Protein 4RVU (pdb70)

Foldseek 3Di:
DWWFFKAQDAAALVSRATDDDPQDAEAAQKFKFQFFWAFDDLVQNCPRNCVPPDDPIFGTAQKGWGFGCGFHDDCNVVPAPHDGGFTKIARGWGNRLIRMTMGRRLRMGGDDPVADRLLRSQDQPLLLVLLCVCPPQPPDAAPFEEEEEQCFAANNLNNLLLCVLRNYAYEYEADDPVSVVSSVVSPHPYYDYFDPDLQVLLVVLCVVVVNQFGLEYEAAQADRHVSNRLLRHGAQHEYEHAHHLPHHHPDDDVVSCVVSHVYHYDHDDSCVQSVGSVSSVVSVVVSVVCCVVPSDPQDAFEEEASSVSSVVSVCVSVSNTGHIHIHGD/DWWFFKQADAAALVSTDIDDDDQDDAAPQKFKFQFFWFFDDVVLRCPRRCVPPDDPIFGTGQKGWGFGCDFHPDCNCVVAPHDGGFIKIARGWGRRLIRMTMGRRLRMGGDDPVADRLLRSLDQPLLLVLLCVCPPQPVDAAPFEEEEEQCFAANNLNNQLLCVLRNYAYEYEADDPVSQVSSVVSHHPYYDHQDPDLQVLLVVQCVCVVFFGLEYEAAQADRHVSNRLLRHGAQHEYEHAHHLPHHHPDDDCVSCVVSHVYHYDHDDSCVQSVGSVSSVVSVVVSVVCCVVPSDPADAFEEEESVVSSVVSVCSSVSNTGHIYIYGD/DWFFKAQDADALVSTDIDDDDQDDEAAQKFKFQFFWAFDDLVQNCPRNCVPPDDPMFQTAAKGWGFGQGDHPPDDVVVHPHDGGFIKIARGWGNRLGRITMDRPLRIGGDDPPADRLLRSLDQPLLLVLLCVCPPQDPDAAPFEEEEEQCQAANNLNNQLLCVLRNYAYEYEADDPVSQVSSVVSPHPHYDHADPDLQVLLVVLCVVVVNFFGLEYEAAQADRRVSNRLLRHGAQHEYAHAHHLPHHHPDDDVVSCVVSHVYHYDHDDSCVQSVGSVSSCVSSVVSVVCCVVPSDPADAQEEAASNVSSVVSVCSSVSNTGHIHIYGD/DWWFWKAQDAAALVRTDIDDDPQDDEAAQKFKFQFFWFFDDLVLNCPRNCVPPDDDIATTAQWGWGAGCDHHPHVHDGGFIKIARGWGRRLMRITMDRPLRIGGDPPPQDRLLRSLDQPLLLVLLCVCPPQDPDAAVFEEEEEQCQAANNLNNQLLCVLRNYAYEYEADDPVSVVSSVVSPHPYYDHADPDLQVLLVVLCVVVVNFFGLEYEAAQAQRRVSNRLLRHGAQHEYEHAHHLVHHHPDDDVVSCVVSHVYHYDHDDSCVQSVGSVSSVVSNVVSVVCCVVPSDPADAFEEAASVVSSVVSVCSSVSNTGHIHIYGD

Organism: Mycobacterium tuberculosis (strain ATCC 25618 / H37Rv) (NCBI:txid83332)

Secondary structure (DSSP, 8-state):
-EEEEEESS-SSGGG-EEEEEPPP---TTEEEEEEEEEE--HHHHHHHHTSS--PSSEE----EEEEEEEE-TGGGGGG-S--TT-EEEESS-BS-SBSEEEEEGGGEEEPPTTS-HHHHHHHHHHHHHHHHIIIIIS---TT-EEEESSTTBHHHHHHHHHHHHTT-EEEEE-SSHHHHHHHHHTT-SEEEPPPSSHHHHHHHHHHHHTTS-EEEEEE-S-TTTHHHHHHTEEEEEEEEE---TT-PPP-B-THHHHHTTS-EEE---GGGG--SHHHHHHHHHHHHHHHHTTSS---EEEEEEGGGHHHHHHHHHTT---BEEEEE-/-EEEEEESS--SGGGEEEEEEPPP---TTEEEEEEEEEEE-HHHHHHHHTSS--PSSEE---EEEEEEEEE-SSGGGGG-S--TT-EEEESS-BS-SBSEEEEEGGGEEEPPTTS-HHHHHHHHHHHHHHHHIIIIIS---TT-EEEESSTTBHHHHHHHHHHHHTT-EEEEE-SSHHHHHHHHHHT-SEEEPPPSSHHHHHHHHHH---S-EEEEEESS-TTTHHHHHHHEEEEEEEEE---TT-PPPPBPTHHHHHTTS-EEE---GGGG--SHHHHHHHHHHHHHHHHTTS----EEEEEEGGGHHHHHHHHHTT---BEEEEE-/-EEEEESS--SGGGEEEEE-PPP---TTEEEEEEEEEE--HHHHHHHHTSS--PSSEE----EEEEEEEE-TT-STTT-S--TT-EEEESS-BS-SBSEEEEEGGGEEEPPTTS-HHHHHHHHHHHHHHHHIIIIIS---TT-EEEESSTTBHHHHHHHHHHHHTT-EEEEE-SSHHHHHHHHHTT-SEEEPPPSSHHHHHHHHHHHTTTS-EEEEEESS-TTTHHHHHHHEEEEEEEEE---TT-PPPPB-THHHHHTTS-EEE---GGGG-SSHHHHHHHHHHHHHHHHTTSS---EEEEEEGGGHHHHHHHHHTT---BEEEEE-/-EEEEEESS-SSGGG-EEEEEPPP---TTEEEEEEEEEE--HHHHHHHHTSS--PSSEE----EEEEEEEE------TT-EEEESS-BS-SBSEEEEEGGGEEEPPTTS-HHHHHHHHHHHHHHHHIIIIIS---TT-EEEESSTTBHHHHHHHHHHHHTT-EEEEE-SSHHHHHHHHHTT-SEEEPPPSSHHHHHHHHHHHTTTS-EEEEEE-S-TTTHHHHHHTEEEEEEEEE---TT-PPPPB-THHHHHTTS-EEE---GGGG--SHHHHHHHHHHHHHHHHTTSS---EEEEEEGGGHHHHHHHHHTT---BEEEEE-

Nearest PDB structures (foldseek):
  4rvu-assembly1_D  TM=1.003E+00  e=1.376E-72  Mycobacterium tuberculosis H37Rv
  4rvu-assembly2_C  TM=1.002E+00  e=3.936E-68  Mycobacterium tuberculosis H37Rv
  4rvu-assembly2_B  TM=9.968E-01  e=3.065E-67  Mycobacterium tuberculosis H37Rv
  4rvs-assembly1_B  TM=8.955E-01  e=5.796E-64  Mycobacterium tuberculosis H37Rv
  2j8z-assembly1_A-2  TM=9.072E-01  e=7.182E-27  Homo sapiens

Radius of gyration: 36.82 Å; Cα contacts (8 Å, |Δi|>4): 3326; chains: 4; bounding box: 111×62×84 Å

Solvent-accessible surface area: 49985 Å² total; per-residue (Å²): 123,10,83,0,0,32,0,91,115,51,26,38,25,40,23,7,148,80,45,96,43,112,83,40,163,17,31,152,34,49,0,6,0,95,9,74,0,0,0,3,6,57,64,4,4,18,57,5,46,28,102,52,116,95,150,80,85,12,21,1,10,29,0,0,0,0,36,3,81,31,34,4,81,67,107,6,64,91,112,30,82,19,60,94,51,39,65,0,0,0,7,37,9,84,6,0,0,0,49,23,2,10,1,42,11,66,33,8,13,99,10,43,146,95,10,82,14,44,34,0,0,0,0,0,24,12,0,1,11,0,0,4,0,2,69,16,6,31,84,21,120,183,66,5,14,0,0,1,4,37,0,1,25,13,29,5,28,3,0,0,29,8,0,54,100,48,20,6,75,1,0,0,0,9,53,63,89,118,25,25,125,56,0,60,86,13,27,2,69,37,37,17,117,51,18,174,67,21,180,129,9,4,6,116,0,18,73,47,22,34,4,61,1,0,47,0,0,0,0,15,9,0,42,86,0,3,78,2,0,10,11,0,2,7,54,82,5,8,0,0,5,32,11,14,46,50,16,95,12,89,76,1,58,2,56,81,0,23,92,24,3,1,0,33,1,1,14,1,28,31,148,21,1,14,130,69,19,139,32,2,64,111,1,3,52,54,0,19,97,8,23,102,81,142,16,1,82,10,69,27,30,18,122,19,68,7,47,48,0,62,102,0,0,90,33,28,75,54,135,150,19,31,10,4,6,0,0,59,68,126,6,107,1,5,23,0,44,120,64,24,40,30,66,41,20,124,123,20,96,44,114,79,38,164,18,30,152,35,48,0,6,0,103,7,70,0,0,0,6,6,55,60,3,8,23,62,2,50,29,102,42,119,101,150,63,84,13,24,2,14,28,0,0,0,0,34,2,80,31,31,3,91,64,114,4,58,94,114,30,81,12,61,94,52,40,61,0,0,0,8,43,9,85,8,0,0,0,50,27,1,10,1,42,10,66,36,9,14,100,11,49,142,129,10,84,13,42,32,0,0,0,0,0,23,13,0,1,11,0,0,4,0,3,82,15,6,33,84,18,125,180,64,4,23,0,0,1,4,35,0,2,25,12,29,5,29,2,0,0,32,8,0,28,96,44,22,4,65,0,0,0,0,9,48,45,62,110,23,28,68,57,0,30,48,14,3,0,41,36,34,28,111,44,24,187,37,18,84,52,2,0,4,102,3,62,105,70,82,49,83,9,2,46,0,0,0,0,14,10,0,44,90,1,4,81,3,0,10,13,0,1,6,45,82,5,10,0,0,5,31,10,16,43,50,18,80,12,89,76,2,54,2,55,81,0,24,90,22,3,1,0,32,2,1,12,0,26,34,156,23,2,18,144,70,23,136,32,4,64,113,1,4,61,64,0,20,90,9,24,110,76,143,18,2,88,9,69,45,34,16,142,20,87,10,65,51,1,70,142,0,0,89,21,25,76,57,140,146,20,28,8,4,5,0,0,30,77,47,112,0,4,30,0,55,84,60,26,38,24,56,22,7,107,119,42,108,46,121,87,39,162,27,32,150,25,48,0,8,0,100,11,73,0,0,0,3,8,56,61,2,3,22,43,3,50,30,92,43,122,82,102,73,83,17,23,0,3,30,0,0,0,0,34,2,78,32,58,4,89,46,10,80,97,102,98,28,71,10,62,88,50,33,57,0,0,0,6,40,8,100,8,0,0,0,48,24,2,12,0,40,15,66,33,8,15,92,10,44,144,124,10,79,15,38,28,0,0,0,0,0,24,12,0,1,10,0,0,4,0,3,77,13,6,32,83,20,120,184,67,6,13,0,0,1,4,34,0,1,25,13,30,4,26,2,0,0,30,9,0,54,100,46,22,6,78,1,0,0,0,7,53,63,88,120,25,20,131,65,0,121,104,12,29,8,90,28,30,25,117,44,22,169,57,19,200,130,14,6,38,101,0,71,126,33,20,76,54,71,1,0,45,0,0,0,0,16,11,0,43,92,1,3,80,3,0,10,34,0,0,8,44,82,5,10,0,0,5,32,11,12,45,50,18,71,14,88,71,3,56,2,57,82,0,22,88,22,3,1,0,32,1,1,14,1,28,34,156,23,2,15,145,68,20,136,32,2,62,112,1,2,51,50,0,19,86,7,24,112,83,141,20,2,87,12,72,30,35,17,128,13,70,10,48,46,0,60,109,0,0,83,32,24,72,51,136,148,19,28,10,4,5,0,0,60,63,109,8,108,2,4,28,0,67,95,57,25,38,30,50,14,16,99,126,35,96,49,112,84,42,117,15,1,23,23,27,5,10,0,100,6,72,0,0,0,4,6,53,62,4,4,26,56,5,51,28,105,40,119,99,96,71,84,13,17,0,13,29,0,0,0,0,37,3,81,30,72,8,86,97,129,40,64,87,56,42,59,0,0,0,6,38,8,80,9,0,0,0,46,17,2,9,1,42,37,66,32,9,13,101,13,40,137,109,11,82,15,32,28,0,0,0,0,0,22,13,0,1,10,0,0,4,0,3,72,17,6,31,79,20,120,185,67,5,14,0,0,1,4,35,0,1,26,13,32,4,28,2,0,0,29,7,0,57,101,52,18,6,74,1,0,0,0,9,52,64,89,113,25,19,127,66,0,105,94,13,27,8,89,30,30,21,114,44,22,174,57,22,196,139,15,4,32,106,0,74,130,34,20,76,50,72,1,0,46,0,0,0,0,15,11,0,42,91,1,3,80,2,0,9,13,0,1,8,51,80,6,8,0,0,5,32,8,16,42,48,20,75,13,85,76,1,56,2,60,82,0,24,91,22,3,2,0,31,2,1,12,1,28,31,143,21,2,14,96,68,20,136,30,3,62,114,1,4,52,52,0,20,94,9,24,111,76,139,20,1,85,11,68,37,37,21,143,17,65,10,57,45,0,73,105,0,0,86,30,22,78,53,136,145,18,26,9,4,5,0,0,61,81

CATH classification: 3.90.180.10 (+1 more: 3.40.50.720)

GO terms:
  GO:0005576 extracellular region (C, HDA)
  GO:0005886 plasma membrane (C, HDA)

Structure (mmCIF, N/CA/C/O backbone):
data_4RVU
#
_entry.id   4RVU
#
_cell.length_a   98.195
_cell.length_b   43.464
_cell.length_c   160.620
_cell.angle_alpha   90.00
_cell.angle_beta   106.16
_cell.angle_gamma   90.00
#
_symmetry.space_group_name_H-M   'P 1 21 1'
#
loop_
_entity.id
_entity.type
_entity.pdbx_description
1 polymer 'Probable quinone reductase Qor (NADPH:quinone reductase) (Zeta-crystallin homolog protein)'
2 non-polymer 'NADPH DIHYDRO-NICOTINAMIDE-ADENINE-DINUCLEOTIDE PHOSPHATE'
3 water water
#
loop_
_atom_site.group_PDB
_atom_site.id
_atom_site.type_symbol
_atom_site.label_atom_id
_atom_site.label_alt_id
_atom_site.label_comp_id
_atom_site.label_asym_id
_atom_site.label_entity_id
_atom_site.label_seq_id
_atom_site.pdbx_PDB_ins_code
_atom_site.Cartn_x
_atom_site.Cartn_y
_atom_site.Cartn_z
_atom_site.occupancy
_atom_site.B_iso_or_equiv
_atom_site.auth_seq_id
_atom_site.auth_comp_id
_atom_site.auth_asym_id
_atom_site.auth_atom_id
_atom_site.pdbx_PDB_model_num
ATOM 1 N N . SER A 1 4 ? 7.064 10.645 75.950 1.00 34.97 0 SER A N 1
ATOM 2 C CA . SER A 1 4 ? 7.806 10.285 77.151 1.00 34.76 0 SER A CA 1
ATOM 3 C C . SER A 1 4 ? 9.174 10.966 77.142 1.00 34.51 0 SER A C 1
ATOM 4 O O . SER A 1 4 ? 9.607 11.482 76.112 1.00 33.51 0 SER A O 1
ATOM 7 N N . MET A 1 5 ? 9.849 10.968 78.289 1.00 23.82 1 MET A N 1
ATOM 8 C CA . MET A 1 5 ? 11.186 11.549 78.386 1.00 23.38 1 MET A CA 1
ATOM 9 C C . MET A 1 5 ? 12.147 10.539 78.990 1.00 23.21 1 MET A C 1
ATOM 10 O O . MET A 1 5 ? 11.728 9.570 79.628 1.00 22.80 1 MET A O 1
ATOM 15 N N . HIS A 1 6 ? 13.439 10.772 78.800 1.00 23.70 2 HIS A N 1
ATOM 16 C CA . HIS A 1 6 ? 14.449 9.973 79.481 1.00 23.67 2 HIS A CA 1
ATOM 17 C C . HIS A 1 6 ? 14.719 10.515 80.889 1.00 23.73 2 HIS A C 1
ATOM 18 O O . HIS A 1 6 ? 14.684 11.727 81.116 1.00 22.94 2 HIS A O 1
ATOM 25 N N . ALA A 1 7 ? 14.968 9.605 81.827 1.00 20.72 3 ALA A N 1
ATOM 26 C CA . ALA A 1 7 ? 15.259 9.962 83.214 1.00 21.39 3 ALA A CA 1
ATOM 27 C C . ALA A 1 7 ? 16.099 8.873 83.858 1.00 22.48 3 ALA A C 1
ATOM 28 O O . ALA A 1 7 ? 16.160 7.747 83.357 1.00 21.65 3 ALA A O 1
ATOM 30 N N . ILE A 1 8 ? 16.734 9.216 84.974 1.00 19.09 4 ILE A N 1
ATOM 31 C CA . ILE A 1 8 ? 17.512 8.261 85.742 1.00 19.54 4 ILE A CA 1
ATOM 32 C C . ILE A 1 8 ? 16.750 7.980 87.030 1.00 20.74 4 ILE A C 1
ATOM 33 O O . ILE A 1 8 ? 16.638 8.839 87.917 1.00 19.90 4 ILE A O 1
ATOM 38 N N . GLU A 1 9 ? 16.196 6.780 87.126 1.00 30.95 5 GLU A N 1
ATOM 39 C CA . GLU A 1 9 ? 15.330 6.456 88.253 1.00 30.70 5 GLU A CA 1
ATOM 40 C C . GLU A 1 9 ? 15.999 5.447 89.168 1.00 32.04 5 GLU A C 1
ATOM 41 O O . GLU A 1 9 ? 16.710 4.549 88.708 1.00 31.93 5 GLU A O 1
ATOM 47 N N . VAL A 1 10 ? 15.773 5.609 90.467 1.00 28.96 6 VAL A N 1
ATOM 48 C CA . VAL A 1 10 ? 16.239 4.660 91.467 1.00 29.92 6 VAL A CA 1
ATOM 49 C C . VAL A 1 10 ? 15.022 3.915 92.015 1.00 31.11 6 VAL A C 1
ATOM 50 O O . VAL A 1 10 ? 14.114 4.528 92.576 1.00 29.63 6 VAL A O 1
ATOM 54 N N . THR A 1 11 ? 14.997 2.601 91.803 1.00 37.33 7 THR A N 1
ATOM 55 C CA . THR A 1 11 ? 13.901 1.739 92.238 1.00 38.22 7 THR A CA 1
ATOM 56 C C . THR A 1 11 ? 14.290 1.067 93.549 1.00 38.24 7 THR A C 1
ATOM 57 O O . THR A 1 11 ? 13.450 0.798 94.415 1.00 37.96 7 THR A O 1
ATOM 61 N N . GLU A 1 12 ? 15.583 0.816 93.699 1.00 44.01 8 GLU A N 1
ATOM 62 C CA . GLU A 1 12 ? 16.122 0.318 94.952 1.00 44.90 8 GLU A CA 1
ATOM 63 C C . GLU A 1 12 ? 17.431 1.052 95.199 1.00 45.03 8 GLU A C 1
ATOM 64 O O . GLU A 1 12 ? 18.149 1.377 94.253 1.00 45.19 8 GLU A O 1
ATOM 70 N N . THR A 1 13 ? 17.739 1.329 96.463 1.00 36.17 9 THR A N 1
ATOM 71 C CA . THR A 1 13 ? 18.981 2.019 96.796 1.00 36.30 9 THR A CA 1
ATOM 72 C C . THR A 1 13 ? 20.179 1.071 96.697 1.00 36.17 9 THR A C 1
ATOM 73 O O . THR A 1 13 ? 20.013 -0.146 96.705 1.00 36.28 9 THR A O 1
ATOM 77 N N . GLY A 1 14 ? 21.380 1.631 96.579 1.00 37.07 10 GLY A N 1
ATOM 78 C CA . GLY A 1 14 ? 22.590 0.829 96.458 1.00 36.62 10 GLY A CA 1
ATOM 79 C C . GLY A 1 14 ? 23.706 1.571 95.741 1.00 38.30 10 GLY A C 1
ATOM 80 O O . GLY A 1 14 ? 23.800 2.800 95.824 1.00 37.82 10 GLY A O 1
ATOM 81 N N . GLY A 1 15 ? 24.556 0.831 95.035 1.00 30.77 11 GLY A N 1
ATOM 82 C CA . GLY A 1 15 ? 25.691 1.431 94.357 1.00 31.05 11 GLY A CA 1
ATOM 83 C C . GLY A 1 15 ? 25.288 2.146 93.087 1.00 30.82 11 GLY A C 1
ATOM 84 O O . GLY A 1 15 ? 24.100 2.188 92.747 1.00 30.87 11 GLY A O 1
ATOM 85 N N . PRO A 1 16 ? 26.274 2.702 92.366 1.00 28.21 12 PRO A N 1
ATOM 86 C CA . PRO A 1 16 ? 26.027 3.432 91.115 1.00 29.04 12 PRO A CA 1
ATOM 87 C C . PRO A 1 16 ? 25.207 2.607 90.124 1.00 28.71 12 PRO A C 1
ATOM 88 O O . PRO A 1 16 ? 24.528 3.172 89.266 1.00 28.31 12 PRO A O 1
ATOM 92 N N . GLY A 1 17 ? 25.271 1.283 90.260 1.00 31.23 13 GLY A N 1
ATOM 93 C CA . GLY A 1 17 ? 24.561 0.371 89.384 1.00 30.54 13 GLY A CA 1
ATOM 94 C C . GLY A 1 17 ? 23.052 0.528 89.372 1.00 31.04 13 GLY A C 1
ATOM 95 O O . GLY A 1 17 ? 22.412 0.227 88.368 1.00 31.19 13 GLY A O 1
ATOM 96 N N . VAL A 1 18 ? 22.477 1.009 90.475 1.00 28.78 14 VAL A N 1
ATOM 97 C CA . VAL A 1 18 ? 21.022 1.173 90.559 1.00 29.10 14 VAL A CA 1
ATOM 98 C C . VAL A 1 18 ? 20.499 2.374 89.759 1.00 29.24 14 VAL A C 1
ATOM 99 O O . VAL A 1 18 ? 19.286 2.547 89.598 1.00 29.78 14 VAL A O 1
ATOM 103 N N . LEU A 1 19 ? 21.406 3.211 89.266 1.00 28.72 15 LEU A N 1
ATOM 104 C CA . LEU A 1 19 ? 20.996 4.351 88.449 1.00 28.69 15 LEU A CA 1
ATOM 105 C C . LEU A 1 19 ? 20.532 3.901 87.053 1.00 30.17 15 LEU A C 1
ATOM 106 O O . LEU A 1 19 ? 21.337 3.795 86.121 1.00 30.16 15 LEU A O 1
ATOM 111 N N . ARG A 1 20 ? 19.232 3.644 86.910 1.00 31.99 16 ARG A N 1
ATOM 112 C CA . ARG A 1 20 ? 18.690 3.133 85.651 1.00 32.57 16 ARG A CA 1
ATOM 113 C C . ARG A 1 20 ? 18.161 4.239 84.751 1.00 32.98 16 ARG A C 1
ATOM 114 O O . ARG A 1 20 ? 17.385 5.091 85.189 1.00 31.46 16 ARG A O 1
ATOM 122 N N . HIS A 1 21 ? 18.591 4.209 83.491 1.00 27.21 17 HIS A N 1
ATOM 123 C CA . HIS A 1 21 ? 18.134 5.135 82.455 1.00 28.54 17 HIS A CA 1
ATOM 124 C C . HIS A 1 21 ? 16.832 4.597 81.877 1.00 29.71 17 HIS A C 1
ATOM 125 O O . HIS A 1 21 ? 16.841 3.563 81.200 1.00 28.89 17 HIS A O 1
ATOM 132 N N . VAL A 1 22 ? 15.721 5.289 82.140 1.00 32.17 18 VAL A N 1
ATOM 133 C CA . VAL A 1 22 ? 14.392 4.802 81.757 1.00 33.24 18 VAL A CA 1
ATOM 134 C C . VAL A 1 22 ? 13.487 5.859 81.139 1.00 34.29 18 VAL A C 1
ATOM 135 O O . VAL A 1 22 ? 13.777 7.054 81.205 1.00 33.42 18 VAL A O 1
ATOM 139 N N . ASP A 1 23 ? 12.376 5.405 80.558 1.00 44.92 19 ASP A N 1
ATOM 140 C CA . ASP A 1 23 ? 11.335 6.306 80.061 1.00 44.49 19 ASP A CA 1
ATOM 141 C C . ASP A 1 23 ? 10.352 6.658 81.178 1.00 45.19 19 ASP A C 1
ATOM 142 O O . ASP A 1 23 ? 9.912 5.786 81.931 1.00 45.29 19 ASP A O 1
ATOM 147 N N . GLN A 1 24 ? 10.014 7.940 81.281 1.00 39.60 20 GLN A N 1
ATOM 148 C CA . GLN A 1 24 ? 9.056 8.423 82.271 1.00 39.95 20 GLN A CA 1
ATOM 149 C C . GLN A 1 24 ? 8.116 9.377 81.556 1.00 37.88 20 GLN A C 1
ATOM 150 O O . GLN A 1 24 ? 8.475 9.937 80.520 1.00 37.78 20 GLN A O 1
ATOM 156 N N . PRO A 1 25 ? 6.904 9.567 82.092 1.00 32.13 21 PRO A N 1
ATOM 157 C CA . PRO A 1 25 ? 6.089 10.653 81.543 1.00 32.08 21 PRO A CA 1
ATOM 158 C C . PRO A 1 25 ? 6.718 11.991 81.917 1.00 30.85 21 PRO A C 1
ATOM 159 O O . PRO A 1 25 ? 7.336 12.102 82.978 1.00 30.97 21 PRO A O 1
ATOM 163 N N . GLN A 1 26 ? 6.581 12.980 81.045 1.00 29.40 22 GLN A N 1
ATOM 164 C CA . GLN A 1 26 ? 7.031 14.337 81.335 1.00 30.03 22 GLN A CA 1
ATOM 165 C C . GLN A 1 26 ? 6.253 14.871 82.537 1.00 29.74 22 GLN A C 1
ATOM 166 O O . GLN A 1 26 ? 5.025 14.774 82.576 1.00 29.15 22 GLN A O 1
ATOM 172 N N . PRO A 1 27 ? 6.958 15.425 83.537 1.00 27.01 23 PRO A N 1
ATOM 173 C CA . PRO A 1 27 ? 6.257 15.876 84.744 1.00 26.77 23 PRO A CA 1
ATOM 174 C C . PRO A 1 27 ? 5.465 17.151 84.496 1.00 26.39 23 PRO A C 1
ATOM 175 O O . PRO A 1 27 ? 5.717 17.864 83.521 1.00 26.85 23 PRO A O 1
ATOM 179 N N . GLN A 1 28 ? 4.508 17.417 85.379 1.00 31.62 24 GLN A N 1
ATOM 180 C CA . GLN A 1 28 ? 3.725 18.641 85.332 1.00 31.13 24 GLN A CA 1
ATOM 181 C C . GLN A 1 28 ? 4.046 19.467 86.568 1.00 29.46 24 GLN A C 1
ATOM 182 O O . GLN A 1 28 ? 4.014 18.951 87.685 1.00 29.93 24 GLN A O 1
ATOM 188 N N . PRO A 1 29 ? 4.346 20.759 86.375 1.00 23.42 25 PRO A N 1
ATOM 189 C CA . PRO A 1 29 ? 4.648 21.642 87.511 1.00 24.66 25 PRO A CA 1
ATOM 190 C C . PRO A 1 29 ? 3.436 21.866 88.425 1.00 24.18 25 PRO A C 1
ATOM 191 O O . PRO A 1 29 ? 2.321 22.081 87.930 1.00 24.27 25 PRO A O 1
ATOM 195 N N . GLY A 1 30 ? 3.653 21.803 89.738 1.00 23.36 26 GLY A N 1
ATOM 196 C CA . GLY A 1 30 ? 2.597 22.040 90.703 1.00 23.36 26 GLY A CA 1
ATOM 197 C C . GLY A 1 30 ? 2.587 23.493 91.117 1.00 23.49 26 GLY A C 1
ATOM 198 O O . GLY A 1 30 ? 3.253 24.323 90.492 1.00 23.19 26 GLY A O 1
ATOM 199 N N . HIS A 1 31 ? 1.835 23.813 92.168 1.00 24.55 27 HIS A N 1
ATOM 200 C CA . HIS A 1 31 ? 1.799 25.179 92.670 1.00 24.43 27 HIS A CA 1
ATOM 201 C C . HIS A 1 31 ? 3.193 25.657 93.091 1.00 24.08 27 HIS A C 1
ATOM 202 O O . HIS A 1 31 ? 3.921 24.941 93.784 1.00 23.62 27 HIS A O 1
ATOM 209 N N . GLY A 1 32 ? 3.562 26.860 92.651 1.00 23.07 28 GLY A N 1
ATOM 210 C CA . GLY A 1 32 ? 4.863 27.431 92.974 1.00 23.11 28 GLY A CA 1
ATOM 211 C C . GLY A 1 32 ? 6.021 26.897 92.135 1.00 22.73 28 GLY A C 1
ATOM 212 O O . GLY A 1 32 ? 7.173 27.319 92.317 1.00 22.54 28 GLY A O 1
ATOM 213 N N . GLU A 1 33 ? 5.725 25.979 91.216 1.00 21.02 29 GLU A N 1
ATOM 214 C CA . GLU A 1 33 ? 6.774 25.306 90.439 1.00 21.19 29 GLU A CA 1
ATOM 215 C C . GLU A 1 33 ? 6.904 25.746 88.989 1.00 20.68 29 GLU A C 1
ATOM 216 O O . GLU A 1 33 ? 5.944 26.195 88.360 1.00 20.99 29 GLU A O 1
ATOM 222 N N . LEU A 1 34 ? 8.121 25.606 88.472 1.00 17.89 30 LEU A N 1
ATOM 223 C CA . LEU A 1 34 ? 8.404 25.792 87.057 1.00 17.40 30 LEU A CA 1
ATOM 224 C C . LEU A 1 34 ? 8.682 24.420 86.483 1.00 18.75 30 LEU A C 1
ATOM 225 O O . LEU A 1 34 ? 9.148 23.535 87.203 1.00 18.53 30 LEU A O 1
ATOM 230 N N . LEU A 1 35 ? 8.397 24.232 85.195 1.00 18.11 31 LEU A N 1
ATOM 231 C CA . LEU A 1 35 ? 8.813 23.027 84.496 1.00 18.19 31 LEU A CA 1
ATOM 232 C C . LEU A 1 35 ? 10.012 23.422 83.642 1.00 18.15 31 LEU A C 1
ATOM 233 O O . LEU A 1 35 ? 9.919 24.343 82.834 1.00 18.44 31 LEU A O 1
ATOM 238 N N . ILE A 1 36 ? 11.147 22.767 83.861 1.00 17.61 32 ILE A N 1
ATOM 239 C CA . ILE A 1 36 ? 12.383 23.143 83.195 1.00 17.18 32 ILE A CA 1
ATOM 240 C C . ILE A 1 36 ? 12.757 22.076 82.175 1.00 17.39 32 ILE A C 1
ATOM 241 O O . ILE A 1 36 ? 12.781 20.890 82.498 1.00 17.61 32 ILE A O 1
ATOM 246 N N . LYS A 1 37 ? 13.025 22.487 80.940 1.00 18.86 33 LYS A N 1
ATOM 247 C CA . LYS A 1 37 ? 13.614 21.562 79.981 1.00 17.94 33 LYS A CA 1
ATOM 248 C C . LYS A 1 37 ? 15.134 21.634 80.125 1.00 18.87 33 LYS A C 1
ATOM 249 O O . LYS A 1 37 ? 15.749 22.662 79.826 1.00 18.38 33 LYS A O 1
ATOM 255 N N . ALA A 1 38 ? 15.732 20.542 80.592 1.00 17.15 34 ALA A N 1
ATOM 256 C CA . ALA A 1 38 ? 17.164 20.514 80.918 1.00 17.10 34 ALA A CA 1
ATOM 257 C C . ALA A 1 38 ? 18.102 20.762 79.735 1.00 17.15 34 ALA A C 1
ATOM 258 O O . ALA A 1 38 ? 17.912 20.211 78.638 1.00 17.22 34 ALA A O 1
ATOM 260 N N . GLU A 1 39 ? 19.111 21.599 79.969 1.00 17.37 35 GLU A N 1
ATOM 261 C CA . GLU A 1 39 ? 20.223 21.759 79.031 1.00 17.51 35 GLU A CA 1
ATOM 262 C C . GLU A 1 39 ? 21.514 21.201 79.615 1.00 18.26 35 GLU A C 1
ATOM 263 O O . GLU A 1 39 ? 22.370 20.685 78.891 1.00 17.64 35 GLU A O 1
ATOM 269 N N . ALA A 1 40 ? 21.659 21.315 80.931 1.00 16.99 36 ALA A N 1
ATOM 270 C CA . ALA A 1 40 ? 22.800 20.737 81.635 1.00 16.92 36 ALA A CA 1
ATOM 271 C C . ALA A 1 40 ? 22.365 20.400 83.058 1.00 16.85 36 ALA A C 1
ATOM 272 O O . ALA A 1 40 ? 21.618 21.150 83.684 1.00 16.83 36 ALA A O 1
ATOM 274 N N . ILE A 1 41 ? 22.839 19.273 83.568 1.00 16.80 37 ILE A N 1
ATOM 275 C CA . ILE A 1 41 ? 22.375 18.770 84.860 1.00 16.73 37 ILE A CA 1
ATOM 276 C C . ILE A 1 41 ? 23.564 18.635 85.791 1.00 16.65 37 ILE A C 1
ATOM 277 O O . ILE A 1 41 ? 24.556 18.005 85.444 1.00 16.65 37 ILE A O 1
ATOM 282 N N . GLY A 1 42 ? 23.469 19.211 86.987 1.00 18.74 38 GLY A N 1
ATOM 283 C CA . GLY A 1 42 ? 24.589 19.175 87.909 1.00 18.10 38 GLY A CA 1
ATOM 284 C C . GLY A 1 42 ? 24.707 17.834 88.612 1.00 18.44 38 GLY A C 1
ATOM 285 O O . GLY A 1 42 ? 23.708 17.208 88.957 1.00 20.48 38 GLY A O 1
ATOM 286 N N . VAL A 1 43 ? 25.938 17.385 88.808 1.00 16.43 39 VAL A N 1
ATOM 287 C CA . VAL A 1 43 ? 26.203 16.215 89.640 1.00 16.38 39 VAL A CA 1
ATOM 288 C C . VAL A 1 43 ? 26.737 16.688 90.992 1.00 16.29 39 VAL A C 1
ATOM 289 O O . VAL A 1 43 ? 27.623 17.544 91.055 1.00 16.28 39 VAL A O 1
ATOM 293 N N . ASN A 1 44 ? 26.179 16.153 92.073 1.00 17.21 40 ASN A N 1
ATOM 294 C CA . ASN A 1 44 ? 26.605 16.567 93.410 1.00 17.31 40 ASN A CA 1
ATOM 295 C C . ASN A 1 44 ? 26.835 15.376 94.306 1.00 18.32 40 ASN A C 1
ATOM 296 O O . ASN A 1 44 ? 26.153 14.368 94.168 1.00 17.73 40 ASN A O 1
ATOM 301 N N . PHE A 1 45 ? 27.798 15.480 95.222 1.00 22.76 41 PHE A N 1
ATOM 302 C CA . PHE A 1 45 ? 28.130 14.324 96.049 1.00 24.92 41 PHE A CA 1
ATOM 303 C C . PHE A 1 45 ? 26.923 13.836 96.844 1.00 23.67 41 PHE A C 1
ATOM 304 O O . PHE A 1 45 ? 26.784 12.638 97.097 1.00 24.16 41 PHE A O 1
ATOM 312 N N . ILE A 1 46 ? 26.031 14.752 97.200 1.00 24.01 42 ILE A N 1
ATOM 313 C CA . ILE A 1 46 ? 24.824 14.370 97.923 1.00 24.11 42 ILE A CA 1
ATOM 314 C C . ILE A 1 46 ? 23.941 13.432 97.119 1.00 25.00 42 ILE A C 1
ATOM 315 O O . ILE A 1 46 ? 23.191 12.646 97.704 1.00 23.98 42 ILE A O 1
ATOM 320 N N . ASP A 1 47 ? 24.023 13.509 95.784 1.00 23.52 43 ASP A N 1
ATOM 321 C CA . ASP A 1 47 ? 23.261 12.598 94.932 1.00 23.07 43 ASP A CA 1
ATOM 322 C C . ASP A 1 47 ? 23.614 11.149 95.282 1.00 22.26 43 ASP A C 1
ATOM 323 O O . ASP A 1 47 ? 22.755 10.260 95.226 1.00 22.89 43 ASP A O 1
ATOM 328 N N . THR A 1 48 ? 24.877 10.912 95.627 1.00 24.37 44 THR A N 1
ATOM 329 C CA . THR A 1 48 ? 25.336 9.559 95.931 1.00 25.80 44 THR A CA 1
ATOM 330 C C . THR A 1 48 ? 24.759 9.052 97.255 1.00 27.14 44 THR A C 1
ATOM 331 O O . THR A 1 48 ? 24.586 7.841 97.428 1.00 26.53 44 THR A O 1
ATOM 335 N N . TYR A 1 49 ? 24.476 9.971 98.181 1.00 31.28 45 TYR A N 1
ATOM 336 C CA . TYR A 1 49 ? 23.941 9.593 99.496 1.00 31.94 45 TYR A CA 1
ATOM 337 C C . TYR A 1 49 ? 22.476 9.186 99.341 1.00 31.67 45 TYR A C 1
ATOM 338 O O . TYR A 1 49 ? 22.006 8.258 100.002 1.00 33.07 45 TYR A O 1
ATOM 347 N N . PHE A 1 50 ? 21.752 9.882 98.466 1.00 31.72 46 PHE A N 1
ATOM 348 C CA . PHE A 1 50 ? 20.375 9.516 98.146 1.00 31.52 46 PHE A CA 1
ATOM 349 C C . PHE A 1 50 ? 20.293 8.227 97.347 1.00 32.69 46 PHE A C 1
ATOM 350 O O . PHE A 1 50 ? 19.386 7.413 97.547 1.00 31.86 46 PHE A O 1
ATOM 358 N N . ARG A 1 51 ? 21.229 8.056 96.421 1.00 31.64 47 ARG A N 1
ATOM 359 C CA . ARG A 1 51 ? 21.284 6.841 95.626 1.00 30.87 47 ARG A CA 1
ATOM 360 C C . ARG A 1 51 ? 21.564 5.639 96.532 1.00 32.82 47 ARG A C 1
ATOM 361 O O . ARG A 1 51 ? 20.945 4.581 96.385 1.00 31.30 47 ARG A O 1
ATOM 369 N N . SER A 1 52 ? 22.483 5.813 97.481 1.00 31.86 48 SER A N 1
ATOM 370 C CA . SER A 1 52 ? 22.896 4.710 98.346 1.00 32.93 48 SER A CA 1
ATOM 371 C C . SER A 1 52 ? 21.875 4.413 99.444 1.00 33.47 48 SER A C 1
ATOM 372 O O . SER A 1 52 ? 21.898 3.336 100.040 1.00 32.06 48 SER A O 1
ATOM 375 N N . GLY A 1 53 ? 20.975 5.359 99.701 1.00 39.97 49 GLY A N 1
ATOM 376 C CA . GLY A 1 53 ? 19.985 5.197 100.753 1.00 40.75 49 GLY A CA 1
ATOM 377 C C . GLY A 1 53 ? 20.496 5.682 102.097 1.00 41.72 49 GLY A C 1
ATOM 378 O O . GLY A 1 53 ? 19.842 5.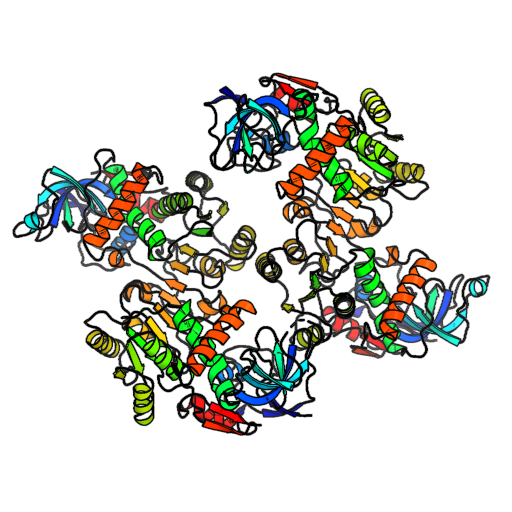494 103.125 1.00 42.32 49 GLY A O 1
ATOM 379 N N . GLN A 1 54 ? 21.684 6.286 102.085 1.00 54.01 50 GLN A N 1
ATOM 380 C CA . GLN A 1 54 ? 22.249 6.934 103.263 1.00 53.19 50 GLN A CA 1
ATOM 381 C C . GLN A 1 54 ? 21.267 7.982 103.745 1.00 54.12 50 GLN A C 1
ATOM 382 O O . GLN A 1 54 ? 20.708 7.881 104.835 1.00 55.48 50 GLN A O 1
ATOM 388 N N . TYR A 1 55 ? 21.079 9.004 102.921 1.00 39.92 51 TYR A N 1
ATOM 389 C CA . TYR A 1 55 ? 20.007 9.957 103.132 1.00 41.38 51 TYR A CA 1
ATOM 390 C C . TYR A 1 55 ? 18.749 9.278 102.603 1.00 41.38 51 TYR A C 1
ATOM 391 O O . TYR A 1 55 ? 18.590 9.107 101.389 1.00 40.11 51 TYR A O 1
ATOM 400 N N . PRO A 1 56 ? 17.850 8.864 103.510 1.00 44.27 52 PRO A N 1
ATOM 401 C CA . PRO A 1 56 ? 16.659 8.121 103.081 1.00 44.23 52 PRO A CA 1
ATOM 402 C C . PRO A 1 56 ? 15.683 8.980 102.288 1.00 43.83 52 PRO A C 1
ATOM 403 O O . PRO A 1 56 ? 15.580 10.188 102.511 1.00 44.90 52 PRO A O 1
ATOM 407 N N . ARG A 1 57 ? 14.980 8.340 101.362 1.00 41.70 53 ARG A N 1
ATOM 408 C CA . ARG A 1 57 ? 13.970 8.991 100.543 1.00 43.33 53 ARG A CA 1
ATOM 409 C C . ARG A 1 57 ? 12.983 7.918 100.092 1.00 42.99 53 ARG A C 1
ATOM 410 O O . ARG A 1 57 ? 13.333 6.742 100.019 1.00 43.74 53 ARG A O 1
ATOM 418 N N . GLU A 1 58 ? 11.749 8.315 99.804 1.00 57.43 54 GLU A N 1
ATOM 419 C CA . GLU A 1 58 ? 10.744 7.382 99.304 1.00 58.38 54 GLU A CA 1
ATOM 420 C C . GLU A 1 58 ? 11.063 6.848 97.900 1.00 59.53 54 GLU A C 1
ATOM 421 O O . GLU A 1 58 ? 11.417 7.612 96.995 1.00 57.90 54 GLU A O 1
ATOM 427 N N . LEU A 1 59 ? 10.910 5.534 97.733 1.00 43.70 55 LEU A N 1
ATOM 428 C CA . LEU A 1 59 ? 11.181 4.842 96.473 1.00 42.38 55 LEU A CA 1
ATOM 429 C C . LEU A 1 59 ? 9.895 4.607 95.681 1.00 42.67 55 LEU A C 1
ATOM 430 O O . LEU A 1 59 ? 8.821 4.443 96.266 1.00 43.63 55 LEU A O 1
ATOM 435 N N . PRO A 1 60 ? 9.990 4.609 94.341 1.00 40.74 56 PRO A N 1
ATOM 436 C CA . PRO A 1 60 ? 11.179 4.999 93.575 1.00 40.04 56 PRO A CA 1
ATOM 437 C C . PRO A 1 60 ? 11.248 6.516 93.420 1.00 40.80 56 PRO A C 1
ATOM 438 O O . PRO A 1 60 ? 10.280 7.215 93.735 1.00 40.15 56 PRO A O 1
ATOM 442 N N . PHE A 1 61 ? 12.381 7.025 92.952 1.00 31.07 57 PHE A N 1
ATOM 443 C CA . PHE A 1 61 ? 12.493 8.451 92.678 1.00 30.49 57 PHE A CA 1
ATOM 444 C C . PHE A 1 61 ? 13.458 8.707 91.527 1.00 29.69 57 PHE A C 1
ATOM 445 O O . PHE A 1 61 ? 14.356 7.903 91.276 1.00 29.38 57 PHE A O 1
ATOM 453 N N . VAL A 1 62 ? 13.231 9.802 90.808 1.00 26.60 58 VAL A N 1
ATOM 454 C CA . VAL A 1 62 ? 14.196 10.298 89.830 1.00 25.58 58 VAL A CA 1
ATOM 455 C C . VAL A 1 62 ? 15.151 11.180 90.619 1.00 25.53 58 VAL A C 1
ATOM 456 O O . VAL A 1 62 ? 14.714 12.064 91.357 1.00 26.17 58 VAL A O 1
ATOM 460 N N . ILE A 1 63 ? 16.451 10.931 90.481 1.00 26.60 59 ILE A N 1
ATOM 461 C CA . ILE A 1 63 ? 17.465 11.514 91.361 1.00 26.73 59 ILE A CA 1
ATOM 462 C C . ILE A 1 63 ? 17.977 12.890 90.901 1.00 26.55 59 ILE A C 1
ATOM 463 O O . ILE A 1 63 ? 17.855 13.234 89.719 1.00 26.97 59 ILE A O 1
ATOM 468 N N . GLY A 1 64 ? 18.525 13.671 91.841 1.00 21.03 60 GLY A N 1
ATOM 469 C CA . GLY A 1 64 ? 19.242 14.906 91.529 1.00 20.73 60 GLY A CA 1
ATOM 470 C C . GLY A 1 64 ? 18.463 16.183 91.788 1.00 20.15 60 GLY A C 1
ATOM 471 O O . GLY A 1 64 ? 17.236 16.197 91.689 1.00 19.82 60 GLY A O 1
ATOM 472 N N . SER A 1 65 ? 19.164 17.270 92.108 1.00 16.36 61 SER A N 1
ATOM 473 C CA . SER A 1 65 ? 18.470 18.522 92.406 1.00 16.37 61 SER A CA 1
ATOM 474 C C . SER A 1 65 ? 18.995 19.747 91.664 1.00 16.40 61 SER A C 1
ATOM 475 O O . SER A 1 65 ? 18.430 20.831 91.794 1.00 16.41 61 SER A O 1
ATOM 478 N N . GLU A 1 66 ? 20.057 19.591 90.882 1.00 16.42 62 GLU A N 1
ATOM 479 C CA . GLU A 1 66 ? 20.645 20.748 90.201 1.00 16.46 62 GLU A CA 1
ATOM 480 C C . GLU A 1 66 ? 20.433 20.661 88.691 1.00 16.55 62 GLU A C 1
ATOM 481 O O . GLU A 1 66 ? 20.789 19.666 88.064 1.00 16.58 62 GLU A O 1
ATOM 487 N N . VAL A 1 67 ? 19.827 21.697 88.113 1.00 16.60 63 VAL A N 1
ATOM 488 C CA . VAL A 1 67 ? 19.552 21.713 86.669 1.00 16.69 63 VAL A CA 1
ATOM 489 C C . VAL A 1 67 ? 19.615 23.129 86.134 1.00 16.73 63 VAL A C 1
ATOM 490 O O . VAL A 1 67 ? 19.234 24.070 86.814 1.00 16.71 63 VAL A O 1
ATOM 494 N N . CYS A 1 68 ? 20.126 23.275 84.917 1.00 16.80 64 CYS A N 1
ATOM 495 C CA . CYS A 1 68 ? 19.966 24.517 84.176 1.00 16.85 64 CYS A CA 1
ATOM 496 C C . CYS A 1 68 ? 19.249 24.180 82.878 1.00 16.95 64 CYS A C 1
ATOM 497 O O . CYS A 1 68 ? 19.586 23.195 82.215 1.00 16.97 64 CYS A O 1
ATOM 500 N N . GLY A 1 69 ? 18.239 24.970 82.525 1.00 18.32 65 GLY A N 1
ATOM 501 C CA . GLY A 1 69 ? 17.566 24.784 81.248 1.00 18.38 65 GLY A CA 1
ATOM 502 C C . GLY A 1 69 ? 16.535 25.863 81.009 1.00 19.42 65 GLY A C 1
ATOM 503 O O . GLY A 1 69 ? 16.566 26.902 81.662 1.00 19.44 65 GLY A O 1
ATOM 504 N N . THR A 1 70 ? 15.612 25.625 80.078 1.00 18.44 66 THR A N 1
ATOM 505 C CA . THR A 1 70 ? 14.637 26.651 79.738 1.00 18.25 66 THR A CA 1
ATOM 506 C C . THR A 1 70 ? 13.291 26.364 80.380 1.00 18.89 66 THR A C 1
ATOM 507 O O . THR A 1 70 ? 12.899 25.205 80.531 1.00 18.63 66 THR A O 1
ATOM 511 N N . VAL A 1 71 ? 12.595 27.426 80.773 1.00 20.75 67 VAL A N 1
ATOM 512 C CA . VAL A 1 71 ? 11.273 27.270 81.368 1.00 19.87 67 VAL A CA 1
ATOM 513 C C . VAL A 1 71 ? 10.284 26.863 80.282 1.00 21.47 67 VAL A C 1
ATOM 514 O O . VAL A 1 71 ? 9.984 27.649 79.374 1.00 21.35 67 VAL A O 1
ATOM 518 N N . GLU A 1 72 ? 9.808 25.624 80.370 1.00 26.08 68 GLU A N 1
ATOM 519 C CA . GLU A 1 72 ? 8.875 25.063 79.396 1.00 26.60 68 GLU A CA 1
ATOM 520 C C . GLU A 1 72 ? 7.439 25.429 79.780 1.00 27.14 68 GLU A C 1
ATOM 521 O O . GLU A 1 72 ? 6.571 25.606 78.918 1.00 27.12 68 GLU A O 1
ATOM 527 N N . ALA A 1 73 ? 7.197 25.537 81.084 1.00 23.37 69 ALA A N 1
ATOM 528 C CA . ALA A 1 73 ? 5.876 25.876 81.605 1.00 22.88 69 ALA A CA 1
ATOM 529 C C . ALA A 1 73 ? 5.981 26.381 83.038 1.00 24.56 69 ALA A C 1
ATOM 530 O O . ALA A 1 73 ? 6.918 26.041 83.763 1.00 22.39 69 ALA A O 1
ATOM 532 N N . VAL A 1 74 ? 5.002 27.185 83.439 1.00 28.29 70 VAL A N 1
ATOM 533 C CA . VAL A 1 74 ? 4.898 27.676 84.803 1.00 28.51 70 VAL A CA 1
ATOM 534 C C . VAL A 1 74 ? 3.703 26.980 85.440 1.00 29.68 70 VAL A C 1
ATOM 535 O O . VAL A 1 74 ? 2.685 26.770 84.771 1.00 29.35 70 VAL A O 1
ATOM 539 N N . GLY A 1 75 ? 3.820 26.591 86.706 1.00 26.27 71 GLY A N 1
ATOM 540 C CA . GLY A 1 75 ? 2.727 25.923 87.398 1.00 27.14 71 GLY A CA 1
ATOM 541 C C . GLY A 1 75 ? 1.424 26.710 87.337 1.00 27.43 71 GLY A C 1
ATOM 542 O O . GLY A 1 75 ? 1.438 27.934 87.187 1.00 27.66 71 GLY A O 1
ATOM 543 N N . PRO A 1 76 ? 0.290 26.009 87.439 1.00 25.23 72 PRO A N 1
ATOM 544 C CA . PRO A 1 76 ? -1.030 26.646 87.347 1.00 25.23 72 PRO A CA 1
ATOM 545 C C . PRO A 1 76 ? -1.377 27.386 88.633 1.00 25.12 72 PRO A C 1
ATOM 546 O O . PRO A 1 76 ? -0.626 27.332 89.594 1.00 24.40 72 PRO A O 1
ATOM 550 N N . GLY A 1 77 ? -2.503 28.080 88.637 1.00 2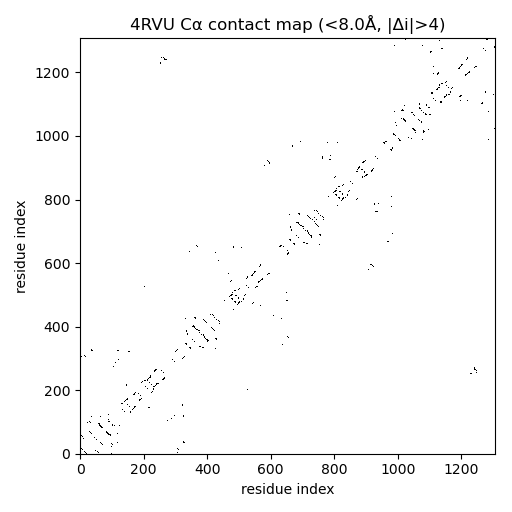3.77 73 GLY A N 1
ATOM 551 C CA . GLY A 1 77 ? -2.910 28.833 89.801 1.00 23.70 73 GLY A CA 1
ATOM 552 C C . GLY A 1 77 ? -2.128 30.120 89.966 1.00 23.64 73 GLY A C 1
ATOM 553 O O . GLY A 1 77 ? -1.788 30.796 88.998 1.00 23.58 73 GLY A O 1
ATOM 554 N N . VAL A 1 78 ? -1.821 30.436 91.215 1.00 22.16 74 VAL A N 1
ATOM 555 C CA . VAL A 1 78 ? -1.219 31.703 91.593 1.00 22.20 74 VAL A CA 1
ATOM 556 C C . VAL A 1 78 ? 0.254 31.852 91.159 1.00 23.33 74 VAL A C 1
ATOM 557 O O . VAL A 1 78 ? 0.753 32.969 91.021 1.00 23.04 74 VAL A O 1
ATOM 561 N N . THR A 1 79 ? 0.909 30.725 90.886 1.00 24.71 75 THR A N 1
ATOM 562 C CA . THR A 1 79 ? 2.358 30.671 90.592 1.00 25.31 75 THR A CA 1
ATOM 563 C C . THR A 1 79 ? 2.941 31.829 89.775 1.00 24.45 75 THR A C 1
ATOM 564 O O . THR A 1 79 ? 3.867 32.505 90.222 1.00 24.87 75 THR A O 1
ATOM 568 N N . ALA A 1 80 ? 2.398 32.064 88.587 1.00 25.65 76 ALA A N 1
ATOM 569 C CA . ALA A 1 80 ? 2.963 33.066 87.686 1.00 25.11 76 ALA A CA 1
ATOM 570 C C . ALA A 1 80 ? 2.876 34.490 88.242 1.00 25.64 76 ALA A C 1
ATOM 571 O O . ALA A 1 80 ? 3.599 35.382 87.798 1.00 26.13 76 ALA A O 1
ATOM 573 N N . ALA A 1 81 ? 1.985 34.708 89.207 1.00 20.31 77 ALA A N 1
ATOM 574 C CA . ALA A 1 81 ? 1.843 36.031 89.797 1.00 20.81 77 ALA A CA 1
ATOM 575 C C . ALA A 1 81 ? 2.935 36.274 90.837 1.00 21.23 77 ALA A C 1
ATOM 576 O O . ALA A 1 81 ? 3.173 37.411 91.237 1.00 22.30 77 ALA A O 1
ATOM 578 N N . ASP A 1 82 ? 3.593 35.201 91.273 1.00 25.12 78 ASP A N 1
ATOM 579 C CA . ASP A 1 82 ? 4.555 35.291 92.370 1.00 25.65 78 ASP A CA 1
ATOM 580 C C . ASP A 1 82 ? 6.010 35.239 91.918 1.00 26.10 78 ASP A C 1
ATOM 581 O O . ASP A 1 82 ? 6.918 35.203 92.750 1.00 26.13 78 ASP A O 1
ATOM 586 N N . THR A 1 83 ? 6.237 35.214 90.611 1.00 24.97 79 THR A N 1
ATOM 587 C CA . THR A 1 83 ? 7.606 35.174 90.104 1.00 25.34 79 THR A CA 1
ATOM 588 C C . THR A 1 83 ? 7.756 35.989 88.830 1.00 26.01 79 THR A C 1
ATOM 589 O O . THR A 1 83 ? 6.818 36.103 88.040 1.00 26.10 79 THR A O 1
ATOM 593 N N . ALA A 1 84 ? 8.944 36.554 88.640 1.00 25.38 80 ALA A N 1
ATOM 594 C CA . ALA A 1 84 ? 9.259 37.286 87.419 1.00 26.58 80 ALA A CA 1
ATOM 595 C C . ALA A 1 84 ? 9.790 36.358 86.332 1.00 26.14 80 ALA A C 1
ATOM 596 O O . ALA A 1 84 ? 9.996 36.787 85.198 1.00 27.25 80 ALA A O 1
ATOM 598 N N . ILE A 1 85 ? 10.016 35.092 86.679 1.00 23.87 81 ILE A N 1
ATOM 599 C CA . ILE A 1 85 ? 10.432 34.082 85.703 1.00 24.41 81 ILE A CA 1
ATOM 600 C C . ILE A 1 85 ? 9.297 33.779 84.727 1.00 25.02 81 ILE A C 1
ATOM 601 O O . ILE A 1 85 ? 8.158 33.592 85.149 1.00 24.78 81 ILE A O 1
ATOM 606 N N . SER A 1 86 ? 9.614 33.685 83.436 1.00 24.73 82 SER A N 1
ATOM 607 C CA . SER A 1 86 ? 8.603 33.442 82.406 1.00 25.39 82 SER A CA 1
ATOM 608 C C . SER A 1 86 ? 8.991 32.275 81.508 1.00 26.21 82 SER A C 1
ATOM 609 O O . SER A 1 86 ? 10.173 31.931 81.413 1.00 25.43 82 SER A O 1
ATOM 612 N N . VAL A 1 87 ? 7.998 31.661 80.859 1.00 22.55 83 VAL A N 1
ATOM 613 C CA . VAL A 1 87 ? 8.271 30.618 79.870 1.00 22.80 83 VAL A CA 1
ATOM 614 C C . VAL A 1 87 ? 9.304 31.121 78.868 1.00 22.53 83 VAL A C 1
ATOM 615 O O . VAL A 1 87 ? 9.228 32.265 78.411 1.00 22.89 83 VAL A O 1
ATOM 619 N N . GLY A 1 88 ? 10.286 30.281 78.552 1.00 20.85 84 GLY A N 1
ATOM 620 C CA . GLY A 1 88 ? 11.347 30.662 77.636 1.00 21.24 84 GLY A CA 1
ATOM 621 C C . GLY A 1 88 ? 12.636 31.099 78.317 1.00 21.32 84 GLY A C 1
ATOM 622 O O . GLY A 1 88 ? 13.710 31.062 77.695 1.00 20.67 84 GLY A O 1
ATOM 623 N N . ASP A 1 89 ? 12.542 31.532 79.575 1.00 21.73 85 ASP A N 1
ATOM 624 C CA . ASP A 1 89 ? 13.731 31.983 80.304 1.00 21.42 85 ASP A CA 1
ATOM 625 C C . ASP A 1 89 ? 14.705 30.833 80.559 1.00 20.46 85 ASP A C 1
ATOM 626 O O . ASP A 1 89 ? 14.277 29.704 80.837 1.00 21.64 85 ASP A O 1
ATOM 631 N N . ARG A 1 90 ? 16.005 31.130 80.468 1.00 18.81 86 ARG A N 1
ATOM 632 C CA . ARG A 1 90 ? 17.057 30.197 80.868 1.00 19.04 86 ARG A CA 1
ATOM 633 C C . ARG A 1 90 ? 17.227 30.351 82.370 1.00 17.80 86 ARG A C 1
ATOM 634 O O . ARG A 1 90 ? 17.438 31.467 82.862 1.00 18.11 86 ARG A O 1
ATOM 642 N N . VAL A 1 91 ? 17.125 29.246 83.097 1.00 17.03 87 VAL A N 1
ATOM 643 C CA . VAL A 1 91 ? 17.115 29.321 84.557 1.00 16.94 87 VAL A CA 1
ATOM 644 C C . VAL A 1 91 ? 17.948 28.207 85.161 1.00 16.87 87 VAL A C 1
ATOM 645 O O . VAL A 1 91 ? 18.289 27.240 84.482 1.00 16.90 87 VAL A O 1
ATOM 649 N N . VAL A 1 92 ? 18.280 28.338 86.437 1.00 16.79 88 VAL A N 1
ATOM 650 C CA . VAL A 1 92 ? 19.053 27.309 87.103 1.00 16.72 88 VAL A CA 1
ATOM 651 C C . VAL A 1 92 ? 18.569 27.188 88.545 1.00 16.64 88 VAL A C 1
ATOM 652 O O . VAL A 1 92 ? 18.218 28.183 89.176 1.00 16.62 88 VAL A O 1
ATOM 656 N N . SER A 1 93 ? 18.508 25.957 89.040 1.00 16.60 89 SER A N 1
ATOM 657 C CA . SER A 1 93 ? 18.071 25.708 90.413 1.00 16.53 89 SER A CA 1
ATOM 658 C C . SER A 1 93 ? 18.913 24.608 91.004 1.00 16.47 89 SER A C 1
ATOM 659 O O . SER A 1 93 ? 19.419 23.739 90.284 1.00 16.49 89 SER A O 1
ATOM 662 N N . ALA A 1 94 ? 19.072 24.658 92.323 1.00 16.39 90 ALA A N 1
ATOM 663 C CA . ALA A 1 94 ? 19.771 23.627 93.075 1.00 16.32 90 ALA A CA 1
ATOM 664 C C . ALA A 1 94 ? 18.759 22.887 93.946 1.00 16.29 90 ALA A C 1
ATOM 665 O O . ALA A 1 94 ? 19.140 22.088 94.800 1.00 16.23 90 ALA A O 1
ATOM 667 N N . SER A 1 95 ? 17.476 23.156 93.714 1.00 16.68 91 SER A N 1
ATOM 668 C CA . SER A 1 95 ? 16.407 22.641 94.563 1.00 17.81 91 SER A CA 1
ATOM 669 C C . SER A 1 95 ? 15.328 21.931 93.761 1.00 17.87 91 SER A C 1
ATOM 670 O O . SER A 1 95 ? 14.180 21.873 94.181 1.00 18.20 91 SER A O 1
ATOM 673 N N . ALA A 1 96 ? 15.702 21.393 92.602 1.00 17.38 92 ALA A N 1
ATOM 674 C CA . ALA A 1 96 ? 14.752 20.761 91.705 1.00 17.22 92 ALA A CA 1
ATOM 675 C C . ALA A 1 96 ? 14.373 19.374 92.203 1.00 18.49 92 ALA A C 1
ATOM 676 O O . ALA A 1 96 ? 15.071 18.785 93.032 1.00 18.46 92 ALA A O 1
ATOM 678 N N . ASN A 1 97 ? 13.252 18.865 91.700 1.00 22.50 93 ASN A N 1
ATOM 679 C CA . ASN A 1 97 ? 12.850 17.485 91.950 1.00 22.05 93 ASN A CA 1
ATOM 680 C C . ASN A 1 97 ? 13.091 16.678 90.685 1.00 22.20 93 ASN A C 1
ATOM 681 O O . ASN A 1 97 ? 12.558 17.022 89.629 1.00 22.33 93 ASN A O 1
ATOM 686 N N . GLY A 1 98 ? 13.880 15.611 90.785 1.00 17.32 94 GLY A N 1
ATOM 687 C CA . GLY A 1 98 ? 14.120 14.737 89.644 1.00 17.83 94 GLY A CA 1
ATOM 688 C C . GLY A 1 98 ? 14.969 15.355 88.536 1.00 17.08 94 GLY A C 1
ATOM 689 O O . GLY A 1 98 ? 14.643 15.245 87.354 1.00 18.17 94 GLY A O 1
ATOM 690 N N . ALA A 1 99 ? 16.080 15.981 88.912 1.00 17.20 95 ALA A N 1
ATOM 691 C CA . ALA A 1 99 ? 16.897 16.724 87.946 1.00 17.58 95 ALA A CA 1
ATOM 692 C C . ALA A 1 99 ? 17.563 15.869 86.861 1.00 17.02 95 ALA A C 1
ATOM 693 O O . ALA A 1 99 ? 17.859 16.377 85.770 1.00 17.46 95 ALA A O 1
ATOM 695 N N . TYR A 1 100 ? 17.841 14.596 87.147 1.00 17.81 96 TYR A N 1
ATOM 696 C CA . TYR A 1 100 ? 18.475 13.743 86.127 1.00 17.91 96 TYR A CA 1
ATOM 697 C C . TYR A 1 100 ? 17.412 13.270 85.137 1.00 18.44 96 TYR A C 1
ATOM 698 O O . TYR A 1 100 ? 17.010 12.100 85.162 1.00 18.40 96 TYR A O 1
ATOM 707 N N . ALA A 1 101 ? 16.956 14.174 84.275 1.00 19.16 97 ALA A N 1
ATOM 708 C CA . ALA A 1 101 ? 15.887 13.885 83.318 1.00 19.77 97 ALA A CA 1
ATOM 709 C C . ALA A 1 101 ? 15.889 14.961 82.259 1.00 19.81 97 ALA A C 1
ATOM 710 O O . ALA A 1 101 ? 16.548 15.982 82.425 1.00 19.11 97 ALA A O 1
ATOM 712 N N . GLU A 1 102 ? 15.128 14.756 81.184 1.00 18.78 98 GLU A N 1
ATOM 713 C CA . GLU A 1 102 ? 15.022 15.779 80.153 1.00 19.00 98 GLU A CA 1
ATOM 714 C C . GLU A 1 102 ? 14.201 16.962 80.639 1.00 19.15 98 GLU A C 1
ATOM 715 O O . GLU A 1 102 ? 14.402 18.096 80.186 1.00 18.90 98 GLU A O 1
ATOM 721 N N . PHE A 1 103 ? 13.281 16.685 81.565 1.00 19.40 99 PHE A N 1
ATOM 722 C CA . PHE A 1 103 ? 12.402 17.694 82.145 1.00 18.34 99 PHE A CA 1
ATOM 723 C C . PHE A 1 103 ? 12.262 17.439 83.634 1.00 18.40 99 PHE A C 1
ATOM 724 O O . PHE A 1 103 ? 12.174 16.281 84.067 1.00 18.18 99 PHE A O 1
ATOM 732 N N . CYS A 1 104 ? 12.249 18.511 84.422 1.00 19.01 100 CYS A N 1
ATOM 733 C CA . CYS A 1 104 ? 12.014 18.388 85.858 1.00 18.79 100 CYS A CA 1
ATOM 734 C C . CYS A 1 104 ? 11.292 19.625 86.365 1.00 18.98 100 CYS A C 1
ATOM 735 O O . CYS A 1 104 ? 11.075 20.581 85.614 1.00 20.26 100 CYS A O 1
ATOM 738 N N . THR A 1 105 ? 10.921 19.604 87.641 1.00 20.16 101 THR A N 1
ATOM 739 C CA . THR A 1 105 ? 10.257 20.748 88.254 1.00 20.49 101 THR A CA 1
ATOM 740 C C . THR A 1 105 ? 11.164 21.365 89.299 1.00 19.99 101 THR A C 1
ATOM 741 O O . THR A 1 105 ? 12.005 20.676 89.877 1.00 20.53 101 THR A O 1
ATOM 745 N N . ALA A 1 106 ? 10.979 22.660 89.562 1.00 17.97 102 ALA A N 1
ATOM 746 C CA . ALA A 1 106 ? 11.693 23.323 90.648 1.00 17.84 102 ALA A CA 1
ATOM 747 C C . ALA A 1 106 ? 10.855 24.473 91.191 1.00 18.09 102 ALA A C 1
ATOM 748 O O . ALA A 1 106 ? 10.110 25.102 90.438 1.00 18.20 102 ALA A O 1
ATOM 750 N N . PRO A 1 107 ? 10.976 24.759 92.496 1.00 18.54 103 PRO A N 1
ATOM 751 C CA . PRO A 1 107 ? 10.229 25.905 93.032 1.00 18.75 103 PRO A CA 1
ATOM 752 C C . PRO A 1 107 ? 10.756 27.185 92.405 1.00 18.85 103 PRO A C 1
ATOM 753 O O . PRO A 1 107 ? 11.973 27.379 92.396 1.00 18.49 103 PRO A O 1
ATOM 757 N N . ALA A 1 108 ? 9.869 28.037 91.901 1.00 18.17 104 ALA A N 1
ATOM 758 C CA . ALA A 1 108 ? 10.275 29.316 91.327 1.00 18.88 104 ALA A CA 1
ATOM 759 C C . ALA A 1 108 ? 11.105 30.174 92.294 1.00 17.92 104 ALA A C 1
ATOM 760 O O . ALA A 1 108 ? 12.023 30.869 91.871 1.00 17.76 104 ALA A O 1
ATOM 762 N N . SER A 1 109 ? 10.779 30.124 93.581 1.00 18.57 105 SER A N 1
ATOM 763 C CA . SER A 1 109 ? 11.472 30.945 94.574 1.00 18.76 105 SER A CA 1
ATOM 764 C C . SER A 1 109 ? 12.930 30.510 94.802 1.00 18.59 105 SER A C 1
ATOM 765 O O . SER A 1 109 ? 13.738 31.274 95.343 1.00 18.59 105 SER A O 1
ATOM 768 N N . LEU A 1 110 ? 13.256 29.282 94.403 1.00 16.45 106 LEU A N 1
ATOM 769 C CA . LEU A 1 110 ? 14.617 28.760 94.523 1.00 16.40 106 LEU A CA 1
ATOM 770 C C . LEU A 1 110 ? 15.211 28.473 93.145 1.00 16.46 106 LEU A C 1
ATOM 771 O O . LEU A 1 110 ? 15.979 27.522 92.968 1.00 16.45 106 LEU A O 1
ATOM 776 N N . THR A 1 111 ? 14.829 29.300 92.175 1.00 16.54 107 THR A N 1
ATOM 777 C CA . THR A 1 111 ? 15.345 29.215 90.813 1.00 16.61 107 THR A CA 1
ATOM 778 C C . THR A 1 111 ? 15.836 30.600 90.411 1.00 16.63 107 THR A C 1
ATOM 779 O O . THR A 1 111 ? 15.154 31.599 90.654 1.00 16.65 107 THR A O 1
ATOM 783 N N . ALA A 1 112 ? 17.005 30.665 89.781 1.00 16.64 108 ALA A N 1
ATOM 784 C CA . ALA A 1 112 ? 17.555 31.944 89.333 1.00 16.67 108 ALA A CA 1
ATOM 785 C C . ALA A 1 112 ? 17.622 32.001 87.819 1.00 16.76 108 ALA A C 1
ATOM 786 O O . ALA A 1 112 ? 17.894 30.987 87.163 1.00 16.78 108 ALA A O 1
ATOM 788 N N . LYS A 1 113 ? 17.391 33.189 87.264 1.00 19.21 109 LYS A N 1
ATOM 789 C CA . LYS A 1 113 ? 17.645 33.415 85.843 1.00 19.40 109 LYS A CA 1
ATOM 790 C C . LYS A 1 113 ? 19.135 33.384 85.594 1.00 19.46 109 LYS A C 1
ATOM 791 O O . LYS A 1 113 ? 19.904 33.947 86.368 1.00 20.41 109 LYS A O 1
ATOM 797 N N . VAL A 1 114 ? 19.547 32.731 84.510 1.00 16.92 110 VAL A N 1
ATOM 798 C CA . VAL A 1 114 ? 20.950 32.674 84.137 1.00 17.22 110 VAL A CA 1
ATOM 799 C C . VAL A 1 114 ? 21.274 33.911 83.298 1.00 17.97 110 VAL A C 1
ATOM 800 O O . VAL A 1 114 ? 20.507 34.268 82.408 1.00 17.17 110 VAL A O 1
ATOM 804 N N . PRO A 1 115 ? 22.384 34.596 83.613 1.00 16.92 111 PRO A N 1
ATOM 805 C CA . PRO A 1 115 ? 22.811 35.774 82.849 1.00 16.97 111 PRO A CA 1
ATOM 806 C C . PRO A 1 115 ? 23.087 35.380 81.396 1.00 17.05 111 PRO A C 1
ATOM 807 O O . PRO A 1 115 ? 23.457 34.230 81.130 1.00 17.04 111 PRO A O 1
ATOM 811 N N . ASP A 1 116 ? 22.904 36.307 80.465 1.00 21.71 112 ASP A N 1
ATOM 812 C CA . ASP A 1 116 ? 23.030 35.959 79.055 1.00 20.91 112 ASP A CA 1
ATOM 813 C C . ASP A 1 116 ? 24.448 35.560 78.635 1.00 21.59 112 ASP A C 1
ATOM 814 O O . ASP A 1 116 ? 24.627 34.910 77.604 1.00 22.24 112 ASP A O 1
ATOM 819 N N . ASP A 1 117 ? 25.450 35.930 79.429 1.00 19.42 113 ASP A N 1
ATOM 820 C CA . ASP A 1 117 ? 26.841 35.610 79.089 1.00 19.47 113 ASP A CA 1
ATOM 821 C C . ASP A 1 117 ? 27.360 34.339 79.775 1.00 19.68 113 ASP A C 1
ATOM 822 O O . ASP A 1 117 ? 28.556 34.021 79.698 1.00 19.81 113 ASP A O 1
ATOM 827 N N . VAL A 1 118 ? 26.466 33.614 80.445 1.00 17.01 114 VAL A N 1
ATOM 828 C CA . VAL A 1 118 ? 26.830 32.380 81.149 1.00 16.95 114 VAL A CA 1
ATOM 829 C C . VAL A 1 118 ? 26.180 31.187 80.449 1.00 16.99 114 VAL A C 1
ATOM 830 O O . VAL A 1 118 ? 24.960 31.184 80.214 1.00 17.04 114 VAL A O 1
ATOM 834 N N . THR A 1 119 ? 26.983 30.189 80.076 1.00 16.99 115 THR A N 1
ATOM 835 C CA . THR A 1 119 ? 26.431 29.013 79.412 1.00 17.04 115 THR A CA 1
ATOM 836 C C . THR A 1 119 ? 25.669 28.149 80.397 1.00 16.98 115 THR A C 1
ATOM 837 O O . THR A 1 119 ? 25.857 28.234 81.622 1.00 16.91 115 THR A O 1
ATOM 841 N N . SER A 1 120 ? 24.805 27.302 79.857 1.00 17.03 116 SER A N 1
ATOM 842 C CA . SER A 1 120 ? 23.997 26.430 80.700 1.00 16.99 116 SER A CA 1
ATOM 843 C C . SER A 1 120 ? 24.875 25.414 81.433 1.00 16.92 116 SER A C 1
ATOM 844 O O . SER A 1 120 ? 24.603 25.087 82.588 1.00 16.85 116 SER A O 1
ATOM 847 N N . GLU A 1 121 ? 25.930 24.930 80.773 1.00 20.12 117 GLU A N 1
ATOM 848 C CA . GLU A 1 121 ? 26.878 24.014 81.411 1.00 20.03 117 GLU A CA 1
ATOM 849 C C . GLU A 1 121 ? 27.576 24.651 82.604 1.00 20.19 117 GLU A C 1
ATOM 850 O O . GLU A 1 121 ? 27.722 24.027 83.661 1.00 20.21 117 GLU A O 1
ATOM 856 N N . VAL A 1 122 ? 28.028 25.892 82.435 1.00 16.80 118 VAL A N 1
ATOM 857 C CA . VAL A 1 122 ? 28.662 26.604 83.547 1.00 16.72 118 VAL A CA 1
ATOM 858 C C . VAL A 1 122 ? 27.666 26.852 84.680 1.00 16.68 118 VAL A C 1
ATOM 859 O O . VAL A 1 122 ? 27.989 26.651 85.845 1.00 16.60 118 VAL A O 1
ATOM 863 N N . ALA A 1 123 ? 26.445 27.259 84.347 1.00 16.72 119 ALA A N 1
ATOM 864 C CA . ALA A 1 123 ? 25.414 27.465 85.369 1.00 16.68 119 ALA A CA 1
ATOM 865 C C . ALA A 1 123 ? 25.152 26.199 86.196 1.00 16.63 119 ALA A C 1
ATOM 866 O O . ALA A 1 123 ? 25.010 26.260 87.423 1.00 16.56 119 ALA A O 1
ATOM 868 N N . ALA A 1 124 ? 25.094 25.047 85.537 1.00 16.66 120 ALA A N 1
ATOM 869 C CA . ALA A 1 124 ? 24.826 23.782 86.239 1.00 16.62 120 ALA A CA 1
ATOM 870 C C . ALA A 1 124 ? 26.073 23.254 86.916 1.00 16.56 120 ALA A C 1
ATOM 871 O O . ALA A 1 124 ? 26.015 22.289 87.691 1.00 16.51 120 ALA A O 1
ATOM 873 N N . SER A 1 125 ? 27.206 23.879 86.618 1.00 16.56 121 SER A N 1
ATOM 874 C CA . SER A 1 125 ? 28.445 23.596 87.326 1.00 16.49 121 SER A CA 1
ATOM 875 C C . SER A 1 125 ? 28.544 24.460 88.575 1.00 16.42 121 SER A C 1
ATOM 876 O O . SER A 1 125 ? 29.215 24.096 89.539 1.00 16.35 121 SER A O 1
ATOM 879 N N . ALA A 1 126 ? 27.872 25.606 88.549 1.00 16.44 122 ALA A N 1
ATOM 880 C CA . ALA A 1 126 ? 28.162 26.684 89.496 1.00 16.38 122 ALA A CA 1
ATOM 881 C C . ALA A 1 126 ? 27.159 26.851 90.627 1.00 16.34 122 ALA A C 1
ATOM 882 O O . ALA A 1 126 ? 27.549 27.203 91.740 1.00 16.27 122 ALA A O 1
ATOM 884 N N . LEU A 1 127 ? 25.871 26.643 90.363 1.00 16.37 123 LEU A N 1
ATOM 885 C CA . LEU A 1 127 ? 24.848 27.082 91.327 1.00 16.34 123 LEU A CA 1
ATOM 886 C C . LEU A 1 127 ? 24.839 26.395 92.693 1.00 16.26 123 LEU A C 1
ATOM 887 O O . LEU A 1 127 ? 25.022 27.061 93.708 1.00 16.20 123 LEU A O 1
ATOM 892 N N . LEU A 1 128 ? 24.597 25.088 92.748 1.00 16.25 124 LEU A N 1
ATOM 893 C CA . LEU A 1 128 ? 24.505 24.428 94.060 1.00 16.18 124 LEU A CA 1
ATOM 894 C C . LEU A 1 128 ? 25.805 24.593 94.830 1.00 16.11 124 LEU A C 1
ATOM 895 O O . LEU A 1 128 ? 25.805 24.966 96.009 1.00 16.04 124 LEU A O 1
ATOM 900 N N . LYS A 1 129 ? 26.918 24.326 94.161 1.00 16.13 125 LYS A N 1
ATOM 901 C CA . LYS A 1 129 ? 28.207 24.397 94.827 1.00 16.07 125 LYS A CA 1
ATOM 902 C C . LYS A 1 129 ? 28.624 25.843 95.133 1.00 16.14 125 LYS A C 1
ATOM 903 O O . LYS A 1 129 ? 29.259 26.116 96.167 1.00 16.27 125 LYS A O 1
ATOM 909 N N . GLY A 1 130 ? 28.261 26.768 94.248 1.00 16.11 126 GLY A N 1
ATOM 910 C CA . GLY A 1 130 ? 28.550 28.178 94.454 1.00 16.10 126 GLY A CA 1
ATOM 911 C C . GLY A 1 130 ? 27.745 28.821 95.571 1.00 16.05 126 GLY A C 1
ATOM 912 O O . GLY A 1 130 ? 28.278 29.655 96.324 1.00 16.01 126 GLY A O 1
ATOM 913 N N . LEU A 1 131 ? 26.470 28.447 95.683 1.00 16.07 127 LEU A N 1
ATOM 914 C CA . LEU A 1 131 ? 25.632 28.899 96.804 1.00 16.02 127 LEU A CA 1
ATOM 915 C C . LEU A 1 131 ? 26.219 28.363 98.096 1.00 15.94 127 LEU A C 1
ATOM 916 O O . LEU A 1 131 ? 26.196 29.027 99.141 1.00 15.88 127 LEU A O 1
ATOM 921 N N . THR A 1 132 ? 26.759 27.152 98.033 1.00 15.92 128 THR A N 1
ATOM 922 C CA . THR A 1 132 ? 27.380 26.548 99.210 1.00 15.85 128 THR A CA 1
ATOM 923 C C . THR A 1 132 ? 28.655 27.293 99.598 1.00 15.81 128 THR A C 1
ATOM 924 O O . THR A 1 132 ? 28.838 27.631 100.761 1.00 15.74 128 THR A O 1
ATOM 928 N N . ALA A 1 133 ? 29.530 27.561 98.633 1.00 15.85 129 ALA A N 1
ATOM 929 C CA . ALA A 1 133 ? 30.721 28.358 98.924 1.00 16.09 129 ALA A CA 1
ATOM 930 C C . ALA A 1 133 ? 30.329 29.724 99.488 1.00 15.80 129 ALA A C 1
ATOM 931 O O . ALA A 1 133 ? 30.948 30.209 100.437 1.00 15.87 129 ALA A O 1
ATOM 933 N N . HIS A 1 134 ? 29.283 30.333 98.933 1.00 15.85 130 HIS A N 1
ATOM 934 C CA . HIS A 1 134 ? 28.841 31.636 99.424 1.00 15.84 130 HIS A CA 1
ATOM 935 C C . HIS A 1 134 ? 28.469 31.573 100.901 1.00 15.76 130 HIS A C 1
ATOM 936 O O . HIS A 1 134 ? 28.967 32.367 101.703 1.00 15.71 130 HIS A O 1
ATOM 943 N N . TYR A 1 135 ? 27.586 30.647 101.270 1.00 15.87 131 TYR A N 1
ATOM 944 C CA . TYR A 1 135 ? 27.133 30.627 102.661 1.00 15.68 131 TYR A CA 1
ATOM 945 C C . TYR A 1 135 ? 28.278 30.240 103.601 1.00 16.39 131 TYR A C 1
ATOM 946 O O . TYR A 1 135 ? 28.359 30.722 104.738 1.00 15.55 131 TYR A O 1
ATOM 955 N N . LEU A 1 136 ? 29.178 29.393 103.114 1.00 15.62 132 LEU A N 1
ATOM 956 C CA . LEU A 1 136 ? 30.328 28.984 103.925 1.00 15.56 132 LEU A CA 1
ATOM 957 C C . LEU A 1 136 ? 31.245 30.172 104.226 1.00 15.72 132 LEU A C 1
ATOM 958 O O . LEU A 1 136 ? 31.714 30.317 105.360 1.00 15.47 132 LEU A O 1
ATOM 963 N N . LEU A 1 137 ? 31.481 31.017 103.222 1.00 15.59 133 LEU A N 1
ATOM 964 C CA . LEU A 1 137 ? 32.420 32.143 103.327 1.00 15.57 133 LEU A CA 1
ATOM 965 C C . LEU A 1 137 ? 31.800 33.427 103.852 1.00 15.56 133 LEU A C 1
ATOM 966 O O . LEU A 1 137 ? 32.511 34.309 104.322 1.00 15.53 133 LEU A O 1
ATOM 971 N N . LYS A 1 138 ? 30.482 33.553 103.744 1.00 20.51 134 LYS A N 1
ATOM 972 C CA . LYS A 1 138 ? 29.825 34.806 104.110 1.00 20.75 134 LYS A CA 1
ATOM 973 C C . LYS A 1 138 ? 28.967 34.702 105.367 1.00 20.38 134 LYS A C 1
ATOM 974 O O . LYS A 1 138 ? 28.693 35.714 106.011 1.00 20.76 134 LYS A O 1
ATOM 980 N N . SER A 1 139 ? 28.551 33.484 105.715 1.00 15.51 135 SER A N 1
ATOM 981 C CA . SER A 1 139 ? 27.568 33.276 106.785 1.00 15.75 135 SER A CA 1
ATOM 982 C C . SER A 1 139 ? 28.035 32.336 107.890 1.00 16.67 135 SER A C 1
ATOM 983 O O . SER A 1 139 ? 27.930 32.662 109.079 1.00 16.81 135 SER A O 1
ATOM 986 N N . VAL A 1 140 ? 28.518 31.157 107.513 1.00 15.87 136 VAL A N 1
ATOM 987 C CA . VAL A 1 140 ? 28.989 30.193 108.518 1.00 15.34 136 VAL A CA 1
ATOM 988 C C . VAL A 1 140 ? 30.230 30.708 109.256 1.00 15.49 136 VAL A C 1
ATOM 989 O O . VAL A 1 140 ? 30.260 30.764 110.495 1.00 16.14 136 VAL A O 1
ATOM 993 N N . TYR A 1 141 ? 31.251 31.079 108.502 1.00 17.63 137 TYR A N 1
ATOM 994 C CA . TYR A 1 141 ? 32.361 31.835 109.050 1.00 18.23 137 TYR A CA 1
ATOM 995 C C . TYR A 1 141 ? 32.646 32.961 108.075 1.00 18.03 137 TYR A C 1
ATOM 996 O O . TYR A 1 141 ? 33.116 32.715 106.971 1.00 17.75 137 TYR A O 1
ATOM 1005 N N . PRO A 1 142 ? 32.362 34.207 108.477 1.00 18.28 138 PRO A N 1
ATOM 1006 C CA . PRO A 1 142 ? 32.549 35.326 107.551 1.00 19.12 138 PRO A CA 1
ATOM 1007 C C . PRO A 1 142 ? 34.026 35.680 107.422 1.00 19.64 138 PRO A C 1
ATOM 1008 O O . PRO A 1 142 ? 34.557 36.408 108.269 1.00 19.27 138 PRO A O 1
ATOM 1012 N N . VAL A 1 143 ? 34.672 35.185 106.367 1.00 19.86 139 VAL A N 1
ATOM 1013 C CA . VAL A 1 143 ? 36.103 35.405 106.197 1.00 18.76 139 VAL A CA 1
ATOM 1014 C C . VAL A 1 143 ? 36.400 36.891 106.059 1.00 19.66 139 VAL A C 1
ATOM 1015 O O . VAL A 1 143 ? 35.578 37.656 105.545 1.00 19.91 139 VAL A O 1
ATOM 1019 N N . LYS A 1 144 ? 37.569 37.301 106.541 1.00 23.09 140 LYS A N 1
ATOM 1020 C CA . LYS A 1 144 ? 38.002 38.682 106.397 1.00 22.97 140 LYS A CA 1
ATOM 1021 C C . LYS A 1 144 ? 39.409 38.686 105.819 1.00 22.63 140 LYS A C 1
ATOM 1022 O O . LYS A 1 144 ? 40.133 37.686 105.910 1.00 21.94 140 LYS A O 1
ATOM 1028 N N . ARG A 1 145 ? 39.786 39.797 105.200 1.00 26.69 141 ARG A N 1
ATOM 1029 C CA . ARG A 1 145 ? 41.102 39.909 104.595 1.00 26.86 141 ARG A CA 1
ATOM 1030 C C . ARG A 1 145 ? 42.136 39.673 105.689 1.00 26.78 141 ARG A C 1
ATOM 1031 O O . ARG A 1 145 ? 42.001 40.209 106.792 1.00 26.51 141 ARG A O 1
ATOM 1039 N N . GLY A 1 146 ? 43.122 38.822 105.415 1.00 23.83 142 GLY A N 1
ATOM 1040 C CA . GLY A 1 146 ? 44.156 38.512 106.389 1.00 24.45 142 GLY A CA 1
ATOM 1041 C C . GLY A 1 146 ? 43.999 37.160 107.055 1.00 24.59 142 GLY A C 1
ATOM 1042 O O . GLY A 1 146 ? 44.946 36.646 107.673 1.00 23.94 142 GLY A O 1
ATOM 1043 N N . ASP A 1 147 ? 42.805 36.578 106.951 1.00 19.62 143 ASP A N 1
ATOM 1044 C CA . ASP A 1 147 ? 42.579 35.249 107.507 1.00 19.70 143 ASP A CA 1
ATOM 1045 C C . ASP A 1 147 ? 43.351 34.201 106.713 1.00 19.89 143 ASP A C 1
ATOM 1046 O O . ASP A 1 147 ? 43.774 34.444 105.577 1.00 20.69 143 ASP A O 1
ATOM 1051 N N . THR A 1 148 ? 43.515 33.028 107.317 1.00 20.37 144 THR A N 1
ATOM 1052 C CA . THR A 1 148 ? 43.992 31.852 106.601 1.00 19.73 144 THR A CA 1
ATOM 1053 C C . THR A 1 148 ? 42.987 30.748 106.872 1.00 19.60 144 THR A C 1
ATOM 1054 O O . THR A 1 148 ? 42.563 30.570 108.011 1.00 20.36 144 THR A O 1
ATOM 1058 N N . VAL A 1 149 ? 42.557 30.042 105.833 1.00 17.12 145 VAL A N 1
ATOM 1059 C CA . VAL A 1 149 ? 41.609 28.949 106.019 1.00 16.42 145 VAL A CA 1
ATOM 1060 C C . VAL A 1 149 ? 42.141 27.673 105.391 1.00 16.48 145 VAL A C 1
ATOM 1061 O O . VAL A 1 149 ? 42.961 27.720 104.477 1.00 17.48 145 VAL A O 1
ATOM 1065 N N . LEU A 1 150 ? 41.673 26.537 105.893 1.00 17.19 146 LEU A N 1
ATOM 1066 C CA . LEU A 1 150 ? 41.982 25.237 105.295 1.00 17.44 146 LEU A CA 1
ATOM 1067 C C . LEU A 1 150 ? 40.754 24.718 104.550 1.00 17.73 146 LEU A C 1
ATOM 1068 O O . LEU A 1 150 ? 39.639 24.702 105.096 1.00 18.32 146 LEU A O 1
ATOM 1073 N N . VAL A 1 151 ? 40.956 24.313 103.299 1.00 16.21 147 VAL A N 1
ATOM 1074 C CA . VAL A 1 151 ? 39.882 23.762 102.475 1.00 16.55 147 VAL A CA 1
ATOM 1075 C C . VAL A 1 151 ? 40.299 22.389 101.969 1.00 16.43 147 VAL A C 1
ATOM 1076 O O . VAL A 1 151 ? 41.191 22.281 101.121 1.00 16.78 147 VAL A O 1
ATOM 1080 N N . HIS A 1 152 ? 39.665 21.343 102.484 1.00 15.94 148 HIS A N 1
ATOM 1081 C CA . HIS A 1 152 ? 39.955 19.990 102.015 1.00 16.05 148 HIS A CA 1
ATOM 1082 C C . HIS A 1 152 ? 39.383 19.768 100.614 1.00 17.14 148 HIS A C 1
ATOM 1083 O O . HIS A 1 152 ? 38.454 20.473 100.203 1.00 16.44 148 HIS A O 1
ATOM 1090 N N . ALA A 1 153 ? 39.938 18.794 99.887 1.00 18.13 149 ALA A N 1
ATOM 1091 C CA . ALA A 1 153 ? 39.528 18.503 98.508 1.00 18.08 149 ALA A CA 1
ATOM 1092 C C . ALA A 1 153 ? 39.510 19.763 97.648 1.00 17.40 149 ALA A C 1
ATOM 1093 O O . ALA A 1 153 ? 38.487 20.104 97.028 1.00 17.84 149 ALA A O 1
ATOM 1095 N N . GLY A 1 154 ? 40.659 20.437 97.604 1.00 15.79 150 GLY A N 1
ATOM 1096 C CA . GLY A 1 154 ? 40.789 21.723 96.941 1.00 15.82 150 GLY A CA 1
ATOM 1097 C C . GLY A 1 154 ? 40.466 21.724 95.454 1.00 15.90 150 GLY A C 1
ATOM 1098 O O . GLY A 1 154 ? 40.175 22.781 94.897 1.00 15.93 150 GLY A O 1
ATOM 1099 N N . ALA A 1 155 ? 40.503 20.560 94.805 1.00 16.65 151 ALA A N 1
ATOM 1100 C CA . ALA A 1 155 ? 40.244 20.500 93.360 1.00 17.07 151 ALA A CA 1
ATOM 1101 C C . ALA A 1 155 ? 38.886 19.884 93.043 1.00 17.10 151 ALA A C 1
ATOM 1102 O O . ALA A 1 155 ? 38.625 19.524 91.902 1.00 18.15 151 ALA A O 1
ATOM 1104 N N . GLY A 1 156 ? 38.027 19.771 94.055 1.00 16.00 152 GLY A N 1
ATOM 1105 C CA . GLY A 1 156 ? 36.654 19.327 93.866 1.00 16.02 152 GLY A CA 1
ATOM 1106 C C . GLY A 1 156 ? 35.768 20.487 93.451 1.00 16.05 152 GLY A C 1
ATOM 1107 O O . GLY A 1 156 ? 36.246 21.618 93.335 1.00 16.05 152 GLY A O 1
ATOM 1108 N N . GLY A 1 157 ? 34.483 20.213 93.233 1.00 16.07 153 GLY A N 1
ATOM 1109 C CA . GLY A 1 157 ? 33.546 21.241 92.804 1.00 16.10 153 GLY A CA 1
ATOM 1110 C C . GLY A 1 157 ? 33.448 22.407 93.767 1.00 16.05 153 GLY A C 1
ATOM 1111 O O . GLY A 1 157 ? 33.678 23.556 93.385 1.00 16.07 153 GLY A O 1
ATOM 1112 N N . VAL A 1 158 ? 33.106 22.115 95.020 1.00 16.02 154 VAL A N 1
ATOM 1113 C CA . VAL A 1 158 ? 33.028 23.155 96.035 1.00 16.02 154 VAL A CA 1
ATOM 1114 C C . VAL A 1 158 ? 34.411 23.722 96.340 1.00 16.02 154 VAL A C 1
ATOM 1115 O O . VAL A 1 158 ? 34.583 24.943 96.486 1.00 15.93 154 VAL A O 1
ATOM 1119 N N . GLY A 1 159 ? 35.397 22.835 96.435 1.00 15.89 155 GLY A N 1
ATOM 1120 C CA . GLY A 1 159 ? 36.754 23.234 96.775 1.00 15.86 155 GLY A CA 1
ATOM 1121 C C . GLY A 1 159 ? 37.339 24.344 95.917 1.00 15.90 155 GLY A C 1
ATOM 1122 O O . GLY A 1 159 ? 37.913 25.307 96.444 1.00 15.87 155 GLY A O 1
ATOM 1123 N N . LEU A 1 160 ? 37.212 24.211 94.596 1.00 15.97 156 LEU A N 1
ATOM 1124 C CA . LEU A 1 160 ? 37.777 25.201 93.690 1.00 16.02 156 LEU A CA 1
ATOM 1125 C C . LEU A 1 160 ? 37.048 26.538 93.827 1.00 16.02 156 LEU A C 1
ATOM 1126 O O . LEU A 1 160 ? 37.660 27.594 93.710 1.00 16.02 156 LEU A O 1
ATOM 1131 N N . ILE A 1 161 ? 35.741 26.500 94.076 1.00 16.02 157 ILE A N 1
ATOM 1132 C CA . ILE A 1 161 ? 34.988 27.742 94.230 1.00 16.02 157 ILE A CA 1
ATOM 1133 C C . ILE A 1 161 ? 35.361 28.437 95.543 1.00 15.94 157 ILE A C 1
ATOM 1134 O O . ILE A 1 161 ? 35.574 29.656 95.568 1.00 15.94 157 ILE A O 1
ATOM 1139 N N . LEU A 1 162 ? 35.453 27.660 96.622 1.00 15.88 158 LEU A N 1
ATOM 1140 C CA . LEU A 1 162 ? 35.890 28.202 97.914 1.00 16.27 158 LEU A CA 1
ATOM 1141 C C . LEU A 1 162 ? 37.252 28.874 97.787 1.00 16.45 158 LEU A C 1
ATOM 1142 O O . LEU A 1 162 ? 37.467 29.980 98.298 1.00 16.28 158 LEU A O 1
ATOM 1147 N N . THR A 1 163 ? 38.164 28.207 97.089 1.00 15.84 159 THR A N 1
ATOM 1148 C CA . THR A 1 163 ? 39.548 28.666 97.001 1.00 15.82 159 THR A CA 1
ATOM 1149 C C . THR A 1 163 ? 39.627 29.983 96.242 1.00 16.40 159 THR A C 1
ATOM 1150 O O . THR A 1 163 ? 40.202 30.958 96.739 1.00 15.93 159 THR A O 1
ATOM 1154 N N . GLN A 1 164 ? 38.989 30.032 95.073 1.00 15.94 160 GLN A N 1
ATOM 1155 C CA . GLN A 1 164 ? 38.985 31.252 94.282 1.00 16.02 160 GLN A CA 1
ATOM 1156 C C . GLN A 1 164 ? 38.336 32.405 95.012 1.00 16.61 160 GLN A C 1
ATOM 1157 O O . GLN A 1 164 ? 38.873 33.518 95.031 1.00 16.41 160 GLN A O 1
ATOM 1163 N N . TRP A 1 165 ? 37.174 32.138 95.604 1.00 16.01 161 TRP A N 1
ATOM 1164 C CA . TRP A 1 165 ? 36.372 33.197 96.200 1.00 16.36 161 TRP A CA 1
ATOM 1165 C C . TRP A 1 165 ? 37.064 33.752 97.441 1.00 16.31 161 TRP A C 1
ATOM 1166 O O . TRP A 1 165 ? 37.168 34.968 97.605 1.00 16.26 161 TRP A O 1
ATOM 1177 N N . ALA A 1 166 ? 37.547 32.859 98.302 1.00 16.37 162 ALA A N 1
ATOM 1178 C CA . ALA A 1 166 ? 38.310 33.275 99.480 1.00 16.67 162 ALA A CA 1
ATOM 1179 C C . ALA A 1 166 ? 39.555 34.075 99.081 1.00 16.97 162 ALA A C 1
ATOM 1180 O O . ALA A 1 166 ? 39.839 35.124 99.660 1.00 16.51 162 ALA A O 1
ATOM 1182 N N . THR A 1 167 ? 40.288 33.593 98.083 1.00 20.60 163 THR A N 1
ATOM 1183 C CA . THR A 1 167 ? 41.478 34.303 97.598 1.00 20.33 163 THR A CA 1
ATOM 1184 C C . THR A 1 167 ? 41.124 35.714 97.135 1.00 21.32 163 THR A C 1
ATOM 1185 O O . THR A 1 167 ? 41.816 36.677 97.464 1.00 20.92 163 THR A O 1
ATOM 1189 N N . HIS A 1 168 ? 40.032 35.833 96.386 1.00 22.36 164 HIS A N 1
ATOM 1190 C CA . HIS A 1 168 ? 39.535 37.138 95.959 1.00 22.38 164 HIS A CA 1
ATOM 1191 C C . HIS A 1 168 ? 39.228 38.046 97.143 1.00 22.54 164 HIS A C 1
ATOM 1192 O O . HIS A 1 168 ? 39.420 39.262 97.064 1.00 23.23 164 HIS A O 1
ATOM 1199 N N . LEU A 1 169 ? 38.741 37.459 98.235 1.00 20.53 165 LEU A N 1
ATOM 1200 C CA . LEU A 1 169 ? 38.417 38.230 99.439 1.00 20.98 165 LEU A CA 1
ATOM 1201 C C . LEU A 1 169 ? 39.639 38.544 100.326 1.00 21.59 165 LEU A C 1
ATOM 1202 O O . LEU A 1 169 ? 39.489 39.084 101.427 1.00 22.04 165 LEU A O 1
ATOM 1207 N N . GLY A 1 170 ? 40.838 38.216 99.852 1.00 22.57 166 GLY A N 1
ATOM 1208 C CA . GLY A 1 170 ? 42.058 38.498 100.603 1.00 22.64 166 GLY A CA 1
ATOM 1209 C C . GLY A 1 170 ? 42.420 37.466 101.659 1.00 22.27 166 GLY A C 1
ATOM 1210 O O . GLY A 1 170 ? 43.160 37.760 102.602 1.00 23.05 166 GLY A O 1
ATOM 1211 N N . VAL A 1 171 ? 41.905 36.251 101.495 1.00 18.93 167 VAL A N 1
ATOM 1212 C CA . VAL A 1 171 ? 42.142 35.150 102.422 1.00 18.99 167 VAL A CA 1
ATOM 1213 C C . VAL A 1 171 ? 43.204 34.203 101.875 1.00 19.33 167 VAL A C 1
ATOM 1214 O O . VAL A 1 171 ? 43.185 33.845 100.695 1.00 19.16 167 VAL A O 1
ATOM 1218 N N . ARG A 1 172 ? 44.149 33.816 102.726 1.00 22.71 168 ARG A N 1
ATOM 1219 C CA . ARG A 1 172 ? 45.143 32.814 102.358 1.00 22.93 168 ARG A CA 1
ATOM 1220 C C . ARG A 1 172 ? 44.535 31.421 102.479 1.00 22.94 168 ARG A C 1
ATOM 1221 O O . ARG A 1 172 ? 43.936 31.093 103.501 1.00 23.56 168 ARG A O 1
ATOM 1229 N N . VAL A 1 173 ? 44.662 30.606 101.439 1.00 19.38 169 VAL A N 1
ATOM 1230 C CA . VAL A 1 173 ? 44.006 29.303 101.450 1.00 19.72 169 VAL A CA 1
ATOM 1231 C C . VAL A 1 173 ? 45.012 28.169 101.387 1.00 19.80 169 VAL A C 1
ATOM 1232 O O . VAL A 1 173 ? 45.891 28.152 100.523 1.00 20.25 169 VAL A O 1
ATOM 1236 N N . ILE A 1 174 ? 44.886 27.229 102.312 1.00 18.36 170 ILE A N 1
ATOM 1237 C CA . ILE A 1 174 ? 45.665 25.998 102.274 1.00 18.89 170 ILE A CA 1
ATOM 1238 C C . ILE A 1 174 ? 44.698 24.876 101.921 1.00 19.02 170 ILE A C 1
ATOM 1239 O O . ILE A 1 174 ? 43.610 24.798 102.495 1.00 18.70 170 ILE A O 1
ATOM 1244 N N . THR A 1 175 ? 45.075 24.021 100.971 1.00 18.14 171 THR A N 1
ATOM 1245 C CA . THR A 1 175 ? 44.201 22.934 100.541 1.00 18.02 171 THR A CA 1
ATOM 1246 C C . THR A 1 175 ? 44.835 21.562 100.699 1.00 17.05 171 THR A C 1
ATOM 1247 O O . THR A 1 175 ? 46.040 21.450 100.921 1.00 18.27 171 THR A O 1
ATOM 1251 N N . THR A 1 176 ? 44.004 20.530 100.606 1.00 17.12 172 THR A N 1
ATOM 1252 C CA . THR A 1 176 ? 44.476 19.155 100.441 1.00 18.49 172 THR A CA 1
ATOM 1253 C C . THR A 1 176 ? 43.926 18.566 99.141 1.00 18.78 172 THR A C 1
ATOM 1254 O O . THR A 1 176 ? 42.768 18.808 98.774 1.00 18.23 172 THR A O 1
ATOM 1258 N N . VAL A 1 177 ? 44.750 17.791 98.439 1.00 18.78 173 VAL A N 1
ATOM 1259 C CA . VAL A 1 177 ? 44.305 17.089 97.230 1.00 20.67 173 VAL A CA 1
ATOM 1260 C C . VAL A 1 177 ? 44.998 15.737 97.154 1.00 20.19 173 VAL A C 1
ATOM 1261 O O . VAL A 1 177 ? 45.951 15.495 97.889 1.00 19.09 173 VAL A O 1
ATOM 1265 N N . SER A 1 178 ? 44.533 14.866 96.263 1.00 21.45 174 SER A N 1
ATOM 1266 C CA . SER A 1 178 ? 45.064 13.507 96.189 1.00 21.76 174 SER A CA 1
ATOM 1267 C C . SER A 1 178 ? 46.116 13.267 95.101 1.00 22.73 174 SER A C 1
ATOM 1268 O O . SER A 1 178 ? 46.789 12.240 95.123 1.00 22.55 174 SER A O 1
ATOM 1271 N N . THR A 1 179 ? 46.252 14.191 94.152 1.00 20.88 175 THR A N 1
ATOM 1272 C CA . THR A 1 179 ? 47.169 14.002 93.013 1.00 22.59 175 THR A CA 1
ATOM 1273 C C . THR A 1 179 ? 47.893 15.293 92.652 1.00 22.97 175 THR A C 1
ATOM 1274 O O . THR A 1 179 ? 47.438 16.393 92.983 1.00 21.94 175 THR A O 1
ATOM 1278 N N . ALA A 1 180 ? 49.017 15.155 91.960 1.00 22.86 176 ALA A N 1
ATOM 1279 C CA . ALA A 1 180 ? 49.767 16.312 91.494 1.00 23.81 176 ALA A CA 1
ATOM 1280 C C . ALA A 1 180 ? 48.991 17.116 90.451 1.00 22.58 176 ALA A C 1
ATOM 1281 O O . ALA A 1 180 ? 49.164 18.336 90.368 1.00 23.87 176 ALA A O 1
ATOM 1283 N N . GLU A 1 181 ? 48.151 16.442 89.660 1.00 28.60 177 GLU A N 1
ATOM 1284 C CA . GLU A 1 181 ? 47.288 17.135 88.686 1.00 29.76 177 GLU A CA 1
ATOM 1285 C C . GLU A 1 181 ? 46.336 18.070 89.424 1.00 29.05 177 GLU A C 1
ATOM 1286 O O . GLU A 1 181 ? 46.151 19.230 89.037 1.00 28.49 177 GLU A O 1
ATOM 1292 N N . LYS A 1 182 ? 45.733 17.553 90.490 1.00 22.91 178 LYS A N 1
ATOM 1293 C CA . LYS A 1 182 ? 44.809 18.339 91.306 1.00 22.83 178 LYS A CA 1
ATOM 1294 C C . LYS A 1 182 ? 45.532 19.459 92.045 1.00 22.32 178 LYS A C 1
ATOM 1295 O O . LYS A 1 182 ? 45.002 20.560 92.214 1.00 21.96 178 LYS A O 1
ATOM 1301 N N . ALA A 1 183 ? 46.760 19.188 92.466 1.00 20.59 179 ALA A N 1
ATOM 1302 C CA . ALA A 1 183 ? 47.553 20.213 93.129 1.00 21.46 179 ALA A CA 1
ATOM 1303 C C . ALA A 1 183 ? 47.750 21.443 92.246 1.00 21.17 179 ALA A C 1
ATOM 1304 O O . ALA A 1 183 ? 47.694 22.574 92.726 1.00 21.17 179 ALA A O 1
ATOM 1306 N N . LYS A 1 184 ? 47.985 21.240 90.953 1.00 23.86 180 LYS A N 1
ATOM 1307 C CA . LYS A 1 184 ? 48.181 22.391 90.075 1.00 24.38 180 LYS A CA 1
ATOM 1308 C C . LYS A 1 184 ? 46.887 23.191 89.901 1.00 23.75 180 LYS A C 1
ATOM 1309 O O . LYS A 1 184 ? 46.906 24.419 89.930 1.00 24.71 180 LYS A O 1
ATOM 1315 N N . LEU A 1 185 ? 45.775 22.489 89.711 1.00 20.90 181 LEU A N 1
ATOM 1316 C CA . LEU A 1 185 ? 44.466 23.133 89.582 1.00 21.11 181 LEU A CA 1
ATOM 1317 C C . LEU A 1 185 ? 44.154 23.961 90.816 1.00 20.76 181 LEU A C 1
ATOM 1318 O O . LEU A 1 185 ? 43.596 25.064 90.720 1.00 20.42 181 LEU A O 1
ATOM 1323 N N . SER A 1 186 ? 44.527 23.421 91.972 1.00 18.87 182 SER A N 1
ATOM 1324 C CA . SER A 1 186 ? 44.287 24.095 93.253 1.00 17.81 182 SER A CA 1
ATOM 1325 C C . SER A 1 186 ? 45.142 25.353 93.349 1.00 18.21 182 SER A C 1
ATOM 1326 O O . SER A 1 186 ? 44.646 26.405 93.744 1.00 17.43 182 SER A O 1
ATOM 1329 N N . LYS A 1 187 ? 46.418 25.253 92.961 1.00 23.69 183 LYS A N 1
ATOM 1330 C CA . LYS A 1 187 ? 47.296 26.422 92.914 1.00 23.34 183 LYS A CA 1
ATOM 1331 C C . LYS A 1 187 ? 46.758 27.473 91.942 1.00 23.10 183 LYS A C 1
ATOM 1332 O O . LYS A 1 187 ? 46.708 28.668 92.265 1.00 23.22 183 LYS A O 1
ATOM 1338 N N . ASP A 1 188 ? 46.363 27.028 90.751 1.00 24.04 184 ASP A N 1
ATOM 1339 C CA . ASP 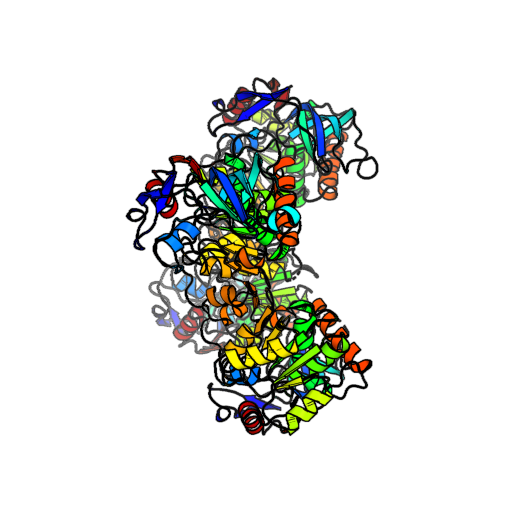A 1 188 ? 45.778 27.927 89.754 1.00 24.43 184 ASP A CA 1
ATOM 1340 C C . ASP A 1 188 ? 44.537 28.636 90.289 1.00 24.12 184 ASP A C 1
ATOM 1341 O O . ASP A 1 188 ? 44.246 29.778 89.910 1.00 23.62 184 ASP A O 1
ATOM 1346 N N . ALA A 1 189 ? 43.810 27.952 91.167 1.00 18.02 185 ALA A N 1
ATOM 1347 C CA . ALA A 1 189 ? 42.611 28.515 91.797 1.00 18.35 185 ALA A CA 1
ATOM 1348 C C . ALA A 1 189 ? 42.961 29.533 92.879 1.00 19.59 185 ALA A C 1
ATOM 1349 O O . ALA A 1 189 ? 42.099 30.273 93.355 1.00 18.76 185 ALA A O 1
ATOM 1351 N N . GLY A 1 190 ? 44.224 29.554 93.288 1.00 20.15 186 GLY A N 1
ATOM 1352 C CA . GLY A 1 190 ? 44.681 30.556 94.234 1.00 20.71 186 GLY A CA 1
ATOM 1353 C C . GLY A 1 190 ? 45.202 30.023 95.552 1.00 19.96 186 GLY A C 1
ATOM 1354 O O . GLY A 1 190 ? 45.607 30.810 96.423 1.00 19.55 186 GLY A O 1
ATOM 1355 N N . ALA A 1 191 ? 45.200 28.700 95.710 1.00 19.86 187 ALA A N 1
ATOM 1356 C CA . ALA A 1 191 ? 45.682 28.098 96.955 1.00 19.42 187 ALA A CA 1
ATOM 1357 C C . ALA A 1 191 ? 47.127 28.505 97.163 1.00 21.45 187 ALA A C 1
ATOM 1358 O O . ALA A 1 191 ? 47.927 28.445 96.228 1.00 20.63 187 ALA A O 1
ATOM 1360 N N . ASP A 1 192 ? 47.455 28.949 98.375 1.00 27.42 188 ASP A N 1
ATOM 1361 C CA . ASP A 1 192 ? 48.803 29.425 98.641 1.00 27.29 188 ASP A CA 1
ATOM 1362 C C . ASP A 1 192 ? 49.735 28.241 98.876 1.00 27.86 188 ASP A C 1
ATOM 1363 O O . ASP A 1 192 ? 50.900 28.261 98.475 1.00 27.80 188 ASP A O 1
ATOM 1368 N N . VAL A 1 193 ? 49.211 27.203 99.518 1.00 21.36 189 VAL A N 1
ATOM 1369 C CA . VAL A 1 193 ? 49.956 25.974 99.746 1.00 22.17 189 VAL A CA 1
ATOM 1370 C C . VAL A 1 193 ? 49.030 24.774 99.614 1.00 22.53 189 VAL A C 1
ATOM 1371 O O . VAL A 1 193 ? 47.898 24.798 100.114 1.00 22.19 189 VAL A O 1
ATOM 1375 N N . VAL A 1 194 ? 49.512 23.723 98.951 1.00 22.68 190 VAL A N 1
ATOM 1376 C CA . VAL A 1 194 ? 48.744 22.493 98.793 1.00 23.23 190 VAL A CA 1
ATOM 1377 C C . VAL A 1 194 ? 49.409 21.345 99.544 1.00 24.73 190 VAL A C 1
ATOM 1378 O O . VAL A 1 194 ? 50.594 21.066 99.338 1.00 24.73 190 VAL A O 1
ATOM 1382 N N . LEU A 1 195 ? 48.650 20.687 100.417 1.00 20.82 191 LEU A N 1
ATOM 1383 C CA . LEU A 1 195 ? 49.174 19.587 101.230 1.00 21.27 191 LEU A CA 1
ATOM 1384 C C . LEU A 1 195 ? 48.597 18.247 100.811 1.00 21.24 191 LEU A C 1
ATOM 1385 O O . LEU A 1 195 ? 47.553 18.184 100.156 1.00 20.57 191 LEU A O 1
ATOM 1390 N N . ASP A 1 196 ? 49.266 17.167 101.201 1.00 27.35 192 ASP A N 1
ATOM 1391 C CA . ASP A 1 196 ? 48.682 15.846 101.039 1.00 27.23 192 ASP A CA 1
ATOM 1392 C C . ASP A 1 196 ? 47.656 15.615 102.144 1.00 26.86 192 ASP A C 1
ATOM 1393 O O . ASP A 1 196 ? 47.637 16.332 103.146 1.00 27.54 192 ASP A O 1
ATOM 1398 N N . TYR A 1 197 ? 46.817 14.602 101.968 1.00 22.33 193 TYR A N 1
ATOM 1399 C CA . TYR A 1 197 ? 45.853 14.244 103.001 1.00 22.53 193 TYR A CA 1
ATOM 1400 C C . TYR A 1 197 ? 46.562 13.802 104.267 1.00 22.93 193 TYR A C 1
ATOM 1401 O O . TYR A 1 197 ? 47.638 13.192 104.198 1.00 22.79 193 TYR A O 1
ATOM 1410 N N . PRO A 1 198 ? 45.977 14.141 105.430 1.00 25.13 194 PRO A N 1
ATOM 1411 C CA . PRO A 1 198 ? 46.567 13.781 106.722 1.00 25.07 194 PRO A CA 1
ATOM 1412 C C . PRO A 1 198 ? 46.784 12.276 106.841 1.00 27.06 194 PRO A C 1
ATOM 1413 O O . PRO A 1 198 ? 45.942 11.494 106.392 1.00 26.46 194 PRO A O 1
ATOM 1417 N N . GLU A 1 199 ? 47.910 11.877 107.426 1.00 52.55 195 GLU A N 1
ATOM 1418 C CA . GLU A 1 199 ? 48.100 10.486 107.821 1.00 54.32 195 GLU A CA 1
ATOM 1419 C C . GLU A 1 199 ? 47.863 10.400 109.312 1.00 53.30 195 GLU A C 1
ATOM 1420 O O . GLU A 1 199 ? 47.252 9.451 109.812 1.00 54.59 195 GLU A O 1
ATOM 1426 N N . ASP A 1 200 ? 48.355 11.420 110.008 1.00 42.04 196 ASP A N 1
ATOM 1427 C CA . ASP A 1 200 ? 48.195 11.548 111.443 1.00 43.31 196 ASP A CA 1
ATOM 1428 C C . ASP A 1 200 ? 47.792 12.989 111.748 1.00 41.67 196 ASP A C 1
ATOM 1429 O O . ASP A 1 200 ? 48.391 13.933 111.222 1.00 41.35 196 ASP A O 1
ATOM 1434 N N . ALA A 1 201 ? 46.776 13.146 112.595 1.00 28.93 197 ALA A N 1
ATOM 1435 C CA . ALA A 1 201 ? 46.197 14.452 112.893 1.00 27.75 197 ALA A CA 1
ATOM 1436 C C . ALA A 1 201 ? 47.220 15.467 113.394 1.00 28.78 197 ALA A C 1
ATOM 1437 O O . ALA A 1 201 ? 47.251 16.609 112.937 1.00 27.50 197 ALA A O 1
ATOM 1439 N N . TRP A 1 202 ? 48.061 15.047 114.333 1.00 33.49 198 TRP A N 1
ATOM 1440 C CA . TRP A 1 202 ? 49.058 15.941 114.906 1.00 34.37 198 TRP A CA 1
ATOM 1441 C C . TRP A 1 202 ? 50.157 16.294 113.916 1.00 31.93 198 TRP A C 1
ATOM 1442 O O . TRP A 1 202 ? 50.602 17.439 113.862 1.00 32.57 198 TRP A O 1
ATOM 1453 N N . GLN A 1 203 ? 50.583 15.304 113.139 1.00 42.12 199 GLN A N 1
ATOM 1454 C CA . GLN A 1 203 ? 51.550 15.511 112.063 1.00 43.07 199 GLN A CA 1
ATOM 1455 C C . GLN A 1 203 ? 51.062 16.583 111.090 1.00 42.01 199 GLN A C 1
ATOM 1456 O O . GLN A 1 203 ? 51.754 17.571 110.819 1.00 42.28 199 GLN A O 1
ATOM 1462 N N . PHE A 1 204 ? 49.857 16.374 110.576 1.00 26.70 200 PHE A N 1
ATOM 1463 C CA . PHE A 1 204 ? 49.237 17.310 109.644 1.00 24.61 200 PHE A CA 1
ATOM 1464 C C . PHE A 1 204 ? 49.030 18.680 110.285 1.00 24.16 200 PHE A C 1
ATOM 1465 O O . PHE A 1 204 ? 49.342 19.699 109.686 1.00 23.52 200 PHE A O 1
ATOM 1473 N N . ALA A 1 205 ? 48.508 18.706 111.511 1.00 22.94 201 ALA A N 1
ATOM 1474 C CA . ALA A 1 205 ? 48.316 19.975 112.207 1.00 21.35 201 ALA A CA 1
ATOM 1475 C C . ALA A 1 205 ? 49.629 20.748 112.351 1.00 21.61 201 ALA A C 1
ATOM 1476 O O . ALA A 1 205 ? 49.653 21.971 112.234 1.00 21.75 201 ALA A O 1
ATOM 1478 N N . GLY A 1 206 ? 50.719 20.036 112.606 1.00 27.23 202 GLY A N 1
ATOM 1479 C CA . GLY A 1 206 ? 52.030 20.664 112.626 1.00 27.82 202 GLY A CA 1
ATOM 1480 C C . GLY A 1 206 ? 52.380 21.369 111.315 1.00 27.85 202 GLY A C 1
ATOM 1481 O O . GLY A 1 206 ? 52.912 22.482 111.334 1.00 28.59 202 GLY A O 1
ATOM 1482 N N . ARG A 1 207 ? 52.075 20.736 110.184 1.00 34.99 203 ARG A N 1
ATOM 1483 C CA . ARG A 1 207 ? 52.317 21.357 108.873 1.00 34.28 203 ARG A CA 1
ATOM 1484 C C . ARG A 1 207 ? 51.564 22.684 108.791 1.00 33.93 203 ARG A C 1
ATOM 1485 O O . ARG A 1 207 ? 52.136 23.731 108.473 1.00 33.47 203 ARG A O 1
ATOM 1493 N N . VAL A 1 208 ? 50.271 22.625 109.097 1.00 25.20 204 VAL A N 1
ATOM 1494 C CA . VAL A 1 208 ? 49.420 23.813 109.117 1.00 24.54 204 VAL A CA 1
ATOM 1495 C C . VAL A 1 208 ? 49.938 24.879 110.084 1.00 24.53 204 VAL A C 1
ATOM 1496 O O . VAL A 1 208 ? 49.965 26.064 109.741 1.00 23.90 204 VAL A O 1
ATOM 1500 N N . ARG A 1 209 ? 50.352 24.463 111.287 1.00 27.52 205 ARG A N 1
ATOM 1501 C CA . ARG A 1 209 ? 50.927 25.399 112.250 1.00 27.80 205 ARG A CA 1
ATOM 1502 C C . ARG A 1 209 ? 52.202 26.037 111.691 1.00 26.46 205 ARG A C 1
ATOM 1503 O O . ARG A 1 209 ? 52.394 27.248 111.809 1.00 26.78 205 ARG A O 1
ATOM 1511 N N . GLU A 1 210 ? 53.052 25.217 111.080 1.00 30.34 206 GLU A N 1
ATOM 1512 C CA . GLU A 1 210 ? 54.273 25.709 110.437 1.00 31.45 206 GLU A CA 1
ATOM 1513 C C . GLU A 1 210 ? 53.961 26.859 109.489 1.00 31.14 206 GLU A C 1
ATOM 1514 O O . GLU A 1 210 ? 54.639 27.891 109.497 1.00 30.66 206 GLU A O 1
ATOM 1520 N N . LEU A 1 211 ? 52.904 26.687 108.695 1.00 28.61 207 LEU A N 1
ATOM 1521 C CA . LEU A 1 211 ? 52.552 27.653 107.660 1.00 27.92 207 LEU A CA 1
ATOM 1522 C C . LEU A 1 211 ? 51.904 28.906 108.219 1.00 29.75 207 LEU A C 1
ATOM 1523 O O . LEU A 1 211 ? 51.900 29.951 107.566 1.00 30.05 207 LEU A O 1
ATOM 1528 N N . THR A 1 212 ? 51.342 28.794 109.419 1.00 25.66 208 THR A N 1
ATOM 1529 C CA . THR A 1 212 ? 50.582 29.880 110.011 1.00 26.69 208 THR A CA 1
ATOM 1530 C C . THR A 1 212 ? 51.296 30.441 111.236 1.00 28.72 208 THR A C 1
ATOM 1531 O O . THR A 1 212 ? 50.728 31.251 111.982 1.00 27.68 208 THR A O 1
ATOM 1535 N N . GLY A 1 213 ? 52.535 29.995 111.445 1.00 37.38 209 GLY A N 1
ATOM 1536 C CA . GLY A 1 213 ? 53.338 30.473 112.561 1.00 37.30 209 GLY A CA 1
ATOM 1537 C C . GLY A 1 213 ? 52.879 29.952 113.909 1.00 36.75 209 GLY A C 1
ATOM 1538 O O . GLY A 1 213 ? 52.994 30.637 114.923 1.00 38.31 209 GLY A O 1
ATOM 1539 N N . GLY A 1 214 ? 52.370 28.726 113.925 1.00 29.54 210 GLY A N 1
ATOM 1540 C CA . GLY A 1 214 ? 51.867 28.133 115.150 1.00 30.82 210 GLY A CA 1
ATOM 1541 C C . GLY A 1 214 ? 50.420 28.497 115.445 1.00 30.75 210 GLY A C 1
ATOM 1542 O O . GLY A 1 214 ? 49.766 27.817 116.239 1.00 31.78 210 GLY A O 1
ATOM 1543 N N . THR A 1 215 ? 49.918 29.553 114.800 1.00 28.62 211 THR A N 1
ATOM 1544 C CA . THR A 1 215 ? 48.575 30.073 115.092 1.00 28.67 211 THR A CA 1
ATOM 1545 C C . THR A 1 215 ? 47.463 29.090 114.749 1.00 28.23 211 THR A C 1
ATOM 1546 O O . THR A 1 215 ? 46.510 28.916 115.516 1.00 27.07 211 THR A O 1
ATOM 1550 N N . GLY A 1 216 ? 47.591 28.431 113.604 1.00 21.60 212 GLY A N 1
ATOM 1551 C CA . GLY A 1 216 ? 46.499 27.632 113.086 1.00 21.48 212 GLY A CA 1
ATOM 1552 C C . GLY A 1 216 ? 45.630 28.505 112.199 1.00 21.04 212 GLY A C 1
ATOM 1553 O O . GLY A 1 216 ? 45.850 29.720 112.106 1.00 20.52 212 GLY A O 1
ATOM 1554 N N . VAL A 1 217 ? 44.638 27.893 111.557 1.00 19.13 213 VAL A N 1
ATOM 1555 C CA . VAL A 1 217 ? 43.751 28.611 110.640 1.00 19.65 213 VAL A CA 1
ATOM 1556 C C . VAL A 1 217 ? 42.494 29.178 111.331 1.00 19.62 213 VAL A C 1
ATOM 1557 O O . VAL A 1 217 ? 42.013 28.617 112.312 1.00 19.67 213 VAL A O 1
ATOM 1561 N N . GLN A 1 218 ? 41.970 30.291 110.822 1.00 19.74 214 GLN A N 1
ATOM 1562 C CA . GLN A 1 218 ? 40.771 30.896 111.410 1.00 19.51 214 GLN A CA 1
ATOM 1563 C C . GLN A 1 218 ? 39.525 30.034 111.198 1.00 18.87 214 GLN A C 1
ATOM 1564 O O . GLN A 1 218 ? 38.554 30.116 111.969 1.00 19.46 214 GLN A O 1
ATOM 1570 N N . ALA A 1 219 ? 39.544 29.219 110.147 1.00 15.82 215 ALA A N 1
ATOM 1571 C CA . ALA A 1 219 ? 38.434 28.313 109.855 1.00 15.40 215 ALA A CA 1
ATOM 1572 C C . ALA A 1 219 ? 38.910 27.132 109.019 1.00 15.21 215 ALA A C 1
ATOM 1573 O O . ALA A 1 219 ? 39.832 27.264 108.215 1.00 15.24 215 ALA A O 1
ATOM 1575 N N . VAL A 1 220 ? 38.277 25.982 109.207 1.00 15.28 216 VAL A N 1
ATOM 1576 C CA . VAL A 1 220 ? 38.488 24.854 108.305 1.00 15.25 216 VAL A CA 1
ATOM 1577 C C . VAL A 1 220 ? 37.181 24.570 107.592 1.00 16.00 216 VAL A C 1
ATOM 1578 O O . VAL A 1 220 ? 36.136 24.461 108.231 1.00 15.46 216 VAL A O 1
ATOM 1582 N N . TYR A 1 221 ? 37.231 24.461 106.271 1.00 15.36 217 TYR A N 1
ATOM 1583 C CA . TYR A 1 221 ? 36.078 24.003 105.519 1.00 15.40 217 TYR A CA 1
ATOM 1584 C C . TYR A 1 221 ? 36.322 22.558 105.124 1.00 15.44 217 TYR A C 1
ATOM 1585 O O . TYR A 1 221 ? 37.114 22.279 104.222 1.00 15.93 217 TYR A O 1
ATOM 1594 N N . ASP A 1 222 ? 35.657 21.643 105.826 1.00 17.36 218 ASP A N 1
ATOM 1595 C CA . ASP A 1 222 ? 35.896 20.206 105.674 1.00 16.93 218 ASP A CA 1
ATOM 1596 C C . ASP A 1 222 ? 34.695 19.522 105.034 1.00 17.40 218 ASP A C 1
ATOM 1597 O O . ASP A 1 222 ? 33.636 19.360 105.662 1.00 16.92 218 ASP A O 1
ATOM 1602 N N . GLY A 1 223 ? 34.852 19.131 103.771 1.00 16.19 219 GLY A N 1
ATOM 1603 C CA . GLY A 1 223 ? 33.793 18.431 103.056 1.00 16.60 219 GLY A CA 1
ATOM 1604 C C . GLY A 1 223 ? 34.110 16.957 102.870 1.00 17.11 219 GLY A C 1
ATOM 1605 O O . GLY A 1 223 ? 33.433 16.248 102.121 1.00 17.38 219 GLY A O 1
ATOM 1606 N N . VAL A 1 224 ? 35.144 16.497 103.568 1.00 19.13 220 VAL A N 1
ATOM 1607 C CA . VAL A 1 224 ? 35.659 15.141 103.400 1.00 18.28 220 VAL A CA 1
ATOM 1608 C C . VAL A 1 224 ? 35.226 14.229 104.553 1.00 18.88 220 VAL A C 1
ATOM 1609 O O . VAL A 1 224 ? 34.926 13.048 104.352 1.00 19.23 220 VAL A O 1
ATOM 1613 N N . GLY A 1 225 ? 35.178 14.776 105.764 1.00 20.01 221 GLY A N 1
ATOM 1614 C CA . GLY A 1 225 ? 34.603 14.032 106.871 1.00 20.13 221 GLY A CA 1
ATOM 1615 C C . GLY A 1 225 ? 35.543 13.059 107.557 1.00 20.07 221 GLY A C 1
ATOM 1616 O O . GLY A 1 225 ? 36.530 13.469 108.162 1.00 20.27 221 GLY A O 1
ATOM 1617 N N . ALA A 1 226 ? 35.230 11.769 107.474 1.00 22.32 222 ALA A N 1
ATOM 1618 C CA . ALA A 1 226 ? 35.893 10.757 108.312 1.00 22.93 222 ALA A CA 1
ATOM 1619 C C . ALA A 1 226 ? 37.422 10.804 108.332 1.00 23.07 222 ALA A C 1
ATOM 1620 O O . ALA A 1 226 ? 38.030 10.745 109.399 1.00 22.70 222 ALA A O 1
ATOM 1622 N N . THR A 1 227 ? 38.050 10.922 107.166 1.00 20.43 223 THR A N 1
ATOM 1623 C CA . THR A 1 227 ? 39.516 10.838 107.077 1.00 19.78 223 THR A CA 1
ATOM 1624 C C . THR A 1 227 ? 40.275 12.134 107.386 1.00 19.54 223 THR A C 1
ATOM 1625 O O . THR A 1 227 ? 41.505 12.136 107.494 1.00 20.28 223 THR A O 1
ATOM 1629 N N . THR A 1 228 ? 39.545 13.230 107.554 1.00 17.82 224 THR A N 1
ATOM 1630 C CA . THR A 1 228 ? 40.192 14.516 107.740 1.00 16.97 224 THR A CA 1
ATOM 1631 C C . THR A 1 228 ? 39.763 15.237 109.018 1.00 17.00 224 THR A C 1
ATOM 1632 O O . THR A 1 228 ? 40.424 16.188 109.421 1.00 18.01 224 THR A O 1
ATOM 1636 N N . PHE A 1 229 ? 38.657 14.812 109.627 1.00 19.15 225 PHE A N 1
ATOM 1637 C CA . PHE A 1 229 ? 38.082 15.556 110.755 1.00 19.66 225 PHE A CA 1
ATOM 1638 C C . PHE A 1 229 ? 39.071 15.800 111.902 1.00 19.93 225 PHE A C 1
ATOM 1639 O O . PHE A 1 229 ? 39.225 16.940 112.365 1.00 19.71 225 PHE A O 1
ATOM 1647 N N . ASP A 1 230 ? 39.724 14.740 112.381 1.00 24.03 226 ASP A N 1
ATOM 1648 C CA . ASP A 1 230 ? 40.653 14.895 113.496 1.00 24.11 226 ASP A CA 1
ATOM 1649 C C . ASP A 1 230 ? 41.746 15.911 113.179 1.00 23.54 226 ASP A C 1
ATOM 1650 O O . ASP A 1 230 ? 42.105 16.733 114.023 1.00 22.72 226 ASP A O 1
ATOM 1655 N N . ALA A 1 231 ? 42.262 15.857 111.951 1.00 17.40 227 ALA A N 1
ATOM 1656 C CA . ALA A 1 231 ? 43.271 16.801 111.501 1.00 17.51 227 ALA A CA 1
ATOM 1657 C C . ALA A 1 231 ? 42.726 18.226 111.395 1.00 17.47 227 ALA A C 1
ATOM 1658 O O . ALA A 1 231 ? 43.406 19.184 111.769 1.00 17.37 227 ALA A O 1
ATOM 1660 N N . SER A 1 232 ? 41.510 18.366 110.867 1.00 18.11 228 SER A N 1
ATOM 1661 C CA . SER A 1 232 ? 40.862 19.674 110.789 1.00 18.24 228 SER A CA 1
ATOM 1662 C C . SER A 1 232 ? 40.741 20.291 112.175 1.00 17.54 228 SER A C 1
ATOM 1663 O O . SER A 1 232 ? 41.101 21.454 112.389 1.00 17.73 228 SER A O 1
ATOM 1666 N N . LEU A 1 233 ? 40.221 19.509 113.107 1.00 18.06 229 LEU A N 1
ATOM 1667 C CA . LEU A 1 233 ? 40.027 19.995 114.475 1.00 17.05 229 LEU A CA 1
ATOM 1668 C C . LEU A 1 233 ? 41.360 20.428 115.105 1.00 17.64 229 LEU A C 1
ATOM 1669 O O . LEU A 1 233 ? 41.442 21.464 115.773 1.00 17.37 229 LEU A O 1
ATOM 1674 N N . ALA A 1 234 ? 42.412 19.648 114.862 1.00 20.28 230 ALA A N 1
ATOM 1675 C CA . ALA A 1 234 ? 43.741 19.938 115.417 1.00 20.37 230 ALA A CA 1
ATOM 1676 C C . ALA A 1 234 ? 44.457 21.127 114.768 1.00 21.19 230 ALA A C 1
ATOM 1677 O O . ALA A 1 234 ? 45.480 21.591 115.284 1.00 20.73 230 ALA A O 1
ATOM 1679 N N . SER A 1 235 ? 43.951 21.598 113.625 1.00 19.22 231 SER A N 1
ATOM 1680 C CA . SER A 1 235 ? 44.609 22.673 112.890 1.00 18.92 231 SER A CA 1
ATOM 1681 C C . SER A 1 235 ? 44.098 24.082 113.179 1.00 19.50 231 SER A C 1
ATOM 1682 O O . SER A 1 235 ? 44.610 25.050 112.620 1.00 19.59 231 SER A O 1
ATOM 1685 N N . LEU A 1 236 ? 43.103 24.204 114.057 1.00 19.89 232 LEU A N 1
ATOM 1686 C CA . LEU A 1 236 ? 42.413 25.483 114.257 1.00 19.68 232 LEU A CA 1
ATOM 1687 C C . LEU A 1 236 ? 43.093 26.497 115.174 1.00 20.55 232 LEU A C 1
ATOM 1688 O O . LEU A 1 236 ? 43.718 26.144 116.176 1.00 20.48 232 LEU A O 1
ATOM 1693 N N . ALA A 1 237 ? 42.932 27.769 114.835 1.00 18.01 233 ALA A N 1
ATOM 1694 C CA . ALA A 1 237 ? 43.350 28.845 115.718 1.00 17.96 233 ALA A CA 1
ATOM 1695 C C . ALA A 1 237 ? 42.391 28.871 116.897 1.00 17.94 233 ALA A C 1
ATOM 1696 O O . ALA A 1 237 ? 41.296 28.299 116.825 1.00 17.56 233 ALA A O 1
ATOM 1698 N N . VAL A 1 238 ? 42.798 29.526 117.980 1.00 18.02 234 VAL A N 1
ATOM 1699 C CA . VAL A 1 238 ? 41.934 29.656 119.158 1.00 18.10 234 VAL A CA 1
ATOM 1700 C C . VAL A 1 238 ? 40.607 30.301 118.760 1.00 17.72 234 VAL A C 1
ATOM 1701 O O . VAL A 1 238 ? 40.592 31.330 118.070 1.00 18.54 234 VAL A O 1
ATOM 1705 N N . ARG A 1 239 ? 39.506 29.672 119.177 1.00 15.92 235 ARG A N 1
ATOM 1706 C CA . ARG A 1 239 ? 38.153 30.148 118.906 1.00 15.30 235 ARG A CA 1
ATOM 1707 C C . ARG A 1 239 ? 37.798 30.108 117.418 1.00 16.45 235 ARG A C 1
ATOM 1708 O O . ARG A 1 239 ? 36.878 30.799 116.968 1.00 16.35 235 ARG A O 1
ATOM 1716 N N . GLY A 1 240 ? 38.516 29.271 116.674 1.00 16.91 236 GLY A N 1
ATOM 1717 C CA . GLY A 1 240 ? 38.298 29.138 115.242 1.00 16.63 236 GLY A CA 1
ATOM 1718 C C . GLY A 1 240 ? 37.051 28.325 114.948 1.00 17.33 236 GLY A C 1
ATOM 1719 O O . GLY A 1 240 ? 36.447 27.755 115.849 1.00 17.84 236 GLY A O 1
ATOM 1720 N N . THR A 1 241 ? 36.657 28.262 113.679 1.00 14.99 237 THR A N 1
ATOM 1721 C CA . THR A 1 241 ? 35.414 27.573 113.316 1.00 15.80 237 THR A CA 1
ATOM 1722 C C . THR A 1 241 ? 35.692 26.379 112.419 1.00 15.90 237 THR A C 1
ATOM 1723 O O . THR A 1 241 ? 36.302 26.527 111.362 1.00 15.90 237 THR A O 1
ATOM 1727 N N . LEU A 1 242 ? 35.254 25.201 112.847 1.00 16.18 238 LEU A N 1
ATOM 1728 C CA . LEU A 1 242 ? 35.298 24.020 111.997 1.00 15.94 238 LEU A CA 1
ATOM 1729 C C . LEU A 1 242 ? 33.941 23.893 111.316 1.00 16.19 238 LEU A C 1
ATOM 1730 O O . LEU A 1 242 ? 32.942 23.555 111.953 1.00 16.41 238 LEU A O 1
ATOM 1735 N N . ALA A 1 243 ? 33.897 24.183 110.020 1.00 15.27 239 ALA A N 1
ATOM 1736 C CA . ALA A 1 243 ? 32.674 23.976 109.259 1.00 15.24 239 ALA A CA 1
ATOM 1737 C C . ALA A 1 243 ? 32.779 22.629 108.568 1.00 15.32 239 ALA A C 1
ATOM 1738 O O . ALA A 1 243 ? 33.428 22.498 107.518 1.00 15.32 239 ALA A O 1
ATOM 1740 N N . LEU A 1 244 ? 32.162 21.623 109.179 1.00 15.98 240 LEU A N 1
ATOM 1741 C CA . LEU A 1 244 ? 32.082 20.286 108.586 1.00 16.20 240 LEU A CA 1
ATOM 1742 C C . LEU A 1 244 ? 30.848 20.249 107.696 1.00 17.51 240 LEU A C 1
ATOM 1743 O O . LEU A 1 244 ? 29.728 20.094 108.190 1.00 17.30 240 LEU A O 1
ATOM 1748 N N . PHE A 1 245 ? 31.037 20.409 106.387 1.00 15.41 241 PHE A N 1
ATOM 1749 C CA . PHE A 1 245 ? 29.895 20.538 105.483 1.00 15.47 241 PHE A CA 1
ATOM 1750 C C . PHE A 1 245 ? 29.700 19.330 104.558 1.00 15.52 241 PHE A C 1
ATOM 1751 O O . PHE A 1 245 ? 28.785 19.312 103.738 1.00 16.04 241 PHE A O 1
ATOM 1759 N N . GLY A 1 246 ? 30.544 18.313 104.694 1.00 20.95 242 GLY A N 1
ATOM 1760 C CA . GLY A 1 246 ? 30.438 17.155 103.821 1.00 20.07 242 GLY A CA 1
ATOM 1761 C C . GLY A 1 246 ? 31.041 15.924 104.462 1.00 21.53 242 GLY A C 1
ATOM 1762 O O . GLY A 1 246 ? 31.659 16.009 105.526 1.00 20.47 242 GLY A O 1
ATOM 1763 N N . ALA A 1 247 ? 30.868 14.780 103.806 1.00 23.27 243 ALA A N 1
ATOM 1764 C CA . ALA A 1 247 ? 31.366 13.512 104.324 1.00 22.51 243 ALA A CA 1
ATOM 1765 C C . ALA A 1 247 ? 31.771 12.574 103.191 1.00 22.59 243 ALA A C 1
ATOM 1766 O O . ALA A 1 247 ? 31.414 11.399 103.202 1.00 23.24 243 ALA A O 1
ATOM 1768 N N . ALA A 1 248 ? 32.503 13.095 102.213 1.00 20.72 244 ALA A N 1
ATOM 1769 C CA . ALA A 1 248 ? 32.878 12.316 101.031 1.00 21.59 244 ALA A CA 1
ATOM 1770 C C . ALA A 1 248 ? 33.622 11.013 101.356 1.00 22.51 244 ALA A C 1
ATOM 1771 O O . ALA A 1 248 ? 33.413 9.989 100.701 1.00 23.10 244 ALA A O 1
ATOM 1773 N N . SER A 1 249 ? 34.498 11.059 102.353 1.00 21.29 245 SER A N 1
ATOM 1774 C CA . SER A 1 249 ? 35.261 9.874 102.753 1.00 22.29 245 SER A CA 1
ATOM 1775 C C . SER A 1 249 ? 34.484 8.979 103.712 1.00 23.28 245 SER A C 1
ATOM 1776 O O . SER A 1 249 ? 34.959 7.903 104.089 1.00 22.81 245 SER A O 1
ATOM 1779 N N . GLY A 1 250 ? 33.290 9.417 104.109 1.00 23.12 246 GLY A N 1
ATOM 1780 C CA . GLY A 1 250 ? 32.518 8.685 105.100 1.00 23.48 246 GLY A CA 1
ATOM 1781 C C . GLY A 1 250 ? 32.145 9.575 106.268 1.00 23.46 246 GLY A C 1
ATOM 1782 O O . GLY A 1 250 ? 32.733 10.640 106.454 1.00 22.86 246 GLY A O 1
ATOM 1783 N N . PRO A 1 251 ? 31.169 9.138 107.071 1.00 26.56 247 PRO A N 1
ATOM 1784 C CA . PRO A 1 251 ? 30.647 9.960 108.170 1.00 26.04 247 PRO A CA 1
ATOM 1785 C C . PRO A 1 251 ? 31.656 10.160 109.302 1.00 25.83 247 PRO A C 1
ATOM 1786 O O . PRO A 1 251 ? 32.461 9.268 109.582 1.00 25.69 247 PRO A O 1
ATOM 1790 N N . VAL A 1 252 ? 31.612 11.334 109.932 1.00 23.40 248 VAL A N 1
ATOM 1791 C CA . VAL A 1 252 ? 32.436 11.637 111.098 1.00 24.31 248 VAL A CA 1
ATOM 1792 C C . VAL A 1 252 ? 31.829 11.002 112.353 1.00 23.48 248 VAL A C 1
ATOM 1793 O O . VAL A 1 252 ? 30.654 11.230 112.660 1.00 23.62 248 VAL A O 1
ATOM 1797 N N . PRO A 1 253 ? 32.624 10.192 113.075 1.00 21.78 249 PRO A N 1
ATOM 1798 C CA . PRO A 1 253 ? 32.143 9.542 114.303 1.00 21.46 249 PRO A CA 1
ATOM 1799 C C . PRO A 1 253 ? 31.791 10.587 115.366 1.00 21.99 249 PRO A C 1
ATOM 1800 O O . PRO A 1 253 ? 32.337 11.692 115.319 1.00 22.29 249 PRO A O 1
ATOM 1804 N N . PRO A 1 254 ? 30.879 10.249 116.292 1.00 22.24 250 PRO A N 1
ATOM 1805 C CA . PRO A 1 254 ? 30.465 11.148 117.379 1.00 21.90 250 PRO A CA 1
ATOM 1806 C C . PRO A 1 254 ? 31.652 11.849 118.050 1.00 21.76 250 PRO A C 1
ATOM 1807 O O . PRO A 1 254 ? 32.662 11.210 118.359 1.00 22.14 250 PRO A O 1
ATOM 1811 N N . VAL A 1 255 ? 31.524 13.162 118.250 1.00 20.05 251 VAL A N 1
ATOM 1812 C CA . VAL A 1 255 ? 32.612 13.999 118.754 1.00 19.17 251 VAL A CA 1
ATOM 1813 C C . VAL A 1 255 ? 32.396 14.380 120.215 1.00 19.13 251 VAL A C 1
ATOM 1814 O O . VAL A 1 255 ? 31.424 15.064 120.539 1.00 19.35 251 VAL A O 1
ATOM 1818 N N . ASP A 1 256 ? 33.291 13.939 121.099 1.00 22.28 252 ASP A N 1
ATOM 1819 C CA . ASP A 1 256 ? 33.281 14.406 122.490 1.00 22.97 252 ASP A CA 1
ATOM 1820 C C . ASP A 1 256 ? 33.404 15.927 122.483 1.00 21.88 252 ASP A C 1
ATOM 1821 O O . ASP A 1 256 ? 34.408 16.451 122.007 1.00 22.57 252 ASP A O 1
ATOM 1826 N N . PRO A 1 257 ? 32.385 16.644 123.005 1.00 19.72 253 PRO A N 1
ATOM 1827 C CA . PRO A 1 257 ? 32.443 18.110 122.982 1.00 19.33 253 PRO A CA 1
ATOM 1828 C C . PRO A 1 257 ? 33.678 18.669 123.669 1.00 18.71 253 PRO A C 1
ATOM 1829 O O . PRO A 1 257 ? 34.132 19.751 123.298 1.00 18.57 253 PRO A O 1
ATOM 1833 N N . GLN A 1 258 ? 34.230 17.949 124.643 1.00 21.00 254 GLN A N 1
ATOM 1834 C CA . GLN A 1 258 ? 35.454 18.419 125.298 1.00 20.41 254 GLN A CA 1
ATOM 1835 C C . GLN A 1 258 ? 36.652 18.483 124.352 1.00 20.05 254 GLN A C 1
ATOM 1836 O O . GLN A 1 258 ? 37.638 19.170 124.640 1.00 20.68 254 GLN A O 1
ATOM 1842 N N . ARG A 1 259 ? 36.576 17.776 123.227 1.00 21.18 255 ARG A N 1
ATOM 1843 C CA . ARG A 1 259 ? 37.602 17.934 122.204 1.00 20.00 255 ARG A CA 1
ATOM 1844 C C . ARG A 1 259 ? 37.618 19.361 121.678 1.00 19.76 255 ARG A C 1
ATOM 1845 O O . ARG A 1 259 ? 38.671 19.870 121.299 1.00 21.00 255 ARG A O 1
ATOM 1853 N N . LEU A 1 260 ? 36.457 20.012 121.655 1.00 17.96 256 LEU A N 1
ATOM 1854 C CA . LEU A 1 260 ? 36.368 21.378 121.131 1.00 17.79 256 LEU A CA 1
ATOM 1855 C C . LEU A 1 260 ? 37.022 22.364 122.094 1.00 18.63 256 LEU A C 1
ATOM 1856 O O . LEU A 1 260 ? 37.541 23.405 121.691 1.00 18.80 256 LEU A O 1
ATOM 1861 N N . ASN A 1 261 ? 36.991 22.016 123.379 1.00 18.68 257 ASN A N 1
ATOM 1862 C CA . ASN A 1 261 ? 37.643 22.787 124.416 1.00 18.93 257 ASN A CA 1
ATOM 1863 C C . ASN A 1 261 ? 39.158 22.668 124.240 1.00 18.74 257 ASN A C 1
ATOM 1864 O O . ASN A 1 261 ? 39.845 23.657 124.054 1.00 18.48 257 ASN A O 1
ATOM 1869 N N . ALA A 1 262 ? 39.662 21.440 124.271 1.00 21.30 258 ALA A N 1
ATOM 1870 C CA . ALA A 1 262 ? 41.088 21.183 124.130 1.00 20.95 258 ALA A CA 1
ATOM 1871 C C . ALA A 1 262 ? 41.672 21.794 122.852 1.00 20.49 258 ALA A C 1
ATOM 1872 O O . ALA A 1 262 ? 42.812 22.264 122.840 1.00 20.45 258 ALA A O 1
ATOM 1874 N N . ALA A 1 263 ? 40.879 21.815 121.784 1.00 18.02 259 ALA A N 1
ATOM 1875 C CA . ALA A 1 263 ? 41.351 22.308 120.494 1.00 18.23 259 ALA A CA 1
ATOM 1876 C C . ALA A 1 263 ? 41.483 23.826 120.463 1.00 17.39 259 ALA A C 1
ATOM 1877 O O . ALA A 1 263 ? 42.050 24.376 119.524 1.00 18.02 259 ALA A O 1
ATOM 1879 N N . GLY A 1 264 ? 40.959 24.502 121.486 1.00 15.32 260 GLY A N 1
ATOM 1880 C CA . GLY A 1 264 ? 41.031 25.957 121.548 1.00 15.82 260 GLY A CA 1
ATOM 1881 C C . GLY A 1 264 ? 39.706 26.697 121.726 1.00 15.65 260 GLY A C 1
ATOM 1882 O O . GLY A 1 264 ? 39.565 27.831 121.243 1.00 15.53 260 GLY A O 1
ATOM 1883 N N . SER A 1 265 ? 38.763 26.098 122.456 1.00 15.54 261 SER A N 1
ATOM 1884 C CA . SER A 1 265 ? 37.407 26.663 122.597 1.00 15.06 261 SER A CA 1
ATOM 1885 C C . SER A 1 265 ? 36.854 27.017 121.223 1.00 15.39 261 SER A C 1
ATOM 1886 O O . SER A 1 265 ? 36.427 28.152 120.965 1.00 14.97 261 SER A O 1
ATOM 1889 N N . VAL A 1 266 ? 36.870 26.032 120.338 1.00 15.34 262 VAL A N 1
ATOM 1890 C CA . VAL A 1 266 ? 36.508 26.275 118.953 1.00 15.21 262 VAL A CA 1
ATOM 1891 C C . VAL A 1 266 ? 35.024 26.035 118.754 1.00 15.53 262 VAL A C 1
ATOM 1892 O O . VAL A 1 266 ? 34.337 25.542 119.652 1.00 15.83 262 VAL A O 1
ATOM 1896 N N . TYR A 1 267 ? 34.536 26.398 117.573 1.00 16.04 263 TYR A N 1
ATOM 1897 C CA . TYR A 1 267 ? 33.154 26.137 117.204 1.00 16.38 263 TYR A CA 1
ATOM 1898 C C . TYR A 1 267 ? 33.139 24.997 116.219 1.00 16.20 263 TYR A C 1
ATOM 1899 O O . TYR A 1 267 ? 33.995 24.941 115.319 1.00 16.16 263 TYR A O 1
ATOM 1908 N N . LEU A 1 268 ? 32.157 24.111 116.368 1.00 15.73 264 LEU A N 1
ATOM 1909 C CA . LEU A 1 268 ? 31.883 23.084 115.364 1.00 15.99 264 LEU A CA 1
ATOM 1910 C C . LEU A 1 268 ? 30.495 23.333 114.785 1.00 16.05 264 LEU A C 1
ATOM 1911 O O . LEU A 1 268 ? 29.523 23.534 115.517 1.00 15.70 264 LEU A O 1
ATOM 1916 N N . THR A 1 269 ? 30.382 23.339 113.461 1.00 15.06 265 THR A N 1
ATOM 1917 C CA . THR A 1 269 ? 29.057 23.460 112.880 1.00 15.10 265 THR A CA 1
ATOM 1918 C C . THR A 1 269 ? 28.947 22.513 111.701 1.00 15.26 265 THR A C 1
ATOM 1919 O O . THR A 1 269 ? 29.931 22.281 111.003 1.00 15.24 265 THR A O 1
ATOM 1923 N N . ARG A 1 270 ? 27.758 21.955 111.489 1.00 17.92 266 ARG A N 1
ATOM 1924 C CA . ARG A 1 270 ? 27.533 21.054 110.353 1.00 17.58 266 ARG A CA 1
ATOM 1925 C C . ARG A 1 270 ? 26.363 21.600 109.547 1.00 18.38 266 ARG A C 1
ATOM 1926 O O . ARG A 1 270 ? 25.216 21.199 109.761 1.00 18.24 266 ARG A O 1
ATOM 1934 N N . PRO A 1 271 ? 26.650 22.510 108.600 1.00 15.39 267 PRO A N 1
ATOM 1935 C CA . PRO A 1 271 ? 25.554 23.178 107.900 1.00 15.40 267 PRO A CA 1
ATOM 1936 C C . PRO A 1 271 ? 25.013 22.384 106.712 1.00 15.98 267 PRO A C 1
ATOM 1937 O O . PRO A 1 271 ? 25.681 21.488 106.167 1.00 16.24 267 PRO A O 1
ATOM 1941 N N . SER A 1 272 ? 23.784 22.728 106.339 1.00 18.40 268 SER A N 1
ATOM 1942 C CA . SER A 1 272 ? 23.137 22.231 105.132 1.00 18.71 268 SER A CA 1
ATOM 1943 C C . SER A 1 272 ? 22.600 23.430 104.355 1.00 17.97 268 SER A C 1
ATOM 1944 O O . SER A 1 272 ? 22.091 24.380 104.954 1.00 17.51 268 SER A O 1
ATOM 1947 N N . LEU A 1 273 ? 22.738 23.382 103.028 1.00 15.82 269 LEU A N 1
ATOM 1948 C CA . LEU A 1 273 ? 22.266 24.430 102.118 1.00 16.67 269 LEU A CA 1
ATOM 1949 C C . LEU A 1 273 ? 20.807 24.825 102.389 1.00 15.94 269 LEU A C 1
ATOM 1950 O O . LEU A 1 273 ? 20.419 25.994 102.240 1.00 15.96 269 LEU A O 1
ATOM 1955 N N . PHE A 1 274 ? 20.003 23.845 102.779 1.00 19.43 270 PHE A N 1
ATOM 1956 C CA . PHE A 1 274 ? 18.603 24.087 103.120 1.00 20.25 270 PHE A CA 1
ATOM 1957 C C . PHE A 1 274 ? 18.417 25.272 104.083 1.00 19.68 270 PHE A C 1
ATOM 1958 O O . PHE A 1 274 ? 17.504 26.088 103.907 1.00 19.61 270 PHE A O 1
ATOM 1966 N N . HIS A 1 275 ? 19.296 25.395 105.075 1.00 17.43 271 HIS A N 1
ATOM 1967 C CA . HIS A 1 275 ? 19.140 26.440 106.089 1.00 17.76 271 HIS A CA 1
ATOM 1968 C C . HIS A 1 275 ? 19.742 27.776 105.665 1.00 17.90 271 HIS A C 1
ATOM 1969 O O . HIS A 1 275 ? 19.733 28.731 106.435 1.00 17.08 271 HIS A O 1
ATOM 1976 N N . PHE A 1 276 ? 20.260 27.851 104.439 1.00 15.70 272 PHE A N 1
ATOM 1977 C CA . PHE A 1 276 ? 20.790 29.110 103.929 1.00 15.72 272 PHE A CA 1
ATOM 1978 C C . PHE A 1 276 ? 20.084 29.542 102.644 1.00 15.81 272 PHE A C 1
ATOM 1979 O O . PHE A 1 276 ? 20.503 30.487 101.988 1.00 15.84 272 PHE A O 1
ATOM 1987 N N . THR A 1 277 ? 18.993 28.855 102.324 1.00 15.85 273 THR A N 1
ATOM 1988 C CA . THR A 1 277 ? 18.092 29.239 101.230 1.00 15.93 273 THR A CA 1
ATOM 1989 C C . THR A 1 277 ? 16.655 29.181 101.737 1.00 15.95 273 THR A C 1
ATOM 1990 O O . THR A 1 277 ? 15.771 28.559 101.117 1.00 16.26 273 THR A O 1
ATOM 1994 N N . ARG A 1 278 ? 16.416 29.843 102.870 1.00 21.82 274 ARG A N 1
ATOM 1995 C CA . ARG A 1 278 ? 15.151 29.711 103.590 1.00 22.48 274 ARG A CA 1
ATOM 1996 C C . ARG A 1 278 ? 14.008 30.526 103.000 1.00 22.95 274 ARG A C 1
ATOM 1997 O O . ARG A 1 278 ? 12.847 30.270 103.303 1.00 22.89 274 ARG A O 1
ATOM 2005 N N . THR A 1 279 ? 14.336 31.522 102.184 1.00 19.35 275 THR A N 1
ATOM 2006 C CA . THR A 1 279 ? 13.328 32.336 101.517 1.00 19.12 275 THR A CA 1
ATOM 2007 C C . THR A 1 279 ? 13.806 32.608 100.100 1.00 18.84 275 THR A C 1
ATOM 2008 O O . THR A 1 279 ? 14.993 32.439 99.800 1.00 18.42 275 THR A O 1
ATOM 2012 N N . GLY A 1 280 ? 12.894 33.036 99.233 1.00 20.45 276 GLY A N 1
ATOM 2013 C CA . GLY A 1 280 ? 13.286 33.435 97.890 1.00 20.50 276 GLY A CA 1
ATOM 2014 C C . GLY A 1 280 ? 14.250 34.605 97.971 1.00 21.63 276 GLY A C 1
ATOM 2015 O O . GLY A 1 280 ? 15.177 34.736 97.165 1.00 21.00 276 GLY A O 1
ATOM 2016 N N . GLU A 1 281 ? 14.034 35.453 98.969 1.00 24.28 277 GLU A N 1
ATOM 2017 C CA . GLU A 1 281 ? 14.853 36.641 99.153 1.00 24.57 277 GLU A CA 1
ATOM 2018 C C . GLU A 1 281 ? 16.295 36.266 99.487 1.00 24.58 277 GLU A C 1
ATOM 2019 O O . GLU A 1 281 ? 17.248 36.879 98.984 1.00 24.13 277 GLU A O 1
ATOM 2025 N N . GLU A 1 282 ? 16.457 35.252 100.331 1.00 17.17 278 GLU A N 1
ATOM 2026 C CA . GLU A 1 282 ? 17.796 34.831 100.744 1.00 17.52 278 GLU A CA 1
ATOM 2027 C C . GLU A 1 282 ? 18.486 34.126 99.596 1.00 18.04 278 GLU A C 1
ATOM 2028 O O . GLU A 1 282 ? 19.663 34.357 99.331 1.00 18.02 278 GLU A O 1
ATOM 2034 N N . PHE A 1 283 ? 17.740 33.260 98.918 1.00 16.16 279 PHE A N 1
ATOM 2035 C CA . PHE A 1 283 ? 18.264 32.549 97.763 1.00 16.34 279 PHE A CA 1
ATOM 2036 C C . PHE A 1 283 ? 18.720 33.535 96.681 1.00 16.50 279 PHE A C 1
ATOM 2037 O O . PHE A 1 283 ? 19.802 33.389 96.099 1.00 16.94 279 PHE A O 1
ATOM 2045 N N . SER A 1 284 ? 17.894 34.541 96.415 1.00 19.32 280 SER A N 1
ATOM 2046 C CA . SER A 1 284 ? 18.197 35.492 95.349 1.00 19.78 280 SER A CA 1
ATOM 2047 C C . SER A 1 284 ? 19.432 36.314 95.662 1.00 19.37 280 SER A C 1
ATOM 2048 O O . SER A 1 284 ? 20.188 36.667 94.764 1.00 19.54 280 SER A O 1
ATOM 2051 N N . TRP A 1 285 ? 19.622 36.626 96.938 1.00 20.89 281 TRP A N 1
ATOM 2052 C CA . TRP A 1 285 ? 20.785 37.378 97.381 1.00 20.48 281 TRP A CA 1
ATOM 2053 C C . TRP A 1 285 ? 22.069 36.603 97.129 1.00 20.76 281 TRP A C 1
ATOM 2054 O O . TRP A 1 285 ? 23.012 37.132 96.533 1.00 20.39 281 TRP A O 1
ATOM 2065 N N . ARG A 1 286 ? 22.106 35.346 97.572 1.00 16.28 282 ARG A N 1
ATOM 2066 C CA . ARG A 1 286 ? 23.278 34.502 97.352 1.00 16.08 282 ARG A CA 1
ATOM 2067 C C . ARG A 1 286 ? 23.545 34.231 95.868 1.00 16.41 282 ARG A C 1
ATOM 2068 O O . ARG A 1 286 ? 24.695 34.252 95.417 1.00 16.33 282 ARG A O 1
ATOM 2076 N N . ALA A 1 287 ? 22.487 33.960 95.112 1.00 16.90 283 ALA A N 1
ATOM 2077 C CA . ALA A 1 287 ? 22.635 33.683 93.682 1.00 16.51 283 ALA A CA 1
ATOM 2078 C C . ALA A 1 287 ? 23.200 34.906 92.958 1.00 17.36 283 ALA A C 1
ATOM 2079 O O . ALA A 1 287 ? 24.082 34.787 92.106 1.00 17.56 283 ALA A O 1
ATOM 2081 N N . ALA A 1 288 ? 22.698 36.082 93.307 1.00 19.40 284 ALA A N 1
ATOM 2082 C CA . ALA A 1 288 ? 23.201 37.328 92.721 1.00 19.26 284 ALA A CA 1
ATOM 2083 C C . ALA A 1 288 ? 24.671 37.592 93.058 1.00 19.47 284 ALA A C 1
ATOM 2084 O O . ALA A 1 288 ? 25.448 37.976 92.176 1.00 19.39 284 ALA A O 1
ATOM 2086 N N . GLU A 1 289 ? 25.065 37.399 94.319 1.00 21.85 285 GLU A N 1
ATOM 2087 C CA . GLU A 1 289 ? 26.474 37.563 94.682 1.00 21.80 285 GLU A CA 1
ATOM 2088 C C . GLU A 1 289 ? 27.347 36.537 93.953 1.00 22.22 285 GLU A C 1
ATOM 2089 O O . GLU A 1 289 ? 28.470 36.846 93.551 1.00 21.53 285 GLU A O 1
ATOM 2095 N N . LEU A 1 290 ? 26.835 35.320 93.769 1.00 16.23 286 LEU A N 1
ATOM 2096 C CA . LEU A 1 290 ? 27.563 34.317 92.975 1.00 16.24 286 LEU A CA 1
ATOM 2097 C C . LEU A 1 290 ? 27.767 34.750 91.521 1.00 16.90 286 LEU A C 1
ATOM 2098 O O . LEU A 1 290 ? 28.881 34.666 90.987 1.00 16.85 286 LEU A O 1
ATOM 2103 N N . PHE A 1 291 ? 26.703 35.208 90.867 1.00 18.35 287 PHE A N 1
ATOM 2104 C CA . PHE A 1 291 ? 26.840 35.615 89.468 1.00 18.02 287 PHE A CA 1
ATOM 2105 C C . PHE A 1 291 ? 27.637 36.905 89.322 1.00 18.85 287 PHE A C 1
ATOM 2106 O O . PHE A 1 291 ? 28.319 37.102 88.313 1.00 18.35 287 PHE A O 1
ATOM 2114 N N . ASP A 1 292 ? 27.587 37.765 90.337 1.00 23.22 288 ASP A N 1
ATOM 2115 C CA . ASP A 1 292 ? 28.469 38.937 90.364 1.00 24.30 288 ASP A CA 1
ATOM 2116 C C . ASP A 1 292 ? 29.945 38.528 90.368 1.00 23.26 288 ASP A C 1
ATOM 2117 O O . ASP A 1 292 ? 30.760 39.078 89.619 1.00 23.77 288 ASP A O 1
ATOM 2122 N N . ALA A 1 293 ? 30.279 37.551 91.206 1.00 20.68 289 ALA A N 1
ATOM 2123 C CA . ALA A 1 293 ? 31.652 37.052 91.320 1.00 21.18 289 ALA A CA 1
ATOM 2124 C C . ALA A 1 293 ? 32.111 36.375 90.027 1.00 21.01 289 ALA A C 1
ATOM 2125 O O . ALA A 1 293 ? 33.249 36.562 89.589 1.00 21.69 289 ALA A O 1
ATOM 2127 N N . ILE A 1 294 ? 31.268 35.592 89.418 1.00 18.67 290 ILE A N 1
ATOM 2128 C CA . ILE A 1 294 ? 31.603 34.994 88.149 1.00 18.36 290 ILE A CA 1
ATOM 2129 C C . ILE A 1 294 ? 31.835 36.070 87.077 1.00 19.39 290 ILE A C 1
ATOM 2130 O O . ILE A 1 294 ? 32.750 36.010 86.302 1.00 19.84 290 ILE A O 1
ATOM 2135 N N . ASN A 1 295 ? 30.935 37.040 86.990 1.00 29.63 291 ASN A N 1
ATOM 2136 C CA . ASN A 1 295 ? 31.085 38.034 85.919 1.00 30.19 291 ASN A CA 1
ATOM 2137 C C . ASN A 1 295 ? 32.198 39.033 86.124 1.00 30.80 291 ASN A C 1
ATOM 2138 O O . ASN A 1 295 ? 32.616 39.608 85.169 1.00 30.59 291 ASN A O 1
ATOM 2143 N N . SER A 1 296 ? 32.676 39.201 87.353 1.00 23.20 292 SER A N 1
ATOM 2144 C CA . SER A 1 296 ? 33.864 40.036 87.529 1.00 23.83 292 SER A CA 1
ATOM 2145 C C . SER A 1 296 ? 35.145 39.215 87.427 1.00 23.88 292 SER A C 1
ATOM 2146 O O . SER A 1 296 ? 36.256 39.757 87.512 1.00 25.27 292 SER A O 1
ATOM 2149 N N . GLU A 1 297 ? 34.981 37.909 87.234 1.00 23.65 293 GLU A N 1
ATOM 2150 C CA . GLU A 1 297 ? 36.090 36.953 87.227 1.00 24.14 293 GLU A CA 1
ATOM 2151 C C . GLU A 1 297 ? 36.796 36.894 88.578 1.00 24.46 293 GLU A C 1
ATOM 2152 O O . GLU A 1 297 ? 37.963 36.504 88.665 1.00 24.65 293 GLU A O 1
ATOM 2158 N N . ALA A 1 298 ? 36.078 37.284 89.628 1.00 22.92 294 ALA A N 1
ATOM 2159 C CA . ALA A 1 298 ? 36.512 37.011 91.000 1.00 22.95 294 ALA A CA 1
ATOM 2160 C C . ALA A 1 298 ? 36.635 35.504 91.161 1.00 22.46 294 ALA A C 1
ATOM 2161 O O . ALA A 1 298 ? 37.523 35.003 91.853 1.00 22.67 294 ALA A O 1
ATOM 2163 N N . ILE A 1 299 ? 35.717 34.783 90.523 1.00 19.21 295 ILE A N 1
ATOM 2164 C CA . ILE A 1 299 ? 35.836 33.339 90.381 1.00 19.02 295 ILE A CA 1
ATOM 2165 C C . ILE A 1 299 ? 35.547 32.963 88.937 1.00 19.21 295 ILE A C 1
ATOM 2166 O O . ILE A 1 299 ? 34.886 33.715 88.208 1.00 19.25 295 ILE A O 1
ATOM 2171 N N . THR A 1 300 ? 36.057 31.807 88.525 1.00 18.50 296 THR A N 1
ATOM 2172 C CA . THR A 1 300 ? 35.731 31.229 87.226 1.00 18.73 296 THR A CA 1
ATOM 2173 C C . THR A 1 300 ? 35.380 29.764 87.446 1.00 18.32 296 THR A C 1
ATOM 2174 O O . THR A 1 300 ? 36.213 28.984 87.901 1.00 18.61 296 THR A O 1
ATOM 2178 N N . VAL A 1 301 ? 34.139 29.389 87.135 1.00 17.70 297 VAL A N 1
ATOM 2179 C CA . VAL A 1 301 ? 33.697 28.016 87.347 1.00 17.73 297 VAL A CA 1
ATOM 2180 C C . VAL A 1 301 ? 33.873 27.232 86.067 1.00 18.18 297 VAL A C 1
ATOM 2181 O O . VAL A 1 301 ? 33.138 27.442 85.102 1.00 17.87 297 VAL A O 1
ATOM 2185 N N . ALA A 1 302 ? 34.853 26.336 86.048 1.00 18.21 298 ALA A N 1
ATOM 2186 C CA . ALA A 1 302 ? 35.131 25.551 84.846 1.00 19.76 298 ALA A CA 1
ATOM 2187 C C . ALA A 1 302 ? 34.215 24.338 84.828 1.00 19.07 298 ALA A C 1
ATOM 2188 O O . ALA A 1 302 ? 33.764 23.879 85.878 1.00 19.28 298 ALA A O 1
ATOM 2190 N N . VAL A 1 303 ? 33.922 23.823 83.641 1.00 19.31 299 VAL A N 1
ATOM 2191 C CA . VAL A 1 303 ? 33.197 22.558 83.557 1.00 19.24 299 VAL A CA 1
ATOM 2192 C C . VAL A 1 303 ? 34.233 21.442 83.615 1.00 20.40 299 VAL A C 1
ATOM 2193 O O . VAL A 1 303 ? 34.948 21.209 82.637 1.00 19.73 299 VAL A O 1
ATOM 2197 N N . GLY A 1 304 ? 34.323 20.758 84.754 1.00 19.86 300 GLY A N 1
ATOM 2198 C CA . GLY A 1 304 ? 35.403 19.801 84.987 1.00 20.61 300 GLY A CA 1
ATOM 2199 C C . GLY A 1 304 ? 35.228 18.440 84.332 1.00 21.05 300 GLY A C 1
ATOM 2200 O O . GLY A 1 304 ? 36.193 17.700 84.137 1.00 20.59 300 GLY A O 1
ATOM 2201 N N . GLY A 1 305 ? 33.997 18.097 83.985 1.00 17.91 301 GLY A N 1
ATOM 2202 C CA . GLY A 1 305 ? 33.758 16.836 83.308 1.00 18.80 301 GLY A CA 1
ATOM 2203 C C . GLY A 1 305 ? 32.347 16.796 82.784 1.00 18.59 301 GLY A C 1
ATOM 2204 O O . GLY A 1 305 ? 31.460 17.425 83.358 1.00 17.25 301 GLY A O 1
ATOM 2205 N N . ARG A 1 306 ? 32.143 16.049 81.704 1.00 20.37 302 ARG A N 1
ATOM 2206 C CA . ARG A 1 306 ? 30.840 15.951 81.054 1.00 20.43 302 ARG A CA 1
ATOM 2207 C C . ARG A 1 306 ? 30.514 14.494 80.764 1.00 20.03 302 ARG A C 1
ATOM 2208 O O . ARG A 1 306 ? 31.385 13.732 80.340 1.00 20.62 302 ARG A O 1
ATOM 2216 N N . TYR A 1 307 ? 29.260 14.123 80.982 1.00 16.84 303 TYR A N 1
ATOM 2217 C CA . TYR A 1 307 ? 28.780 12.774 80.731 1.00 16.86 303 TYR A CA 1
ATOM 2218 C C . TYR A 1 307 ? 27.404 12.843 80.091 1.00 17.00 303 TYR A C 1
ATOM 2219 O O . TYR A 1 307 ? 26.607 13.741 80.398 1.00 16.91 303 TYR A O 1
ATOM 2228 N N . PRO A 1 308 ? 27.099 11.879 79.210 1.00 16.97 304 PRO A N 1
ATOM 2229 C CA . PRO A 1 308 ? 25.712 11.761 78.754 1.00 17.02 304 PRO A CA 1
ATOM 2230 C C . PRO A 1 308 ? 24.813 11.460 79.957 1.00 16.97 304 PRO A C 1
ATOM 2231 O O . PRO A 1 308 ? 25.272 10.807 80.914 1.00 16.90 304 PRO A O 1
ATOM 2235 N N . LEU A 1 309 ? 23.572 11.940 79.919 1.00 17.30 305 LEU A N 1
ATOM 2236 C CA . LEU A 1 309 ? 22.615 11.693 80.992 1.00 17.69 305 LEU A CA 1
ATOM 2237 C C . LEU A 1 309 ? 22.501 10.207 81.269 1.00 17.82 305 LEU A C 1
ATOM 2238 O O . LEU A 1 309 ? 22.435 9.789 82.423 1.00 17.06 305 LEU A O 1
ATOM 2243 N N . ALA A 1 310 ? 22.511 9.399 80.213 1.00 19.28 306 ALA A N 1
ATOM 2244 C CA . ALA A 1 310 ? 22.370 7.952 80.382 1.00 19.44 306 ALA A CA 1
ATOM 2245 C C . ALA A 1 310 ? 23.538 7.331 81.134 1.00 18.81 306 ALA A C 1
ATOM 2246 O O . ALA A 1 310 ? 23.431 6.209 81.645 1.00 19.64 306 ALA A O 1
ATOM 2248 N N . ASP A 1 311 ? 24.657 8.053 81.188 1.00 16.90 307 ASP A N 1
ATOM 2249 C CA . ASP A 1 311 ? 25.844 7.581 81.890 1.00 16.84 307 ASP A CA 1
ATOM 2250 C C . ASP A 1 311 ? 26.001 8.190 83.278 1.00 16.75 307 ASP A C 1
ATOM 2251 O O . ASP A 1 311 ? 27.121 8.376 83.751 1.00 16.71 307 ASP A O 1
ATOM 2256 N N . ALA A 1 312 ? 24.882 8.493 83.930 1.00 17.24 308 ALA A N 1
ATOM 2257 C CA . ALA A 1 312 ? 24.911 8.936 85.324 1.00 17.16 308 ALA A CA 1
ATOM 2258 C C . ALA A 1 312 ? 25.691 7.939 86.180 1.00 17.20 308 ALA A C 1
ATOM 2259 O O . ALA A 1 312 ? 26.428 8.325 87.090 1.00 17.39 308 ALA A O 1
ATOM 2261 N N . LEU A 1 313 ? 25.526 6.653 85.885 1.00 21.53 309 LEU A N 1
ATOM 2262 C CA . LEU A 1 313 ? 26.245 5.590 86.593 1.00 22.09 309 LEU A CA 1
ATOM 2263 C C . LEU A 1 313 ? 27.749 5.845 86.588 1.00 22.25 309 LEU A C 1
ATOM 2264 O O . LEU A 1 313 ? 28.419 5.756 87.621 1.00 22.14 309 LEU A O 1
ATOM 2269 N N . ARG A 1 314 ? 28.267 6.168 85.408 1.00 24.59 310 ARG A N 1
ATOM 2270 C CA . ARG A 1 314 ? 29.693 6.361 85.193 1.00 24.14 310 ARG A CA 1
ATOM 2271 C C . ARG A 1 314 ? 30.183 7.572 85.988 1.00 25.16 310 ARG A C 1
ATOM 2272 O O . ARG A 1 314 ? 31.257 7.546 86.591 1.00 25.12 310 ARG A O 1
ATOM 2280 N N . ALA A 1 315 ? 29.377 8.629 86.007 1.00 17.44 311 ALA A N 1
ATOM 2281 C CA . ALA A 1 315 ? 29.714 9.822 86.773 1.00 17.90 311 ALA A CA 1
ATOM 2282 C C . ALA A 1 315 ? 29.781 9.511 88.260 1.00 17.40 311 ALA A C 1
ATOM 2283 O O . ALA A 1 315 ? 30.692 9.964 88.953 1.00 17.42 311 ALA A O 1
ATOM 2285 N N . HIS A 1 316 ? 28.811 8.761 88.763 1.00 20.00 312 HIS A N 1
ATOM 2286 C CA . HIS A 1 316 ? 28.824 8.422 90.187 1.00 19.83 312 HIS A CA 1
ATOM 2287 C C . HIS A 1 316 ? 30.037 7.563 90.543 1.00 19.99 312 HIS A C 1
ATOM 2288 O O . HIS A 1 316 ? 30.647 7.751 91.596 1.00 20.03 312 HIS A O 1
ATOM 2295 N N . GLN A 1 317 ? 30.399 6.630 89.666 1.00 23.20 313 GLN A N 1
ATOM 2296 C CA . GLN A 1 317 ? 31.630 5.862 89.849 1.00 23.57 313 GLN A CA 1
ATOM 2297 C C . GLN A 1 317 ? 32.868 6.746 89.944 1.00 23.26 313 GLN A C 1
ATOM 2298 O O . GLN A 1 317 ? 33.657 6.612 90.881 1.00 23.38 313 GLN A O 1
ATOM 2304 N N . ASP A 1 318 ? 33.055 7.623 88.957 1.00 20.52 314 ASP A N 1
ATOM 2305 C CA . ASP A 1 318 ? 34.226 8.498 88.922 1.00 20.05 314 ASP A CA 1
ATOM 2306 C C . ASP A 1 318 ? 34.269 9.437 90.131 1.00 20.71 314 ASP A C 1
ATOM 2307 O O . ASP A 1 318 ? 35.336 9.705 90.684 1.00 20.11 314 ASP A O 1
ATOM 2312 N N . LEU A 1 319 ? 33.101 9.932 90.538 1.00 20.01 315 LEU A N 1
ATOM 2313 C CA . LEU A 1 319 ? 33.015 10.870 91.648 1.00 20.48 315 LEU A CA 1
ATOM 2314 C C . LEU A 1 319 ? 33.438 10.181 92.942 1.00 20.22 315 LEU A C 1
ATOM 2315 O O . LEU A 1 319 ? 34.288 10.691 93.683 1.00 21.54 315 LEU A O 1
ATOM 2320 N N . GLU A 1 320 ? 32.874 9.001 93.185 1.00 26.66 316 GLU A N 1
ATOM 2321 C CA . GLU A 1 320 ? 33.185 8.238 94.399 1.00 27.92 316 GLU A CA 1
ATOM 2322 C C . GLU A 1 320 ? 34.617 7.715 94.419 1.00 27.05 316 GLU A C 1
ATOM 2323 O O . GLU A 1 320 ? 35.178 7.457 95.489 1.00 27.16 316 GLU A O 1
ATOM 2329 N N . ALA A 1 321 ? 35.211 7.568 93.239 1.00 20.09 317 ALA A N 1
ATOM 2330 C CA . ALA A 1 321 ? 36.567 7.040 93.122 1.00 20.45 317 ALA A CA 1
ATOM 2331 C C . ALA A 1 321 ? 37.625 8.136 93.175 1.00 19.76 317 ALA A C 1
ATOM 2332 O O . ALA A 1 321 ? 38.810 7.856 92.993 1.00 20.53 317 ALA A O 1
ATOM 2334 N N . ARG A 1 322 ? 37.197 9.377 93.425 1.00 19.30 318 ARG A N 1
ATOM 2335 C CA . ARG A 1 322 ? 38.106 10.527 93.535 1.00 19.54 318 ARG A CA 1
ATOM 2336 C C . ARG A 1 322 ? 38.751 10.884 92.190 1.00 19.61 318 ARG A C 1
ATOM 2337 O O . ARG A 1 322 ? 39.818 11.494 92.136 1.00 19.37 318 ARG A O 1
ATOM 2345 N N . LYS A 1 323 ? 38.086 10.525 91.100 1.00 23.63 319 LYS A N 1
ATOM 2346 C CA . LYS A 1 323 ? 38.684 10.700 89.779 1.00 23.72 319 LYS A CA 1
ATOM 2347 C C . LYS A 1 323 ? 38.251 11.983 89.071 1.00 25.97 319 LYS A C 1
ATOM 2348 O O . LYS A 1 323 ? 38.803 12.342 88.022 1.00 25.80 319 LYS A O 1
ATOM 2354 N N . THR A 1 324 ? 37.248 12.665 89.612 1.00 20.12 320 THR A N 1
ATOM 2355 C CA . THR A 1 324 ? 36.757 13.881 88.956 1.00 20.05 320 THR A CA 1
ATOM 2356 C C . THR A 1 324 ? 37.561 15.084 89.423 1.00 21.08 320 THR A C 1
ATOM 2357 O O . THR A 1 324 ? 38.187 15.050 90.483 1.00 21.25 320 THR A O 1
ATOM 2361 N N . VAL A 1 325 ? 37.564 16.137 88.611 1.00 21.05 321 VAL A N 1
ATOM 2362 C CA . VAL A 1 325 ? 38.113 17.420 89.017 1.00 21.06 321 VAL A CA 1
ATOM 2363 C C . VAL A 1 325 ? 37.045 18.467 88.759 1.00 22.28 321 VAL A C 1
ATOM 2364 O O . VAL A 1 325 ? 36.357 18.428 87.734 1.00 22.30 321 VAL A O 1
ATOM 2368 N N . GLY A 1 326 ? 36.890 19.392 89.698 1.00 18.90 322 GLY A N 1
ATOM 2369 C CA . GLY A 1 326 ? 35.882 20.433 89.581 1.00 18.52 322 GLY A CA 1
ATOM 2370 C C . GLY A 1 326 ? 34.460 19.915 89.477 1.00 19.20 322 GLY A C 1
ATOM 2371 O O . GLY A 1 326 ? 34.150 18.782 89.888 1.00 19.19 322 GLY A O 1
ATOM 2372 N N . SER A 1 327 ? 33.586 20.754 88.930 1.00 16.55 323 SER A N 1
ATOM 2373 C CA . SER A 1 327 ? 32.179 20.407 88.776 1.00 16.94 323 SER A CA 1
ATOM 2374 C C . SER A 1 327 ? 32.012 19.516 87.564 1.00 17.29 323 SER A C 1
ATOM 2375 O O . SER A 1 327 ? 32.658 19.732 86.534 1.00 17.79 323 SER A O 1
ATOM 2378 N N . VAL A 1 328 ? 31.155 18.507 87.680 1.00 17.90 324 VAL A N 1
ATOM 2379 C CA . VAL A 1 328 ? 30.814 17.725 86.496 1.00 18.90 324 VAL A CA 1
ATOM 2380 C C . VAL A 1 328 ? 29.318 17.829 86.217 1.00 17.71 324 VAL A C 1
ATOM 2381 O O . VAL A 1 328 ? 28.512 18.081 87.135 1.00 17.74 324 VAL A O 1
ATOM 2385 N N . VAL A 1 329 ? 28.961 17.682 84.944 1.00 16.61 325 VAL A N 1
ATOM 2386 C CA . VAL A 1 329 ? 27.576 17.822 84.509 1.00 16.66 325 VAL A CA 1
ATOM 2387 C C . VAL A 1 329 ? 27.147 16.624 83.683 1.00 16.71 325 VAL A C 1
ATOM 2388 O O . VAL A 1 329 ? 27.979 15.975 83.040 1.00 16.73 325 VAL A O 1
ATOM 2392 N N . LEU A 1 330 ? 25.843 16.345 83.705 1.00 16.73 326 LEU A N 1
ATOM 2393 C CA . LEU A 1 330 ? 25.234 15.362 82.817 1.00 16.79 326 LEU A CA 1
ATOM 2394 C C . LEU A 1 330 ? 24.572 16.126 81.674 1.00 16.87 326 LEU A C 1
ATOM 2395 O O . LEU A 1 330 ? 24.002 17.197 81.884 1.00 16.87 326 LEU A O 1
ATOM 2400 N N . LEU A 1 331 ? 24.673 15.594 80.459 1.00 16.94 327 LEU A N 1
ATOM 2401 C CA . LEU A 1 331 ? 24.129 16.262 79.287 1.00 17.02 327 LEU A CA 1
ATOM 2402 C C . LEU A 1 331 ? 22.987 15.448 78.670 1.00 17.08 327 LEU A C 1
ATOM 2403 O O . LEU A 1 331 ? 23.207 14.325 78.217 1.00 17.10 327 LEU A O 1
ATOM 2408 N N . PRO A 1 332 ? 21.762 16.010 78.646 1.00 20.66 328 PRO A N 1
ATOM 2409 C CA . PRO A 1 332 ? 20.588 15.270 78.155 1.00 19.13 328 PRO A CA 1
ATOM 2410 C C . PRO A 1 332 ? 20.468 15.308 76.633 1.00 21.11 328 PRO A C 1
ATOM 2411 O O . PRO A 1 332 ? 21.132 16.182 76.073 1.00 21.51 328 PRO A O 1
ATOM 2415 N N . SER B 1 4 ? 94.468 3.561 151.179 1.00 30.09 0 SER B N 1
ATOM 2416 C CA . SER B 1 4 ? 93.758 3.672 149.904 1.00 29.03 0 SER B CA 1
ATOM 2417 C C . SER B 1 4 ? 92.561 4.609 150.062 1.00 28.04 0 SER B C 1
ATOM 2418 O O . SER B 1 4 ? 92.237 5.039 151.176 1.00 28.95 0 SER B O 1
ATOM 2421 N N . MET B 1 5 ? 91.914 4.927 148.948 1.00 19.30 1 MET B N 1
ATOM 2422 C CA . MET B 1 5 ? 90.715 5.749 148.974 1.00 19.44 1 MET B CA 1
ATOM 2423 C C . MET B 1 5 ? 89.620 5.086 148.150 1.00 19.14 1 MET B C 1
ATOM 2424 O O . MET B 1 5 ? 89.898 4.241 147.301 1.00 19.10 1 MET B O 1
ATOM 2429 N N . HIS B 1 6 ? 88.375 5.478 148.416 1.00 18.96 2 HIS B N 1
ATOM 2430 C CA . HIS B 1 6 ? 87.214 5.060 147.629 1.00 18.79 2 HIS B CA 1
ATOM 2431 C C . HIS B 1 6 ? 87.092 5.922 146.380 1.00 19.04 2 HIS B C 1
ATOM 2432 O O . HIS B 1 6 ? 87.266 7.139 146.449 1.00 18.99 2 HIS B O 1
ATOM 2439 N N . ALA B 1 7 ? 86.799 5.298 145.242 1.00 17.32 3 ALA B N 1
ATOM 2440 C CA . ALA B 1 7 ? 86.608 6.026 143.993 1.00 16.80 3 ALA B CA 1
ATOM 2441 C C . ALA B 1 7 ? 85.546 5.323 143.165 1.00 17.29 3 ALA B C 1
ATOM 2442 O O . ALA B 1 7 ? 85.234 4.154 143.417 1.00 18.04 3 ALA B O 1
ATOM 2444 N N . ILE B 1 8 ? 84.983 6.026 142.184 1.00 17.79 4 ILE B N 1
ATOM 2445 C CA . ILE B 1 8 ? 84.048 5.412 141.249 1.00 17.04 4 ILE B CA 1
ATOM 2446 C C . ILE B 1 8 ? 84.736 5.347 139.887 1.00 18.81 4 ILE B C 1
ATOM 2447 O O . ILE B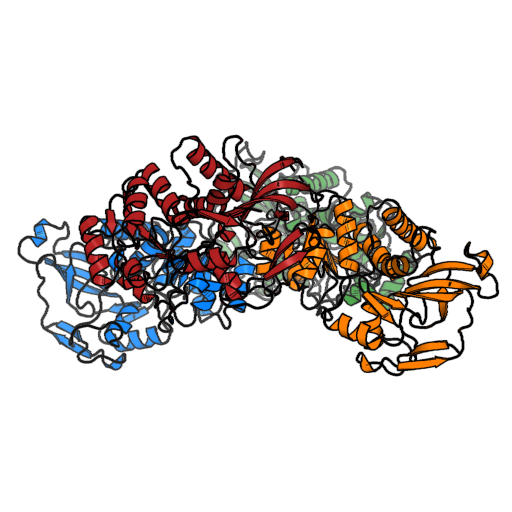 1 8 ? 85.008 6.388 139.283 1.00 18.32 4 ILE B O 1
ATOM 2452 N N . GLU B 1 9 ? 85.015 4.129 139.411 1.00 24.28 5 GLU B N 1
ATOM 2453 C CA . GLU B 1 9 ? 85.758 3.913 138.160 1.00 23.84 5 GLU B CA 1
ATOM 2454 C C . GLU B 1 9 ? 84.837 3.463 137.024 1.00 25.32 5 GLU B C 1
ATOM 2455 O O . GLU B 1 9 ? 83.826 2.788 137.254 1.00 24.38 5 GLU B O 1
ATOM 2461 N N . VAL B 1 10 ? 85.165 3.868 135.800 1.00 24.59 6 VAL B N 1
ATOM 2462 C CA . VAL B 1 10 ? 84.568 3.278 134.611 1.00 24.47 6 VAL B CA 1
ATOM 2463 C C . VAL B 1 10 ? 85.660 2.451 133.934 1.00 25.12 6 VAL B C 1
ATOM 2464 O O . VAL B 1 10 ? 86.648 3.003 133.455 1.00 24.88 6 VAL B O 1
ATOM 2468 N N . THR B 1 11 ? 85.511 1.130 133.924 1.00 29.98 7 THR B N 1
ATOM 2469 C CA . THR B 1 11 ? 86.574 0.263 133.402 1.00 30.67 7 THR B CA 1
ATOM 2470 C C . THR B 1 11 ? 86.401 0.050 131.905 1.00 31.27 7 THR B C 1
ATOM 2471 O O . THR B 1 11 ? 87.373 0.048 131.138 1.00 31.99 7 THR B O 1
ATOM 2475 N N . GLU B 1 12 ? 85.154 -0.156 131.507 1.00 29.15 8 GLU B N 1
ATOM 2476 C CA . GLU B 1 12 ? 84.767 -0.167 130.112 1.00 30.93 8 GLU B CA 1
ATOM 2477 C C . GLU B 1 12 ? 83.458 0.596 130.065 1.00 29.44 8 GLU B C 1
ATOM 2478 O O . GLU B 1 12 ? 82.657 0.521 130.994 1.00 29.05 8 GLU B O 1
ATOM 2484 N N . THR B 1 13 ? 83.247 1.333 128.983 1.00 30.38 9 THR B N 1
ATOM 2485 C CA . THR B 1 13 ? 82.165 2.309 128.909 1.00 30.06 9 THR B CA 1
ATOM 2486 C C . THR B 1 13 ? 80.791 1.672 128.674 1.00 30.17 9 THR B C 1
ATOM 2487 O O . THR B 1 13 ? 80.700 0.529 128.225 1.00 31.72 9 THR B O 1
ATOM 2491 N N . GLY B 1 14 ? 79.724 2.407 128.978 1.00 24.60 10 GLY B N 1
ATOM 2492 C CA . GLY B 1 14 ? 78.373 1.888 128.812 1.00 25.55 10 GLY B CA 1
ATOM 2493 C C . GLY B 1 14 ? 77.335 2.626 129.641 1.00 26.36 10 GLY B C 1
ATOM 2494 O O . GLY B 1 14 ? 77.502 3.813 129.911 1.00 26.82 10 GLY B O 1
ATOM 2495 N N . GLY B 1 15 ? 76.272 1.928 130.048 1.00 23.41 11 GLY B N 1
ATOM 2496 C CA . GLY B 1 15 ? 75.195 2.514 130.841 1.00 23.36 11 GLY B CA 1
ATOM 2497 C C . GLY B 1 15 ? 75.592 2.764 132.292 1.00 23.42 11 GLY B C 1
ATOM 2498 O O . GLY B 1 15 ? 76.713 2.458 132.674 1.00 23.45 11 GLY B O 1
ATOM 2499 N N . PRO B 1 16 ? 74.679 3.326 133.104 1.00 23.30 12 PRO B N 1
ATOM 2500 C CA . PRO B 1 16 ? 74.975 3.641 134.510 1.00 25.05 12 PRO B CA 1
ATOM 2501 C C . PRO B 1 16 ? 75.569 2.467 135.302 1.00 24.28 12 PRO B C 1
ATOM 2502 O O . PRO B 1 16 ? 76.336 2.699 136.234 1.00 24.38 12 PRO B O 1
ATOM 2506 N N . GLY B 1 17 ? 75.245 1.233 134.917 1.00 25.08 13 GLY B N 1
ATOM 2507 C CA . GLY B 1 17 ? 75.749 0.046 135.597 1.00 24.26 13 GLY B CA 1
ATOM 2508 C C . GLY B 1 17 ? 77.227 -0.271 135.427 1.00 25.44 13 GLY B C 1
ATOM 2509 O O . GLY B 1 17 ? 77.744 -1.220 136.028 1.00 24.37 13 GLY B O 1
ATOM 2510 N N . VAL B 1 18 ? 77.922 0.511 134.608 1.00 25.28 14 VAL B N 1
ATOM 2511 C CA . VAL B 1 18 ? 79.355 0.312 134.455 1.00 24.45 14 VAL B CA 1
ATOM 2512 C C . VAL B 1 18 ? 80.101 1.104 135.518 1.00 24.53 14 VAL B C 1
ATOM 2513 O O . VAL B 1 18 ? 81.319 0.979 135.643 1.00 25.00 14 VAL B O 1
ATOM 2517 N N . LEU B 1 19 ? 79.373 1.914 136.289 1.00 20.46 15 LEU B N 1
ATOM 2518 C CA . LEU B 1 19 ? 80.006 2.643 137.377 1.00 20.67 15 LEU B CA 1
ATOM 2519 C C . LEU B 1 19 ? 80.387 1.602 138.418 1.00 20.46 15 LEU B C 1
ATOM 2520 O O . LEU B 1 19 ? 79.549 0.790 138.810 1.00 20.94 15 LEU B O 1
ATOM 2525 N N . ARG B 1 20 ? 81.647 1.619 138.844 1.00 22.97 16 ARG B N 1
ATOM 2526 C CA . ARG B 1 20 ? 82.214 0.553 139.664 1.00 23.77 16 ARG B CA 1
ATOM 2527 C C . ARG B 1 20 ? 82.880 1.111 140.924 1.00 24.12 16 ARG B C 1
ATOM 2528 O O . ARG B 1 20 ? 83.668 2.055 140.845 1.00 23.43 16 ARG B O 1
ATOM 2536 N N . HIS B 1 21 ? 82.562 0.539 142.088 1.00 21.46 17 HIS B N 1
ATOM 2537 C CA . HIS B 1 21 ? 83.250 0.906 143.324 1.00 22.07 17 HIS B CA 1
ATOM 2538 C C . HIS B 1 21 ? 84.658 0.322 143.336 1.00 23.61 17 HIS B C 1
ATOM 2539 O O . HIS B 1 21 ? 84.829 -0.899 143.266 1.00 22.54 17 HIS B O 1
ATOM 2546 N N . VAL B 1 22 ? 85.668 1.181 143.415 1.00 22.83 18 VAL B N 1
ATOM 2547 C CA . VAL B 1 22 ? 87.034 0.686 143.553 1.00 23.33 18 VAL B CA 1
ATOM 2548 C C . VAL B 1 22 ? 87.738 1.357 144.716 1.00 24.85 18 VAL B C 1
ATOM 2549 O O . VAL B 1 22 ? 87.373 2.461 145.126 1.00 23.37 18 VAL B O 1
ATOM 2553 N N . ASP B 1 23 ? 88.736 0.667 145.259 1.00 28.53 19 ASP B N 1
ATOM 2554 C CA . ASP B 1 23 ? 89.662 1.274 146.199 1.00 29.45 19 ASP B CA 1
ATOM 2555 C C . ASP B 1 23 ? 90.963 1.429 145.439 1.00 29.42 19 ASP B C 1
ATOM 2556 O O . ASP B 1 23 ? 91.324 0.565 144.635 1.00 29.73 19 ASP B O 1
ATOM 2561 N N . GLN B 1 24 ? 91.661 2.532 145.664 1.00 27.58 20 GLN B N 1
ATOM 2562 C CA . GLN B 1 24 ? 92.910 2.757 144.943 1.00 28.12 20 GLN B CA 1
ATOM 2563 C C . GLN B 1 24 ? 93.807 3.707 145.711 1.00 27.66 20 GLN B C 1
ATOM 2564 O O . GLN B 1 24 ? 93.340 4.378 146.639 1.00 26.85 20 GLN B O 1
ATOM 2570 N N . PRO B 1 25 ? 95.109 3.738 145.364 1.00 27.68 21 PRO B N 1
ATOM 2571 C CA . PRO B 1 25 ? 95.985 4.672 146.076 1.00 28.26 21 PRO B CA 1
ATOM 2572 C C . PRO B 1 25 ? 95.563 6.119 145.843 1.00 27.02 21 PRO B C 1
ATOM 2573 O O . PRO B 1 25 ? 95.014 6.459 144.786 1.00 27.28 21 PRO B O 1
ATOM 2577 N N . GLN B 1 26 ? 95.809 6.950 146.846 1.00 28.03 22 GLN B N 1
ATOM 2578 C CA . GLN B 1 26 ? 95.608 8.391 146.749 1.00 27.81 22 GLN B CA 1
ATOM 2579 C C . GLN B 1 26 ? 96.487 8.932 145.626 1.00 29.58 22 GLN B C 1
ATOM 2580 O O . GLN B 1 26 ? 97.664 8.582 145.543 1.00 29.85 22 GLN B O 1
ATOM 2586 N N . PRO B 1 27 ? 95.920 9.777 144.749 1.00 22.90 23 PRO B N 1
ATOM 2587 C CA . PRO B 1 27 ? 96.669 10.348 143.623 1.00 23.76 23 PRO B CA 1
ATOM 2588 C C . PRO B 1 27 ? 97.827 11.202 144.110 1.00 22.16 23 PRO B C 1
ATOM 2589 O O . PRO B 1 27 ? 97.784 11.710 145.224 1.00 22.65 23 PRO B O 1
ATOM 2593 N N . GLN B 1 28 ? 98.849 11.361 143.277 1.00 30.14 24 GLN B N 1
ATOM 2594 C CA . GLN B 1 28 ? 99.910 12.312 143.565 1.00 30.42 24 GLN B CA 1
ATOM 2595 C C . GLN B 1 28 ? 99.838 13.420 142.514 1.00 28.06 24 GLN B C 1
ATOM 2596 O O . GLN B 1 28 ? 99.708 13.142 141.330 1.00 29.70 24 GLN B O 1
ATOM 2602 N N . PRO B 1 29 ? 99.869 14.686 142.959 1.00 18.91 25 PRO B N 1
ATOM 2603 C CA . PRO B 1 29 ? 99.689 15.794 142.015 1.00 18.59 25 PRO B CA 1
ATOM 2604 C C . PRO B 1 29 ? 100.928 15.978 141.143 1.00 18.65 25 PRO B C 1
ATOM 2605 O O . PRO B 1 29 ? 102.048 15.949 141.659 1.00 19.18 25 PRO B O 1
ATOM 2609 N N . GLY B 1 30 ? 100.731 16.157 139.846 1.00 20.23 26 GLY B N 1
ATOM 2610 C CA . GLY B 1 30 ? 101.849 16.368 138.942 1.00 20.61 26 GLY B CA 1
ATOM 2611 C C . GLY B 1 30 ? 102.092 17.852 138.751 1.00 20.94 26 GLY B C 1
ATOM 2612 O O . GLY B 1 30 ? 101.554 18.679 139.493 1.00 19.74 26 GLY B O 1
ATOM 2613 N N . HIS B 1 31 ? 102.901 18.192 137.752 1.00 22.39 27 HIS B N 1
ATOM 2614 C CA . HIS B 1 31 ? 103.161 19.587 137.439 1.00 21.58 27 HIS B CA 1
ATOM 2615 C C . HIS B 1 31 ? 101.871 20.339 137.119 1.00 21.35 27 HIS B C 1
ATOM 2616 O O . HIS B 1 31 ? 101.045 19.874 136.333 1.00 22.11 27 HIS B O 1
ATOM 2623 N N . GLY B 1 32 ? 101.710 21.508 137.727 1.00 18.93 28 GLY B N 1
ATOM 2624 C CA . GLY B 1 32 ? 100.547 22.340 137.461 1.00 19.65 28 GLY B CA 1
ATOM 2625 C C . GLY B 1 32 ? 99.340 21.973 138.317 1.00 18.96 28 GLY B C 1
ATOM 2626 O O . GLY B 1 32 ? 98.317 22.662 138.275 1.00 18.71 28 GLY B O 1
ATOM 2627 N N . GLU B 1 33 ? 99.461 20.909 139.103 1.00 18.11 29 GLU B N 1
ATOM 2628 C CA . GLU B 1 33 ? 98.298 20.358 139.805 1.00 17.77 29 GLU B CA 1
ATOM 2629 C C . GLU B 1 33 ? 98.261 20.550 141.312 1.00 17.59 29 GLU B C 1
ATOM 2630 O O . GLU B 1 33 ? 99.294 20.724 141.984 1.00 17.83 29 GLU B O 1
ATOM 2636 N N . LEU B 1 34 ? 97.037 20.471 141.829 1.00 16.16 30 LEU B N 1
ATOM 2637 C CA . LEU B 1 34 ? 96.748 20.448 143.253 1.00 16.93 30 LEU B CA 1
ATOM 2638 C C . LEU B 1 34 ? 96.184 19.082 143.593 1.00 17.11 30 LEU B C 1
ATOM 2639 O O . LEU B 1 34 ? 95.515 18.463 142.761 1.00 16.90 30 LEU B O 1
ATOM 2644 N N . LEU B 1 35 ? 96.461 18.599 144.798 1.00 16.88 31 LEU B N 1
ATOM 2645 C CA . LEU B 1 35 ? 95.769 17.415 145.308 1.00 16.82 31 LEU B CA 1
ATOM 2646 C C . LEU B 1 35 ? 94.661 17.893 146.233 1.00 16.20 31 LEU B C 1
ATOM 2647 O O . LEU B 1 35 ? 94.923 18.630 147.179 1.00 16.37 31 LEU B O 1
ATOM 2652 N N . ILE B 1 36 ? 93.420 17.510 145.943 1.00 15.27 32 ILE B N 1
ATOM 2653 C CA . ILE B 1 36 ? 92.272 17.996 146.709 1.00 15.11 32 ILE B CA 1
ATOM 2654 C C . ILE B 1 36 ? 91.605 16.877 147.499 1.00 14.89 32 ILE B C 1
ATOM 2655 O O . ILE B 1 36 ? 91.307 15.814 146.948 1.00 14.92 32 ILE B O 1
ATOM 2660 N N . LYS B 1 37 ? 91.369 17.117 148.788 1.00 15.60 33 LYS B N 1
ATOM 2661 C CA . LYS B 1 37 ? 90.557 16.203 149.588 1.00 15.54 33 LYS B CA 1
ATOM 2662 C C . LYS B 1 37 ? 89.114 16.657 149.465 1.00 15.16 33 LYS B C 1
ATOM 2663 O O . LYS B 1 37 ? 88.752 17.744 149.934 1.00 15.09 33 LYS B O 1
ATOM 2669 N N . ALA B 1 38 ? 88.284 15.837 148.829 1.00 14.67 34 ALA B N 1
ATOM 2670 C CA . ALA B 1 38 ? 86.912 16.254 148.527 1.00 14.61 34 ALA B CA 1
ATOM 2671 C C . ALA B 1 38 ? 86.079 16.510 149.775 1.00 14.54 34 ALA B C 1
ATOM 2672 O O . ALA B 1 38 ? 86.157 15.760 150.754 1.00 14.54 34 ALA B O 1
ATOM 2674 N N . GLU B 1 39 ? 85.276 17.571 149.720 1.00 14.84 35 GLU B N 1
ATOM 2675 C CA . GLU B 1 39 ? 84.216 17.806 150.696 1.00 14.88 35 GLU B CA 1
ATOM 2676 C C . GLU B 1 39 ? 82.837 17.646 150.051 1.00 15.55 35 GLU B C 1
ATOM 2677 O O . GLU B 1 39 ? 81.879 17.229 150.705 1.00 14.80 35 GLU B O 1
ATOM 2683 N N . ALA B 1 40 ? 82.751 17.986 148.769 1.00 14.41 36 ALA B N 1
ATOM 2684 C CA . ALA B 1 40 ? 81.537 17.790 147.967 1.00 14.40 36 ALA B CA 1
ATOM 2685 C C . ALA B 1 40 ? 81.952 17.652 146.509 1.00 14.46 36 ALA B C 1
ATOM 2686 O O . ALA B 1 40 ? 82.877 18.333 146.050 1.00 14.49 36 ALA B O 1
ATOM 2688 N N . ILE B 1 41 ? 81.286 16.755 145.788 1.00 14.47 37 ILE B N 1
ATOM 2689 C CA . ILE B 1 41 ? 81.641 16.416 144.410 1.00 14.53 37 ILE B CA 1
ATOM 2690 C C . ILE B 1 41 ? 80.459 16.761 143.523 1.00 14.51 37 ILE B C 1
ATOM 2691 O O . ILE B 1 41 ? 79.325 16.381 143.829 1.00 14.47 37 ILE B O 1
ATOM 2696 N N . GLY B 1 42 ? 80.702 17.477 142.425 1.00 15.33 38 GLY B N 1
ATOM 2697 C CA . GLY B 1 42 ? 79.611 17.866 141.552 1.00 14.91 38 GLY B CA 1
ATOM 2698 C C . GLY B 1 42 ? 79.231 16.757 140.585 1.00 15.76 38 GLY B C 1
ATOM 2699 O O . GLY B 1 42 ? 80.097 16.034 140.087 1.00 17.02 38 GLY B O 1
ATOM 2700 N N . VAL B 1 43 ? 77.931 16.613 140.338 1.00 16.21 39 VAL B N 1
ATOM 2701 C CA . VAL B 1 43 ? 77.425 15.720 139.300 1.00 15.86 39 VAL B CA 1
ATOM 2702 C C . VAL B 1 43 ? 76.979 16.571 138.123 1.00 17.47 39 VAL B C 1
ATOM 2703 O O . VAL B 1 43 ? 76.287 17.578 138.306 1.00 17.44 39 VAL B O 1
ATOM 2707 N N . ASN B 1 44 ? 77.382 16.170 136.924 1.00 15.65 40 ASN B N 1
ATOM 2708 C CA . ASN B 1 44 ? 77.107 16.940 135.712 1.00 15.76 40 ASN B CA 1
ATOM 2709 C C . ASN B 1 44 ? 76.676 16.031 134.590 1.00 16.64 40 ASN B C 1
ATOM 2710 O O . ASN B 1 44 ? 77.105 14.881 134.541 1.00 16.58 40 ASN B O 1
ATOM 2715 N N . PHE B 1 45 ? 75.832 16.520 133.680 1.00 21.32 41 PHE B N 1
ATOM 2716 C CA . PHE B 1 45 ? 75.344 15.633 132.638 1.00 22.65 41 PHE B CA 1
ATOM 2717 C C . PHE B 1 45 ? 76.492 15.116 131.782 1.00 21.26 41 PHE B C 1
ATOM 2718 O O . PHE B 1 45 ? 76.428 14.008 131.269 1.00 22.71 41 PHE B O 1
ATOM 2726 N N . ILE B 1 46 ? 77.552 15.904 131.642 1.00 21.07 42 ILE B N 1
ATOM 2727 C CA . ILE B 1 46 ? 78.698 15.465 130.856 1.00 21.55 42 ILE B CA 1
ATOM 2728 C C . ILE B 1 46 ? 79.363 14.198 131.409 1.00 21.98 42 ILE B C 1
ATOM 2729 O O . ILE B 1 46 ? 79.975 13.429 130.652 1.00 22.50 42 ILE B O 1
ATOM 2734 N N . ASP B 1 47 ? 79.236 13.969 132.719 1.00 18.22 43 ASP B N 1
ATOM 2735 C CA . ASP B 1 47 ? 79.783 12.762 133.339 1.00 17.61 43 ASP B CA 1
ATOM 2736 C C . ASP B 1 47 ? 79.168 11.562 132.629 1.00 18.36 43 ASP B C 1
ATOM 2737 O O . ASP B 1 47 ? 79.801 10.522 132.436 1.00 19.79 43 ASP B O 1
ATOM 2742 N N . THR B 1 48 ? 77.919 11.752 132.230 1.00 26.78 44 THR B N 1
ATOM 2743 C CA . THR B 1 48 ? 77.082 10.734 131.631 1.00 27.44 44 THR B CA 1
ATOM 2744 C C . THR B 1 48 ? 77.542 10.419 130.199 1.00 29.40 44 THR B C 1
ATOM 2745 O O . THR B 1 48 ? 77.454 9.274 129.742 1.00 28.89 44 THR B O 1
ATOM 2749 N N . TYR B 1 49 ? 78.077 11.421 129.509 1.00 25.58 45 TYR B N 1
ATOM 2750 C CA . TYR B 1 49 ? 78.579 11.215 128.153 1.00 26.44 45 TYR B CA 1
ATOM 2751 C C . TYR B 1 49 ? 79.932 10.521 128.167 1.00 26.75 45 TYR B C 1
ATOM 2752 O O . TYR B 1 49 ? 80.241 9.750 127.260 1.00 28.55 45 TYR B O 1
ATOM 2761 N N . PHE B 1 50 ? 80.756 10.805 129.174 1.00 27.55 46 PHE B N 1
ATOM 2762 C CA . PHE B 1 50 ? 82.018 10.087 129.317 1.00 26.69 46 PHE B CA 1
ATOM 2763 C C . PHE B 1 50 ? 81.782 8.649 129.777 1.00 27.38 46 PHE B C 1
ATOM 2764 O O . PHE B 1 50 ? 82.488 7.726 129.347 1.00 26.89 46 PHE B O 1
ATOM 2772 N N . ARG B 1 51 ? 80.790 8.447 130.635 1.00 33.53 47 ARG B N 1
ATOM 2773 C CA . ARG B 1 51 ? 80.458 7.099 131.069 1.00 33.22 47 ARG B CA 1
ATOM 2774 C C . ARG B 1 51 ? 79.972 6.271 129.883 1.00 33.88 47 ARG B C 1
ATOM 2775 O O . ARG B 1 51 ? 80.308 5.096 129.758 1.00 33.49 47 ARG B O 1
ATOM 2783 N N . SER B 1 52 ? 79.181 6.896 129.017 1.00 29.80 48 SER B N 1
ATOM 2784 C CA . SER B 1 52 ? 78.550 6.197 127.893 1.00 31.05 48 SER B CA 1
ATOM 2785 C C . SER B 1 52 ? 79.499 5.995 126.731 1.00 32.27 48 SER B C 1
ATOM 2786 O O . SER B 1 52 ? 79.262 5.148 125.859 1.00 31.94 48 SER B O 1
ATOM 2789 N N . GLY B 1 53 ? 80.584 6.760 126.719 1.00 34.54 49 GLY B N 1
ATOM 2790 C CA . GLY B 1 53 ? 81.521 6.717 125.613 1.00 36.19 49 GLY B CA 1
ATOM 2791 C C . GLY B 1 53 ? 81.099 7.632 124.479 1.00 36.78 49 GLY B C 1
ATOM 2792 O O . GLY B 1 53 ? 81.792 7.712 123.460 1.00 38.01 49 GLY B O 1
ATOM 2793 N N . GLN B 1 54 ? 79.966 8.320 124.648 1.00 48.77 50 GLN B N 1
ATOM 2794 C CA . GLN B 1 54 ? 79.511 9.322 123.673 1.00 49.47 50 GLN B CA 1
ATOM 2795 C C . GLN B 1 54 ? 80.570 10.419 123.534 1.00 49.35 50 GLN B C 1
ATOM 2796 O O . GLN B 1 54 ? 80.702 11.043 122.476 1.00 51.45 50 GLN B O 1
ATOM 2802 N N . TYR B 1 55 ? 81.316 10.641 124.615 1.00 30.43 51 TYR B N 1
ATOM 2803 C CA . TYR B 1 55 ? 82.549 11.427 124.598 1.00 30.49 51 TYR B CA 1
ATOM 2804 C C . TYR B 1 55 ? 83.694 10.486 124.957 1.00 31.99 51 TYR B C 1
ATOM 2805 O O . TYR B 1 55 ? 83.804 10.061 126.108 1.00 30.49 51 TYR B O 1
ATOM 2814 N N . PRO B 1 56 ? 84.561 10.159 123.984 1.00 35.02 52 PRO B N 1
ATOM 2815 C CA . PRO B 1 56 ? 85.631 9.170 124.188 1.00 35.74 52 PRO B CA 1
ATOM 2816 C C . PRO B 1 56 ? 86.742 9.616 125.140 1.00 36.43 52 PRO B C 1
ATOM 2817 O O . PRO B 1 56 ? 87.033 10.812 125.245 1.00 36.05 52 PRO B O 1
ATOM 2821 N N . ARG B 1 57 ? 87.360 8.643 125.810 1.00 40.93 53 ARG B N 1
ATOM 2822 C CA . ARG B 1 57 ? 88.401 8.901 126.790 1.00 40.87 53 ARG B CA 1
ATOM 2823 C C . ARG B 1 57 ? 89.164 7.608 127.058 1.00 41.65 53 ARG B C 1
ATOM 2824 O O . ARG B 1 57 ? 88.579 6.526 126.974 1.00 42.95 53 ARG B O 1
ATOM 2832 N N . GLU B 1 58 ? 90.450 7.718 127.393 1.00 39.33 54 GLU B N 1
ATOM 2833 C CA . GLU B 1 58 ? 91.293 6.553 127.693 1.00 40.99 54 GLU B CA 1
ATOM 2834 C C . GLU B 1 58 ? 90.853 5.783 128.951 1.00 41.77 54 GLU B C 1
ATOM 2835 O O . GLU B 1 58 ? 90.700 6.369 130.027 1.00 40.20 54 GLU B O 1
ATOM 2841 N N . LEU B 1 59 ? 90.685 4.468 128.811 1.00 33.19 55 LEU B N 1
ATOM 2842 C CA . LEU B 1 59 ? 90.201 3.605 129.895 1.00 32.01 55 LEU B CA 1
ATOM 2843 C C . LEU B 1 59 ? 91.339 2.838 130.575 1.00 32.94 55 LEU B C 1
ATOM 2844 O O . LEU B 1 59 ? 92.350 2.519 129.935 1.00 33.08 55 LEU B O 1
ATOM 2849 N N . PRO B 1 60 ? 91.184 2.534 131.877 1.00 27.53 56 PRO B N 1
ATOM 2850 C CA . PRO B 1 60 ? 90.034 2.920 132.703 1.00 27.01 56 PRO B CA 1
ATOM 2851 C C . PRO B 1 60 ? 90.197 4.335 133.242 1.00 26.67 56 PRO B C 1
ATOM 2852 O O . PRO B 1 60 ? 91.299 4.885 133.187 1.00 25.92 56 PRO B O 1
ATOM 2856 N N . PHE B 1 61 ? 89.111 4.923 133.734 1.00 27.18 57 PHE B N 1
ATOM 2857 C CA . PHE B 1 61 ? 89.200 6.231 134.380 1.00 26.69 57 PHE B CA 1
ATOM 2858 C C . PHE B 1 61 ? 88.252 6.358 135.570 1.00 26.36 57 PHE B C 1
ATOM 2859 O O . PHE B 1 61 ? 87.225 5.679 135.639 1.00 25.98 57 PHE B O 1
ATOM 2867 N N . VAL B 1 62 ? 88.620 7.227 136.504 1.00 21.41 58 VAL B N 1
ATOM 2868 C CA . VAL B 1 62 ? 87.710 7.660 137.554 1.00 21.61 58 VAL B CA 1
ATOM 2869 C C . VAL B 1 62 ? 86.908 8.836 136.997 1.00 21.32 58 VAL B C 1
ATOM 2870 O O . VAL B 1 62 ? 87.468 9.785 136.455 1.00 20.63 58 VAL B O 1
ATOM 2874 N N . ILE B 1 63 ? 85.593 8.771 137.136 1.00 20.73 59 ILE B N 1
ATOM 2875 C CA . ILE B 1 63 ? 84.693 9.709 136.467 1.00 21.08 59 ILE B CA 1
ATOM 2876 C C . ILE B 1 63 ? 84.571 11.035 137.236 1.00 20.81 59 ILE B C 1
ATOM 2877 O O . ILE B 1 63 ? 84.837 11.080 138.435 1.00 20.30 59 ILE B O 1
ATOM 2882 N N . GLY B 1 64 ? 84.207 12.115 136.541 1.00 18.21 60 GLY B N 1
ATOM 2883 C CA . GLY B 1 64 ? 83.871 13.366 137.208 1.00 17.69 60 GLY B CA 1
ATOM 2884 C C . GLY B 1 64 ? 84.918 14.454 137.117 1.00 17.22 60 GLY B C 1
ATOM 2885 O O . GLY B 1 64 ? 86.124 14.178 137.172 1.00 17.56 60 GLY B O 1
ATOM 2886 N N . SER B 1 65 ? 84.476 15.706 137.013 1.00 15.72 61 SER B N 1
ATOM 2887 C CA . SER B 1 65 ? 85.440 16.802 136.925 1.00 16.22 61 SER B CA 1
ATOM 2888 C C . SER B 1 65 ? 85.187 17.963 137.881 1.00 15.73 61 SER B C 1
ATOM 2889 O O . SER B 1 65 ? 85.996 18.896 137.941 1.00 14.86 61 SER B O 1
ATOM 2892 N N . GLU B 1 66 ? 84.087 17.916 138.634 1.00 14.76 62 GLU B N 1
ATOM 2893 C CA . GLU B 1 66 ? 83.754 19.028 139.542 1.00 14.70 62 GLU B CA 1
ATOM 2894 C C . GLU B 1 66 ? 83.921 18.623 141.003 1.00 14.67 62 GLU B C 1
ATOM 2895 O O . GLU B 1 66 ? 83.383 17.603 141.441 1.00 14.66 62 GLU B O 1
ATOM 2901 N N . VAL B 1 67 ? 84.688 19.404 141.765 1.00 14.65 63 VAL B N 1
ATOM 2902 C CA . VAL B 1 67 ? 84.963 19.063 143.162 1.00 14.63 63 VAL B CA 1
ATOM 2903 C C . VAL B 1 67 ? 85.234 20.329 143.947 1.00 14.59 63 VAL B C 1
ATOM 2904 O O . VAL B 1 67 ? 85.834 21.273 143.431 1.00 14.60 63 VAL B O 1
ATOM 2908 N N . CYS B 1 68 ? 84.754 20.350 145.185 1.00 14.53 64 CYS B N 1
ATOM 2909 C CA . CYS B 1 68 ? 85.177 21.322 146.173 1.00 14.50 64 CYS B CA 1
ATOM 2910 C C . CYS B 1 68 ? 85.807 20.581 147.345 1.00 14.51 64 CYS B C 1
ATOM 2911 O O . CYS B 1 68 ? 85.248 19.600 147.861 1.00 14.49 64 CYS B O 1
ATOM 2914 N N . GLY B 1 69 ? 86.969 21.047 147.780 1.00 15.47 65 GLY B N 1
ATOM 2915 C CA . GLY B 1 69 ? 87.590 20.460 148.957 1.00 15.09 65 GLY B CA 1
ATOM 2916 C C . GLY B 1 69 ? 88.805 21.240 149.391 1.00 15.50 65 GLY B C 1
ATOM 2917 O O . GLY B 1 69 ? 88.984 22.393 149.010 1.00 15.52 65 GLY B O 1
ATOM 2918 N N . THR B 1 70 ? 89.642 20.624 150.213 1.00 15.06 66 THR B N 1
ATOM 2919 C CA . THR B 1 70 ? 90.807 21.333 150.716 1.00 15.30 66 THR B CA 1
ATOM 2920 C C . THR B 1 70 ? 92.069 20.886 150.001 1.00 16.12 66 THR B C 1
ATOM 2921 O O . THR B 1 70 ? 92.183 19.730 149.578 1.00 15.50 66 THR B O 1
ATOM 2925 N N . VAL B 1 71 ? 93.023 21.800 149.861 1.00 15.76 67 VAL B N 1
ATOM 2926 C CA . VAL B 1 71 ? 94.280 21.450 149.195 1.00 16.28 67 VAL B CA 1
ATOM 2927 C C . VAL B 1 71 ? 95.179 20.682 150.160 1.00 16.74 67 VAL B C 1
ATOM 2928 O O . VAL B 1 71 ? 95.629 21.216 151.170 1.00 17.12 67 VAL B O 1
ATOM 2932 N N . GLU B 1 72 ? 95.391 19.409 149.849 1.00 21.71 68 GLU B N 1
ATOM 2933 C CA . GLU B 1 72 ? 96.185 18.519 150.686 1.00 21.16 68 GLU B CA 1
ATOM 2934 C C . GLU B 1 72 ? 97.667 18.644 150.308 1.00 23.17 68 GLU B C 1
ATOM 2935 O O . GLU B 1 72 ? 98.557 18.475 151.144 1.00 22.55 68 GLU B O 1
ATOM 2941 N N . ALA B 1 73 ? 97.935 18.938 149.039 1.00 20.24 69 ALA B N 1
ATOM 2942 C CA . ALA B 1 73 ? 99.313 19.081 148.571 1.00 19.55 69 ALA B CA 1
ATOM 2943 C C . ALA B 1 73 ? 99.361 19.815 147.240 1.00 19.85 69 ALA B C 1
ATOM 2944 O O . ALA B 1 73 ? 98.370 19.866 146.519 1.00 19.18 69 ALA B O 1
ATOM 2946 N N . VAL B 1 74 ? 100.524 20.369 146.912 1.00 21.29 70 VAL B N 1
ATOM 2947 C CA . VAL B 1 74 ? 100.724 21.029 145.626 1.00 20.63 70 VAL B CA 1
ATOM 2948 C C . VAL B 1 74 ? 101.762 20.234 144.855 1.00 21.10 70 VAL B C 1
ATOM 2949 O O . VAL B 1 74 ? 102.716 19.727 145.450 1.00 21.37 70 VAL B O 1
ATOM 2953 N N . GLY B 1 75 ? 101.568 20.113 143.544 1.00 19.33 71 GLY B N 1
ATOM 2954 C CA . GLY B 1 75 ? 102.518 19.449 142.672 1.00 19.87 71 GLY B CA 1
ATOM 2955 C C . GLY B 1 75 ? 103.910 20.027 142.850 1.00 19.67 71 GLY B C 1
ATOM 2956 O O . GLY B 1 75 ? 104.070 21.234 143.031 1.00 19.66 71 GLY B O 1
ATOM 2957 N N . PRO B 1 76 ? 104.926 19.160 142.829 1.00 21.92 72 PRO B N 1
ATOM 2958 C CA . PRO B 1 76 ? 106.312 19.597 143.031 1.00 21.50 72 PRO B CA 1
ATOM 2959 C C . PRO B 1 76 ? 106.788 20.423 141.837 1.00 22.72 72 PRO B C 1
ATOM 2960 O O . PRO B 1 76 ? 106.182 20.366 140.766 1.00 22.19 72 PRO B O 1
ATOM 2964 N N . GLY B 1 77 ? 107.848 21.201 142.019 1.00 16.72 73 GLY B N 1
ATOM 2965 C CA . GLY B 1 77 ? 108.331 22.027 140.930 1.00 16.36 73 GLY B CA 1
ATOM 2966 C C . GLY B 1 77 ? 107.824 23.447 141.037 1.00 16.25 73 GLY B C 1
ATOM 2967 O O . GLY B 1 77 ? 107.585 23.934 142.149 1.00 16.31 73 GLY B O 1
ATOM 2968 N N . VAL B 1 78 ? 107.620 24.098 139.895 1.00 17.47 74 VAL B N 1
ATOM 2969 C CA . VAL B 1 78 ? 107.322 25.529 139.888 1.00 17.78 74 VAL B CA 1
ATOM 2970 C C . VAL B 1 78 ? 105.895 25.836 140.288 1.00 18.66 74 VAL B C 1
ATOM 2971 O O . VAL B 1 78 ? 105.559 26.992 140.527 1.00 18.13 74 VAL B O 1
ATOM 2975 N N . THR B 1 79 ? 105.068 24.797 140.373 1.00 19.94 75 THR B N 1
ATOM 2976 C CA . THR B 1 79 ? 103.613 24.973 140.516 1.00 20.90 75 THR B CA 1
ATOM 2977 C C . THR B 1 79 ? 103.158 25.953 141.603 1.00 20.57 75 THR B C 1
ATOM 2978 O O . THR B 1 79 ? 102.370 26.853 141.323 1.00 20.58 75 THR B O 1
ATOM 2982 N N . ALA B 1 80 ? 103.677 25.817 142.822 1.00 18.61 76 ALA B N 1
ATOM 2983 C CA . ALA B 1 80 ? 103.245 26.685 143.914 1.00 17.21 76 ALA B CA 1
ATOM 2984 C C . ALA B 1 80 ? 103.609 28.159 143.693 1.00 18.45 76 ALA B C 1
ATOM 2985 O O . ALA B 1 80 ? 102.998 29.047 144.279 1.00 18.33 76 ALA B O 1
ATOM 2987 N N . ALA B 1 81 ? 104.592 28.424 142.835 1.00 18.85 77 ALA B N 1
ATOM 2988 C CA . ALA B 1 81 ? 104.969 29.807 142.561 1.00 18.26 77 ALA B CA 1
ATOM 2989 C C . ALA B 1 81 ? 104.019 30.453 141.556 1.00 19.86 77 ALA B C 1
ATOM 2990 O O . ALA B 1 81 ? 104.011 31.679 141.415 1.00 20.51 77 ALA B O 1
ATOM 2992 N N . ASP B 1 82 ? 103.247 29.623 140.848 1.00 22.08 78 ASP B N 1
ATOM 2993 C CA . ASP B 1 82 ? 102.335 30.087 139.791 1.00 23.40 78 ASP B CA 1
ATOM 2994 C C . ASP B 1 82 ? 100.894 30.274 140.267 1.00 23.49 78 ASP B C 1
ATOM 2995 O O . ASP B 1 82 ? 100.022 30.632 139.474 1.00 23.86 78 ASP B O 1
ATOM 3000 N N . THR B 1 83 ? 100.635 30.004 141.540 1.00 18.41 79 THR B N 1
ATOM 3001 C CA . THR B 1 83 ? 99.278 30.158 142.083 1.00 18.90 79 THR B CA 1
ATOM 3002 C C . THR B 1 83 ? 99.305 30.750 143.491 1.00 19.30 79 THR B C 1
ATOM 3003 O O . THR B 1 83 ? 100.282 30.590 144.222 1.00 18.07 79 THR B O 1
ATOM 3007 N N . ALA B 1 84 ? 98.236 31.448 143.864 1.00 20.52 80 ALA B N 1
ATOM 3008 C CA . ALA B 1 84 ? 98.109 31.967 145.221 1.00 20.35 80 ALA B CA 1
ATOM 3009 C C . ALA B 1 84 ? 97.477 30.925 146.139 1.00 20.26 80 ALA B C 1
ATOM 3010 O O . ALA B 1 84 ? 97.356 31.139 147.344 1.00 20.07 80 ALA B O 1
ATOM 3012 N N . ILE B 1 85 ? 97.052 29.804 145.561 1.00 17.90 81 ILE B N 1
ATOM 3013 C CA . ILE B 1 85 ? 96.431 28.736 146.345 1.00 17.74 81 ILE B CA 1
ATOM 3014 C C . ILE B 1 85 ? 97.502 27.986 147.134 1.00 18.34 81 ILE B C 1
ATOM 3015 O O . ILE B 1 85 ? 98.543 27.627 146.580 1.00 18.66 81 ILE B O 1
ATOM 3020 N N . SER B 1 86 ? 97.243 27.749 148.422 1.00 20.60 82 SER B N 1
ATOM 3021 C CA . SER B 1 86 ? 98.205 27.062 149.274 1.00 21.66 82 SER B CA 1
ATOM 3022 C C . SER B 1 86 ? 97.574 25.848 149.928 1.00 21.67 82 SER B C 1
ATOM 3023 O O . SER B 1 86 ? 96.343 25.723 149.952 1.00 21.01 82 SER B O 1
ATOM 3026 N N . VAL B 1 87 ? 98.417 24.950 150.439 1.00 20.39 83 VAL B N 1
ATOM 3027 C CA . VAL B 1 87 ? 97.947 23.807 151.221 1.00 20.86 83 VAL B CA 1
ATOM 3028 C C . VAL B 1 87 ? 97.032 24.291 152.338 1.00 20.99 83 VAL B C 1
ATOM 3029 O O . VAL B 1 87 ? 97.350 25.264 153.030 1.00 20.82 83 VAL B O 1
ATOM 3033 N N . GLY B 1 88 ? 95.880 23.635 152.489 1.00 20.14 84 GLY B N 1
ATOM 3034 C CA . GLY B 1 88 ? 94.910 23.993 153.521 1.00 19.23 84 GLY B CA 1
ATOM 3035 C C . GLY B 1 88 ? 93.733 24.809 152.995 1.00 18.86 84 GLY B C 1
ATOM 3036 O O . GLY B 1 88 ? 92.658 24.851 153.611 1.00 18.46 84 GLY B O 1
ATOM 3037 N N . ASP B 1 89 ? 93.933 25.464 151.853 1.00 18.28 85 ASP B N 1
ATOM 3038 C CA . ASP B 1 89 ? 92.894 26.298 151.264 1.00 18.61 85 ASP B CA 1
ATOM 3039 C C . ASP B 1 89 ? 91.721 25.463 150.776 1.00 18.83 85 ASP B C 1
ATOM 3040 O O . ASP B 1 89 ? 91.905 24.367 150.228 1.00 18.41 85 ASP B O 1
ATOM 3045 N N . ARG B 1 90 ? 90.522 26.003 150.971 1.00 18.07 86 ARG B N 1
ATOM 3046 C CA . ARG B 1 90 ? 89.306 25.431 150.424 1.00 18.24 86 ARG B CA 1
ATOM 3047 C C . ARG B 1 90 ? 89.157 25.943 149.010 1.00 17.56 86 ARG B C 1
ATOM 3048 O O . ARG B 1 90 ? 89.175 27.161 148.769 1.00 17.15 86 ARG B O 1
ATOM 3056 N N . VAL B 1 91 ? 89.007 25.020 148.070 1.00 14.51 87 VAL B N 1
ATOM 3057 C CA . VAL B 1 91 ? 89.000 25.381 146.662 1.00 14.54 87 VAL B CA 1
ATOM 3058 C C . VAL B 1 91 ? 87.948 24.603 145.901 1.00 14.54 87 VAL B C 1
ATOM 3059 O O . VAL B 1 91 ? 87.443 23.595 146.395 1.00 14.53 87 VAL B O 1
ATOM 3063 N N . VAL B 1 92 ? 87.636 25.060 144.691 1.00 14.55 88 VAL B N 1
ATOM 3064 C CA . VAL B 1 92 ? 86.699 24.360 143.822 1.00 14.56 88 VAL B CA 1
ATOM 3065 C C . VAL B 1 92 ? 87.205 24.408 142.377 1.00 14.62 88 VAL B C 1
ATOM 3066 O O . VAL B 1 92 ? 87.739 25.436 141.931 1.00 14.63 88 VAL B O 1
ATOM 3070 N N . SER B 1 93 ? 87.087 23.288 141.654 1.00 14.66 89 SER B N 1
ATOM 3071 C CA . SER B 1 93 ? 87.478 23.237 140.243 1.00 14.72 89 SER B CA 1
ATOM 3072 C C . SER B 1 93 ? 86.413 22.505 139.439 1.00 14.72 89 SER B C 1
ATOM 3073 O O . SER B 1 93 ? 85.710 21.645 139.974 1.00 14.70 89 SER B O 1
ATOM 3076 N N . ALA B 1 94 ? 86.286 22.860 138.164 1.00 14.75 90 ALA B N 1
ATOM 3077 C CA . ALA B 1 94 ? 85.385 22.156 137.248 1.00 14.76 90 ALA B CA 1
ATOM 3078 C C . ALA B 1 94 ? 86.196 21.353 136.235 1.00 14.83 90 ALA B C 1
ATOM 3079 O O . ALA B 1 94 ? 85.648 20.805 135.266 1.00 14.86 90 ALA B O 1
ATOM 3081 N N . SER B 1 95 ? 87.507 21.282 136.472 1.00 14.88 91 SER B N 1
ATOM 3082 C CA . SER B 1 95 ? 88.449 20.657 135.549 1.00 14.95 91 SER B CA 1
ATOM 3083 C C . SER B 1 95 ? 89.287 19.560 136.196 1.00 14.99 91 SER B C 1
ATOM 3084 O O . SER B 1 95 ? 90.409 19.293 135.760 1.00 15.05 91 SER B O 1
ATOM 3087 N N . ALA B 1 96 ? 88.748 18.930 137.235 1.00 14.95 92 ALA B N 1
ATOM 3088 C CA . ALA B 1 96 ? 89.501 17.942 137.997 1.00 14.98 92 ALA B CA 1
ATOM 3089 C C . ALA B 1 96 ? 89.607 16.642 137.225 1.00 15.71 92 ALA B C 1
ATOM 3090 O O . ALA B 1 96 ? 88.803 16.370 136.342 1.00 15.53 92 ALA B O 1
ATOM 3092 N N . ASN B 1 97 ? 90.603 15.839 137.572 1.00 20.31 93 ASN B N 1
ATOM 3093 C CA . ASN B 1 97 ? 90.708 14.481 137.043 1.00 20.59 93 ASN B CA 1
ATOM 3094 C C . ASN B 1 97 ? 90.289 13.506 138.139 1.00 20.44 93 ASN B C 1
ATOM 3095 O O . ASN B 1 97 ? 90.897 13.482 139.205 1.00 20.28 93 ASN B O 1
ATOM 3100 N N . GLY B 1 98 ? 89.236 12.730 137.894 1.00 17.08 94 GLY B N 1
ATOM 3101 C CA . GLY B 1 98 ? 88.797 11.721 138.847 1.00 16.90 94 GLY B CA 1
ATOM 3102 C C . GLY B 1 98 ? 88.078 12.266 140.072 1.00 15.73 94 GLY B C 1
ATOM 3103 O O . GLY B 1 98 ? 88.356 11.854 141.195 1.00 15.24 94 GLY B O 1
ATOM 3104 N N . ALA B 1 99 ? 87.133 13.175 139.858 1.00 14.94 95 ALA B N 1
ATOM 3105 C CA . ALA B 1 99 ? 86.419 13.815 140.966 1.00 14.87 95 ALA B CA 1
ATOM 3106 C C . ALA B 1 99 ? 85.562 12.895 141.854 1.00 14.83 95 ALA B C 1
ATOM 3107 O O . ALA B 1 99 ? 85.397 13.183 143.044 1.00 14.78 95 ALA B O 1
ATOM 3109 N N . TYR B 1 100 ? 84.993 11.822 141.296 1.00 15.02 96 TYR B N 1
ATOM 3110 C CA . TYR B 1 100 ? 84.164 10.917 142.110 1.00 15.07 96 TYR B CA 1
ATOM 3111 C C . TYR B 1 100 ? 85.088 10.031 142.943 1.00 15.13 96 TYR B C 1
ATOM 3112 O O . TYR B 1 100 ? 85.227 8.823 142.672 1.00 15.10 96 TYR B O 1
ATOM 3121 N N . ALA B 1 101 ? 85.712 10.625 143.956 1.00 14.98 97 ALA B N 1
ATOM 3122 C CA . ALA B 1 101 ? 86.683 9.939 144.807 1.00 15.17 97 ALA B CA 1
ATOM 3123 C C . ALA B 1 101 ? 86.946 10.761 146.061 1.00 15.62 97 ALA B C 1
ATOM 3124 O O . ALA B 1 101 ? 86.599 11.946 146.122 1.00 14.92 97 ALA B O 1
ATOM 3126 N N . GLU B 1 102 ? 87.580 10.151 147.060 1.00 17.74 98 GLU B N 1
ATOM 3127 C CA . GLU B 1 102 ? 87.877 10.884 148.284 1.00 17.62 98 GLU B CA 1
ATOM 3128 C C . GLU B 1 102 ? 88.936 11.964 148.048 1.00 17.02 98 GLU B C 1
ATOM 3129 O O . GLU B 1 102 ? 88.950 12.988 148.732 1.00 18.13 98 GLU B O 1
ATOM 3135 N N . PHE B 1 103 ? 89.796 11.736 147.060 1.00 17.20 99 PHE B N 1
ATOM 3136 C CA . PHE B 1 103 ? 90.861 12.673 146.713 1.00 15.96 99 PHE B CA 1
ATOM 3137 C C . PHE B 1 103 ? 90.983 12.718 145.197 1.00 16.55 99 PHE B C 1
ATOM 3138 O O . PHE B 1 103 ? 90.826 11.695 144.536 1.00 16.68 99 PHE B O 1
ATOM 3146 N N . CYS B 1 104 ? 91.287 13.886 144.634 1.00 15.57 100 CYS B N 1
ATOM 3147 C CA . CYS B 1 104 ? 91.568 13.973 143.201 1.00 15.72 100 CYS B CA 1
ATOM 3148 C C . CYS B 1 104 ? 92.564 15.090 142.944 1.00 16.44 100 CYS B C 1
ATOM 3149 O O . CYS B 1 104 ? 92.963 15.808 143.865 1.00 16.37 100 CYS B O 1
ATOM 3152 N N . THR B 1 105 ? 92.958 15.235 141.686 1.00 17.40 101 THR B N 1
ATOM 3153 C CA . THR B 1 105 ? 93.828 16.334 141.284 1.00 17.35 101 THR B CA 1
ATOM 3154 C C . THR B 1 105 ? 93.082 17.313 140.384 1.00 17.41 101 THR B C 1
ATOM 3155 O O . THR B 1 105 ? 92.099 16.948 139.736 1.00 17.76 101 THR B O 1
ATOM 3159 N N . ALA B 1 106 ? 93.544 18.561 140.355 1.00 16.04 102 ALA B N 1
ATOM 3160 C CA . ALA B 1 106 ? 93.007 19.558 139.429 1.00 15.77 102 ALA B CA 1
ATOM 3161 C C . ALA B 1 106 ? 94.112 20.538 139.084 1.00 15.96 102 ALA B C 1
ATOM 3162 O O . ALA B 1 106 ? 95.013 20.765 139.897 1.00 16.25 102 ALA B O 1
ATOM 3164 N N . PRO B 1 107 ? 94.041 21.145 137.891 1.00 15.46 103 PRO B N 1
ATOM 3165 C CA . PRO B 1 107 ? 95.078 22.126 137.563 1.00 15.85 103 PRO B CA 1
ATOM 3166 C C . PRO B 1 107 ? 94.821 23.388 138.362 1.00 15.35 103 PRO B C 1
ATOM 3167 O O . PRO B 1 107 ? 93.678 23.840 138.429 1.00 15.77 103 PRO B O 1
ATOM 3171 N N . ALA B 1 108 ? 95.861 23.945 138.963 1.00 15.06 104 ALA B N 1
ATOM 3172 C CA . ALA B 1 108 ? 95.709 25.123 139.808 1.00 15.01 104 ALA B CA 1
ATOM 3173 C C . ALA B 1 108 ? 95.161 26.309 139.021 1.00 14.98 104 ALA B C 1
ATOM 3174 O O . ALA B 1 108 ? 94.451 27.153 139.565 1.00 14.92 104 ALA B O 1
ATOM 3176 N N . SER B 1 109 ? 95.502 26.383 137.744 1.00 15.03 105 SER B N 1
ATOM 3177 C CA . SER B 1 109 ? 95.102 27.533 136.942 1.00 15.10 105 SER B CA 1
ATOM 3178 C C . SER B 1 109 ? 93.606 27.512 136.654 1.00 14.97 105 SER B C 1
ATOM 3179 O O . SER B 1 109 ? 93.036 28.525 136.254 1.00 14.94 105 SER B O 1
ATOM 3182 N N . LEU B 1 110 ? 92.975 26.351 136.846 1.00 14.96 106 LEU B N 1
ATOM 3183 C CA . LEU B 1 110 ? 91.533 26.223 136.658 1.00 14.91 106 LEU B CA 1
ATOM 3184 C C . LEU B 1 110 ? 90.855 25.825 137.967 1.00 14.86 106 LEU B C 1
ATOM 3185 O O . LEU B 1 110 ? 89.842 25.107 137.970 1.00 14.83 106 LEU B O 1
ATOM 3190 N N . THR B 1 111 ? 91.410 26.316 139.072 1.00 14.83 107 THR B N 1
ATOM 3191 C CA . THR B 1 111 ? 90.854 26.099 140.398 1.00 14.78 107 THR B CA 1
ATOM 3192 C C . THR B 1 111 ? 90.680 27.446 141.080 1.00 14.72 107 THR B C 1
ATOM 3193 O O . THR B 1 111 ? 91.532 28.335 140.938 1.00 14.74 107 THR B O 1
ATOM 3197 N N . ALA B 1 112 ? 89.557 27.616 141.781 1.00 14.66 108 ALA B N 1
ATOM 3198 C CA . ALA B 1 112 ? 89.276 28.873 142.478 1.00 14.60 108 ALA B CA 1
ATOM 3199 C C . ALA B 1 112 ? 89.200 28.654 143.981 1.00 14.56 108 ALA B C 1
ATOM 3200 O O . ALA B 1 112 ? 88.686 27.629 144.439 1.00 14.55 108 ALA B O 1
ATOM 3202 N N . LYS B 1 113 ? 89.694 29.615 144.758 1.00 15.87 109 LYS B N 1
ATOM 3203 C CA . LYS B 1 113 ? 89.451 29.595 146.202 1.00 15.80 109 LYS B CA 1
ATOM 3204 C C . LYS B 1 113 ? 87.973 29.832 146.476 1.00 16.66 109 LYS B C 1
ATOM 3205 O O . LYS B 1 113 ? 87.346 30.673 145.827 1.00 17.13 109 LYS B O 1
ATOM 3211 N N . VAL B 1 114 ? 87.419 29.100 147.442 1.00 14.39 110 VAL B N 1
ATOM 3212 C CA . VAL B 1 114 ? 86.021 29.288 147.830 1.00 14.33 110 VAL B CA 1
ATOM 3213 C C . VAL B 1 114 ? 85.934 30.396 148.879 1.00 14.27 110 VAL B C 1
ATOM 3214 O O . VAL B 1 114 ? 86.691 30.392 149.859 1.00 14.27 110 VAL B O 1
ATOM 3218 N N . PRO B 1 115 ? 85.027 31.367 148.680 1.00 17.62 111 PRO B N 1
ATOM 3219 C CA . PRO B 1 115 ? 84.863 32.397 149.716 1.00 17.95 111 PRO B CA 1
ATOM 3220 C C . PRO B 1 115 ? 84.370 31.770 151.018 1.00 18.87 111 PRO B C 1
ATOM 3221 O O . PRO B 1 115 ? 83.658 30.761 150.978 1.00 17.56 111 PRO B O 1
ATOM 3225 N N . ASP B 1 116 ? 84.755 32.347 152.156 1.00 23.18 112 ASP B N 1
ATOM 3226 C CA . ASP B 1 116 ? 84.376 31.791 153.454 1.00 23.44 112 ASP B CA 1
ATOM 3227 C C . ASP B 1 116 ? 82.871 31.624 153.628 1.00 23.46 112 ASP B C 1
ATOM 3228 O O . ASP B 1 116 ? 82.422 30.721 154.334 1.00 23.72 112 ASP B O 1
ATOM 3233 N N . ASP B 1 117 ? 82.099 32.495 152.986 1.00 24.71 113 ASP B N 1
ATOM 3234 C CA . ASP B 1 117 ? 80.644 32.514 153.152 1.00 24.88 113 ASP B CA 1
ATOM 3235 C C . ASP B 1 117 ? 79.914 31.504 152.277 1.00 24.88 113 ASP B C 1
ATOM 3236 O O . ASP B 1 117 ? 78.687 31.440 152.300 1.00 24.62 113 ASP B O 1
ATOM 3241 N N . VAL B 1 118 ? 80.659 30.739 151.488 1.00 15.57 114 VAL B N 1
ATOM 3242 C CA . VAL B 1 118 ? 80.057 29.763 150.572 1.00 16.65 114 VAL B CA 1
ATOM 3243 C C . VAL B 1 118 ? 80.403 28.352 151.039 1.00 15.95 114 VAL B C 1
ATOM 3244 O O . VAL B 1 118 ? 81.585 28.022 151.196 1.00 15.55 114 VAL B O 1
ATOM 3248 N N . THR B 1 119 ? 79.379 27.540 151.299 1.00 14.04 115 THR B N 1
ATOM 3249 C CA . THR B 1 119 ? 79.608 26.167 151.751 1.00 14.06 115 THR B CA 1
ATOM 3250 C C . THR B 1 119 ? 80.196 25.335 150.636 1.00 14.12 115 THR B C 1
ATOM 3251 O O . THR B 1 119 ? 80.036 25.654 149.462 1.00 14.15 115 THR B O 1
ATOM 3255 N N . SER B 1 120 ? 80.865 24.251 151.000 1.00 14.39 116 SER B N 1
ATOM 3256 C CA . SER B 1 120 ? 81.478 23.393 149.992 1.00 14.45 116 SER B CA 1
ATOM 3257 C C . SER B 1 120 ? 80.436 22.771 149.065 1.00 14.46 116 SER B C 1
ATOM 3258 O O . SER B 1 120 ? 80.677 22.596 147.868 1.00 14.50 116 SER B O 1
ATOM 3261 N N . GLU B 1 121 ? 79.273 22.438 149.613 1.00 14.18 117 GLU B N 1
ATOM 3262 C CA . GLU B 1 121 ? 78.227 21.852 148.796 1.00 14.18 117 GLU B CA 1
ATOM 3263 C C . GLU B 1 121 ? 77.657 22.863 147.808 1.00 14.17 117 GLU B C 1
ATOM 3264 O O . GLU B 1 121 ? 77.329 22.508 146.673 1.00 14.20 117 GLU B O 1
ATOM 3270 N N . VAL B 1 122 ? 77.556 24.125 148.222 1.00 14.14 118 VAL B N 1
ATOM 3271 C CA . VAL B 1 122 ? 77.127 25.159 147.274 1.00 14.13 118 VAL B CA 1
ATOM 3272 C C . VAL B 1 122 ? 78.186 25.365 146.203 1.00 14.19 118 VAL B C 1
ATOM 3273 O O . VAL B 1 122 ? 77.858 25.495 145.025 1.00 14.22 118 VAL B O 1
ATOM 3277 N N . ALA B 1 123 ? 79.458 25.367 146.598 1.00 14.22 119 ALA B N 1
ATOM 3278 C CA . ALA B 1 123 ? 80.529 25.544 145.623 1.00 14.28 119 ALA B CA 1
ATOM 3279 C C . ALA B 1 123 ? 80.499 24.452 144.549 1.00 14.33 119 ALA B C 1
ATOM 3280 O O . ALA B 1 123 ? 80.655 24.731 143.370 1.00 14.37 119 ALA B O 1
ATOM 3282 N N . ALA B 1 124 ? 80.283 23.211 144.965 1.00 14.33 120 ALA B N 1
ATOM 3283 C CA . ALA B 1 124 ? 80.280 22.075 144.040 1.00 14.38 120 ALA B CA 1
ATOM 3284 C C . ALA B 1 124 ? 78.935 21.963 143.312 1.00 14.36 120 ALA B C 1
ATOM 3285 O O . ALA B 1 124 ? 78.775 21.166 142.390 1.00 14.40 120 ALA B O 1
ATOM 3287 N N . SER B 1 125 ? 77.968 22.764 143.744 1.00 14.31 121 SER B N 1
ATOM 3288 C CA . SER B 1 125 ? 76.707 22.886 143.020 1.00 14.29 121 SER B CA 1
ATOM 3289 C C . SER B 1 125 ? 76.797 24.008 141.993 1.00 14.31 121 SER B C 1
ATOM 3290 O O . SER B 1 125 ? 76.020 24.046 141.032 1.00 14.32 121 SER B O 1
ATOM 3293 N N . ALA B 1 126 ? 77.760 24.904 142.188 1.00 14.31 122 ALA B N 1
ATOM 3294 C CA . ALA B 1 126 ? 77.780 26.192 141.484 1.00 14.31 122 ALA B CA 1
ATOM 3295 C C . ALA B 1 126 ? 78.834 26.376 140.413 1.00 14.38 122 ALA B C 1
ATOM 3296 O O . ALA B 1 126 ? 78.570 27.043 139.425 1.00 14.39 122 ALA B O 1
ATOM 3298 N N . LEU B 1 127 ? 80.038 25.846 140.600 1.00 14.41 123 LEU B N 1
ATOM 3299 C CA . LEU B 1 127 ? 81.127 26.248 139.705 1.00 14.47 123 LEU B CA 1
ATOM 3300 C C . LEU B 1 127 ? 80.995 25.847 138.240 1.00 14.52 123 LEU B C 1
ATOM 3301 O O . LEU B 1 127 ? 81.037 26.710 137.380 1.00 14.53 123 LEU B O 1
ATOM 3306 N N . LEU B 1 128 ? 80.881 24.554 137.938 1.00 14.55 124 LEU B N 1
ATOM 3307 C CA . LEU B 1 128 ? 80.892 24.148 136.535 1.00 14.60 124 LEU B CA 1
ATOM 3308 C C . LEU B 1 128 ? 79.680 24.744 135.830 1.00 14.58 124 LEU B C 1
ATOM 3309 O O . LEU B 1 128 ? 79.787 25.302 134.732 1.00 14.61 124 LEU B O 1
ATOM 3314 N N . LYS B 1 129 ? 78.528 24.635 136.487 1.00 14.52 125 LYS B N 1
ATOM 3315 C CA . LYS B 1 129 ? 77.270 25.079 135.906 1.00 14.50 125 LYS B CA 1
ATOM 3316 C C . LYS B 1 129 ? 77.121 26.608 135.896 1.00 14.47 125 LYS B C 1
ATOM 3317 O O . LYS B 1 129 ? 76.505 27.167 134.976 1.00 14.48 125 LYS B O 1
ATOM 3323 N N . GLY B 1 130 ? 77.729 27.273 136.879 1.00 14.45 126 GLY B N 1
ATOM 3324 C CA . GLY B 1 130 ? 77.735 28.731 136.955 1.00 14.42 126 GLY B CA 1
ATOM 3325 C C . GLY B 1 130 ? 78.714 29.383 135.991 1.00 14.47 126 GLY B C 1
ATOM 3326 O O . GLY B 1 130 ? 78.400 30.431 135.401 1.00 14.47 126 GLY B O 1
ATOM 3327 N N . LEU B 1 131 ? 79.905 28.796 135.830 1.00 14.52 127 LEU B N 1
ATOM 3328 C CA . LEU B 1 131 ? 80.803 29.219 134.742 1.00 14.57 127 LEU B CA 1
ATOM 3329 C C . LEU B 1 131 ? 80.102 29.069 133.403 1.00 14.83 127 LEU B C 1
ATOM 3330 O O . LEU B 1 131 ? 80.228 29.926 132.513 1.00 14.63 127 LEU B O 1
ATOM 3335 N N . THR B 1 132 ? 79.371 27.967 133.239 1.00 14.61 128 THR B N 1
ATOM 3336 C CA . THR B 1 132 ? 78.617 27.755 132.014 1.00 14.63 128 THR B CA 1
ATOM 3337 C C . THR B 1 132 ? 77.539 28.820 131.820 1.00 14.59 128 THR B C 1
ATOM 3338 O O . THR B 1 132 ? 77.414 29.401 130.733 1.00 14.62 128 THR B O 1
ATOM 3342 N N . ALA B 1 133 ? 76.752 29.079 132.857 1.00 14.53 129 ALA B N 1
ATOM 3343 C CA . ALA B 1 133 ? 75.762 30.151 132.763 1.00 14.54 129 ALA B CA 1
ATOM 3344 C C . ALA B 1 133 ? 76.427 31.490 132.459 1.00 14.76 129 ALA B C 1
ATOM 3345 O O . ALA B 1 133 ? 75.893 32.279 131.690 1.00 14.52 129 ALA B O 1
ATOM 3347 N N . HIS B 1 134 ? 77.599 31.746 133.044 1.00 15.93 130 HIS B N 1
ATOM 3348 C CA . HIS B 1 134 ? 78.272 33.016 132.798 1.00 15.53 130 HIS B CA 1
ATOM 3349 C C . HIS B 1 134 ? 78.636 33.153 131.323 1.00 16.40 130 HIS B C 1
ATOM 3350 O O . HIS B 1 134 ? 78.335 34.174 130.701 1.00 16.23 130 HIS B O 1
ATOM 3357 N N . TYR B 1 135 ? 79.293 32.147 130.753 1.00 14.88 131 TYR B N 1
ATOM 3358 C CA . TYR B 1 135 ? 79.734 32.313 129.365 1.00 15.11 131 TYR B CA 1
ATOM 3359 C C . TYR B 1 135 ? 78.537 32.376 128.415 1.00 15.82 131 TYR B C 1
ATOM 3360 O O . TYR B 1 135 ? 78.581 33.079 127.394 1.00 15.22 131 TYR B O 1
ATOM 3369 N N . LEU B 1 136 ? 77.458 31.679 128.766 1.00 14.80 132 LEU B N 1
ATOM 3370 C CA . LEU B 1 136 ? 76.271 31.651 127.906 1.00 15.50 132 LEU B CA 1
ATOM 3371 C C . LEU B 1 136 ? 75.574 33.011 127.858 1.00 15.12 132 LEU B C 1
ATOM 3372 O O . LEU B 1 136 ? 75.104 33.440 126.792 1.00 14.82 132 LEU B O 1
ATOM 3377 N N . LEU B 1 137 ? 75.521 33.685 129.007 1.00 15.71 133 LEU B N 1
ATOM 3378 C CA . LEU B 1 137 ? 74.784 34.938 129.145 1.00 16.13 133 LEU B CA 1
ATOM 3379 C C . LEU B 1 137 ? 75.635 36.161 128.887 1.00 16.05 133 LEU B C 1
ATOM 3380 O O . LEU B 1 137 ? 75.095 37.226 128.608 1.00 16.09 133 LEU B O 1
ATOM 3385 N N . LYS B 1 138 ? 76.958 36.020 128.993 1.00 20.20 134 LYS B N 1
ATOM 3386 C CA . LYS B 1 138 ? 77.863 37.161 128.837 1.00 20.59 134 LYS B CA 1
ATOM 3387 C C . LYS B 1 138 ? 78.644 37.116 127.524 1.00 21.02 134 LYS B C 1
ATOM 3388 O O . LYS B 1 138 ? 78.998 38.160 126.971 1.00 22.24 134 LYS B O 1
ATOM 3394 N N . SER B 1 139 ? 78.893 35.914 127.012 1.00 17.50 135 SER B N 1
ATOM 3395 C CA . SER B 1 139 ? 79.813 35.755 125.884 1.00 17.89 135 SER B CA 1
ATOM 3396 C C . SER B 1 139 ? 79.170 35.170 124.638 1.00 18.55 135 SER B C 1
ATOM 3397 O O . SER B 1 139 ? 79.362 35.689 123.532 1.00 19.60 135 SER B O 1
ATOM 3400 N N . VAL B 1 140 ? 78.440 34.070 124.799 1.00 16.47 136 VAL B N 1
ATOM 3401 C CA . VAL B 1 140 ? 77.805 33.412 123.652 1.00 15.75 136 VAL B CA 1
ATOM 3402 C C . VAL B 1 140 ? 76.698 34.282 123.042 1.00 17.09 136 VAL B C 1
ATOM 3403 O O . VAL B 1 140 ? 76.704 34.575 121.842 1.00 16.65 136 VAL B O 1
ATOM 3407 N N . TYR B 1 141 ? 75.742 34.672 123.873 1.00 20.87 137 TYR B N 1
ATOM 3408 C CA . TYR B 1 141 ? 74.804 35.733 123.523 1.00 21.29 137 TYR B CA 1
ATOM 3409 C C . TYR B 1 141 ? 74.710 36.712 124.694 1.00 21.12 137 TYR B C 1
ATOM 3410 O O . TYR B 1 141 ? 74.202 36.372 125.764 1.00 20.84 137 TYR B O 1
ATOM 3419 N N . PRO B 1 142 ? 75.226 37.931 124.504 1.00 21.73 138 PRO B N 1
ATOM 3420 C CA . PRO B 1 142 ? 75.232 38.910 125.593 1.00 22.46 138 PRO B CA 1
ATOM 3421 C C . PRO B 1 142 ? 73.822 39.441 125.823 1.00 23.97 138 PRO B C 1
ATOM 3422 O O . PRO B 1 142 ? 73.405 40.373 125.136 1.00 22.92 138 PRO B O 1
ATOM 3426 N N . VAL B 1 143 ? 73.093 38.846 126.760 1.00 20.67 139 VAL B N 1
ATOM 3427 C CA . VAL B 1 143 ? 71.728 39.273 127.027 1.00 19.28 139 VAL B CA 1
ATOM 3428 C C . VAL B 1 143 ? 71.699 40.727 127.507 1.00 19.95 139 VAL B C 1
ATOM 3429 O O . VAL B 1 143 ? 72.623 41.187 128.183 1.00 20.21 139 VAL B O 1
ATOM 3433 N N . LYS B 1 144 ? 70.644 41.453 127.140 1.00 25.25 140 LYS B N 1
ATOM 3434 C CA . LYS B 1 144 ? 70.465 42.831 127.593 1.00 24.74 140 LYS B CA 1
ATOM 3435 C C . LYS B 1 144 ? 69.062 43.000 128.177 1.00 24.04 140 LYS B C 1
ATOM 3436 O O . LYS B 1 144 ? 68.165 42.218 127.863 1.00 23.81 140 LYS B O 1
ATOM 3442 N N . ARG B 1 145 ? 68.872 43.998 129.035 1.00 32.05 141 ARG B N 1
ATOM 3443 C CA . ARG B 1 145 ? 67.548 44.240 129.608 1.00 32.58 141 ARG B CA 1
ATOM 3444 C C . ARG B 1 145 ? 66.520 44.411 128.490 1.00 33.11 141 ARG B C 1
ATOM 3445 O O . ARG B 1 145 ? 66.776 45.100 127.499 1.00 33.52 141 ARG B O 1
ATOM 3453 N N . GLY B 1 146 ? 65.378 43.744 128.624 1.00 27.78 142 GLY B N 1
ATOM 3454 C CA . GLY B 1 146 ? 64.347 43.826 127.602 1.00 28.46 142 GLY B CA 1
ATOM 3455 C C . GLY B 1 146 ? 64.294 42.611 126.699 1.00 28.12 142 GLY B C 1
ATOM 3456 O O . GLY B 1 146 ? 63.263 42.338 126.079 1.00 28.48 142 GLY B O 1
ATOM 3457 N N . ASP B 1 147 ? 65.403 41.881 126.607 1.00 22.67 143 ASP B N 1
ATOM 3458 C CA . ASP B 1 147 ? 65.417 40.637 125.842 1.00 22.54 143 ASP B CA 1
ATOM 3459 C C . ASP B 1 147 ? 64.484 39.624 126.479 1.00 22.52 143 ASP B C 1
ATOM 3460 O O . ASP B 1 147 ? 64.189 39.698 127.683 1.00 23.05 143 ASP B O 1
ATOM 3465 N N . THR B 1 148 ? 64.033 38.669 125.679 1.00 23.05 144 THR B N 1
ATOM 3466 C CA . THR B 1 148 ? 63.368 37.487 126.204 1.00 23.33 144 THR B CA 1
ATOM 3467 C C . THR B 1 148 ? 64.145 36.293 125.685 1.00 24.03 144 THR B C 1
ATOM 3468 O O . THR B 1 148 ? 64.540 36.278 124.521 1.00 23.79 144 THR B O 1
ATOM 3472 N N . VAL B 1 149 ? 64.402 35.311 126.545 1.00 18.59 145 VAL B N 1
ATOM 3473 C CA . VAL B 1 149 ? 65.117 34.115 126.122 1.00 18.42 145 VAL B CA 1
ATOM 3474 C C . VAL B 1 149 ? 64.352 32.872 126.546 1.00 18.84 145 VAL B C 1
ATOM 3475 O O . VAL B 1 149 ? 63.557 32.911 127.487 1.00 19.27 145 VAL B O 1
ATOM 3479 N N . LEU B 1 150 ? 64.581 31.777 125.832 1.00 16.93 146 LEU B N 1
ATOM 3480 C CA . LEU B 1 150 ? 64.023 30.477 126.176 1.00 17.73 146 LEU B CA 1
ATOM 3481 C C . LEU B 1 150 ? 65.125 29.609 126.775 1.00 18.32 146 LEU B C 1
ATOM 3482 O O . LEU B 1 150 ? 66.197 29.472 126.186 1.00 18.08 146 LEU B O 1
ATOM 3487 N N . VAL B 1 151 ? 64.865 29.036 127.948 1.00 16.54 147 VAL B N 1
ATOM 3488 C CA . VAL B 1 151 ? 65.814 28.141 128.600 1.00 17.22 147 VAL B CA 1
ATOM 3489 C C . VAL B 1 151 ? 65.117 26.814 128.841 1.00 17.31 147 VAL B C 1
ATOM 3490 O O . VAL B 1 151 ? 64.235 26.727 129.698 1.00 16.51 147 VAL B O 1
ATOM 3494 N N . HIS B 1 152 ? 65.502 25.786 128.094 1.00 17.38 148 HIS B N 1
ATOM 3495 C CA . HIS B 1 152 ? 64.976 24.443 128.337 1.00 18.42 148 HIS B CA 1
ATOM 3496 C C . HIS B 1 152 ? 65.508 23.837 129.629 1.00 18.05 148 HIS B C 1
ATOM 3497 O O . HIS B 1 152 ? 66.594 24.201 130.095 1.00 18.17 148 HIS B O 1
ATOM 3504 N N . ALA B 1 153 ? 64.753 22.885 130.182 1.00 19.16 149 ALA B N 1
ATOM 3505 C CA . ALA B 1 153 ? 65.089 22.270 131.476 1.00 19.66 149 ALA B CA 1
ATOM 3506 C C . ALA B 1 153 ? 65.323 23.322 132.565 1.00 20.44 149 ALA B C 1
ATOM 3507 O O . ALA B 1 153 ? 66.393 23.376 133.201 1.00 18.46 149 ALA B O 1
ATOM 3509 N N . GLY B 1 154 ? 64.303 24.151 132.789 1.00 16.23 150 GLY B N 1
ATOM 3510 C CA . GLY B 1 154 ? 64.413 25.288 133.685 1.00 16.75 150 GLY B CA 1
ATOM 3511 C C . GLY B 1 154 ? 64.728 24.956 135.132 1.00 16.39 150 GLY B C 1
ATOM 3512 O O . GLY B 1 154 ? 65.220 25.807 135.873 1.00 16.07 150 GLY B O 1
ATOM 3513 N N . ALA B 1 155 ? 64.461 23.721 135.541 1.00 16.41 151 ALA B N 1
ATOM 3514 C CA . ALA B 1 155 ? 64.682 23.352 136.939 1.00 17.45 151 ALA B CA 1
ATOM 3515 C C . ALA B 1 155 ? 65.898 22.456 137.119 1.00 17.78 151 ALA B C 1
ATOM 3516 O O . ALA B 1 155 ? 66.084 21.866 138.184 1.00 17.22 151 ALA B O 1
ATOM 3518 N N . GLY B 1 156 ? 66.726 22.355 136.083 1.00 15.79 152 GLY B N 1
ATOM 3519 C CA . GLY B 1 156 ? 67.950 21.584 136.183 1.00 15.07 152 GLY B CA 1
ATOM 3520 C C . GLY B 1 156 ? 69.065 22.447 136.740 1.00 15.96 152 GLY B C 1
ATOM 3521 O O . GLY B 1 156 ? 68.848 23.619 137.066 1.00 16.08 152 GLY B O 1
ATOM 3522 N N . GLY B 1 157 ? 70.265 21.885 136.849 1.00 16.08 153 GLY B N 1
ATOM 3523 C CA . GLY B 1 157 ? 71.358 22.607 137.481 1.00 15.78 153 GLY B CA 1
ATOM 3524 C C . GLY B 1 157 ? 71.677 23.906 136.761 1.00 15.76 153 GLY B C 1
ATOM 3525 O O . GLY B 1 157 ? 71.628 24.989 137.358 1.00 16.15 153 GLY B O 1
ATOM 3526 N N . VAL B 1 158 ? 71.985 23.798 135.474 1.00 15.62 154 VAL B N 1
ATOM 3527 C CA . VAL B 1 158 ? 72.291 24.972 134.663 1.00 15.74 154 VAL B CA 1
ATOM 3528 C C . VAL B 1 158 ? 71.069 25.895 134.502 1.00 15.56 154 VAL B C 1
ATOM 3529 O O . VAL B 1 158 ? 71.178 27.123 134.644 1.00 15.54 154 VAL B O 1
ATOM 3533 N N . GLY B 1 159 ? 69.913 25.300 134.218 1.00 17.64 155 GLY B N 1
ATOM 3534 C CA . GLY B 1 159 ? 68.691 26.061 134.000 1.00 17.89 155 GLY B CA 1
ATOM 3535 C C . GLY B 1 159 ? 68.325 27.022 135.115 1.00 16.52 155 GLY B C 1
ATOM 3536 O O . GLY B 1 159 ? 67.934 28.165 134.857 1.00 16.18 155 GLY B O 1
ATOM 3537 N N . LEU B 1 160 ? 68.458 26.578 136.362 1.00 17.03 156 LEU B N 1
ATOM 3538 C CA . LEU B 1 160 ? 68.140 27.434 137.497 1.00 16.77 156 LEU B CA 1
ATOM 3539 C C . LEU B 1 160 ? 69.090 28.623 137.576 1.00 17.41 156 LEU B C 1
ATOM 3540 O O . LEU B 1 160 ? 68.667 29.739 137.879 1.00 16.85 156 LEU B O 1
ATOM 3545 N N . ILE B 1 161 ? 70.375 28.384 137.311 1.00 14.81 157 ILE B N 1
ATOM 3546 C CA . ILE B 1 161 ? 71.365 29.449 137.358 1.00 14.44 157 ILE B CA 1
ATOM 3547 C C . ILE B 1 161 ? 71.155 30.436 136.206 1.00 15.46 157 ILE B C 1
ATOM 3548 O O . ILE B 1 161 ? 71.142 31.659 136.428 1.00 15.19 157 ILE B O 1
ATOM 3553 N N . LEU B 1 162 ? 70.987 29.908 134.992 1.00 15.81 158 LEU B N 1
ATOM 3554 C CA . LEU B 1 162 ? 70.666 30.747 133.836 1.00 16.04 158 LEU B CA 1
ATOM 3555 C C . LEU B 1 162 ? 69.451 31.641 134.138 1.00 15.99 158 LEU B C 1
ATOM 3556 O O . LEU B 1 162 ? 69.466 32.852 133.883 1.00 15.25 158 LEU B O 1
ATOM 3561 N N . THR B 1 163 ? 68.413 31.047 134.709 1.00 16.78 159 THR B N 1
ATOM 3562 C CA . THR B 1 163 ? 67.169 31.784 134.950 1.00 17.08 159 THR B CA 1
ATOM 3563 C C . THR B 1 163 ? 67.353 32.912 135.964 1.00 17.25 159 THR B C 1
ATOM 3564 O O . THR B 1 163 ? 66.944 34.053 135.714 1.00 16.08 159 THR B O 1
ATOM 3568 N N . GLN B 1 164 ? 67.992 32.623 137.094 1.00 18.13 160 GLN B N 1
ATOM 3569 C CA . GLN B 1 164 ? 68.210 33.668 138.088 1.00 18.08 160 GLN B CA 1
ATOM 3570 C C . GLN B 1 164 ? 69.115 34.773 137.578 1.00 18.19 160 GLN B C 1
ATOM 3571 O O . GLN B 1 164 ? 68.876 35.952 137.835 1.00 17.81 160 GLN B O 1
ATOM 3577 N N . TRP B 1 165 ? 70.183 34.388 136.889 1.00 17.04 161 TRP B N 1
ATOM 3578 C CA . TRP B 1 165 ? 71.158 35.366 136.441 1.00 17.08 161 TRP B CA 1
ATOM 3579 C C . TRP B 1 165 ? 70.561 36.246 135.337 1.00 17.31 161 TRP B C 1
ATOM 3580 O O . TRP B 1 165 ? 70.721 37.468 135.358 1.00 18.40 161 TRP B O 1
ATOM 3591 N N . ALA B 1 166 ? 69.872 35.629 134.383 1.00 17.99 162 ALA B N 1
ATOM 3592 C CA . ALA B 1 166 ? 69.261 36.393 133.293 1.00 18.92 162 ALA B CA 1
ATOM 3593 C C . ALA B 1 166 ? 68.198 37.359 133.837 1.00 19.70 162 ALA B C 1
ATOM 3594 O O . ALA B 1 166 ? 68.167 38.544 133.472 1.00 18.85 162 ALA B O 1
ATOM 3596 N N . THR B 1 167 ? 67.352 36.855 134.729 1.00 23.35 163 THR B N 1
ATOM 3597 C CA . THR B 1 167 ? 66.302 37.672 135.339 1.00 22.24 163 THR B CA 1
ATOM 3598 C C . THR B 1 167 ? 66.927 38.817 136.128 1.00 22.74 163 THR B C 1
ATOM 3599 O O . THR B 1 167 ? 66.451 39.947 136.088 1.00 23.15 163 THR B O 1
ATOM 3603 N N . HIS B 1 168 ? 68.020 38.532 136.827 1.00 22.02 164 HIS B N 1
ATOM 3604 C CA . HIS B 1 168 ? 68.757 39.576 137.522 1.00 23.09 164 HIS B CA 1
ATOM 3605 C C . HIS B 1 168 ? 69.195 40.680 136.564 1.00 22.68 164 HIS B C 1
ATOM 3606 O O . HIS B 1 168 ? 69.240 41.853 136.939 1.00 22.80 164 HIS B O 1
ATOM 3613 N N . LEU B 1 169 ? 69.502 40.294 135.329 1.00 21.49 165 LEU B N 1
ATOM 3614 C CA . LEU B 1 169 ? 69.992 41.225 134.315 1.00 22.08 165 LEU B CA 1
ATOM 3615 C C . LEU B 1 169 ? 68.854 41.889 133.517 1.00 22.57 165 LEU B C 1
ATOM 3616 O O . LEU B 1 169 ? 69.100 42.526 132.494 1.00 24.36 165 LEU B O 1
ATOM 3621 N N . GLY B 1 170 ? 67.618 41.749 133.987 1.00 24.05 166 GLY B N 1
ATOM 3622 C CA . GLY B 1 170 ? 66.483 42.394 133.331 1.00 24.08 166 GLY B CA 1
ATOM 3623 C C . GLY B 1 170 ? 65.947 41.638 132.129 1.00 24.15 166 GLY B C 1
ATOM 3624 O O . GLY B 1 170 ? 65.128 42.162 131.366 1.00 23.93 166 GLY B O 1
ATOM 3625 N N . VAL B 1 171 ? 66.391 40.395 131.966 1.00 24.48 167 VAL B N 1
ATOM 3626 C CA . VAL B 1 171 ? 65.944 39.551 130.858 1.00 24.69 167 VAL B CA 1
ATOM 3627 C C . VAL B 1 171 ? 64.709 38.745 131.251 1.00 25.29 167 VAL B C 1
ATOM 3628 O O . VAL B 1 171 ? 64.639 38.195 132.352 1.00 24.41 167 VAL B O 1
ATOM 3632 N N . ARG B 1 172 ? 63.719 38.693 130.364 1.00 27.05 168 ARG B N 1
ATOM 3633 C CA . ARG B 1 172 ? 62.572 37.827 130.579 1.00 28.03 168 ARG B CA 1
ATOM 3634 C C . ARG B 1 172 ? 62.900 36.394 130.177 1.00 28.86 168 ARG B C 1
ATOM 3635 O O . ARG B 1 172 ? 63.514 36.160 129.133 1.00 29.47 168 ARG B O 1
ATOM 3643 N N . VAL B 1 173 ? 62.487 35.436 130.999 1.00 20.44 169 VAL B N 1
ATOM 3644 C CA . VAL B 1 173 ? 62.822 34.037 130.759 1.00 20.94 169 VAL B CA 1
ATOM 3645 C C . VAL B 1 173 ? 61.578 33.160 130.640 1.00 21.38 169 VAL B C 1
ATOM 3646 O O . VAL B 1 173 ? 60.669 33.223 131.481 1.00 21.35 169 VAL B O 1
ATOM 3650 N N . ILE B 1 174 ? 61.546 32.356 129.579 1.00 18.45 170 ILE B N 1
ATOM 3651 C CA . ILE B 1 174 ? 60.540 31.325 129.388 1.00 18.65 170 ILE B CA 1
ATOM 3652 C C . ILE B 1 174 ? 61.237 29.968 129.495 1.00 18.81 170 ILE B C 1
ATOM 3653 O O . ILE B 1 174 ? 62.302 29.767 128.911 1.00 18.70 170 ILE B O 1
ATOM 3658 N N . THR B 1 175 ? 60.665 29.035 130.248 1.00 19.03 171 THR B N 1
ATOM 3659 C CA . THR B 1 175 ? 61.328 27.745 130.425 1.00 20.01 171 THR B CA 1
ATOM 3660 C C . THR B 1 175 ? 60.447 26.557 130.096 1.00 19.97 171 THR B C 1
ATOM 3661 O O . THR B 1 175 ? 59.239 26.694 129.908 1.00 20.84 171 THR B O 1
ATOM 3665 N N . THR B 1 176 ? 61.073 25.391 130.001 1.00 18.61 172 THR B N 1
ATOM 3666 C CA . THR B 1 176 ? 60.353 24.128 129.940 1.00 19.26 172 THR B CA 1
ATOM 3667 C C . THR B 1 176 ? 60.782 23.257 131.117 1.00 19.76 172 THR B C 1
ATOM 3668 O O . THR B 1 176 ? 61.956 23.240 131.483 1.00 18.64 172 THR B O 1
ATOM 3672 N N . VAL B 1 177 ? 59.825 22.554 131.716 1.00 21.53 173 VAL B N 1
ATOM 3673 C CA . VAL B 1 177 ? 60.101 21.552 132.749 1.00 22.43 173 VAL B CA 1
ATOM 3674 C C . VAL B 1 177 ? 59.102 20.418 132.587 1.00 22.83 173 VAL B C 1
ATOM 3675 O O . VAL B 1 177 ? 58.104 20.563 131.868 1.00 23.30 173 VAL B O 1
ATOM 3679 N N . SER B 1 178 ? 59.346 19.302 133.266 1.00 23.91 174 SER B N 1
ATOM 3680 C CA . SER B 1 178 ? 58.468 18.141 133.144 1.00 24.78 174 SER B CA 1
ATOM 3681 C C . SER B 1 178 ? 57.465 17.943 134.297 1.00 25.08 174 SER B C 1
ATOM 3682 O O . SER B 1 178 ? 56.544 17.139 134.164 1.00 26.10 174 SER B O 1
ATOM 3685 N N . THR B 1 179 ? 57.631 18.647 135.419 1.00 24.40 175 THR B N 1
ATOM 3686 C CA . THR B 1 179 ? 56.707 18.469 136.550 1.00 24.75 175 THR B CA 1
ATOM 3687 C C . THR B 1 179 ? 56.233 19.773 137.184 1.00 26.16 175 THR B C 1
ATOM 3688 O O . THR B 1 179 ? 56.839 20.834 136.999 1.00 24.66 175 THR B O 1
ATOM 3692 N N . ALA B 1 180 ? 55.154 19.675 137.957 1.00 26.37 176 ALA B N 1
ATOM 3693 C CA . ALA B 1 180 ? 54.619 20.826 138.675 1.00 25.84 176 ALA B CA 1
ATOM 3694 C C . ALA B 1 180 ? 55.585 21.326 139.748 1.00 24.88 176 ALA B C 1
ATOM 3695 O O . ALA B 1 180 ? 55.659 22.534 140.005 1.00 24.26 176 ALA B O 1
ATOM 3697 N N . GLU B 1 181 ? 56.304 20.401 140.389 1.00 27.28 177 GLU B N 1
ATOM 3698 C CA . GLU B 1 181 ? 57.316 20.771 141.378 1.00 27.67 177 GLU B CA 1
ATOM 3699 C C . GLU B 1 181 ? 58.383 21.606 140.690 1.00 27.04 177 GLU B C 1
ATOM 3700 O O . GLU B 1 181 ? 58.823 22.628 141.210 1.00 26.07 177 GLU B O 1
ATOM 3706 N N . LYS B 1 182 ? 58.800 21.158 139.511 1.00 20.13 178 LYS B N 1
ATOM 3707 C CA . LYS B 1 182 ? 59.821 21.871 138.760 1.00 19.82 178 LYS B CA 1
ATOM 3708 C C . LYS B 1 182 ? 59.339 23.220 138.231 1.00 19.74 178 LYS B C 1
ATOM 3709 O O . LYS B 1 182 ? 60.094 24.192 138.216 1.00 19.62 178 LYS B O 1
ATOM 3715 N N . ALA B 1 183 ? 58.078 23.287 137.808 1.00 19.53 179 ALA B N 1
ATOM 3716 C CA . ALA B 1 183 ? 57.516 24.552 137.347 1.00 19.93 179 ALA B CA 1
ATOM 3717 C C . ALA B 1 183 ? 57.540 25.588 138.466 1.00 19.45 179 ALA B C 1
ATOM 3718 O O . ALA B 1 183 ? 57.831 26.760 138.238 1.00 19.96 179 ALA B O 1
ATOM 3720 N N . LYS B 1 184 ? 57.247 25.150 139.686 1.00 24.84 180 LYS B N 1
ATOM 3721 C CA . LYS B 1 184 ? 57.274 26.034 140.841 1.00 24.61 180 LYS B CA 1
ATOM 3722 C C . LYS B 1 184 ? 58.685 26.580 141.095 1.00 24.91 180 LYS B C 1
ATOM 3723 O O . LYS B 1 184 ? 58.884 27.786 141.312 1.00 23.94 180 LYS B O 1
ATOM 3729 N N . LEU B 1 185 ? 59.663 25.683 141.095 1.00 21.81 181 LEU B N 1
ATOM 3730 C CA . LEU B 1 185 ? 61.054 26.081 141.285 1.00 22.26 181 LEU B CA 1
ATOM 3731 C C . LEU B 1 185 ? 61.515 27.039 140.200 1.00 21.02 181 LEU B C 1
ATOM 3732 O O . LEU B 1 185 ? 62.241 27.998 140.475 1.00 21.31 181 LEU B O 1
ATOM 3737 N N . SER B 1 186 ? 61.093 26.776 138.969 1.00 18.16 182 SER B N 1
ATOM 3738 C CA . SER B 1 186 ? 61.512 27.597 137.829 1.00 18.46 182 SER B CA 1
ATOM 3739 C C . SER B 1 186 ? 60.931 29.008 137.949 1.00 18.10 182 SER B C 1
ATOM 3740 O O . SER B 1 186 ? 61.621 29.999 137.705 1.00 17.54 182 SER B O 1
ATOM 3743 N N . LYS B 1 187 ? 59.655 29.091 138.330 1.00 23.66 183 LYS B N 1
ATOM 3744 C CA . LYS B 1 187 ? 59.019 30.383 138.604 1.00 23.11 183 LYS B CA 1
ATOM 3745 C C . LYS B 1 187 ? 59.742 31.130 139.722 1.00 23.95 183 LYS B C 1
ATOM 3746 O O . LYS B 1 187 ? 59.951 32.347 139.638 1.00 23.93 183 LYS B O 1
ATOM 3752 N N . ASP B 1 188 ? 60.108 30.404 140.778 1.00 23.29 184 ASP B N 1
ATOM 3753 C CA . ASP B 1 188 ? 60.824 31.001 141.911 1.00 23.75 184 ASP B CA 1
ATOM 3754 C C . ASP B 1 188 ? 62.194 31.512 141.473 1.00 23.33 184 ASP B C 1
ATOM 3755 O O . ASP B 1 188 ? 62.690 32.515 141.992 1.00 23.85 184 ASP B O 1
ATOM 3760 N N . ALA B 1 189 ? 62.789 30.824 140.500 1.00 20.21 185 ALA B N 1
ATOM 3761 C CA . ALA B 1 189 ? 64.102 31.192 139.966 1.00 20.99 185 ALA B CA 1
ATOM 3762 C C . ALA B 1 189 ? 64.040 32.424 139.059 1.00 21.03 185 ALA B C 1
ATOM 3763 O O . ALA B 1 189 ? 65.073 33.021 138.752 1.00 21.12 185 ALA B O 1
ATOM 3765 N N . GLY B 1 190 ? 62.831 32.781 138.612 1.00 19.15 186 GLY B N 1
ATOM 3766 C CA . GLY B 1 190 ? 62.623 33.989 137.828 1.00 18.81 186 GLY B CA 1
ATOM 3767 C C . GLY B 1 190 ? 61.886 33.801 136.503 1.00 19.61 186 GLY B C 1
ATOM 3768 O O . GLY B 1 190 ? 61.695 34.764 135.758 1.00 19.45 186 GLY B O 1
ATOM 3769 N N . ALA B 1 191 ? 61.483 32.570 136.190 1.00 19.74 187 ALA B N 1
ATOM 3770 C CA . ALA B 1 191 ? 60.800 32.298 134.922 1.00 20.20 187 ALA B CA 1
ATOM 3771 C C . ALA B 1 191 ? 59.454 33.014 134.854 1.00 21.19 187 ALA B C 1
ATOM 3772 O O . ALA B 1 191 ? 58.635 32.891 135.766 1.00 20.15 187 ALA B O 1
ATOM 3774 N N . ASP B 1 192 ? 59.223 33.754 133.773 1.00 30.07 188 ASP B N 1
ATOM 3775 C CA . ASP B 1 192 ? 57.959 34.473 133.637 1.00 30.94 188 ASP B CA 1
ATOM 3776 C C . ASP B 1 192 ? 56.844 33.541 133.169 1.00 30.83 188 ASP B C 1
ATOM 3777 O O . ASP B 1 192 ? 55.681 33.682 133.579 1.00 31.28 188 ASP B O 1
ATOM 3782 N N . VAL B 1 193 ? 57.200 32.591 132.310 1.00 23.83 189 VAL B N 1
ATOM 3783 C CA . VAL B 1 193 ? 56.272 31.551 131.888 1.00 23.50 189 VAL B CA 1
ATOM 3784 C C . VAL B 1 193 ? 57.008 30.221 131.870 1.00 24.06 189 VAL B C 1
ATOM 3785 O O . VAL B 1 193 ? 58.162 30.147 131.431 1.00 24.33 189 VAL B O 1
ATOM 3789 N N . VAL B 1 194 ? 56.346 29.179 132.359 1.00 21.67 190 VAL B N 1
ATOM 3790 C CA . VAL B 1 194 ? 56.860 27.818 132.272 1.00 21.20 190 VAL B CA 1
ATOM 3791 C C . VAL B 1 194 ? 55.944 27.002 131.361 1.00 23.62 190 VAL B C 1
ATOM 3792 O O . VAL B 1 194 ? 54.721 26.967 131.565 1.00 22.99 190 VAL B O 1
ATOM 3796 N N . LEU B 1 195 ? 56.527 26.355 130.350 1.00 21.38 191 LEU B N 1
ATOM 3797 C CA . LEU B 1 195 ? 55.763 25.540 129.404 1.00 22.29 191 LEU B CA 1
ATOM 3798 C C . LEU B 1 195 ? 56.110 24.071 129.567 1.00 22.37 191 LEU B C 1
ATOM 3799 O O . LEU B 1 195 ? 57.176 23.742 130.084 1.00 22.74 191 LEU B O 1
ATOM 3804 N N . ASP B 1 196 ? 55.223 23.181 129.127 1.00 23.70 192 ASP B N 1
ATOM 3805 C CA . ASP B 1 196 ? 55.592 21.777 129.035 1.00 25.33 192 ASP B CA 1
ATOM 3806 C C . ASP B 1 196 ? 56.504 21.621 127.822 1.00 25.56 192 ASP B C 1
ATOM 3807 O O . ASP B 1 196 ? 56.592 22.526 126.989 1.00 25.07 192 ASP B O 1
ATOM 3812 N N . TYR B 1 197 ? 57.185 20.484 127.733 1.00 22.57 193 TYR B N 1
ATOM 3813 C CA . TYR B 1 197 ? 58.075 20.219 126.605 1.00 23.02 193 TYR B CA 1
ATOM 3814 C C . TYR B 1 197 ? 57.292 20.138 125.308 1.00 23.86 193 TYR B C 1
ATOM 3815 O O . TYR B 1 197 ? 56.179 19.608 125.297 1.00 23.68 193 TYR B O 1
ATOM 3824 N N . PRO B 1 198 ? 57.870 20.670 124.213 1.00 25.62 194 PRO B N 1
ATOM 3825 C CA . PRO B 1 198 ? 57.175 20.700 122.920 1.00 26.71 194 PRO B CA 1
ATOM 3826 C C . PRO B 1 198 ? 56.807 19.300 122.438 1.00 27.30 194 PRO B C 1
ATOM 3827 O O . PRO B 1 198 ? 57.577 18.358 122.635 1.00 28.12 194 PRO B O 1
ATOM 3831 N N . GLU B 1 199 ? 55.631 19.157 121.834 1.00 48.93 195 GLU B N 1
ATOM 3832 C CA . GLU B 1 199 ? 55.288 17.905 121.168 1.00 50.16 195 GLU B CA 1
ATOM 3833 C C . GLU B 1 199 ? 55.298 18.158 119.667 1.00 51.12 195 GLU B C 1
ATOM 3834 O O . GLU B 1 199 ? 55.823 17.360 118.887 1.00 53.10 195 GLU B O 1
ATOM 3840 N N . ASP B 1 200 ? 54.713 19.285 119.278 1.00 40.08 196 ASP B N 1
ATOM 3841 C CA . ASP B 1 200 ? 54.884 19.797 117.928 1.00 40.91 196 ASP B CA 1
ATOM 3842 C C . ASP B 1 200 ? 55.659 21.096 117.993 1.00 39.20 196 ASP B C 1
ATOM 3843 O O . ASP B 1 200 ? 55.269 22.025 118.708 1.00 40.01 196 ASP B O 1
ATOM 3848 N N . ALA B 1 201 ? 56.739 21.168 117.225 1.00 30.72 197 ALA B N 1
ATOM 3849 C CA . ALA B 1 201 ? 57.630 22.316 117.275 1.00 28.95 197 ALA B CA 1
ATOM 3850 C C . ALA B 1 201 ? 56.928 23.642 116.999 1.00 28.82 197 ALA B C 1
ATOM 3851 O O . ALA B 1 201 ? 57.205 24.636 117.667 1.00 28.20 197 ALA B O 1
ATOM 3853 N N . TRP B 1 202 ? 56.019 23.671 116.019 1.00 31.70 198 TRP B N 1
ATOM 3854 C CA . TRP B 1 202 ? 55.381 24.938 115.659 1.00 31.29 198 TRP B CA 1
ATOM 3855 C C . TRP B 1 202 ? 54.289 25.394 116.599 1.00 31.69 198 TRP B C 1
ATOM 3856 O O . TRP B 1 202 ? 54.125 26.598 116.841 1.00 33.30 198 TRP B O 1
ATOM 3867 N N . GLN B 1 203 ? 53.558 24.431 117.136 1.00 36.70 199 GLN B N 1
ATOM 3868 C CA . GLN B 1 203 ? 52.607 24.717 118.193 1.00 37.84 199 GLN B CA 1
ATOM 3869 C C . GLN B 1 203 ? 53.346 25.414 119.334 1.00 38.36 199 GLN B C 1
ATOM 3870 O O . GLN B 1 203 ? 52.950 26.499 119.782 1.00 37.28 199 GLN B O 1
ATOM 3876 N N . PHE B 1 204 ? 54.445 24.797 119.765 1.00 29.34 200 PHE B N 1
ATOM 3877 C CA . PHE B 1 204 ? 55.311 25.363 120.802 1.00 27.06 200 PHE B CA 1
ATOM 3878 C C . PHE B 1 204 ? 55.822 26.748 120.404 1.00 26.16 200 PHE B C 1
ATOM 3879 O O . PHE B 1 204 ? 55.693 27.706 121.168 1.00 26.49 200 PHE B O 1
ATOM 3887 N N . ALA B 1 205 ? 56.383 26.856 119.198 1.00 24.82 201 ALA B N 1
ATOM 3888 C CA . ALA B 1 205 ? 56.962 28.112 118.737 1.00 24.45 201 ALA B CA 1
ATOM 3889 C C . ALA B 1 205 ? 55.949 29.252 118.648 1.00 24.19 201 ALA B C 1
ATOM 3890 O O . ALA B 1 205 ? 56.290 30.409 118.892 1.00 25.34 201 ALA B O 1
ATOM 3892 N N . GLY B 1 206 ? 54.714 28.932 118.284 1.00 31.00 202 GLY B N 1
ATOM 3893 C CA . GLY B 1 206 ? 53.676 29.946 118.185 1.00 31.38 202 GLY B CA 1
ATOM 3894 C C . GLY B 1 206 ? 53.348 30.579 119.529 1.00 30.80 202 GLY B C 1
ATOM 3895 O O . GLY B 1 206 ? 53.092 31.789 119.621 1.00 31.16 202 GLY B O 1
ATOM 3896 N N . ARG B 1 207 ? 53.364 29.761 120.576 1.00 40.35 203 ARG B N 1
ATOM 3897 C CA . ARG B 1 207 ? 53.167 30.248 121.946 1.00 36.85 203 ARG B CA 1
ATOM 3898 C C . ARG B 1 207 ? 54.236 31.242 122.321 1.00 37.85 203 ARG B C 1
ATOM 3899 O O . ARG B 1 207 ? 53.937 32.338 122.807 1.00 37.34 203 ARG B O 1
ATOM 3907 N N . VAL B 1 208 ? 55.489 30.838 122.095 1.00 26.00 204 VAL B N 1
ATOM 3908 C CA . VAL B 1 208 ? 56.644 31.680 122.365 1.00 26.90 204 VAL B CA 1
ATOM 3909 C C . VAL B 1 208 ? 56.493 33.009 121.630 1.00 25.20 204 VAL B C 1
ATOM 3910 O O . VAL B 1 208 ? 56.741 34.082 122.192 1.00 26.99 204 VAL B O 1
ATOM 3914 N N . ARG B 1 209 ? 56.082 32.936 120.368 1.00 35.80 205 ARG B N 1
ATOM 3915 C CA . ARG B 1 209 ? 55.873 34.142 119.577 1.00 34.84 205 ARG B CA 1
ATOM 3916 C C . ARG B 1 209 ? 54.767 35.024 120.174 1.00 35.19 205 ARG B C 1
ATOM 3917 O O . ARG B 1 209 ? 54.923 36.245 120.288 1.00 36.38 205 ARG B O 1
ATOM 3925 N N . GLU B 1 210 ? 53.657 34.398 120.551 1.00 43.88 206 GLU B N 1
ATOM 3926 C CA . GLU B 1 210 ? 52.531 35.119 121.132 1.00 45.50 206 GLU B CA 1
ATOM 3927 C C . GLU B 1 210 ? 52.952 35.880 122.385 1.00 46.10 206 GLU B C 1
ATOM 3928 O O . GLU B 1 210 ? 52.465 36.981 122.647 1.00 45.69 206 GLU B O 1
ATOM 3934 N N . LEU B 1 211 ? 53.854 35.270 123.152 1.00 45.82 207 LEU B N 1
ATOM 3935 C CA . LEU B 1 211 ? 54.426 35.880 124.346 1.00 45.77 207 LEU B CA 1
ATOM 3936 C C . LEU B 1 211 ? 55.494 36.875 123.928 1.00 45.79 207 LEU B C 1
ATOM 3937 O O . LEU B 1 211 ? 55.619 37.950 124.509 1.00 45.76 207 LEU B O 1
ATOM 3942 N N . GLY B 1 213 ? 55.838 39.257 121.596 1.00 49.96 209 GLY B N 1
ATOM 3943 C CA . GLY B 1 213 ? 54.712 39.860 120.906 1.00 51.59 209 GLY B CA 1
ATOM 3944 C C . GLY B 1 213 ? 54.833 39.702 119.404 1.00 50.10 209 GLY B C 1
ATOM 3945 O O . GLY B 1 213 ? 54.917 40.688 118.674 1.00 50.64 209 GLY B O 1
ATOM 3946 N N . GLY B 1 214 ? 54.846 38.453 118.950 1.00 44.51 210 GLY B N 1
ATOM 3947 C CA . GLY B 1 214 ? 55.039 38.134 117.546 1.00 43.28 210 GLY B CA 1
ATOM 3948 C C . GLY B 1 214 ? 56.514 37.856 117.274 1.00 44.61 210 GLY B C 1
ATOM 3949 O O . GLY B 1 214 ? 56.860 36.942 116.522 1.00 44.36 210 GLY B O 1
ATOM 3950 N N . THR B 1 215 ? 57.376 38.635 117.931 1.00 40.22 211 THR B N 1
ATOM 3951 C CA . THR B 1 215 ? 58.817 38.670 117.668 1.00 38.82 211 THR B CA 1
ATOM 3952 C C . THR B 1 215 ? 59.538 37.321 117.787 1.00 39.41 211 THR B C 1
ATOM 3953 O O . THR B 1 215 ? 60.340 36.963 116.918 1.00 39.99 211 THR B O 1
ATOM 3957 N N . GLY B 1 216 ? 59.254 36.570 118.845 1.00 29.01 212 GLY B N 1
ATOM 3958 C CA . GLY B 1 216 ? 60.020 35.367 119.140 1.00 28.49 212 GLY B CA 1
ATOM 3959 C C . GLY B 1 216 ? 61.121 35.746 120.104 1.00 26.13 212 GLY B C 1
ATOM 3960 O O . GLY B 1 216 ? 61.270 36.932 120.411 1.00 27.81 212 GLY B O 1
ATOM 3961 N N . VAL B 1 217 ? 61.898 34.774 120.589 1.00 23.15 213 VAL B N 1
ATOM 3962 C CA . VAL B 1 217 ? 62.940 35.078 121.580 1.00 23.94 213 VAL B CA 1
ATOM 3963 C C . VAL B 1 217 ? 64.259 35.531 120.963 1.00 23.50 213 VAL B C 1
ATOM 3964 O O . VAL B 1 217 ? 64.623 35.080 119.878 1.00 24.46 213 VAL B O 1
ATOM 3968 N N . GLN B 1 218 ? 64.975 36.414 121.659 1.00 23.58 214 GLN B N 1
ATOM 3969 C CA . GLN B 1 218 ? 66.280 36.868 121.187 1.00 23.20 214 GLN B CA 1
ATOM 3970 C C . GLN B 1 218 ? 67.298 35.735 121.159 1.00 24.70 214 GLN B C 1
ATOM 3971 O O . GLN B 1 218 ? 68.251 35.762 120.376 1.00 24.49 214 GLN B O 1
ATOM 3977 N N . ALA B 1 219 ? 67.089 34.733 122.006 1.00 19.16 215 ALA B N 1
ATOM 3978 C CA . ALA B 1 219 ? 67.999 33.593 122.066 1.00 19.60 215 ALA B CA 1
ATOM 3979 C C . ALA B 1 219 ? 67.343 32.398 122.735 1.00 19.44 215 ALA B C 1
ATOM 3980 O O . ALA B 1 219 ? 66.434 32.557 123.558 1.00 18.95 215 ALA B O 1
ATOM 3982 N N . VAL B 1 220 ? 67.795 31.204 122.362 1.00 17.51 216 VAL B N 1
ATOM 3983 C CA . VAL B 1 220 ? 67.406 29.981 123.055 1.00 17.65 216 VAL B CA 1
ATOM 3984 C C . VAL B 1 220 ? 68.646 29.357 123.673 1.00 18.23 216 VAL B C 1
ATOM 3985 O O . VAL B 1 220 ? 69.661 29.215 123.002 1.00 18.26 216 VAL B O 1
ATOM 3989 N N . TYR B 1 221 ? 68.558 28.984 124.943 1.00 15.46 217 TYR B N 1
ATOM 3990 C CA . TYR B 1 221 ? 69.603 28.188 125.574 1.00 16.51 217 TYR B CA 1
ATOM 3991 C C . TYR B 1 221 ? 69.111 26.758 125.707 1.00 16.31 217 TYR B C 1
ATOM 3992 O O . TYR B 1 221 ? 68.273 26.445 126.560 1.00 16.98 217 TYR B O 1
ATOM 4001 N N . ASP B 1 222 ? 69.621 25.889 124.844 1.00 18.11 218 ASP B N 1
ATOM 4002 C CA . ASP B 1 222 ? 69.109 24.530 124.738 1.00 17.72 218 ASP B CA 1
ATOM 4003 C C . ASP B 1 222 ? 70.152 23.522 125.198 1.00 18.46 218 ASP B C 1
ATOM 4004 O O . ASP B 1 222 ? 71.133 23.267 124.491 1.00 18.69 218 ASP B O 1
ATOM 4009 N N . GLY B 1 223 ? 69.926 22.932 126.368 1.00 18.41 219 GLY B N 1
ATOM 4010 C CA . GLY B 1 223 ? 70.802 21.893 126.877 1.00 18.90 219 GLY B CA 1
ATOM 4011 C C . GLY B 1 223 ? 70.175 20.516 126.773 1.00 19.33 219 GLY B C 1
ATOM 4012 O O . GLY B 1 223 ? 70.752 19.528 127.241 1.00 20.09 219 GLY B O 1
ATOM 4013 N N . VAL B 1 224 ? 69.001 20.443 126.146 1.00 18.76 220 VAL B N 1
ATOM 4014 C CA . VAL B 1 224 ? 68.252 19.185 126.047 1.00 18.63 220 VAL B CA 1
ATOM 4015 C C . VAL B 1 224 ? 68.527 18.454 124.735 1.00 18.23 220 VAL B C 1
ATOM 4016 O O . VAL B 1 224 ? 68.664 17.224 124.706 1.00 18.82 220 VAL B O 1
ATOM 4020 N N . GLY B 1 225 ? 68.652 19.205 123.648 1.00 21.32 221 GLY B N 1
ATOM 4021 C CA . GLY B 1 225 ? 69.103 18.616 122.400 1.00 21.26 221 GLY B CA 1
ATOM 4022 C C . GLY B 1 225 ? 68.028 17.977 121.542 1.00 20.95 221 GLY B C 1
ATOM 4023 O O . GLY B 1 225 ? 67.163 18.671 121.010 1.00 21.81 221 GLY B O 1
ATOM 4024 N N . ALA B 1 226 ? 68.085 16.653 121.407 1.00 22.57 222 ALA B N 1
ATOM 4025 C CA . ALA B 1 226 ? 67.262 15.933 120.421 1.00 22.87 222 ALA B CA 1
ATOM 4026 C C . ALA B 1 226 ? 65.771 16.283 120.429 1.00 23.88 222 ALA B C 1
ATOM 4027 O O . ALA B 1 226 ? 65.178 16.554 119.379 1.00 23.45 222 ALA B O 1
ATOM 4029 N N . THR B 1 227 ? 65.162 16.275 121.608 1.00 22.71 223 THR B N 1
ATOM 4030 C CA . THR B 1 227 ? 63.714 16.437 121.705 1.00 23.84 223 THR B CA 1
ATOM 4031 C C . THR B 1 227 ? 63.242 17.885 121.659 1.00 22.89 223 THR B C 1
ATOM 4032 O O . THR B 1 227 ? 62.042 18.145 121.567 1.00 23.85 223 THR B O 1
ATOM 4036 N N . THR B 1 228 ? 64.170 18.831 121.727 1.00 18.20 224 THR B N 1
ATOM 4037 C CA . THR B 1 228 ? 63.784 20.240 121.774 1.00 17.72 224 THR B CA 1
ATOM 4038 C C . THR B 1 228 ? 64.306 21.106 120.618 1.00 17.70 224 THR B C 1
ATOM 4039 O O . THR B 1 228 ? 63.839 22.228 120.429 1.00 18.36 224 THR B O 1
ATOM 4043 N N . PHE B 1 229 ? 65.286 20.608 119.874 1.00 20.91 225 PHE B N 1
ATOM 4044 C CA . PHE B 1 229 ? 66.022 21.457 118.931 1.00 21.80 225 PHE B CA 1
ATOM 4045 C C . PHE B 1 229 ? 65.137 22.135 117.884 1.00 20.63 225 PHE B C 1
ATOM 4046 O O . PHE B 1 229 ? 65.261 23.344 117.641 1.00 21.30 225 PHE B O 1
ATOM 4054 N N . ASP B 1 230 ? 64.259 21.359 117.258 1.00 25.65 226 ASP B N 1
ATOM 4055 C CA . ASP B 1 230 ? 63.377 21.897 116.224 1.00 25.83 226 ASP B CA 1
ATOM 4056 C C . ASP B 1 230 ? 62.492 23.020 116.779 1.00 25.90 226 ASP B C 1
ATOM 4057 O O . ASP B 1 230 ? 62.278 24.041 116.120 1.00 25.98 226 ASP B O 1
ATOM 4062 N N . ALA B 1 231 ? 61.997 22.835 118.002 1.00 20.85 227 ALA B N 1
ATOM 4063 C CA . ALA B 1 231 ? 61.182 23.842 118.662 1.00 20.29 227 ALA B CA 1
ATOM 4064 C C . ALA B 1 231 ? 61.999 25.079 118.995 1.00 20.92 227 ALA B C 1
ATOM 4065 O O . ALA B 1 231 ? 61.514 26.205 118.891 1.00 21.15 227 ALA B O 1
ATOM 4067 N N . SER B 1 232 ? 63.235 24.871 119.439 1.00 19.00 228 SER B N 1
ATOM 4068 C CA . SER B 1 232 ? 64.114 25.987 119.745 1.00 19.29 228 SER B CA 1
ATOM 4069 C C . SER B 1 232 ? 64.344 26.809 118.485 1.00 19.10 228 SER B C 1
ATOM 4070 O O . SER B 1 232 ? 64.264 28.042 118.494 1.00 19.24 228 SER B O 1
ATOM 4073 N N . LEU B 1 233 ? 64.649 26.114 117.403 1.00 18.37 229 LEU B N 1
ATOM 4074 C CA . LEU B 1 233 ? 64.946 26.777 116.136 1.00 19.35 229 LEU B CA 1
ATOM 4075 C C . LEU B 1 233 ? 63.732 27.591 115.666 1.00 19.02 229 LEU B C 1
ATOM 4076 O O . LEU B 1 233 ? 63.866 28.734 115.214 1.00 19.01 229 LEU B O 1
ATOM 4081 N N . ALA B 1 234 ? 62.549 27.010 115.820 1.00 21.34 230 ALA B N 1
ATOM 4082 C CA . ALA B 1 234 ? 61.315 27.656 115.365 1.00 21.67 230 ALA B CA 1
ATOM 4083 C C . ALA B 1 234 ? 60.889 28.847 116.225 1.00 22.07 230 ALA B C 1
ATOM 4084 O O . ALA B 1 234 ? 60.162 29.718 115.749 1.00 21.19 230 ALA B O 1
ATOM 4086 N N . SER B 1 235 ? 61.335 28.882 117.484 1.00 22.56 231 SER B N 1
ATOM 4087 C CA . SER B 1 235 ? 60.933 29.931 118.422 1.00 21.56 231 SER B CA 1
ATOM 4088 C C . SER B 1 235 ? 61.766 31.196 118.333 1.00 22.04 231 SER B C 1
ATOM 4089 O O . SER B 1 235 ? 61.464 32.191 118.994 1.00 22.26 231 SER B O 1
ATOM 4092 N N . LEU B 1 236 ? 62.828 31.156 117.531 1.00 22.79 232 LEU B N 1
ATOM 4093 C CA . LEU B 1 236 ? 63.780 32.254 117.485 1.00 23.96 232 LEU B CA 1
ATOM 4094 C C . LEU B 1 236 ? 63.264 33.473 116.733 1.00 23.93 232 LEU B C 1
ATOM 4095 O O . LEU B 1 236 ? 62.642 33.349 115.681 1.00 24.88 232 LEU B O 1
ATOM 4100 N N . ALA B 1 237 ? 63.560 34.653 117.265 1.00 21.02 233 ALA B N 1
ATOM 4101 C CA . ALA B 1 237 ? 63.350 35.895 116.535 1.00 22.18 233 ALA B CA 1
ATOM 4102 C C . ALA B 1 237 ? 64.314 35.952 115.354 1.00 22.44 233 ALA B C 1
ATOM 4103 O O . ALA B 1 237 ? 65.316 35.226 115.317 1.00 20.88 233 ALA B O 1
ATOM 4105 N N . VAL B 1 238 ? 64.021 36.827 114.399 1.00 24.10 234 VAL B N 1
ATOM 4106 C CA . VAL B 1 238 ? 64.909 37.017 113.250 1.00 22.74 234 VAL B CA 1
ATOM 4107 C C . VAL B 1 238 ? 66.319 37.380 113.721 1.00 22.06 234 VAL B C 1
ATOM 4108 O O . VAL B 1 238 ? 66.487 38.240 114.594 1.00 22.71 234 VAL B O 1
ATOM 4112 N N . ARG B 1 239 ? 67.318 36.693 113.157 1.00 19.58 235 ARG B N 1
ATOM 4113 C CA . ARG B 1 239 ? 68.727 36.904 113.490 1.00 19.21 235 ARG B CA 1
ATOM 4114 C C . ARG B 1 239 ? 69.056 36.601 114.969 1.00 20.12 235 ARG B C 1
ATOM 4115 O O . ARG B 1 239 ? 70.056 37.087 115.509 1.00 19.97 235 ARG B O 1
ATOM 4123 N N . GLY B 1 240 ? 68.218 35.785 115.603 1.00 20.30 236 GLY B N 1
ATOM 4124 C CA . GLY B 1 240 ? 68.444 35.369 116.985 1.00 20.47 236 GLY B CA 1
ATOM 4125 C C . GLY B 1 240 ? 69.519 34.302 117.090 1.00 21.57 236 GLY B C 1
ATOM 4126 O O . GLY B 1 240 ? 69.984 33.795 116.066 1.00 21.23 236 GLY B O 1
ATOM 4127 N N . THR B 1 241 ? 69.912 33.961 118.319 1.00 18.61 237 THR B N 1
ATOM 4128 C CA . THR B 1 241 ? 70.981 32.982 118.548 1.00 18.12 237 THR B CA 1
ATOM 4129 C C . THR B 1 241 ? 70.469 31.714 119.226 1.00 17.43 237 THR B C 1
ATOM 4130 O O . THR B 1 241 ? 69.902 31.772 120.314 1.00 17.82 237 THR B O 1
ATOM 4134 N N . LEU B 1 242 ? 70.648 30.573 118.569 1.00 16.66 238 LEU B N 1
ATOM 4135 C CA . LEU B 1 242 ? 70.380 29.282 119.193 1.00 16.75 238 LEU B CA 1
ATOM 4136 C C . LEU B 1 242 ? 71.680 28.744 119.791 1.00 17.58 238 LEU B C 1
ATOM 4137 O O . LEU B 1 242 ? 72.568 28.294 119.070 1.00 17.38 238 LEU B O 1
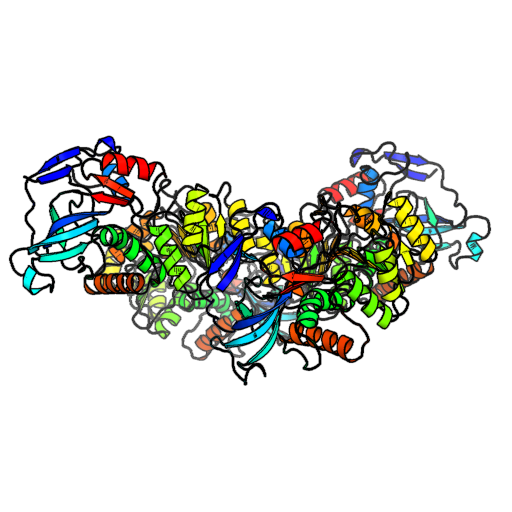ATOM 4142 N N . ALA B 1 243 ? 71.788 28.786 121.114 1.00 16.12 239 ALA B N 1
ATOM 4143 C CA . ALA B 1 243 ? 72.954 28.218 121.790 1.00 15.28 239 ALA B CA 1
ATOM 4144 C C . ALA B 1 243 ? 72.619 26.804 122.239 1.00 16.30 239 ALA B C 1
ATOM 4145 O O . ALA B 1 243 ? 72.035 26.604 123.301 1.00 16.26 239 ALA B O 1
ATOM 4147 N N . LEU B 1 244 ? 72.954 25.832 121.394 1.00 17.53 240 LEU B N 1
ATOM 4148 C CA . LEU B 1 244 ? 72.846 24.420 121.732 1.00 17.24 240 LEU B CA 1
ATOM 4149 C C . LEU B 1 244 ? 74.069 24.041 122.561 1.00 18.90 240 LEU B C 1
ATOM 4150 O O . LEU B 1 244 ? 75.160 23.860 122.021 1.00 18.42 240 LEU B O 1
ATOM 4155 N N . PHE B 1 245 ? 73.904 23.938 123.877 1.00 17.51 241 PHE B N 1
ATOM 4156 C CA . PHE B 1 245 ? 75.054 23.694 124.740 1.00 17.67 241 PHE B CA 1
ATOM 4157 C C . PHE B 1 245 ? 74.992 22.343 125.445 1.00 18.65 241 PHE B C 1
ATOM 4158 O O . PHE B 1 245 ? 75.875 22.014 126.230 1.00 17.72 241 PHE B O 1
ATOM 4166 N N . GLY B 1 246 ? 73.968 21.549 125.153 1.00 21.22 242 GLY B N 1
ATOM 4167 C CA . GLY B 1 246 ? 73.854 20.243 125.785 1.00 21.59 242 GLY B CA 1
ATOM 4168 C C . GLY B 1 246 ? 73.062 19.267 124.940 1.00 21.21 242 GLY B C 1
ATOM 4169 O O . GLY B 1 246 ? 72.559 19.623 123.883 1.00 21.79 242 GLY B O 1
ATOM 4170 N N . ALA B 1 247 ? 72.950 18.032 125.420 1.00 25.25 243 ALA B N 1
ATOM 4171 C CA . ALA B 1 247 ? 72.255 16.982 124.690 1.00 25.49 243 ALA B CA 1
ATOM 4172 C C . ALA B 1 247 ? 71.665 15.971 125.664 1.00 24.72 243 ALA B C 1
ATOM 4173 O O . ALA B 1 247 ? 71.855 14.771 125.497 1.00 25.18 243 ALA B O 1
ATOM 4175 N N . ALA B 1 248 ? 70.948 16.444 126.676 1.00 22.79 244 ALA B N 1
ATOM 4176 C CA . ALA B 1 248 ? 70.431 15.538 127.703 1.00 22.95 244 ALA B CA 1
ATOM 4177 C C . ALA B 1 248 ? 69.503 14.462 127.139 1.00 23.32 244 ALA B C 1
ATOM 4178 O O . ALA B 1 248 ? 69.561 13.306 127.561 1.00 23.43 244 ALA B O 1
ATOM 4180 N N . SER B 1 249 ? 68.660 14.845 126.179 1.00 26.49 245 SER B N 1
ATOM 4181 C CA . SER B 1 249 ? 67.683 13.926 125.596 1.00 26.53 245 SER B CA 1
ATOM 4182 C C . SER B 1 249 ? 68.291 13.107 124.465 1.00 28.08 245 SER B C 1
ATOM 4183 O O . SER B 1 249 ? 67.647 12.197 123.924 1.00 27.89 245 SER B O 1
ATOM 4186 N N . GLY B 1 250 ? 69.525 13.440 124.091 1.00 22.41 246 GLY B N 1
ATOM 4187 C CA . GLY B 1 250 ? 70.193 12.769 122.989 1.00 23.48 246 GLY B CA 1
ATOM 4188 C C . GLY B 1 250 ? 70.778 13.783 122.023 1.00 23.13 246 GLY B C 1
ATOM 4189 O O . GLY B 1 250 ? 70.418 14.963 122.069 1.00 23.02 246 GLY B O 1
ATOM 4190 N N . PRO B 1 251 ? 71.691 13.335 121.150 1.00 26.92 247 PRO B N 1
ATOM 4191 C CA . PRO B 1 251 ? 72.376 14.247 120.221 1.00 26.35 247 PRO B CA 1
ATOM 4192 C C . PRO B 1 251 ? 71.432 14.832 119.173 1.00 26.19 247 PRO B C 1
ATOM 4193 O O . PRO B 1 251 ? 70.454 14.190 118.775 1.00 24.95 247 PRO B O 1
ATOM 4197 N N . VAL B 1 252 ? 71.717 16.059 118.749 1.00 22.18 248 VAL B N 1
ATOM 4198 C CA . VAL B 1 252 ? 70.953 16.689 117.683 1.00 22.18 248 VAL B CA 1
ATOM 4199 C C . VAL B 1 252 ? 71.470 16.143 116.352 1.00 23.10 248 VAL B C 1
ATOM 4200 O O . VAL B 1 252 ? 72.683 16.116 116.123 1.00 23.00 248 VAL B O 1
ATOM 4204 N N . PRO B 1 253 ? 70.555 15.679 115.481 1.00 24.01 249 PRO B N 1
ATOM 4205 C CA . PRO B 1 253 ? 70.932 15.203 114.142 1.00 25.45 249 PRO B CA 1
ATOM 4206 C C . PRO B 1 253 ? 71.509 16.347 113.317 1.00 24.82 249 PRO B C 1
ATOM 4207 O O . PRO B 1 253 ? 71.195 17.508 113.604 1.00 24.11 249 PRO B O 1
ATOM 4211 N N . PRO B 1 254 ? 72.343 16.028 112.312 1.00 23.19 250 PRO B N 1
ATOM 4212 C CA . PRO B 1 254 ? 72.934 17.046 111.434 1.00 22.14 250 PRO B CA 1
ATOM 4213 C C . PRO B 1 254 ? 71.897 18.048 110.925 1.00 22.72 250 PRO B C 1
ATOM 4214 O O . PRO B 1 254 ? 70.817 17.644 110.494 1.00 23.09 250 PRO B O 1
ATOM 4218 N N . VAL B 1 255 ? 72.230 19.335 110.998 1.00 19.58 251 VAL B N 1
ATOM 4219 C CA . VAL B 1 255 ? 71.316 20.420 110.645 1.00 19.40 251 VAL B CA 1
ATOM 4220 C C . VAL B 1 255 ? 71.667 20.969 109.270 1.00 19.55 251 VAL B C 1
ATOM 4221 O O . VAL B 1 255 ? 72.782 21.450 109.047 1.00 20.26 251 VAL B O 1
ATOM 4225 N N . ASP B 1 256 ? 70.725 20.872 108.343 1.00 23.81 252 ASP B N 1
ATOM 4226 C CA . ASP B 1 256 ? 70.863 21.510 107.039 1.00 24.24 252 ASP B CA 1
ATOM 4227 C C . ASP B 1 256 ? 70.943 23.014 107.284 1.00 22.98 252 ASP B C 1
ATOM 4228 O O . ASP B 1 256 ? 70.050 23.585 107.900 1.00 23.38 252 ASP B O 1
ATOM 4233 N N . PRO B 1 257 ? 72.039 23.654 106.840 1.00 21.48 253 PRO B N 1
ATOM 4234 C CA . PRO B 1 257 ? 72.226 25.080 107.143 1.00 21.66 253 PRO B CA 1
ATOM 4235 C C . PRO B 1 257 ? 71.106 25.963 106.610 1.00 21.07 253 PRO B C 1
ATOM 4236 O O . PRO B 1 257 ? 70.883 27.045 107.155 1.00 20.84 253 PRO B O 1
ATOM 4240 N N . GLN B 1 258 ? 70.418 25.522 105.558 1.00 21.68 254 GLN B N 1
ATOM 4241 C CA . GLN B 1 258 ? 69.314 26.310 105.017 1.00 22.73 254 GLN B CA 1
ATOM 4242 C C . GLN B 1 258 ? 68.150 26.414 106.007 1.00 21.20 254 GLN B C 1
ATOM 4243 O O . GLN B 1 258 ? 67.296 27.283 105.869 1.00 21.18 254 GLN B O 1
ATOM 4249 N N . ARG B 1 259 ? 68.120 25.536 107.001 1.00 22.69 255 ARG B N 1
ATOM 4250 C CA . ARG B 1 259 ? 67.138 25.675 108.071 1.00 23.64 255 ARG B CA 1
ATOM 4251 C C . ARG B 1 259 ? 67.391 26.943 108.886 1.00 23.35 255 ARG B C 1
ATOM 4252 O O . ARG B 1 259 ? 66.452 27.529 109.420 1.00 22.86 255 ARG B O 1
ATOM 4260 N N . LEU B 1 260 ? 68.651 27.372 108.974 1.00 19.77 256 LEU B N 1
ATOM 4261 C CA . LEU B 1 260 ? 68.974 28.600 109.696 1.00 19.45 256 LEU B CA 1
ATOM 4262 C C . LEU B 1 260 ? 68.541 29.816 108.898 1.00 19.48 256 LEU B C 1
ATOM 4263 O O . LEU B 1 260 ? 68.240 30.867 109.456 1.00 19.53 256 LEU B O 1
ATOM 4268 N N . ASN B 1 261 ? 68.528 29.671 107.578 1.00 20.68 257 ASN B N 1
ATOM 4269 C CA . ASN B 1 261 ? 68.012 30.701 106.696 1.00 21.32 257 ASN B CA 1
ATOM 4270 C C . ASN B 1 261 ? 66.503 30.833 106.907 1.00 20.71 257 ASN B C 1
ATOM 4271 O O . ASN B 1 261 ? 66.008 31.904 107.249 1.00 21.05 257 ASN B O 1
ATOM 4276 N N . ALA B 1 262 ? 65.792 29.727 106.724 1.00 20.94 258 ALA B N 1
ATOM 4277 C CA . ALA B 1 262 ? 64.328 29.713 106.781 1.00 20.45 258 ALA B CA 1
ATOM 4278 C C . ALA B 1 262 ? 63.809 30.128 108.149 1.00 20.87 258 ALA B C 1
ATOM 4279 O O . ALA B 1 262 ? 62.721 30.700 108.266 1.00 20.15 258 ALA B O 1
ATOM 4281 N N . ALA B 1 263 ? 64.593 29.852 109.185 1.00 23.82 259 ALA B N 1
ATOM 4282 C CA . ALA B 1 263 ? 64.198 30.198 110.546 1.00 24.70 259 ALA B CA 1
ATOM 4283 C C . ALA B 1 263 ? 64.341 31.691 110.825 1.00 24.45 259 ALA B C 1
ATOM 4284 O O . ALA B 1 263 ? 63.922 32.166 111.878 1.00 25.24 259 ALA B O 1
ATOM 4286 N N . GLY B 1 264 ? 64.950 32.419 109.892 1.00 19.68 260 GLY B N 1
ATOM 4287 C CA . GLY B 1 264 ? 65.110 33.856 110.023 1.00 19.39 260 GLY B CA 1
ATOM 4288 C C . GLY B 1 264 ? 66.555 34.336 110.052 1.00 19.31 260 GLY B C 1
ATOM 4289 O O . GLY B 1 264 ? 66.880 35.276 110.785 1.00 19.06 260 GLY B O 1
ATOM 4290 N N . SER B 1 265 ? 67.410 33.733 109.222 1.00 18.02 261 SER B N 1
ATOM 4291 C CA . SER B 1 265 ? 68.841 34.055 109.212 1.00 17.74 261 SER B CA 1
ATOM 4292 C C . SER B 1 265 ? 69.425 34.041 110.624 1.00 17.29 261 SER B C 1
ATOM 4293 O O . SER B 1 265 ? 70.091 34.989 111.042 1.00 17.46 261 SER B O 1
ATOM 4296 N N . VAL B 1 266 ? 69.162 32.961 111.350 1.00 18.60 262 VAL B N 1
ATOM 4297 C CA . VAL B 1 266 ? 69.581 32.877 112.750 1.00 18.58 262 VAL B CA 1
ATOM 4298 C C . VAL B 1 266 ? 71.002 32.341 112.850 1.00 19.26 262 VAL B C 1
ATOM 4299 O O . VAL B 1 266 ? 71.576 31.880 111.858 1.00 18.45 262 VAL B O 1
ATOM 4303 N N . TYR B 1 267 ? 71.570 32.416 114.049 1.00 18.42 263 TYR B N 1
ATOM 4304 C CA . TYR B 1 267 ? 72.890 31.848 114.319 1.00 18.08 263 TYR B CA 1
ATOM 4305 C C . TYR B 1 267 ? 72.711 30.548 115.088 1.00 18.89 263 TYR B C 1
ATOM 4306 O O . TYR B 1 267 ? 71.865 30.469 115.982 1.00 19.03 263 TYR B O 1
ATOM 4315 N N . LEU B 1 268 ? 73.512 29.537 114.749 1.00 16.39 264 LEU B N 1
ATOM 4316 C CA . LEU B 1 268 ? 73.593 28.317 115.540 1.00 16.34 264 LEU B CA 1
ATOM 4317 C C . LEU B 1 268 ? 75.005 28.225 116.105 1.00 16.73 264 LEU B C 1
ATOM 4318 O O . LEU B 1 268 ? 75.977 28.368 115.375 1.00 16.96 264 LEU B O 1
ATOM 4323 N N . THR B 1 269 ? 75.124 27.993 117.401 1.00 15.17 265 THR B N 1
ATOM 4324 C CA . THR B 1 269 ? 76.450 27.794 117.994 1.00 15.10 265 THR B CA 1
ATOM 4325 C C . THR B 1 269 ? 76.399 26.634 118.976 1.00 16.16 265 THR B C 1
ATOM 4326 O O . THR B 1 269 ? 75.394 26.450 119.670 1.00 15.66 265 THR B O 1
ATOM 4330 N N . ARG B 1 270 ? 77.457 25.824 119.011 1.00 16.61 266 ARG B N 1
ATOM 4331 C CA . ARG B 1 270 ? 77.503 24.721 119.979 1.00 17.84 266 ARG B CA 1
ATOM 4332 C C . ARG B 1 270 ? 78.740 24.890 120.850 1.00 17.18 266 ARG B C 1
ATOM 4333 O O . ARG B 1 270 ? 79.806 24.360 120.529 1.00 17.55 266 ARG B O 1
ATOM 4341 N N . PRO B 1 271 ? 78.606 25.620 121.974 1.00 15.39 267 PRO B N 1
ATOM 4342 C CA . PRO B 1 271 ? 79.818 25.928 122.737 1.00 15.03 267 PRO B CA 1
ATOM 4343 C C . PRO B 1 271 ? 80.132 24.845 123.758 1.00 16.17 267 PRO B C 1
ATOM 4344 O O . PRO B 1 271 ? 79.266 24.027 124.092 1.00 16.28 267 PRO B O 1
ATOM 4348 N N . SER B 1 272 ? 81.377 24.840 124.229 1.00 18.53 268 SER B N 1
ATOM 4349 C CA . SER B 1 272 ? 81.756 24.031 125.378 1.00 19.61 268 SER B CA 1
ATOM 4350 C C . SER B 1 272 ? 82.640 24.859 126.301 1.00 18.90 268 SER B C 1
ATOM 4351 O O . SER B 1 272 ? 83.389 25.737 125.851 1.00 17.80 268 SER B O 1
ATOM 4354 N N . LEU B 1 273 ? 82.534 24.581 127.598 1.00 17.64 269 LEU B N 1
ATOM 4355 C CA . LEU B 1 273 ? 83.257 25.311 128.631 1.00 17.47 269 LEU B CA 1
ATOM 4356 C C . LEU B 1 273 ? 84.756 25.473 128.341 1.00 16.54 269 LEU B C 1
ATOM 4357 O O . LEU B 1 273 ? 85.342 26.499 128.683 1.00 16.28 269 LEU B O 1
ATOM 4362 N N . PHE B 1 274 ? 85.355 24.478 127.686 1.00 19.93 270 PHE B N 1
ATOM 4363 C CA . PHE B 1 274 ? 86.774 24.501 127.320 1.00 19.57 270 PHE B CA 1
ATOM 4364 C C . PHE B 1 274 ? 87.192 25.797 126.621 1.00 19.49 270 PHE B C 1
ATOM 4365 O O . PHE B 1 274 ? 88.247 26.368 126.914 1.00 18.15 270 PHE B O 1
ATOM 4373 N N . HIS B 1 275 ? 86.348 26.270 125.708 1.00 16.01 271 HIS B N 1
ATOM 4374 C CA . HIS B 1 275 ? 86.686 27.418 124.874 1.00 15.91 271 HIS B CA 1
ATOM 4375 C C . HIS B 1 275 ? 86.389 28.729 125.576 1.00 15.89 271 HIS B C 1
ATOM 4376 O O . HIS B 1 275 ? 86.585 29.812 125.019 1.00 15.51 271 HIS B O 1
ATOM 4383 N N . PHE B 1 276 ? 85.936 28.627 126.815 1.00 15.01 272 PHE B N 1
ATOM 4384 C CA . PHE B 1 276 ? 85.621 29.811 127.598 1.00 14.95 272 PHE B CA 1
ATOM 4385 C C . PHE B 1 276 ? 86.406 29.832 128.904 1.00 15.36 272 PHE B C 1
ATOM 4386 O O . PHE B 1 276 ? 86.154 30.652 129.774 1.00 14.93 272 PHE B O 1
ATOM 4394 N N . THR B 1 277 ? 87.370 28.923 129.027 1.00 17.36 273 THR B N 1
ATOM 4395 C CA . THR B 1 277 ? 88.273 28.880 130.172 1.00 17.02 273 THR B CA 1
ATOM 4396 C C . THR B 1 277 ? 89.673 28.603 129.630 1.00 16.43 273 THR B C 1
ATOM 4397 O O . THR B 1 277 ? 90.384 27.708 130.101 1.00 17.01 273 THR B O 1
ATOM 4401 N N . ARG B 1 278 ? 90.054 29.375 128.615 1.00 18.00 274 ARG B N 1
ATOM 4402 C CA . ARG B 1 278 ? 91.233 29.067 127.811 1.00 18.01 274 ARG B CA 1
ATOM 4403 C C . ARG B 1 278 ? 92.542 29.426 128.499 1.00 18.32 274 ARG B C 1
ATOM 4404 O O . ARG B 1 278 ? 93.591 28.884 128.154 1.00 18.64 274 ARG B O 1
ATOM 4412 N N . THR B 1 279 ? 92.480 30.345 129.458 1.00 17.46 275 THR B N 1
ATOM 4413 C CA . THR B 1 279 ? 93.651 30.714 130.250 1.00 16.82 275 THR B CA 1
ATOM 4414 C C . THR B 1 279 ? 93.243 30.800 131.715 1.00 17.59 275 THR B C 1
ATOM 4415 O O . THR B 1 279 ? 92.049 30.810 132.044 1.00 16.04 275 THR B O 1
ATOM 4419 N N . GLY B 1 280 ? 94.232 30.880 132.596 1.00 17.39 276 GLY B N 1
ATOM 4420 C CA . GLY B 1 280 ? 93.951 31.070 134.008 1.00 17.25 276 GLY B CA 1
ATOM 4421 C C . GLY B 1 280 ? 93.268 32.410 134.207 1.00 17.38 276 GLY B C 1
ATOM 4422 O O . GLY B 1 280 ? 92.405 32.551 135.065 1.00 17.35 276 GLY B O 1
ATOM 4423 N N . GLU B 1 281 ? 93.639 33.392 133.390 1.00 21.79 277 GLU B N 1
ATOM 4424 C CA . GLU B 1 281 ? 93.047 34.726 133.492 1.00 21.49 277 GLU B CA 1
ATOM 4425 C C . GLU B 1 281 ? 91.560 34.705 133.145 1.00 21.37 277 GLU B C 1
ATOM 4426 O O . GLU B 1 281 ? 90.737 35.309 133.838 1.00 20.33 277 GLU B O 1
ATOM 4432 N N . GLU B 1 282 ? 91.218 34.005 132.074 1.00 15.20 278 GLU B N 1
ATOM 4433 C CA . GLU B 1 282 ? 89.815 33.895 131.678 1.00 15.76 278 GLU B CA 1
ATOM 4434 C C . GLU B 1 282 ? 88.994 33.146 132.726 1.00 15.82 278 GLU B C 1
ATOM 4435 O O . GLU B 1 282 ? 87.886 33.566 133.085 1.00 14.90 278 GLU B O 1
ATOM 4441 N N . PHE B 1 283 ? 89.538 32.040 133.221 1.00 14.85 279 PHE B N 1
ATOM 4442 C CA . PHE B 1 283 ? 88.883 31.301 134.292 1.00 14.80 279 PHE B CA 1
ATOM 4443 C C . PHE B 1 283 ? 88.643 32.174 135.531 1.00 14.74 279 PHE B C 1
ATOM 4444 O O . PHE B 1 283 ? 87.528 32.200 136.070 1.00 14.69 279 PHE B O 1
ATOM 4452 N N . SER B 1 284 ? 89.674 32.889 135.979 1.00 17.58 280 SER B N 1
ATOM 4453 C CA . SER B 1 284 ? 89.564 33.680 137.207 1.00 16.93 280 SER B CA 1
ATOM 4454 C C . SER B 1 284 ? 88.537 34.792 137.037 1.00 17.28 280 SER B C 1
ATOM 4455 O O . SER B 1 284 ? 87.821 35.124 137.972 1.00 16.52 280 SER B O 1
ATOM 4458 N N . TRP B 1 285 ? 88.466 35.361 135.841 1.00 15.63 281 TRP B N 1
ATOM 4459 C CA . TRP B 1 285 ? 87.460 36.389 135.567 1.00 15.80 281 TRP B CA 1
ATOM 4460 C C . TRP B 1 285 ? 86.051 35.835 135.746 1.00 16.49 281 TRP B C 1
ATOM 4461 O O . TRP B 1 285 ? 85.262 36.367 136.532 1.00 16.16 281 TRP B O 1
ATOM 4472 N N . ARG B 1 286 ? 85.741 34.756 135.037 1.00 14.63 282 ARG B N 1
ATOM 4473 C CA . ARG B 1 286 ? 84.417 34.154 135.115 1.00 14.59 282 ARG B CA 1
ATOM 4474 C C . ARG B 1 286 ? 84.076 33.657 136.522 1.00 14.54 282 ARG B C 1
ATOM 4475 O O . ARG B 1 286 ? 82.968 33.866 137.006 1.00 14.49 282 ARG B O 1
ATOM 4483 N N . ALA B 1 287 ? 85.027 33.002 137.180 1.00 14.56 283 ALA B N 1
ATOM 4484 C CA . ALA B 1 287 ? 84.780 32.527 138.545 1.00 14.52 283 ALA B CA 1
ATOM 4485 C C . ALA B 1 287 ? 84.526 33.691 139.504 1.00 14.46 283 ALA B C 1
ATOM 4486 O O . ALA B 1 287 ? 83.694 33.592 140.408 1.00 14.41 283 ALA B O 1
ATOM 4488 N N . ALA B 1 288 ? 85.250 34.793 139.324 1.00 17.06 284 ALA B N 1
ATOM 4489 C CA . ALA B 1 288 ? 85.049 35.960 140.186 1.00 17.51 284 ALA B CA 1
ATOM 4490 C C . ALA B 1 288 ? 83.671 36.596 139.965 1.00 17.00 284 ALA B C 1
ATOM 4491 O O . ALA B 1 288 ? 83.041 37.044 140.918 1.00 17.01 284 ALA B O 1
ATOM 4493 N N . GLU B 1 289 ? 83.193 36.636 138.721 1.00 19.47 285 GLU B N 1
ATOM 4494 C CA . GLU B 1 289 ? 81.852 37.178 138.454 1.00 20.25 285 GLU B CA 1
ATOM 4495 C C . GLU B 1 289 ? 80.775 36.277 139.056 1.00 20.36 285 GLU B C 1
ATOM 4496 O O . GLU B 1 289 ? 79.764 36.759 139.604 1.00 19.81 285 GLU B O 1
ATOM 4502 N N . LEU B 1 290 ? 81.001 34.966 138.973 1.00 15.36 286 LEU B N 1
ATOM 4503 C CA . LEU B 1 290 ? 80.097 33.996 139.583 1.00 14.89 286 LEU B CA 1
ATOM 4504 C C . LEU B 1 290 ? 80.034 34.214 141.095 1.00 15.22 286 LEU B C 1
ATOM 4505 O O . LEU B 1 290 ? 78.944 34.301 141.680 1.00 15.31 286 LEU B O 1
ATOM 4510 N N . PHE B 1 291 ? 81.192 34.320 141.738 1.00 15.15 287 PHE B N 1
ATOM 4511 C CA . PHE B 1 291 ? 81.193 34.496 143.192 1.00 15.26 287 PHE B CA 1
ATOM 4512 C C . PHE B 1 291 ? 80.681 35.871 143.623 1.00 15.52 287 PHE B C 1
ATOM 4513 O O . PHE B 1 291 ? 80.115 36.008 144.713 1.00 15.41 287 PHE B O 1
ATOM 4521 N N . ASP B 1 292 ? 80.858 36.879 142.769 1.00 20.08 288 ASP B N 1
ATOM 4522 C CA . ASP B 1 292 ? 80.295 38.205 143.046 1.00 20.30 288 ASP B CA 1
ATOM 4523 C C . ASP B 1 292 ? 78.759 38.136 143.003 1.00 20.48 288 ASP B C 1
ATOM 4524 O O . ASP B 1 292 ? 78.074 38.720 143.849 1.00 21.19 288 ASP B O 1
ATOM 4529 N N . ALA B 1 293 ? 78.223 37.400 142.033 1.00 17.87 289 ALA B N 1
ATOM 4530 C CA . ALA B 1 293 ? 76.775 37.233 141.911 1.00 18.08 289 ALA B CA 1
ATOM 4531 C C . ALA B 1 293 ? 76.211 36.463 143.107 1.00 18.38 289 ALA B C 1
ATOM 4532 O O . ALA B 1 293 ? 75.126 36.776 143.604 1.00 18.96 289 ALA B O 1
ATOM 4534 N N . ILE B 1 294 ? 76.948 35.461 143.575 1.00 15.76 290 ILE B N 1
ATOM 4535 C CA . ILE B 1 294 ? 76.554 34.733 144.780 1.00 16.42 290 ILE B CA 1
ATOM 4536 C C . ILE B 1 294 ? 76.676 35.606 146.045 1.00 17.22 290 ILE B C 1
ATOM 4537 O O . ILE B 1 294 ? 75.782 35.618 146.907 1.00 16.64 290 ILE B O 1
ATOM 4542 N N . ASN B 1 295 ? 77.781 36.331 146.152 1.00 30.41 291 ASN B N 1
ATOM 4543 C CA . ASN B 1 295 ? 78.022 37.178 147.310 1.00 30.61 291 ASN B CA 1
ATOM 4544 C C . ASN B 1 295 ? 77.002 38.302 147.440 1.00 30.97 291 ASN B C 1
ATOM 4545 O O . ASN B 1 295 ? 76.665 38.712 148.545 1.00 31.43 291 ASN B O 1
ATOM 4550 N N . SER B 1 296 ? 76.514 38.797 146.308 1.00 23.34 292 SER B N 1
ATOM 4551 C CA . SER B 1 296 ? 75.587 39.927 146.308 1.00 24.18 292 SER B CA 1
ATOM 4552 C C . SER B 1 296 ? 74.128 39.481 146.295 1.00 24.87 292 SER B C 1
ATOM 4553 O O . SER B 1 296 ? 73.217 40.321 146.276 1.00 25.11 292 SER B O 1
ATOM 4556 N N . GLU B 1 297 ? 73.914 38.164 146.299 1.00 29.38 293 GLU B N 1
ATOM 4557 C CA . GLU B 1 297 ? 72.575 37.569 146.179 1.00 29.42 293 GLU B CA 1
ATOM 4558 C C . GLU B 1 297 ? 71.841 37.888 144.869 1.00 30.11 293 GLU B C 1
ATOM 4559 O O . GLU B 1 297 ? 70.618 37.791 144.795 1.00 29.76 293 GLU B O 1
ATOM 4565 N N . ALA B 1 298 ? 72.592 38.259 143.832 1.00 22.77 294 ALA B N 1
ATOM 4566 C CA . ALA B 1 298 ? 72.053 38.340 142.483 1.00 24.43 294 ALA B CA 1
ATOM 4567 C C . ALA B 1 298 ? 71.530 36.965 142.092 1.00 24.47 294 ALA B C 1
ATOM 4568 O O . ALA B 1 298 ? 70.502 36.832 141.417 1.00 23.63 294 ALA B O 1
ATOM 4570 N N . ILE B 1 299 ? 72.265 35.935 142.498 1.00 18.66 295 ILE B N 1
ATOM 4571 C CA . ILE B 1 299 ? 71.773 34.573 142.367 1.00 18.81 295 ILE B CA 1
ATOM 4572 C C . ILE B 1 299 ? 71.947 33.820 143.680 1.00 18.24 295 ILE B C 1
ATOM 4573 O O . ILE B 1 299 ? 72.713 34.226 144.557 1.00 18.60 295 ILE B O 1
ATOM 4578 N N . THR B 1 300 ? 71.220 32.723 143.824 1.00 19.71 296 THR B N 1
ATOM 4579 C CA . THR B 1 300 ? 71.398 31.851 144.972 1.00 20.24 296 THR B CA 1
ATOM 4580 C C . THR B 1 300 ? 71.409 30.428 144.456 1.00 20.81 296 THR B C 1
ATOM 4581 O O . THR B 1 300 ? 70.424 29.966 143.881 1.00 20.58 296 THR B O 1
ATOM 4585 N N . VAL B 1 301 ? 72.536 29.741 144.617 1.00 16.75 297 VAL B N 1
ATOM 4586 C CA . VAL B 1 301 ? 72.636 28.385 144.091 1.00 17.07 297 VAL B CA 1
ATOM 4587 C C . VAL B 1 301 ? 72.286 27.431 145.217 1.00 16.76 297 VAL B C 1
ATOM 4588 O O . VAL B 1 301 ? 72.942 27.415 146.247 1.00 17.66 297 VAL B O 1
ATOM 4592 N N . ALA B 1 302 ? 71.228 26.652 145.028 1.00 17.79 298 ALA B N 1
ATOM 4593 C CA . ALA B 1 302 ? 70.810 25.707 146.054 1.00 18.16 298 ALA B CA 1
ATOM 4594 C C . ALA B 1 302 ? 71.348 24.318 145.743 1.00 16.97 298 ALA B C 1
ATOM 4595 O O . ALA B 1 302 ? 71.617 23.986 144.590 1.00 17.37 298 ALA B O 1
ATOM 4597 N N . VAL B 1 303 ? 71.514 23.521 146.795 1.00 16.28 299 VAL B N 1
ATOM 4598 C CA . VAL B 1 303 ? 71.910 22.124 146.662 1.00 15.58 299 VAL B CA 1
ATOM 4599 C C . VAL B 1 303 ? 70.610 21.357 146.453 1.00 15.98 299 VAL B C 1
ATOM 4600 O O . VAL B 1 303 ? 69.813 21.223 147.378 1.00 16.11 299 VAL B O 1
ATOM 4604 N N . GLY B 1 304 ? 70.379 20.879 145.237 1.00 17.31 300 GLY B N 1
ATOM 4605 C CA . GLY B 1 304 ? 69.101 20.275 144.903 1.00 17.19 300 GLY B CA 1
ATOM 4606 C C . GLY B 1 304 ? 68.992 18.794 145.202 1.00 18.47 300 GLY B C 1
ATOM 4607 O O . GLY B 1 304 ? 67.884 18.262 145.286 1.00 17.70 300 GLY B O 1
ATOM 4608 N N . GLY B 1 305 ? 70.132 18.118 145.340 1.00 18.39 301 GLY B N 1
ATOM 4609 C CA . GLY B 1 305 ? 70.135 16.688 145.612 1.00 19.03 301 GLY B CA 1
ATOM 4610 C C . GLY B 1 305 ? 71.440 16.263 146.250 1.00 18.72 301 GLY B C 1
ATOM 4611 O O . GLY B 1 305 ? 72.489 16.803 145.915 1.00 18.18 301 GLY B O 1
ATOM 4612 N N . ARG B 1 306 ? 71.379 15.301 147.168 1.00 15.02 302 ARG B N 1
ATOM 4613 C CA 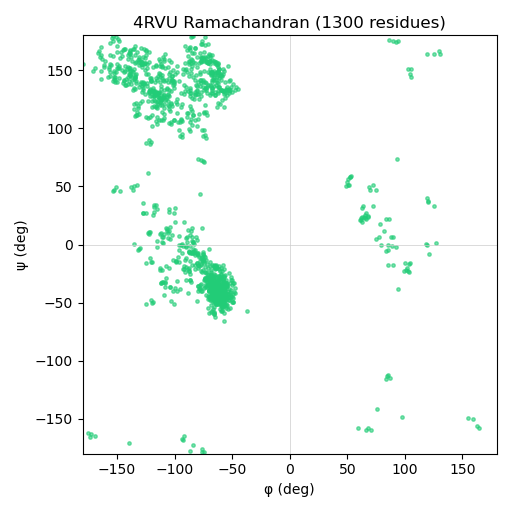. ARG B 1 306 ? 72.558 14.890 147.922 1.00 15.08 302 ARG B CA 1
ATOM 4614 C C . ARG B 1 306 ? 72.649 13.373 147.953 1.00 15.55 302 ARG B C 1
ATOM 4615 O O . ARG B 1 306 ? 71.723 12.705 148.439 1.00 15.74 302 ARG B O 1
ATOM 4623 N N . TYR B 1 307 ? 73.758 12.831 147.456 1.00 14.45 303 TYR B N 1
ATOM 4624 C CA . TYR B 1 307 ? 73.965 11.382 147.470 1.00 14.48 303 TYR B CA 1
ATOM 4625 C C . TYR B 1 307 ? 75.313 11.032 148.080 1.00 14.66 303 TYR B C 1
ATOM 4626 O O . TYR B 1 307 ? 76.324 11.681 147.785 1.00 14.54 303 TYR B O 1
ATOM 4635 N N . PRO B 1 308 ? 75.363 9.977 148.904 1.00 14.34 304 PRO B N 1
ATOM 4636 C CA . PRO B 1 308 ? 76.705 9.494 149.258 1.00 14.39 304 PRO B CA 1
ATOM 4637 C C . PRO B 1 308 ? 77.462 9.032 147.995 1.00 14.46 304 PRO B C 1
ATOM 4638 O O . PRO B 1 308 ? 76.830 8.599 147.021 1.00 14.48 304 PRO B O 1
ATOM 4642 N N . LEU B 1 309 ? 78.791 9.124 148.014 1.00 14.50 305 LEU B N 1
ATOM 4643 C CA . LEU B 1 309 ? 79.611 8.773 146.848 1.00 14.57 305 LEU B CA 1
ATOM 4644 C C . LEU B 1 309 ? 79.309 7.363 146.353 1.00 14.61 305 LEU B C 1
ATOM 4645 O O . LEU B 1 309 ? 79.290 7.108 145.153 1.00 14.65 305 LEU B O 1
ATOM 4650 N N . ALA B 1 310 ? 79.032 6.457 147.283 1.00 15.64 306 ALA B N 1
ATOM 4651 C CA . ALA B 1 310 ? 78.769 5.061 146.932 1.00 16.47 306 ALA B CA 1
ATOM 4652 C C . ALA B 1 310 ? 77.507 4.902 146.085 1.00 16.64 306 ALA B C 1
ATOM 4653 O O . ALA B 1 310 ? 77.313 3.869 145.432 1.00 17.16 306 ALA B O 1
ATOM 4655 N N . ASP B 1 311 ? 76.655 5.923 146.089 1.00 16.26 307 ASP B N 1
ATOM 4656 C CA . ASP B 1 311 ? 75.397 5.890 145.334 1.00 16.21 307 ASP B CA 1
ATOM 4657 C C . ASP B 1 311 ? 75.483 6.664 144.020 1.00 17.51 307 ASP B C 1
ATOM 4658 O O . ASP B 1 311 ? 74.472 7.181 143.532 1.00 17.13 307 ASP B O 1
ATOM 4663 N N . ALA B 1 312 ? 76.687 6.758 143.461 1.00 15.34 308 ALA B N 1
ATOM 4664 C CA . ALA B 1 312 ? 76.889 7.373 142.142 1.00 16.89 308 ALA B CA 1
ATOM 4665 C C . ALA B 1 312 ? 75.940 6.767 141.101 1.00 16.76 308 ALA B C 1
ATOM 4666 O O . ALA B 1 312 ? 75.386 7.482 140.261 1.00 15.83 308 ALA B O 1
ATOM 4668 N N . LEU B 1 313 ? 75.722 5.455 141.173 1.00 20.90 309 LEU B N 1
ATOM 4669 C CA . LEU B 1 313 ? 74.772 4.804 140.265 1.00 20.46 309 LEU B CA 1
ATOM 4670 C C . LEU B 1 313 ? 73.371 5.400 140.354 1.00 20.15 309 LEU B C 1
ATOM 4671 O O . LEU B 1 313 ? 72.783 5.751 139.335 1.00 20.22 309 LEU B O 1
ATOM 4676 N N . ARG B 1 314 ? 72.835 5.530 141.566 1.00 20.96 310 ARG B N 1
ATOM 4677 C CA . ARG B 1 314 ? 71.506 6.118 141.743 1.00 20.98 310 ARG B CA 1
ATOM 4678 C C . ARG B 1 314 ? 71.462 7.557 141.223 1.00 21.43 310 ARG B C 1
ATOM 4679 O O . ARG B 1 314 ? 70.457 7.991 140.665 1.00 21.12 310 ARG B O 1
ATOM 4687 N N . ALA B 1 315 ? 72.556 8.295 141.392 1.00 16.48 311 ALA B N 1
ATOM 4688 C CA . ALA B 1 315 ? 72.610 9.682 140.937 1.00 16.53 311 ALA B CA 1
ATOM 4689 C C . ALA B 1 315 ? 72.515 9.758 139.418 1.00 16.33 311 ALA B C 1
ATOM 4690 O O . ALA B 1 315 ? 71.778 10.592 138.869 1.00 17.24 311 ALA B O 1
ATOM 4692 N N . HIS B 1 316 ? 73.248 8.886 138.736 1.00 18.53 312 HIS B N 1
ATOM 4693 C CA . HIS B 1 316 ? 73.178 8.821 137.274 1.00 18.78 312 HIS B CA 1
ATOM 4694 C C . HIS B 1 316 ? 71.828 8.305 136.767 1.00 19.35 312 HIS B C 1
ATOM 4695 O O . HIS B 1 316 ? 71.326 8.766 135.740 1.00 19.06 312 HIS B O 1
ATOM 4702 N N . GLN B 1 317 ? 71.243 7.334 137.465 1.00 24.14 313 GLN B N 1
ATOM 4703 C CA . GLN B 1 317 ? 69.921 6.848 137.070 1.00 24.94 313 GLN B CA 1
ATOM 4704 C C . GLN B 1 317 ? 68.886 7.956 137.192 1.00 24.97 313 GLN B C 1
ATOM 4705 O O . GLN B 1 317 ? 68.132 8.213 136.248 1.00 25.75 313 GLN B O 1
ATOM 4711 N N . ASP B 1 318 ? 68.851 8.604 138.358 1.00 20.06 314 ASP B N 1
ATOM 4712 C CA . ASP B 1 318 ? 67.959 9.737 138.599 1.00 20.01 314 ASP B CA 1
ATOM 4713 C C . ASP B 1 318 ? 68.156 10.842 137.566 1.00 20.17 314 ASP B C 1
ATOM 4714 O O . ASP B 1 318 ? 67.187 11.426 137.070 1.00 19.82 314 ASP B O 1
ATOM 4719 N N . LEU B 1 319 ? 69.415 11.123 137.251 1.00 22.33 315 LEU B N 1
ATOM 4720 C CA . LEU B 1 319 ? 69.770 12.160 136.284 1.00 23.50 315 LEU B CA 1
ATOM 4721 C C . LEU B 1 319 ? 69.133 11.873 134.930 1.00 23.31 315 LEU B C 1
ATOM 4722 O O . LEU B 1 319 ? 68.447 12.720 134.349 1.00 24.49 315 LEU B O 1
ATOM 4727 N N . GLU B 1 320 ? 69.357 10.662 134.438 1.00 26.62 316 GLU B N 1
ATOM 4728 C CA . GLU B 1 320 ? 68.906 10.291 133.106 1.00 26.37 316 GLU B CA 1
ATOM 4729 C C . GLU B 1 320 ? 67.395 10.086 133.059 1.00 27.67 316 GLU B C 1
ATOM 4730 O O . GLU B 1 320 ? 66.781 10.218 132.003 1.00 26.70 316 GLU B O 1
ATOM 4736 N N . ALA B 1 321 ? 66.796 9.789 134.210 1.00 21.57 317 ALA B N 1
ATOM 4737 C CA . ALA B 1 321 ? 65.354 9.559 134.284 1.00 21.73 317 ALA B CA 1
ATOM 4738 C C . ALA B 1 321 ? 64.566 10.847 134.540 1.00 22.58 317 ALA B C 1
ATOM 4739 O O . ALA B 1 321 ? 63.351 10.795 134.748 1.00 22.71 317 ALA B O 1
ATOM 4741 N N . ARG B 1 322 ? 65.269 11.984 134.528 1.00 22.55 318 ARG B N 1
ATOM 4742 C CA . ARG B 1 322 ? 64.673 13.318 134.702 1.00 22.50 318 ARG B CA 1
ATOM 4743 C C . ARG B 1 322 ? 64.127 13.546 136.096 1.00 23.20 318 ARG B C 1
ATOM 4744 O O . ARG B 1 322 ? 63.250 14.400 136.293 1.00 22.53 318 ARG B O 1
ATOM 4752 N N . LYS B 1 323 ? 64.660 12.798 137.061 1.00 24.54 319 LYS B N 1
ATOM 4753 C CA . LYS B 1 323 ? 64.163 12.836 138.432 1.00 23.76 319 LYS B CA 1
ATOM 4754 C C . LYS B 1 323 ? 64.872 13.850 139.323 1.00 25.99 319 LYS B C 1
ATOM 4755 O O . LYS B 1 323 ? 64.359 14.209 140.397 1.00 25.18 319 LYS B O 1
ATOM 4761 N N . THR B 1 324 ? 66.059 14.289 138.912 1.00 19.13 320 THR B N 1
ATOM 4762 C CA . THR B 1 324 ? 66.812 15.228 139.742 1.00 18.94 320 THR B CA 1
ATOM 4763 C C . THR B 1 324 ? 66.225 16.607 139.600 1.00 18.89 320 THR B C 1
ATOM 4764 O O . THR B 1 324 ? 65.561 16.921 138.612 1.00 19.84 320 THR B O 1
ATOM 4768 N N . VAL B 1 325 ? 66.491 17.425 140.606 1.00 21.52 321 VAL B N 1
ATOM 4769 C CA . VAL B 1 325 ? 66.002 18.781 140.676 1.00 21.59 321 VAL B CA 1
ATOM 4770 C C . VAL B 1 325 ? 67.207 19.646 141.032 1.00 22.40 321 VAL B C 1
ATOM 4771 O O . VAL B 1 325 ? 67.816 19.435 142.076 1.00 22.64 321 VAL B O 1
ATOM 4775 N N . GLY B 1 326 ? 67.570 20.594 140.169 1.00 18.44 322 GLY B N 1
ATOM 4776 C CA . GLY B 1 326 ? 68.697 21.477 140.446 1.00 17.64 322 GLY B CA 1
ATOM 4777 C C . GLY B 1 326 ? 70.053 20.784 140.434 1.00 17.13 322 GLY B C 1
ATOM 4778 O O . GLY B 1 326 ? 70.218 19.722 139.817 1.00 18.20 322 GLY B O 1
ATOM 4779 N N . SER B 1 327 ? 71.034 21.394 141.103 1.00 15.94 323 SER B N 1
ATOM 4780 C CA . SER B 1 327 ? 72.381 20.840 141.187 1.00 15.14 323 SER B CA 1
ATOM 4781 C C . SER B 1 327 ? 72.412 19.682 142.162 1.00 15.43 323 SER B C 1
ATOM 4782 O O . SER B 1 327 ? 71.861 19.767 143.262 1.00 16.17 323 SER B O 1
ATOM 4785 N N . VAL B 1 328 ? 73.079 18.611 141.754 1.00 15.83 324 VAL B N 1
ATOM 4786 C CA . VAL B 1 328 ? 73.186 17.392 142.554 1.00 16.58 324 VAL B CA 1
ATOM 4787 C C . VAL B 1 328 ? 74.643 17.234 142.995 1.00 16.07 324 VAL B C 1
ATOM 4788 O O . VAL B 1 328 ? 75.549 17.531 142.220 1.00 16.14 324 VAL B O 1
ATOM 4792 N N . VAL B 1 329 ? 74.876 16.810 144.237 1.00 14.31 325 VAL B N 1
ATOM 4793 C CA . VAL B 1 329 ? 76.250 16.584 144.708 1.00 14.35 325 VAL B CA 1
ATOM 4794 C C . VAL B 1 329 ? 76.450 15.180 145.264 1.00 14.36 325 VAL B C 1
ATOM 4795 O O . VAL B 1 329 ? 75.508 14.580 145.772 1.00 14.33 325 VAL B O 1
ATOM 4799 N N . LEU B 1 330 ? 77.671 14.656 145.148 1.00 14.42 326 LEU B N 1
ATOM 4800 C CA . LEU B 1 330 ? 78.046 13.427 145.852 1.00 14.44 326 LEU B CA 1
ATOM 4801 C C . LEU B 1 330 ? 78.898 13.789 147.070 1.00 14.42 326 LEU B C 1
ATOM 4802 O O . LEU B 1 330 ? 79.663 14.768 147.050 1.00 14.43 326 LEU B O 1
ATOM 4807 N N . LEU B 1 331 ? 78.741 13.031 148.156 1.00 14.78 327 LEU B N 1
ATOM 4808 C CA . LEU B 1 331 ? 79.454 13.321 149.389 1.00 14.78 327 LEU B CA 1
ATOM 4809 C C . LEU B 1 331 ? 80.303 12.119 149.772 1.00 15.25 327 LEU B C 1
ATOM 4810 O O . LEU B 1 331 ? 79.808 10.990 149.778 1.00 14.97 327 LEU B O 1
ATOM 4815 N N . PRO B 1 332 ? 81.585 12.357 150.086 1.00 16.68 328 PRO B N 1
ATOM 4816 C CA . PRO B 1 332 ? 82.541 11.309 150.468 1.00 16.36 328 PRO B CA 1
ATOM 4817 C C . PRO B 1 332 ? 82.324 10.771 151.893 1.00 17.26 328 PRO B C 1
ATOM 4818 O O . PRO B 1 332 ? 81.463 11.307 152.612 1.00 16.75 328 PRO B O 1
ATOM 4822 N N . MET C 1 5 ? 56.690 42.903 74.862 1.00 35.83 1 MET C N 1
ATOM 4823 C CA . MET C 1 5 ? 58.071 43.050 75.316 1.00 34.34 1 MET C CA 1
ATOM 4824 C C . MET C 1 5 ? 58.791 41.708 75.334 1.00 34.48 1 MET C C 1
ATOM 4825 O O . MET C 1 5 ? 58.167 40.657 75.501 1.00 34.16 1 MET C O 1
ATOM 4830 N N . HIS C 1 6 ? 60.108 41.744 75.165 1.00 36.34 2 HIS C N 1
ATOM 4831 C CA . HIS C 1 6 ? 60.909 40.541 75.319 1.00 36.46 2 HIS C CA 1
ATOM 4832 C C . HIS C 1 6 ? 61.098 40.222 76.803 1.00 35.81 2 HIS C C 1
ATOM 4833 O O . HIS C 1 6 ? 61.315 41.117 77.623 1.00 34.72 2 HIS C O 1
ATOM 4840 N N . ALA C 1 7 ? 61.004 38.943 77.142 1.00 32.19 3 ALA C N 1
ATOM 4841 C CA . ALA C 1 7 ? 61.355 38.480 78.475 1.00 32.21 3 ALA C CA 1
ATOM 4842 C C . ALA C 1 7 ? 62.119 37.167 78.355 1.00 32.41 3 ALA C C 1
ATOM 4843 O O . ALA C 1 7 ? 62.150 36.553 77.287 1.00 32.98 3 ALA C O 1
ATOM 4845 N N . ILE C 1 8 ? 62.753 36.752 79.446 1.00 25.73 4 ILE C N 1
ATOM 4846 C CA . ILE C 1 8 ? 63.377 35.436 79.506 1.00 26.75 4 ILE C CA 1
ATOM 4847 C C . ILE C 1 8 ? 62.598 34.613 80.523 1.00 26.50 4 ILE C C 1
ATOM 4848 O O . ILE C 1 8 ? 62.520 34.979 81.692 1.00 25.89 4 ILE C O 1
ATOM 4853 N N . GLU C 1 9 ? 62.031 33.500 80.075 1.00 37.44 5 GLU C N 1
ATOM 4854 C CA . GLU C 1 9 ? 61.075 32.753 80.880 1.00 38.19 5 GLU C CA 1
ATOM 4855 C C . GLU C 1 9 ? 61.491 31.291 81.039 1.00 39.32 5 GLU C C 1
ATOM 4856 O O . GLU C 1 9 ? 62.088 30.703 80.131 1.00 39.40 5 GLU C O 1
ATOM 4862 N N . VAL C 1 10 ? 61.176 30.717 82.199 1.00 36.39 6 VAL C N 1
ATOM 4863 C CA . VAL C 1 10 ? 61.435 29.308 82.481 1.00 37.27 6 VAL C CA 1
ATOM 4864 C C . VAL C 1 10 ? 60.110 28.553 82.570 1.00 37.74 6 VAL C C 1
ATOM 4865 O O . VAL C 1 10 ? 59.230 28.944 83.329 1.00 37.47 6 VAL C O 1
ATOM 4869 N N . THR C 1 11 ? 59.964 27.486 81.787 1.00 41.58 7 THR C N 1
ATOM 4870 C CA . THR C 1 11 ? 58.737 26.684 81.807 1.00 42.51 7 THR C CA 1
ATOM 4871 C C . THR C 1 11 ? 58.955 25.330 82.488 1.00 43.20 7 THR C C 1
ATOM 4872 O O . THR C 1 11 ? 58.001 24.662 82.902 1.00 42.74 7 THR C O 1
ATOM 4876 N N . GLU C 1 12 ? 60.222 24.940 82.595 1.00 51.21 8 GLU C N 1
ATOM 4877 C CA . GLU C 1 12 ? 60.631 23.801 83.406 1.00 51.20 8 GLU C CA 1
ATOM 4878 C C . GLU C 1 12 ? 62.070 24.023 83.870 1.00 51.71 8 GLU C C 1
ATOM 4879 O O . GLU C 1 12 ? 62.871 24.644 83.163 1.00 51.12 8 GLU C O 1
ATOM 4885 N N . THR C 1 13 ? 62.397 23.537 85.061 1.00 34.15 9 THR C N 1
ATOM 4886 C CA . THR C 1 13 ? 63.746 23.699 85.587 1.00 33.94 9 THR C CA 1
ATOM 4887 C C . THR C 1 13 ? 64.754 22.859 84.807 1.00 34.00 9 THR C C 1
ATOM 4888 O O . THR C 1 13 ? 64.397 21.856 84.182 1.00 33.87 9 THR C O 1
ATOM 4892 N N . GLY C 1 14 ? 66.014 23.277 84.835 1.00 30.81 10 GLY C N 1
ATOM 4893 C CA . GLY C 1 14 ? 67.053 22.566 84.116 1.00 32.22 10 GLY C CA 1
ATOM 4894 C C . GLY C 1 14 ? 68.304 23.407 83.984 1.00 30.77 10 GLY C C 1
ATOM 4895 O O . GLY C 1 14 ? 68.524 24.333 84.771 1.00 30.20 10 GLY C O 1
ATOM 4896 N N . GLY C 1 15 ? 69.128 23.078 82.993 1.00 29.71 11 GLY C N 1
ATOM 4897 C CA . GLY C 1 15 ? 70.335 23.836 82.726 1.00 28.97 11 GLY C CA 1
ATOM 4898 C C . GLY C 1 15 ? 70.003 25.161 82.074 1.00 29.00 11 GLY C C 1
ATOM 4899 O O . GLY C 1 15 ? 68.832 25.461 81.857 1.00 29.01 11 GLY C O 1
ATOM 4900 N N . PRO C 1 16 ? 71.034 25.956 81.751 1.00 25.16 12 PRO C N 1
ATOM 4901 C CA . PRO C 1 16 ? 70.887 27.264 81.095 1.00 25.30 12 PRO C CA 1
ATOM 4902 C C . PRO C 1 16 ? 69.971 27.208 79.873 1.00 25.85 12 PRO C C 1
ATOM 4903 O O . PRO C 1 16 ? 69.267 28.183 79.589 1.00 25.55 12 PRO C O 1
ATOM 4907 N N . GLY C 1 17 ? 69.976 26.076 79.169 1.00 29.60 13 GLY C N 1
ATOM 4908 C CA . GLY C 1 17 ? 69.129 25.877 78.006 1.00 29.62 13 GLY C CA 1
ATOM 4909 C C . GLY C 1 17 ? 67.622 26.009 78.198 1.00 31.39 13 GLY C C 1
ATOM 4910 O O . GLY C 1 17 ? 66.896 26.157 77.211 1.00 31.18 13 GLY C O 1
ATOM 4911 N N . VAL C 1 18 ? 67.133 25.947 79.437 1.00 30.03 14 VAL C N 1
ATOM 4912 C CA . VAL C 1 18 ? 65.692 26.109 79.673 1.00 29.76 14 VAL C CA 1
ATOM 4913 C C . VAL C 1 18 ? 65.279 27.585 79.724 1.00 30.90 14 VAL C C 1
ATOM 4914 O O . VAL C 1 18 ? 64.090 27.904 79.823 1.00 30.78 14 VAL C O 1
ATOM 4918 N N . LEU C 1 19 ? 66.262 28.481 79.659 1.00 24.92 15 LEU C N 1
ATOM 4919 C CA . LEU C 1 19 ? 65.984 29.914 79.536 1.00 25.10 15 LEU C CA 1
ATOM 4920 C C . LEU C 1 19 ? 65.523 30.226 78.108 1.00 26.86 15 LEU C C 1
ATOM 4921 O O . LEU C 1 19 ? 66.294 30.078 77.157 1.00 27.26 15 LEU C O 1
ATOM 4926 N N . ARG C 1 20 ? 64.270 30.649 77.958 1.00 40.97 16 ARG C N 1
ATOM 4927 C CA . ARG C 1 20 ? 63.701 30.874 76.630 1.00 42.00 16 ARG C CA 1
ATOM 4928 C C . ARG C 1 20 ? 63.301 32.323 76.381 1.00 42.03 16 ARG C C 1
ATOM 4929 O O . ARG C 1 20 ? 62.759 32.988 77.272 1.00 40.95 16 ARG C O 1
ATOM 4937 N N . HIS C 1 21 ? 63.570 32.804 75.169 1.00 48.48 17 HIS C N 1
ATOM 4938 C CA . HIS C 1 21 ? 63.054 34.097 74.740 1.00 49.25 17 HIS C CA 1
ATOM 4939 C C . HIS C 1 21 ? 61.556 33.964 74.614 1.00 48.92 17 HIS C C 1
ATOM 4940 O O . HIS C 1 21 ? 61.057 32.988 74.045 1.00 49.12 17 HIS C O 1
ATOM 4947 N N . VAL C 1 22 ? 60.834 34.944 75.138 1.00 33.17 18 VAL C N 1
ATOM 4948 C CA . VAL C 1 22 ? 59.388 34.953 75.003 1.00 33.60 18 VAL C CA 1
ATOM 4949 C C . VAL C 1 22 ? 58.927 36.388 74.822 1.00 34.01 18 VAL C C 1
ATOM 4950 O O . VAL C 1 22 ? 59.577 37.320 75.301 1.00 33.25 18 VAL C O 1
ATOM 4954 N N . ASP C 1 23 ? 57.830 36.568 74.093 1.00 48.01 19 ASP C N 1
ATOM 4955 C CA . ASP C 1 23 ? 57.187 37.869 74.019 1.00 47.67 19 ASP C CA 1
ATOM 4956 C C . ASP C 1 23 ? 56.056 37.909 75.033 1.00 47.75 19 ASP C C 1
ATOM 4957 O O . ASP C 1 23 ? 55.351 36.916 75.237 1.00 48.37 19 ASP C O 1
ATOM 4962 N N . GLN C 1 24 ? 55.909 39.054 75.686 1.00 40.23 20 GLN C N 1
ATOM 4963 C CA . GLN C 1 24 ? 54.886 39.234 76.703 1.00 41.07 20 GLN C CA 1
ATOM 4964 C C . GLN C 1 24 ? 54.364 40.658 76.679 1.00 39.99 20 GLN C C 1
ATOM 4965 O O . GLN C 1 24 ? 55.083 41.587 76.302 1.00 39.81 20 GLN C O 1
ATOM 4971 N N . PRO C 1 25 ? 53.093 40.830 77.064 1.00 49.61 21 PRO C N 1
ATOM 4972 C CA . PRO C 1 25 ? 52.568 42.172 77.327 1.00 48.51 21 PRO C CA 1
ATOM 4973 C C . PRO C 1 25 ? 53.254 42.750 78.556 1.00 47.59 21 PRO C C 1
ATOM 4974 O O . PRO C 1 25 ? 53.599 41.996 79.470 1.00 47.33 21 PRO C O 1
ATOM 4978 N N . GLN C 1 26 ? 53.465 44.063 78.552 1.00 45.61 22 GLN C N 1
ATOM 4979 C CA . GLN C 1 26 ? 53.994 44.791 79.699 1.00 43.96 22 GLN C CA 1
ATOM 4980 C C . GLN C 1 26 ? 53.236 44.426 80.962 1.00 45.24 22 GLN C C 1
ATOM 4981 O O . GLN C 1 26 ? 52.012 44.303 80.938 1.00 45.59 22 GLN C O 1
ATOM 4987 N N . PRO C 1 27 ? 53.960 44.244 82.077 1.00 44.85 23 PRO C N 1
ATOM 4988 C CA . PRO C 1 27 ? 53.283 43.990 83.352 1.00 45.86 23 PRO C CA 1
ATOM 4989 C C . PRO C 1 27 ? 52.550 45.237 83.849 1.00 45.83 23 PRO C C 1
ATOM 4990 O O . PRO C 1 27 ? 52.797 46.346 83.360 1.00 44.73 23 PRO C O 1
ATOM 4994 N N . GLN C 1 28 ? 51.649 45.032 84.804 1.00 47.08 24 GLN C N 1
ATOM 4995 C CA . GLN C 1 28 ? 50.893 46.109 85.426 1.00 47.92 24 GLN C CA 1
ATOM 4996 C C . GLN C 1 28 ? 51.349 46.235 86.874 1.00 46.13 24 GLN C C 1
ATOM 4997 O O . GLN C 1 28 ? 51.292 45.262 87.625 1.00 47.76 24 GLN C O 1
ATOM 5003 N N . PRO C 1 29 ? 51.807 47.430 87.280 1.00 35.44 25 PRO C N 1
ATOM 5004 C CA . PRO C 1 29 ? 52.248 47.552 88.674 1.00 32.83 25 PRO C CA 1
ATOM 5005 C C . PRO C 1 29 ? 51.068 47.545 89.637 1.00 35.65 25 PRO C C 1
ATOM 5006 O O . PRO C 1 29 ? 50.077 48.243 89.402 1.00 34.87 25 PRO C O 1
ATOM 5010 N N . GLY C 1 30 ? 51.170 46.754 90.700 1.00 35.21 26 GLY C N 1
ATOM 5011 C CA . GLY C 1 30 ? 50.108 46.675 91.687 1.00 34.54 26 GLY C CA 1
ATOM 5012 C C . GLY C 1 30 ? 50.327 47.662 92.814 1.00 33.84 26 GLY C C 1
ATOM 5013 O O . GLY C 1 30 ? 51.138 48.579 92.696 1.00 33.97 26 GLY C O 1
ATOM 5014 N N . HIS C 1 31 ? 49.613 47.464 93.917 1.00 45.43 27 HIS C N 1
ATOM 5015 C CA . HIS C 1 31 ? 49.697 48.369 95.061 1.00 45.16 27 HIS C CA 1
ATOM 5016 C C . HIS C 1 31 ? 51.118 48.525 95.595 1.00 44.93 27 HIS C C 1
ATOM 5017 O O . HIS C 1 31 ? 51.783 47.540 95.909 1.00 44.37 27 HIS C O 1
ATOM 5024 N N . GLY C 1 32 ? 51.577 49.768 95.704 1.00 32.13 28 GLY C N 1
ATOM 5025 C CA . GLY C 1 32 ? 52.878 50.045 96.285 1.00 32.81 28 GLY C CA 1
ATOM 5026 C C . GLY C 1 32 ? 54.030 49.750 95.338 1.00 32.18 28 GLY C C 1
ATOM 5027 O O . GLY C 1 32 ? 55.195 49.838 95.726 1.00 32.10 28 GLY C O 1
ATOM 5028 N N . GLU C 1 33 ? 53.712 49.425 94.088 1.00 34.33 29 GLU C N 1
ATOM 5029 C CA . GLU C 1 33 ? 54.742 49.012 93.134 1.00 33.56 29 GLU C CA 1
ATOM 5030 C C . GLU C 1 33 ? 55.109 50.076 92.096 1.00 35.50 29 GLU C C 1
ATOM 5031 O O . GLU C 1 33 ? 54.341 51.009 91.827 1.00 33.54 29 GLU C O 1
ATOM 5037 N N . LEU C 1 34 ? 56.299 49.920 91.522 1.00 32.24 30 LEU C N 1
ATOM 5038 C CA . LEU C 1 34 ? 56.736 50.735 90.395 1.00 31.86 30 LEU C CA 1
ATOM 5039 C C . LEU C 1 34 ? 56.801 49.835 89.169 1.00 32.23 30 LEU C C 1
ATOM 5040 O O . LEU C 1 34 ? 57.100 48.644 89.289 1.00 31.55 30 LEU C O 1
ATOM 5045 N N . LEU C 1 35 ? 56.493 50.388 87.997 1.00 30.94 31 LEU C N 1
ATOM 5046 C CA . LEU C 1 35 ? 56.768 49.694 86.741 1.00 31.51 31 LEU C CA 1
ATOM 5047 C C . LEU C 1 35 ? 58.065 50.262 86.215 1.00 31.16 31 LEU C C 1
ATOM 5048 O O . LEU C 1 35 ? 58.170 51.471 85.980 1.00 30.93 31 LEU C O 1
ATOM 5053 N N . ILE C 1 36 ? 59.060 49.397 86.041 1.00 27.90 32 ILE C N 1
ATOM 5054 C CA . ILE C 1 36 ? 60.394 49.840 85.655 1.00 26.25 32 ILE C CA 1
ATOM 5055 C C . ILE C 1 36 ? 60.731 49.451 84.219 1.00 26.53 32 ILE C C 1
ATOM 5056 O O . ILE C 1 36 ? 60.606 48.292 83.825 1.00 25.92 32 ILE C O 1
ATOM 5061 N N . LYS C 1 37 ? 61.130 50.436 83.430 1.00 25.02 33 LYS C N 1
ATOM 5062 C CA . LYS C 1 37 ? 61.645 50.160 82.096 1.00 25.44 33 LYS C CA 1
ATOM 5063 C C . LYS C 1 37 ? 63.143 49.947 82.236 1.00 24.44 33 LYS C C 1
ATOM 5064 O O . LYS C 1 37 ? 63.889 50.881 82.534 1.00 24.83 33 LYS C O 1
ATOM 5070 N N . ALA C 1 38 ? 63.582 48.706 82.053 1.00 26.02 34 ALA C N 1
ATOM 5071 C CA . ALA C 1 38 ? 64.977 48.349 82.312 1.00 25.97 34 ALA C CA 1
ATOM 5072 C C . ALA C 1 38 ? 65.991 49.075 81.426 1.00 26.41 34 ALA C C 1
ATOM 5073 O O . ALA C 1 38 ? 65.770 49.254 80.226 1.00 26.40 34 ALA C O 1
ATOM 5075 N N . GLU C 1 39 ? 67.102 49.494 82.029 1.00 26.08 35 GLU C N 1
ATOM 5076 C CA . GLU C 1 39 ? 68.259 49.980 81.283 1.00 25.90 35 GLU C CA 1
ATOM 5077 C C . GLU C 1 39 ? 69.415 48.992 81.440 1.00 25.91 35 GLU C C 1
ATOM 5078 O O . GLU C 1 39 ? 70.229 48.821 80.535 1.00 26.40 35 GLU C O 1
ATOM 5084 N N . ALA C 1 40 ? 69.478 48.357 82.609 1.00 21.58 36 ALA C N 1
ATOM 5085 C CA . ALA C 1 40 ? 70.462 47.320 82.905 1.00 22.11 36 ALA C CA 1
ATOM 5086 C C . ALA C 1 40 ? 69.850 46.339 83.901 1.00 22.06 36 ALA C C 1
ATOM 5087 O O . ALA C 1 40 ? 69.128 46.741 84.820 1.00 21.64 36 ALA C O 1
ATOM 5089 N N . ILE C 1 41 ? 70.115 45.052 83.700 1.00 19.47 37 ILE C N 1
ATOM 5090 C CA . ILE C 1 41 ? 69.529 44.006 84.527 1.00 19.25 37 ILE C CA 1
ATOM 5091 C C . ILE C 1 41 ? 70.638 43.249 85.248 1.00 19.38 37 ILE C C 1
ATOM 5092 O O . ILE C 1 41 ? 71.640 42.867 84.637 1.00 19.14 37 ILE C O 1
ATOM 5097 N N . GLY C 1 42 ? 70.492 43.060 86.558 1.00 23.65 38 GLY C N 1
ATOM 5098 C CA . GLY C 1 42 ? 71.535 42.382 87.306 1.00 23.18 38 GLY C CA 1
ATOM 5099 C C . GLY C 1 42 ? 71.485 40.885 87.101 1.00 24.67 38 GLY C C 1
ATOM 5100 O O . GLY C 1 42 ? 70.413 40.308 86.924 1.00 25.25 38 GLY C O 1
ATOM 5101 N N . VAL C 1 43 ? 72.652 40.250 87.112 1.00 19.49 39 VAL C N 1
ATOM 5102 C CA . VAL C 1 43 ? 72.717 38.795 87.097 1.00 19.76 39 VAL C CA 1
ATOM 5103 C C . VAL C 1 43 ? 73.248 38.340 88.449 1.00 19.76 39 VAL C C 1
ATOM 5104 O O . VAL C 1 43 ? 74.264 38.856 88.927 1.00 20.55 39 VAL C O 1
ATOM 5108 N N . ASN C 1 44 ? 72.559 37.384 89.063 1.00 18.84 40 ASN C N 1
ATOM 5109 C CA . ASN C 1 44 ? 72.937 36.909 90.388 1.00 19.34 40 ASN C CA 1
ATOM 5110 C C . ASN C 1 44 ? 72.928 35.397 90.459 1.00 19.55 40 ASN C C 1
ATOM 5111 O O . ASN C 1 44 ? 72.113 34.760 89.809 1.00 20.23 40 ASN C O 1
ATOM 5116 N N . PHE C 1 45 ? 73.840 34.815 91.233 1.00 19.06 41 PHE C N 1
ATOM 5117 C CA . PHE C 1 45 ? 73.884 33.359 91.320 1.00 19.86 41 PHE C CA 1
ATOM 5118 C C . PHE C 1 45 ? 72.551 32.728 91.716 1.00 20.06 41 PHE C C 1
ATOM 5119 O O . PHE C 1 45 ? 72.214 31.639 91.242 1.00 21.84 41 PHE C O 1
ATOM 5127 N N . ILE C 1 46 ? 71.769 33.416 92.552 1.00 23.49 42 ILE C N 1
ATOM 5128 C CA . ILE C 1 46 ? 70.461 32.893 92.937 1.00 22.81 42 ILE C CA 1
ATOM 5129 C C . ILE C 1 46 ? 69.540 32.690 91.734 1.00 24.07 42 ILE C C 1
ATOM 5130 O O . ILE C 1 46 ? 68.640 31.842 91.764 1.00 24.28 42 ILE C O 1
ATOM 5135 N N . ASP C 1 47 ? 69.762 33.451 90.662 1.00 21.90 43 ASP C N 1
ATOM 5136 C CA . ASP C 1 47 ? 68.965 33.259 89.449 1.00 22.70 43 ASP C CA 1
ATOM 5137 C C . ASP C 1 47 ? 69.113 31.829 88.941 1.00 23.47 43 ASP C C 1
ATOM 5138 O O . ASP C 1 47 ? 68.155 31.238 88.452 1.00 23.18 43 ASP C O 1
ATOM 5143 N N . THR C 1 48 ? 70.313 31.268 89.079 1.00 22.48 44 THR C N 1
ATOM 5144 C CA . THR C 1 48 ? 70.563 29.896 88.624 1.00 22.76 44 THR C CA 1
ATOM 5145 C C . THR C 1 48 ? 69.887 28.846 89.509 1.00 23.84 44 THR C C 1
ATOM 5146 O O . THR C 1 48 ? 69.499 27.785 89.020 1.00 24.11 44 THR C O 1
ATOM 5150 N N . TYR C 1 49 ? 69.744 29.141 90.805 1.00 29.13 45 TYR C N 1
ATOM 5151 C CA . TYR C 1 49 ? 69.073 28.219 91.733 1.00 29.93 45 TYR C CA 1
ATOM 5152 C C . TYR C 1 49 ? 67.613 28.090 91.364 1.00 30.25 45 TYR C C 1
ATOM 5153 O O . TYR C 1 49 ? 67.035 27.004 91.427 1.00 30.68 45 TYR C O 1
ATOM 5162 N N . PHE C 1 50 ? 67.012 29.213 90.990 1.00 29.66 46 PHE C N 1
ATOM 5163 C CA . PHE C 1 50 ? 65.620 29.216 90.574 1.00 28.96 46 PHE C CA 1
ATOM 5164 C C . PHE C 1 50 ? 65.478 28.513 89.231 1.00 28.98 46 PHE C C 1
ATOM 5165 O O . PHE C 1 50 ? 64.533 27.750 89.014 1.00 29.31 46 PHE C O 1
ATOM 5173 N N . ARG C 1 51 ? 66.423 28.755 88.330 1.00 27.72 47 ARG C N 1
ATOM 5174 C CA . ARG C 1 51 ? 66.363 28.126 87.017 1.00 27.69 47 ARG C CA 1
ATOM 5175 C C . ARG C 1 51 ? 66.548 26.611 87.111 1.00 28.12 47 ARG C C 1
ATOM 5176 O O . ARG C 1 51 ? 65.893 25.857 86.393 1.00 29.72 47 ARG C O 1
ATOM 5184 N N . SER C 1 52 ? 67.439 26.169 87.992 1.00 30.04 48 SER C N 1
ATOM 5185 C CA . SER C 1 52 ? 67.755 24.741 88.107 1.00 30.73 48 SER C CA 1
ATOM 5186 C C . SER C 1 52 ? 66.783 24.006 89.021 1.00 30.68 48 SER C C 1
ATOM 5187 O O . SER C 1 52 ? 66.696 22.779 88.986 1.00 32.24 48 SER C O 1
ATOM 5190 N N . GLY C 1 53 ? 66.051 24.749 89.842 1.00 36.22 49 GLY C N 1
ATOM 5191 C CA . GLY C 1 53 ? 65.120 24.125 90.766 1.00 36.14 49 GLY C CA 1
ATOM 5192 C C . GLY C 1 53 ? 65.718 23.848 92.133 1.00 37.55 49 GLY C C 1
ATOM 5193 O O . GLY C 1 53 ? 65.027 23.344 93.021 1.00 37.66 49 GLY C O 1
ATOM 5194 N N . GLN C 1 54 ? 67.000 24.168 92.305 1.00 41.74 50 GLN C N 1
ATOM 5195 C CA . GLN C 1 54 ? 67.641 24.065 93.616 1.00 42.97 50 GLN C CA 1
ATOM 5196 C C . GLN C 1 54 ? 66.849 24.901 94.630 1.00 42.89 50 GLN C C 1
ATOM 5197 O O . GLN C 1 54 ? 66.647 24.481 95.772 1.00 44.93 50 GLN C O 1
ATOM 5203 N N . TYR C 1 55 ? 66.389 26.074 94.195 1.00 35.09 51 TYR C N 1
ATOM 5204 C CA . TYR C 1 55 ? 65.417 26.866 94.950 1.00 34.15 51 TYR C CA 1
ATOM 5205 C C . TYR C 1 55 ? 64.049 26.719 94.284 1.00 35.44 51 TYR C C 1
ATOM 5206 O O . TYR C 1 55 ? 63.861 27.149 93.143 1.00 35.35 51 TYR C O 1
ATOM 5215 N N . PRO C 1 56 ? 63.080 26.111 94.987 1.00 43.98 52 PRO C N 1
ATOM 5216 C CA . PRO C 1 56 ? 61.757 25.901 94.378 1.00 43.55 52 PRO C CA 1
ATOM 5217 C C . PRO C 1 56 ? 60.978 27.193 94.129 1.00 42.78 52 PRO C C 1
ATOM 5218 O O . PRO C 1 56 ? 61.107 28.162 94.885 1.00 42.35 52 PRO C O 1
ATOM 5222 N N . ARG C 1 57 ? 60.166 27.178 93.074 1.00 40.15 53 ARG C N 1
ATOM 5223 C CA . ARG C 1 57 ? 59.369 28.325 92.651 1.00 40.37 53 ARG C CA 1
ATOM 5224 C C . ARG C 1 57 ? 58.298 27.813 91.694 1.00 39.87 53 ARG C C 1
ATOM 5225 O O . ARG C 1 57 ? 58.562 26.907 90.903 1.00 39.59 53 ARG C O 1
ATOM 5233 N N . GLU C 1 58 ? 57.092 28.371 91.765 1.00 50.37 54 GLU C N 1
ATOM 5234 C CA . GLU C 1 58 ? 55.999 27.882 90.925 1.00 50.90 54 GLU C CA 1
ATOM 5235 C C . GLU C 1 58 ? 56.204 28.264 89.463 1.00 50.71 54 GLU C C 1
ATOM 5236 O O . GLU C 1 58 ? 56.472 29.425 89.144 1.00 51.35 54 GLU C O 1
ATOM 5242 N N . LEU C 1 59 ? 56.075 27.272 88.586 1.00 42.08 55 LEU C N 1
ATOM 5243 C CA . LEU C 1 59 ? 56.275 27.451 87.150 1.00 41.63 55 LEU C CA 1
ATOM 5244 C C . LEU C 1 59 ? 54.990 27.935 86.476 1.00 41.40 55 LEU C C 1
ATOM 5245 O O . LEU C 1 59 ? 53.890 27.650 86.963 1.00 41.81 55 LEU C O 1
ATOM 5250 N N . PRO C 1 60 ? 55.121 28.692 85.367 1.00 44.31 56 PRO C N 1
ATOM 5251 C CA . PRO C 1 60 ? 56.380 29.197 84.814 1.00 43.12 56 PRO C CA 1
ATOM 5252 C C . PRO C 1 60 ? 56.698 30.556 85.423 1.00 42.79 56 PRO C C 1
ATOM 5253 O O . PRO C 1 60 ? 55.831 31.160 86.059 1.00 42.85 56 PRO C O 1
ATOM 5257 N N . PHE C 1 61 ? 57.919 31.041 85.237 1.00 37.61 57 PHE C N 1
ATOM 5258 C CA . PHE C 1 61 ? 58.261 32.357 85.755 1.00 36.66 57 PHE C CA 1
ATOM 5259 C C . PHE C 1 61 ? 59.291 33.076 84.899 1.00 36.28 57 PHE C C 1
ATOM 5260 O O . PHE C 1 61 ? 60.078 32.449 84.178 1.00 36.05 57 PHE C O 1
ATOM 5268 N N . VAL C 1 62 ? 59.251 34.403 84.963 1.00 33.50 58 VAL C N 1
ATOM 5269 C CA . VAL C 1 62 ? 60.308 35.235 84.412 1.00 33.10 58 VAL C CA 1
ATOM 5270 C C . VAL C 1 62 ? 61.301 35.471 85.538 1.00 33.37 58 VAL C C 1
ATOM 5271 O O . VAL C 1 62 ? 60.934 35.851 86.652 1.00 32.97 58 VAL C O 1
ATOM 5275 N N . ILE C 1 63 ? 62.567 35.226 85.238 1.00 30.42 59 ILE C N 1
ATOM 5276 C CA . ILE C 1 63 ? 63.592 35.069 86.254 1.00 30.23 59 ILE C CA 1
ATOM 5277 C C . ILE C 1 63 ? 64.254 36.416 86.566 1.00 28.95 59 ILE C C 1
ATOM 5278 O O . ILE C 1 63 ? 64.203 37.335 85.745 1.00 29.72 59 ILE C O 1
ATOM 5283 N N . GLY C 1 64 ? 64.838 36.541 87.759 1.00 25.27 60 GLY C N 1
ATOM 5284 C CA . GLY C 1 64 ? 65.631 37.710 88.114 1.00 24.03 60 GLY C CA 1
ATOM 5285 C C . GLY C 1 64 ? 64.934 38.682 89.049 1.00 24.30 60 GLY C C 1
ATOM 5286 O O . GLY C 1 64 ? 63.717 38.858 88.975 1.00 24.05 60 GLY C O 1
ATOM 5287 N N . SER C 1 65 ? 65.701 39.330 89.919 1.00 25.95 61 SER C N 1
ATOM 5288 C CA . SER C 1 65 ? 65.115 40.279 90.861 1.00 27.22 61 SER C CA 1
ATOM 5289 C C . SER C 1 65 ? 65.848 41.613 90.908 1.00 26.45 61 SER C C 1
ATOM 5290 O O . SER C 1 65 ? 65.412 42.539 91.590 1.00 26.40 61 SER C O 1
ATOM 5293 N N . GLU C 1 66 ? 66.960 41.724 90.192 1.00 22.35 62 GLU C N 1
ATOM 5294 C CA . GLU C 1 66 ? 67.738 42.962 90.236 1.00 21.85 62 GLU C CA 1
ATOM 5295 C C . GLU C 1 66 ? 67.625 43.720 88.916 1.00 22.33 62 GLU C C 1
ATOM 5296 O O . GLU C 1 66 ? 67.820 43.154 87.837 1.00 21.75 62 GLU C O 1
ATOM 5302 N N . VAL C 1 67 ? 67.291 45.003 88.999 1.00 21.33 63 VAL C N 1
ATOM 5303 C CA . VAL C 1 67 ? 67.092 45.798 87.793 1.00 20.76 63 VAL C CA 1
ATOM 5304 C C . VAL C 1 67 ? 67.373 47.281 88.045 1.00 21.01 63 VAL C C 1
ATOM 5305 O O . VAL C 1 67 ? 67.117 47.800 89.129 1.00 19.70 63 VAL C O 1
ATOM 5309 N N . CYS C 1 68 ? 67.930 47.957 87.048 1.00 23.02 64 CYS C N 1
ATOM 5310 C CA . CYS C 1 68 ? 67.996 49.409 87.091 1.00 23.02 64 CYS C CA 1
ATOM 5311 C C . CYS C 1 68 ? 67.377 49.988 85.830 1.00 24.16 64 CYS C C 1
ATOM 5312 O O . CYS C 1 68 ? 67.723 49.575 84.721 1.00 24.46 64 CYS C O 1
ATOM 5315 N N . GLY C 1 69 ? 66.457 50.934 86.001 1.00 25.18 65 GLY C N 1
ATOM 5316 C CA . GLY C 1 69 ? 65.866 51.620 84.865 1.00 26.02 65 GLY C CA 1
ATOM 5317 C C . GLY C 1 69 ? 65.033 52.827 85.256 1.00 26.82 65 GLY C C 1
ATOM 5318 O O . GLY C 1 69 ? 65.112 53.317 86.382 1.00 26.24 65 GLY C O 1
ATOM 5319 N N . THR C 1 70 ? 64.227 53.308 84.314 1.00 27.55 66 THR C N 1
ATOM 5320 C CA . THR C 1 70 ? 63.358 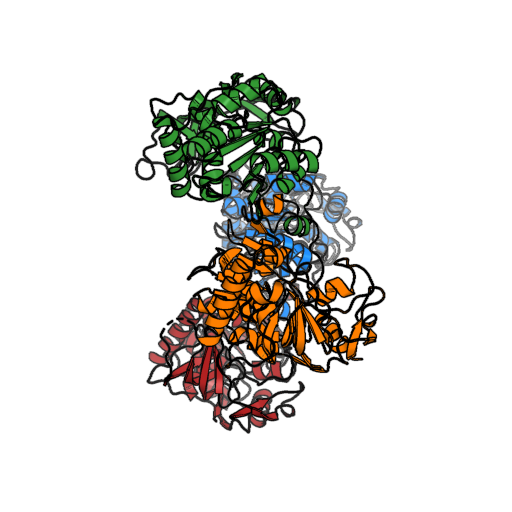54.448 84.571 1.00 27.09 66 THR C CA 1
ATOM 5321 C C . THR C 1 70 ? 61.976 54.009 85.045 1.00 26.23 66 THR C C 1
ATOM 5322 O O . THR C 1 70 ? 61.471 52.959 84.634 1.00 26.00 66 THR C O 1
ATOM 5326 N N . VAL C 1 71 ? 61.358 54.806 85.914 1.00 25.52 67 VAL C N 1
ATOM 5327 C CA . VAL C 1 71 ? 59.987 54.510 86.314 1.00 25.45 67 VAL C CA 1
ATOM 5328 C C . VAL C 1 71 ? 59.019 54.863 85.196 1.00 26.59 67 VAL C C 1
ATOM 5329 O O . VAL C 1 71 ? 58.846 56.035 84.855 1.00 27.46 67 VAL C O 1
ATOM 5333 N N . GLU C 1 72 ? 58.386 53.838 84.638 1.00 31.89 68 GLU C N 1
ATOM 5334 C CA . GLU C 1 72 ? 57.498 53.995 83.492 1.00 32.88 68 GLU C CA 1
ATOM 5335 C C . GLU C 1 72 ? 56.093 54.325 83.986 1.00 34.12 68 GLU C C 1
ATOM 5336 O O . GLU C 1 72 ? 55.330 55.036 83.323 1.00 33.02 68 GLU C O 1
ATOM 5342 N N . ALA C 1 73 ? 55.769 53.808 85.169 1.00 31.05 69 ALA C N 1
ATOM 5343 C CA . ALA C 1 73 ? 54.463 54.014 85.774 1.00 31.57 69 ALA C CA 1
ATOM 5344 C C . ALA C 1 73 ? 54.504 53.628 87.252 1.00 31.74 69 ALA C C 1
ATOM 5345 O O . ALA C 1 73 ? 55.399 52.898 87.690 1.00 30.76 69 ALA C O 1
ATOM 5347 N N . VAL C 1 74 ? 53.529 54.118 88.012 1.00 33.83 70 VAL C N 1
ATOM 5348 C CA . VAL C 1 74 ? 53.437 53.820 89.438 1.00 32.12 70 VAL C CA 1
ATOM 5349 C C . VAL C 1 74 ? 52.110 53.139 89.734 1.00 34.04 70 VAL C C 1
ATOM 5350 O O . VAL C 1 74 ? 51.085 53.465 89.126 1.00 33.45 70 VAL C O 1
ATOM 5354 N N . GLY C 1 75 ? 52.130 52.180 90.654 1.00 33.74 71 GLY C N 1
ATOM 5355 C CA . GLY C 1 75 ? 50.908 51.548 91.110 1.00 32.95 71 GLY C CA 1
ATOM 5356 C C . GLY C 1 75 ? 50.271 52.424 92.170 1.00 32.31 71 GLY C C 1
ATOM 5357 O O . GLY C 1 75 ? 50.898 53.368 92.650 1.00 32.38 71 GLY C O 1
ATOM 5358 N N . PRO C 1 76 ? 49.022 52.121 92.545 1.00 37.45 72 PRO C N 1
ATOM 5359 C CA . PRO C 1 76 ? 48.356 52.947 93.564 1.00 38.04 72 PRO C CA 1
ATOM 5360 C C . PRO C 1 76 ? 49.073 52.890 94.913 1.00 38.54 72 PRO C C 1
ATOM 5361 O O . PRO C 1 76 ? 49.676 51.864 95.243 1.00 38.99 72 PRO C O 1
ATOM 5365 N N . GLY C 1 77 ? 49.028 53.984 95.670 1.00 39.59 73 GLY C N 1
ATOM 5366 C CA . GLY C 1 77 ? 49.710 54.053 96.954 1.00 40.21 73 GLY C CA 1
ATOM 5367 C C . GLY C 1 77 ? 51.136 54.568 96.844 1.00 40.60 73 GLY C C 1
ATOM 5368 O O . GLY C 1 77 ? 51.891 54.572 97.820 1.00 39.25 73 GLY C O 1
ATOM 5369 N N . VAL C 1 78 ? 51.514 55.004 95.646 1.00 44.79 74 VAL C N 1
ATOM 5370 C CA . VAL C 1 78 ? 52.870 55.492 95.420 1.00 43.91 74 VAL C CA 1
ATOM 5371 C C . VAL C 1 78 ? 52.880 56.950 94.952 1.00 45.36 74 VAL C C 1
ATOM 5372 O O . VAL C 1 78 ? 52.596 57.240 93.783 1.00 44.23 74 VAL C O 1
ATOM 5376 N N . THR C 1 79 ? 53.195 57.870 95.866 1.00 43.90 75 THR C N 1
ATOM 5377 C CA . THR C 1 79 ? 53.265 59.293 95.526 1.00 43.96 75 THR C CA 1
ATOM 5378 C C . THR C 1 79 ? 54.447 60.002 96.202 1.00 45.25 75 THR C C 1
ATOM 5379 O O . THR C 1 79 ? 55.310 59.365 96.810 1.00 46.01 75 THR C O 1
ATOM 5383 N N . ALA C 1 80 ? 54.469 61.330 96.096 1.00 45.13 76 ALA C N 1
ATOM 5384 C CA . ALA C 1 80 ? 55.527 62.151 96.679 1.00 44.14 76 ALA C CA 1
ATOM 5385 C C . ALA C 1 80 ? 55.487 62.165 98.208 1.00 44.97 76 ALA C C 1
ATOM 5386 O O . ALA C 1 80 ? 56.449 62.586 98.855 1.00 44.63 76 ALA C O 1
ATOM 5388 N N . ALA C 1 81 ? 54.374 61.716 98.782 1.00 56.62 77 ALA C N 1
ATOM 5389 C CA . ALA C 1 81 ? 54.259 61.605 100.236 1.00 59.11 77 ALA C CA 1
ATOM 5390 C C . ALA C 1 81 ? 55.071 60.426 100.811 1.00 59.46 77 ALA C C 1
ATOM 5391 O O . ALA C 1 81 ? 55.607 60.521 101.926 1.00 59.59 77 ALA C O 1
ATOM 5393 N N . ASP C 1 82 ? 55.153 59.324 100.057 1.00 65.80 78 ASP C N 1
ATOM 5394 C CA . ASP C 1 82 ? 55.965 58.166 100.452 1.00 66.90 78 ASP C CA 1
ATOM 5395 C C . ASP C 1 82 ? 57.425 58.421 100.114 1.00 66.26 78 ASP C C 1
ATOM 5396 O O . ASP C 1 82 ? 58.326 58.212 100.931 1.00 65.97 78 ASP C O 1
ATOM 5401 N N . THR C 1 83 ? 57.641 58.872 98.884 1.00 47.00 79 THR C N 1
ATOM 5402 C CA . THR C 1 83 ? 58.947 58.778 98.255 1.00 46.70 79 THR C CA 1
ATOM 5403 C C . THR C 1 83 ? 59.195 59.914 97.263 1.00 45.95 79 THR C C 1
ATOM 5404 O O . THR C 1 83 ? 58.256 60.504 96.723 1.00 45.96 79 THR C O 1
ATOM 5408 N N . ALA C 1 84 ? 60.466 60.214 97.024 1.00 45.40 80 ALA C N 1
ATOM 5409 C CA . ALA C 1 84 ? 60.835 61.189 96.006 1.00 44.94 80 ALA C CA 1
ATOM 5410 C C . ALA C 1 84 ? 60.913 60.536 94.626 1.00 46.27 80 ALA C C 1
ATOM 5411 O O . ALA C 1 84 ? 61.456 61.124 93.686 1.00 45.99 80 ALA C O 1
ATOM 5413 N N . ILE C 1 85 ? 60.375 59.320 94.513 1.00 52.32 81 ILE C N 1
ATOM 5414 C CA . ILE C 1 85 ? 60.356 58.597 93.240 1.00 51.12 81 ILE C CA 1
ATOM 5415 C C . ILE C 1 85 ? 59.151 58.975 92.379 1.00 50.59 81 ILE C C 1
ATOM 5416 O O . ILE C 1 85 ? 58.000 58.721 92.746 1.00 51.45 81 ILE C O 1
ATOM 5421 N N . SER C 1 86 ? 59.435 59.567 91.222 1.00 40.45 82 SER C N 1
ATOM 5422 C CA . SER C 1 86 ? 58.406 59.979 90.276 1.00 39.32 82 SER C CA 1
ATOM 5423 C C . SER C 1 86 ? 58.525 59.150 88.995 1.00 39.63 82 SER C C 1
ATOM 5424 O O . SER C 1 86 ? 59.577 58.559 88.733 1.00 38.46 82 SER C O 1
ATOM 5427 N N . VAL C 1 87 ? 57.452 59.090 88.209 1.00 38.58 83 VAL C N 1
ATOM 5428 C CA . VAL C 1 87 ? 57.540 58.538 86.859 1.00 37.98 83 VAL C CA 1
ATOM 5429 C C . VAL C 1 87 ? 58.663 59.263 86.124 1.00 37.73 83 VAL C C 1
ATOM 5430 O O . VAL C 1 87 ? 58.731 60.492 86.149 1.00 38.75 83 VAL C O 1
ATOM 5434 N N . GLY C 1 88 ? 59.567 58.507 85.504 1.00 30.64 84 GLY C N 1
ATOM 5435 C CA . GLY C 1 88 ? 60.680 59.101 84.786 1.00 30.41 84 GLY C CA 1
ATOM 5436 C C . GLY C 1 88 ? 61.984 59.047 85.558 1.00 30.85 84 GLY C C 1
ATOM 5437 O O . GLY C 1 88 ? 63.072 59.174 84.980 1.00 30.29 84 GLY C O 1
ATOM 5438 N N . ASP C 1 89 ? 61.877 58.877 86.874 1.00 35.68 85 ASP C N 1
ATOM 5439 C CA . ASP C 1 89 ? 63.058 58.729 87.719 1.00 36.74 85 ASP C CA 1
ATOM 5440 C C . ASP C 1 89 ? 63.798 57.443 87.383 1.00 33.73 85 ASP C C 1
ATOM 5441 O O . ASP C 1 89 ? 63.179 56.411 87.107 1.00 34.30 85 ASP C O 1
ATOM 5446 N N . ARG C 1 90 ? 65.122 57.523 87.404 1.00 28.18 86 ARG C N 1
ATOM 5447 C CA . ARG C 1 90 ? 65.979 56.360 87.236 1.00 29.10 86 ARG C CA 1
ATOM 5448 C C . ARG C 1 90 ? 66.195 55.699 88.602 1.00 28.90 86 ARG C C 1
ATOM 5449 O O . ARG C 1 90 ? 66.722 56.321 89.527 1.00 27.73 86 ARG C O 1
ATOM 5457 N N . VAL C 1 91 ? 65.781 54.442 88.725 1.00 27.03 87 VAL C N 1
ATOM 5458 C CA . VAL C 1 91 ? 65.820 53.739 90.005 1.00 27.02 87 VAL C CA 1
ATOM 5459 C C . VAL C 1 91 ? 66.495 52.369 89.904 1.00 27.54 87 VAL C C 1
ATOM 5460 O O . VAL C 1 91 ? 66.738 51.866 88.807 1.00 26.33 87 VAL C O 1
ATOM 5464 N N . VAL C 1 92 ? 66.781 51.764 91.056 1.00 25.40 88 VAL C N 1
ATOM 5465 C CA . VAL C 1 92 ? 67.387 50.428 91.091 1.00 25.04 88 VAL C CA 1
ATOM 5466 C C . VAL C 1 92 ? 66.791 49.618 92.243 1.00 25.92 88 VAL C C 1
ATOM 5467 O O . VAL C 1 92 ? 66.572 50.148 93.335 1.00 25.85 88 VAL C O 1
ATOM 5471 N N . SER C 1 93 ? 66.483 48.348 91.980 1.00 25.57 89 SER C N 1
ATOM 5472 C CA . SER C 1 93 ? 65.905 47.468 93.000 1.00 25.99 89 SER C CA 1
ATOM 5473 C C . SER C 1 93 ? 66.518 46.068 92.951 1.00 25.70 89 SER C C 1
ATOM 5474 O O . SER C 1 93 ? 66.929 45.589 91.891 1.00 25.50 89 SER C O 1
ATOM 5477 N N . ALA C 1 94 ? 66.578 45.412 94.106 1.00 25.25 90 ALA C N 1
ATOM 5478 C CA . ALA C 1 94 ? 67.068 44.041 94.176 1.00 24.79 90 ALA C CA 1
ATOM 5479 C C . ALA C 1 94 ? 65.926 43.096 94.523 1.00 25.59 90 ALA C C 1
ATOM 5480 O O . ALA C 1 94 ? 66.142 41.898 94.744 1.00 25.93 90 ALA C O 1
ATOM 5482 N N . SER C 1 95 ? 64.709 43.635 94.556 1.00 26.18 91 SER C N 1
ATOM 5483 C CA . SER C 1 95 ? 63.533 42.852 94.923 1.00 27.15 91 SER C CA 1
ATOM 5484 C C . SER C 1 95 ? 62.418 42.963 93.882 1.00 28.80 91 SER C C 1
ATOM 5485 O O . SER C 1 95 ? 61.235 42.969 94.224 1.00 27.93 91 SER C O 1
ATOM 5488 N N . ALA C 1 96 ? 62.801 43.047 92.609 1.00 25.05 92 ALA C N 1
ATOM 5489 C CA . ALA C 1 96 ? 61.830 43.121 91.530 1.00 24.93 92 ALA C CA 1
ATOM 5490 C C . ALA C 1 96 ? 61.299 41.734 91.210 1.00 26.76 92 ALA C C 1
ATOM 5491 O O . ALA C 1 96 ? 61.925 40.729 91.559 1.00 26.20 92 ALA C O 1
ATOM 5493 N N . ASN C 1 97 ? 60.151 41.681 90.534 1.00 30.96 93 ASN C N 1
ATOM 5494 C CA . ASN C 1 97 ? 59.611 40.422 90.024 1.00 33.20 93 ASN C CA 1
ATOM 5495 C C . ASN C 1 97 ? 59.756 40.365 88.508 1.00 32.68 93 ASN C C 1
ATOM 5496 O O . ASN C 1 97 ? 59.311 41.278 87.806 1.00 32.63 93 ASN C O 1
ATOM 5501 N N . GLY C 1 98 ? 60.386 39.306 88.002 1.00 25.22 94 GLY C N 1
ATOM 5502 C CA . GLY C 1 98 ? 60.574 39.134 86.566 1.00 25.64 94 GLY C CA 1
ATOM 5503 C C . GLY C 1 98 ? 61.538 40.115 85.910 1.00 25.48 94 GLY C C 1
ATOM 5504 O O . GLY C 1 98 ? 61.231 40.699 84.863 1.00 24.92 94 GLY C O 1
ATOM 5505 N N . ALA C 1 99 ? 62.723 40.272 86.498 1.00 22.77 95 ALA C N 1
ATOM 5506 C CA . ALA C 1 99 ? 63.661 41.306 86.071 1.00 22.15 95 ALA C CA 1
ATOM 5507 C C . ALA C 1 99 ? 64.291 41.083 84.692 1.00 21.95 95 ALA C C 1
ATOM 5508 O O . ALA C 1 99 ? 64.697 42.044 84.050 1.00 22.16 95 ALA C O 1
ATOM 5510 N N . TYR C 1 100 ? 64.400 39.832 84.249 1.00 21.28 96 TYR C N 1
ATOM 5511 C CA . TYR C 1 100 ? 64.952 39.557 82.913 1.00 21.25 96 TYR C CA 1
ATOM 5512 C C . TYR C 1 100 ? 63.920 39.901 81.843 1.00 21.95 96 TYR C C 1
ATOM 5513 O O . TYR C 1 100 ? 63.358 39.008 81.204 1.00 22.17 96 TYR C O 1
ATOM 5522 N N . ALA C 1 101 ? 63.680 41.193 81.638 1.00 24.70 97 ALA C N 1
ATOM 5523 C CA . ALA C 1 101 ? 62.662 41.646 80.696 1.00 23.40 97 ALA C CA 1
ATOM 5524 C C . ALA C 1 101 ? 62.854 43.129 80.433 1.00 24.33 97 ALA C C 1
ATOM 5525 O O . ALA C 1 101 ? 63.546 43.804 81.186 1.00 23.38 97 ALA C O 1
ATOM 5527 N N . GLU C 1 102 ? 62.228 43.646 79.381 1.00 26.97 98 GLU C N 1
ATOM 5528 C CA . GLU C 1 102 ? 62.320 45.078 79.113 1.00 27.86 98 GLU C CA 1
ATOM 5529 C C . GLU C 1 102 ? 61.584 45.895 80.171 1.00 25.77 98 GLU C C 1
ATOM 5530 O O . GLU C 1 102 ? 61.955 47.038 80.453 1.00 27.26 98 GLU C O 1
ATOM 5536 N N . PHE C 1 103 ? 60.541 45.300 80.742 1.00 26.57 99 PHE C N 1
ATOM 5537 C CA . PHE C 1 103 ? 59.758 45.916 81.812 1.00 26.25 99 PHE C CA 1
ATOM 5538 C C . PHE C 1 103 ? 59.533 44.914 82.939 1.00 25.80 99 PHE C C 1
ATOM 5539 O O . PHE C 1 103 ? 59.284 43.731 82.683 1.00 26.10 99 PHE C O 1
ATOM 5547 N N . CYS C 1 104 ? 59.603 45.392 84.180 1.00 26.56 100 CYS C N 1
ATOM 5548 C CA . CYS C 1 104 ? 59.291 44.573 85.349 1.00 27.16 100 CYS C CA 1
ATOM 5549 C C . CYS C 1 104 ? 58.744 45.464 86.464 1.00 28.20 100 CYS C C 1
ATOM 5550 O O . CYS C 1 104 ? 58.787 46.691 86.363 1.00 28.60 100 CYS C O 1
ATOM 5553 N N . THR C 1 105 ? 58.243 44.846 87.530 1.00 33.84 101 THR C N 1
ATOM 5554 C CA . THR C 1 105 ? 57.744 45.592 88.687 1.00 34.16 101 THR C CA 1
ATOM 5555 C C . THR C 1 105 ? 58.641 45.405 89.903 1.00 34.64 101 THR C C 1
ATOM 5556 O O . THR C 1 105 ? 59.321 44.391 90.025 1.00 34.56 101 THR C O 1
ATOM 5560 N N . ALA C 1 106 ? 58.641 46.389 90.796 1.00 29.49 102 ALA C N 1
ATOM 5561 C CA . ALA C 1 106 ? 59.324 46.270 92.083 1.00 30.35 102 ALA C CA 1
ATOM 5562 C C . ALA C 1 106 ? 58.566 47.081 93.124 1.00 30.64 102 ALA C C 1
ATOM 5563 O O . ALA C 1 106 ? 57.917 48.067 92.780 1.00 29.83 102 ALA C O 1
ATOM 5565 N N . PRO C 1 107 ? 58.645 46.670 94.401 1.00 30.11 103 PRO C N 1
ATOM 5566 C CA . PRO C 1 107 ? 58.053 47.489 95.463 1.00 29.88 103 PRO C CA 1
ATOM 5567 C C . PRO C 1 107 ? 58.815 48.798 95.607 1.00 30.10 103 PRO C C 1
ATOM 5568 O O . PRO C 1 107 ? 60.046 48.780 95.659 1.00 29.30 103 PRO C O 1
ATOM 5572 N N . ALA C 1 108 ? 58.097 49.916 95.679 1.00 29.43 104 ALA C N 1
ATOM 5573 C CA . ALA C 1 108 ? 58.733 51.209 95.886 1.00 28.95 104 ALA C CA 1
ATOM 5574 C C . ALA C 1 108 ? 59.548 51.243 97.174 1.00 28.70 104 ALA C C 1
ATOM 5575 O O . ALA C 1 108 ? 60.557 51.946 97.248 1.00 29.62 104 ALA C O 1
ATOM 5577 N N . SER C 1 109 ? 59.103 50.497 98.188 1.00 32.25 105 SER C N 1
ATOM 5578 C CA . SER C 1 109 ? 59.786 50.483 99.492 1.00 32.99 105 SER C CA 1
ATOM 5579 C C . SER C 1 109 ? 61.168 49.824 99.428 1.00 32.27 105 SER C C 1
ATOM 5580 O O . SER C 1 109 ? 62.037 50.087 100.269 1.00 31.39 105 SER C O 1
ATOM 5583 N N . LEU C 1 110 ? 61.370 48.983 98.417 1.00 27.41 106 LEU C N 1
ATOM 5584 C CA . LEU C 1 110 ? 62.642 48.289 98.238 1.00 26.68 106 LEU C CA 1
ATOM 5585 C C . LEU C 1 110 ? 63.322 48.724 96.944 1.00 27.53 106 LEU C C 1
ATOM 5586 O O . LEU C 1 110 ? 64.049 47.946 96.318 1.00 27.23 106 LEU C O 1
ATOM 5591 N N . THR C 1 111 ? 63.081 49.976 96.557 1.00 28.39 107 THR C N 1
ATOM 5592 C CA . THR C 1 111 ? 63.692 50.568 95.367 1.00 27.43 107 THR C CA 1
ATOM 5593 C C . THR C 1 111 ? 64.349 51.885 95.754 1.00 28.38 107 THR C C 1
ATOM 5594 O O . THR C 1 111 ? 63.759 52.694 96.479 1.00 28.84 107 THR C O 1
ATOM 5598 N N . ALA C 1 112 ? 65.573 52.094 95.283 1.00 26.03 108 ALA C N 1
ATOM 5599 C CA . ALA C 1 112 ? 66.323 53.313 95.566 1.00 26.76 108 ALA C CA 1
ATOM 5600 C C . ALA C 1 112 ? 66.511 54.145 94.299 1.00 28.36 108 ALA C C 1
ATOM 5601 O O . ALA C 1 112 ? 66.690 53.603 93.205 1.00 26.95 108 ALA C O 1
ATOM 5603 N N . LYS C 1 113 ? 66.479 55.465 94.442 1.00 36.71 109 LYS C N 1
ATOM 5604 C CA . LYS C 1 113 ? 66.787 56.332 93.312 1.00 36.74 109 LYS C CA 1
ATOM 5605 C C . LYS C 1 113 ? 68.284 56.259 93.041 1.00 36.94 109 LYS C C 1
ATOM 5606 O O . LYS C 1 113 ? 69.095 56.279 93.973 1.00 34.99 109 LYS C O 1
ATOM 5612 N N . VAL C 1 114 ? 68.656 56.146 91.767 1.00 30.50 110 VAL C N 1
ATOM 5613 C CA . VAL C 1 114 ? 70.065 56.078 91.406 1.00 30.04 110 VAL C CA 1
ATOM 5614 C C . VAL C 1 114 ? 70.658 57.484 91.394 1.00 31.80 110 VAL C C 1
ATOM 5615 O O . VAL C 1 114 ? 70.061 58.405 90.823 1.00 31.26 110 VAL C O 1
ATOM 5619 N N . PRO C 1 115 ? 71.825 57.661 92.039 1.00 33.12 111 PRO C N 1
ATOM 5620 C CA . PRO C 1 115 ? 72.554 58.932 91.963 1.00 34.24 111 PRO C CA 1
ATOM 5621 C C . PRO C 1 115 ? 72.916 59.264 90.516 1.00 36.03 111 PRO C C 1
ATOM 5622 O O . PRO C 1 115 ? 73.208 58.361 89.726 1.00 33.41 111 PRO C O 1
ATOM 5626 N N . ASP C 1 116 ? 72.898 60.549 90.174 1.00 53.06 112 ASP C N 1
ATOM 5627 C CA . ASP C 1 116 ? 73.089 60.951 88.788 1.00 52.35 112 ASP C CA 1
ATOM 5628 C C . ASP C 1 116 ? 74.469 60.585 88.234 1.00 51.50 112 ASP C C 1
ATOM 5629 O O . ASP C 1 116 ? 74.606 60.351 87.036 1.00 52.37 112 ASP C O 1
ATOM 5634 N N . ASP C 1 117 ? 75.479 60.505 89.097 1.00 42.60 113 ASP C N 1
ATOM 5635 C CA . ASP C 1 117 ? 76.818 60.104 88.650 1.00 43.35 113 ASP C CA 1
ATOM 5636 C C . ASP C 1 117 ? 77.085 58.590 88.761 1.00 41.10 113 ASP C C 1
ATOM 5637 O O . ASP C 1 117 ? 78.237 58.144 88.756 1.00 42.55 113 ASP C O 1
ATOM 5642 N N . VAL C 1 118 ? 76.015 57.807 88.852 1.00 31.60 114 VAL C N 1
ATOM 5643 C CA . VAL C 1 118 ? 76.129 56.350 88.790 1.00 31.83 114 VAL C CA 1
ATOM 5644 C C . VAL C 1 118 ? 75.404 55.824 87.558 1.00 30.14 114 VAL C C 1
ATOM 5645 O O . VAL C 1 118 ? 74.195 56.019 87.410 1.00 29.92 114 VAL C O 1
ATOM 5649 N N . THR C 1 119 ? 76.143 55.165 86.669 1.00 26.69 115 THR C N 1
ATOM 5650 C CA . THR C 1 119 ? 75.553 54.631 85.443 1.00 25.10 115 THR C CA 1
ATOM 5651 C C . THR C 1 119 ? 74.550 53.543 85.795 1.00 25.80 115 THR C C 1
ATOM 5652 O O . THR C 1 119 ? 74.625 52.953 86.870 1.00 25.05 115 THR C O 1
ATOM 5656 N N . SER C 1 120 ? 73.610 53.281 84.894 1.00 23.03 116 SER C N 1
ATOM 5657 C CA . SER C 1 120 ? 72.627 52.233 85.117 1.00 22.79 116 SER C CA 1
ATOM 5658 C C . SER C 1 120 ? 73.276 50.845 85.189 1.00 23.27 116 SER C C 1
ATOM 5659 O O . SER C 1 120 ? 72.808 49.975 85.924 1.00 22.13 116 SER C O 1
ATOM 5662 N N . GLU C 1 121 ? 74.338 50.633 84.412 1.00 23.36 117 GLU C N 1
ATOM 5663 C CA . GLU C 1 121 ? 75.084 49.373 84.481 1.00 22.72 117 GLU C CA 1
ATOM 5664 C C . GLU C 1 121 ? 75.734 49.155 85.844 1.00 23.38 117 GLU C C 1
ATOM 5665 O O . GLU C 1 121 ? 75.702 48.042 86.377 1.00 23.29 117 GLU C O 1
ATOM 5671 N N . VAL C 1 122 ? 76.337 50.202 86.402 1.00 24.51 118 VAL C N 1
ATOM 5672 C CA . VAL C 1 122 ? 76.944 50.092 87.730 1.00 24.37 118 VAL C CA 1
ATOM 5673 C C . VAL C 1 122 ? 75.870 49.825 88.784 1.00 24.22 118 VAL C C 1
ATOM 5674 O O . VAL C 1 122 ? 76.031 48.953 89.633 1.00 23.86 118 VAL C O 1
ATOM 5678 N N . ALA C 1 123 ? 74.763 50.557 88.709 1.00 24.80 119 ALA C N 1
ATOM 5679 C CA . ALA C 1 123 ? 73.661 50.367 89.645 1.00 24.48 119 ALA C CA 1
ATOM 5680 C C . ALA C 1 123 ? 73.146 48.925 89.628 1.00 25.58 119 ALA C C 1
ATOM 5681 O O . ALA C 1 123 ? 72.853 48.356 90.680 1.00 25.21 119 ALA C O 1
ATOM 5683 N N . ALA C 1 124 ? 73.042 48.335 88.437 1.00 22.89 120 ALA C N 1
ATOM 5684 C CA . ALA C 1 124 ? 72.580 46.954 88.317 1.00 21.95 120 ALA C CA 1
ATOM 5685 C C . ALA C 1 124 ? 73.690 45.964 88.649 1.00 22.12 120 ALA C C 1
ATOM 5686 O O . ALA C 1 124 ? 73.434 44.766 88.764 1.00 22.77 120 ALA C O 1
ATOM 5688 N N . SER C 1 125 ? 74.918 46.466 88.769 1.00 21.19 121 SER C N 1
ATOM 5689 C CA . SER C 1 125 ? 76.063 45.647 89.154 1.00 21.59 121 SER C CA 1
ATOM 5690 C C . SER C 1 125 ? 76.232 45.669 90.661 1.00 21.51 121 SER C C 1
ATOM 5691 O O . SER C 1 125 ? 76.830 44.759 91.238 1.00 21.25 121 SER C O 1
ATOM 5694 N N . ALA C 1 126 ? 75.714 46.720 91.292 1.00 19.50 122 ALA C N 1
ATOM 5695 C CA . ALA C 1 126 ? 76.084 47.037 92.675 1.00 19.64 122 ALA C CA 1
ATOM 5696 C C . ALA C 1 126 ? 75.022 46.798 93.747 1.00 20.06 122 ALA C C 1
ATOM 5697 O O . ALA C 1 126 ? 75.366 46.459 94.876 1.00 19.16 122 ALA C O 1
ATOM 5699 N N . LEU C 1 127 ? 73.744 46.982 93.428 1.00 23.76 123 LEU C N 1
ATOM 5700 C CA . LEU C 1 127 ? 72.732 47.008 94.494 1.00 23.70 123 LEU C CA 1
ATOM 5701 C C . LEU C 1 127 ? 72.525 45.690 95.256 1.00 24.17 123 LEU C C 1
ATOM 5702 O O . LEU C 1 127 ? 72.685 45.656 96.473 1.00 23.49 123 LEU C O 1
ATOM 5707 N N . LEU C 1 128 ? 72.146 44.614 94.574 1.00 18.45 124 LEU C N 1
ATOM 5708 C CA . LEU C 1 128 ? 71.871 43.366 95.301 1.00 18.03 124 LEU C CA 1
ATOM 5709 C C . LEU C 1 128 ? 73.114 42.870 96.056 1.00 17.88 124 LEU C C 1
ATOM 5710 O O . LEU C 1 128 ? 73.038 42.538 97.245 1.00 17.78 124 LEU C O 1
ATOM 5715 N N . LYS C 1 129 ? 74.251 42.818 95.360 1.00 20.25 125 LYS C N 1
ATOM 5716 C CA . LYS C 1 129 ? 75.490 42.293 95.932 1.00 20.62 125 LYS C CA 1
ATOM 5717 C C . LYS C 1 129 ? 76.075 43.264 96.947 1.00 20.86 125 LYS C C 1
ATOM 5718 O O . LYS C 1 129 ? 76.725 42.854 97.909 1.00 20.55 125 LYS C O 1
ATOM 5724 N N . GLY C 1 130 ? 75.822 44.556 96.744 1.00 20.16 126 GLY C N 1
ATOM 5725 C CA . GLY C 1 130 ? 76.320 45.580 97.646 1.00 20.24 126 GLY C CA 1
ATOM 5726 C C . GLY C 1 130 ? 75.526 45.634 98.942 1.00 20.05 126 GLY C C 1
ATOM 5727 O O . GLY C 1 130 ? 76.113 45.825 100.006 1.00 21.09 126 GLY C O 1
ATOM 5728 N N . LEU C 1 131 ? 74.205 45.477 98.853 1.00 23.28 127 LEU C N 1
ATOM 5729 C CA . LEU C 1 131 ? 73.360 45.361 100.050 1.00 22.83 127 LEU C CA 1
ATOM 5730 C C . LEU C 1 131 ? 73.757 44.104 100.807 1.00 23.78 127 LEU C C 1
ATOM 5731 O O . LEU C 1 131 ? 73.755 44.067 102.042 1.00 23.12 127 LEU C O 1
ATOM 5736 N N . THR C 1 132 ? 74.100 43.063 100.060 1.00 18.16 128 THR C N 1
ATOM 5737 C CA . THR C 1 132 ? 74.561 41.817 100.664 1.00 18.72 128 THR C CA 1
ATOM 5738 C C . THR C 1 132 ? 75.885 42.016 101.404 1.00 18.59 128 THR C C 1
ATOM 5739 O O . THR C 1 132 ? 76.030 41.607 102.563 1.00 19.12 128 THR C O 1
ATOM 5743 N N . ALA C 1 133 ? 76.848 42.660 100.748 1.00 20.08 129 ALA C N 1
ATOM 5744 C CA . ALA C 1 133 ? 78.118 42.978 101.392 1.00 20.02 129 ALA C CA 1
ATOM 5745 C C . ALA C 1 133 ? 77.920 43.854 102.637 1.00 20.65 129 ALA C C 1
ATOM 5746 O O . ALA C 1 133 ? 78.541 43.619 103.669 1.00 20.01 129 ALA C O 1
ATOM 5748 N N . HIS C 1 134 ? 77.048 44.854 102.542 1.00 22.90 130 HIS C N 1
ATOM 5749 C CA . HIS C 1 134 ? 76.732 45.686 103.706 1.00 22.57 130 HIS C CA 1
ATOM 5750 C C . HIS C 1 134 ? 76.285 44.856 104.903 1.00 22.68 130 HIS C C 1
ATOM 5751 O O . HIS C 1 134 ? 76.862 44.973 105.985 1.00 22.76 130 HIS C O 1
ATOM 5758 N N . TYR C 1 135 ? 75.261 44.024 104.723 1.00 20.08 131 TYR C N 1
ATOM 5759 C CA . TYR C 1 135 ? 74.711 43.301 105.873 1.00 19.87 131 TYR C CA 1
ATOM 5760 C C . TYR C 1 135 ? 75.692 42.260 106.409 1.00 20.36 131 TYR C C 1
ATOM 5761 O O . TYR C 1 135 ? 75.720 41.980 107.610 1.00 19.60 131 TYR C O 1
ATOM 5770 N N . LEU C 1 136 ? 76.505 41.696 105.522 1.00 17.25 132 LEU C N 1
ATOM 5771 C CA . LEU C 1 136 ? 77.486 40.704 105.950 1.00 17.88 132 LEU C CA 1
ATOM 5772 C C . LEU C 1 136 ? 78.542 41.347 106.835 1.00 18.47 132 LEU C C 1
ATOM 5773 O O . LEU C 1 136 ? 78.959 40.764 107.843 1.00 17.92 132 LEU C O 1
ATOM 5778 N N . LEU C 1 137 ? 78.959 42.559 106.473 1.00 19.68 133 LEU C N 1
ATOM 5779 C CA . LEU C 1 137 ? 80.057 43.229 107.167 1.00 20.98 133 LEU C CA 1
ATOM 5780 C C . LEU C 1 137 ? 79.601 44.045 108.375 1.00 20.91 133 LEU C C 1
ATOM 5781 O O . LEU C 1 137 ? 80.395 44.329 109.270 1.00 21.50 133 LEU C O 1
ATOM 5786 N N . LYS C 1 138 ? 78.337 44.448 108.388 1.00 26.83 134 LYS C N 1
ATOM 5787 C CA . LYS C 1 138 ? 77.863 45.334 109.448 1.00 28.03 134 LYS C CA 1
ATOM 5788 C C . LYS C 1 138 ? 76.850 44.676 110.383 1.00 26.89 134 LYS C C 1
ATOM 5789 O O . LYS C 1 138 ? 76.652 45.136 111.504 1.00 28.77 134 LYS C O 1
ATOM 5795 N N . SER C 1 139 ? 76.210 43.602 109.932 1.00 21.87 135 SER C N 1
ATOM 5796 C CA . SER C 1 139 ? 75.144 42.984 110.714 1.00 21.73 135 SER C CA 1
ATOM 5797 C C . SER C 1 139 ? 75.397 41.526 111.099 1.00 23.52 135 SER C C 1
ATOM 5798 O O . SER C 1 139 ? 75.224 41.152 112.264 1.00 22.64 135 SER C O 1
ATOM 5801 N N . VAL C 1 140 ? 75.800 40.707 110.134 1.00 18.67 136 VAL C N 1
ATOM 5802 C CA . VAL C 1 140 ? 75.985 39.277 110.398 1.00 18.63 136 VAL C CA 1
ATOM 5803 C C . VAL C 1 140 ? 77.211 39.060 111.271 1.00 18.96 136 VAL C C 1
ATOM 5804 O O . VAL C 1 140 ? 77.122 38.422 112.321 1.00 19.37 136 VAL C O 1
ATOM 5808 N N . TYR C 1 141 ? 78.351 39.576 110.823 1.00 19.12 137 TYR C N 1
ATOM 5809 C CA . TYR C 1 141 ? 79.518 39.738 111.687 1.00 20.36 137 TYR C CA 1
ATOM 5810 C C . TYR C 1 141 ? 80.037 41.154 111.524 1.00 20.64 137 TYR C C 1
ATOM 5811 O O . TYR C 1 141 ? 80.540 41.520 110.459 1.00 19.68 137 TYR C O 1
ATOM 5820 N N . PRO C 1 142 ? 79.920 41.961 112.585 1.00 22.58 138 PRO C N 1
ATOM 5821 C CA . PRO C 1 142 ? 80.351 43.357 112.506 1.00 23.22 138 PRO C CA 1
ATOM 5822 C C . PRO C 1 142 ? 81.862 43.438 112.547 1.00 23.10 138 PRO C C 1
ATOM 5823 O O . PRO C 1 142 ? 82.437 43.470 113.636 1.00 23.76 138 PRO C O 1
ATOM 5827 N N . VAL C 1 143 ? 82.498 43.455 111.378 1.00 23.04 139 VAL C N 1
ATOM 5828 C CA . VAL C 1 143 ? 83.948 43.552 111.312 1.00 22.55 139 VAL C CA 1
ATOM 5829 C C . VAL C 1 143 ? 84.449 44.815 112.010 1.00 23.94 139 VAL C C 1
ATOM 5830 O O . VAL C 1 143 ? 83.777 45.848 112.014 1.00 24.05 139 VAL C O 1
ATOM 5834 N N . LYS C 1 144 ? 85.626 44.725 112.617 1.00 28.12 140 LYS C N 1
ATOM 5835 C CA . LYS C 1 144 ? 86.240 45.892 113.229 1.00 28.70 140 LYS C CA 1
ATOM 5836 C C . LYS C 1 144 ? 87.680 45.986 112.769 1.00 28.67 140 LYS C C 1
ATOM 5837 O O . LYS C 1 144 ? 88.283 44.976 112.390 1.00 28.00 140 LYS C O 1
ATOM 5843 N N . ARG C 1 145 ? 88.216 47.203 112.774 1.00 35.00 141 ARG C N 1
ATOM 5844 C CA . ARG C 1 145 ? 89.612 47.430 112.420 1.00 36.02 141 ARG C CA 1
ATOM 5845 C C . ARG C 1 145 ? 90.493 46.466 113.206 1.00 35.97 141 ARG C C 1
ATOM 5846 O O . ARG C 1 145 ? 90.315 46.302 114.412 1.00 36.06 141 ARG C O 1
ATOM 5854 N N . GLY C 1 146 ? 91.408 45.790 112.516 1.00 31.05 142 GLY C N 1
ATOM 5855 C CA . GLY C 1 146 ? 92.253 44.796 113.157 1.00 31.46 142 GLY C CA 1
ATOM 5856 C C . GLY C 1 146 ? 91.855 43.353 112.877 1.00 30.13 142 GLY C C 1
ATOM 5857 O O . GLY C 1 146 ? 92.689 42.448 112.992 1.00 30.87 142 GLY C O 1
ATOM 5858 N N . ASP C 1 147 ? 90.587 43.133 112.529 1.00 25.00 143 ASP C N 1
ATOM 5859 C CA . ASP C 1 147 ? 90.099 41.792 112.198 1.00 24.36 143 ASP C CA 1
ATOM 5860 C C . ASP C 1 147 ? 90.762 41.283 110.926 1.00 24.79 143 ASP C C 1
ATOM 5861 O O . ASP C 1 147 ? 91.228 42.075 110.096 1.00 24.51 143 ASP C O 1
ATOM 5866 N N . THR C 1 148 ? 90.798 39.961 110.780 1.00 21.23 144 THR C N 1
ATOM 5867 C CA . THR C 1 148 ? 91.142 39.326 109.509 1.00 21.50 144 THR C CA 1
ATOM 5868 C C . THR C 1 148 ? 89.967 38.435 109.143 1.00 21.12 144 THR C C 1
ATOM 5869 O O . THR C 1 148 ? 89.474 37.683 109.979 1.00 20.61 144 THR C O 1
ATOM 5873 N N . VAL C 1 149 ? 89.506 38.520 107.903 1.00 18.28 145 VAL C N 1
ATOM 5874 C CA . VAL C 1 149 ? 88.400 37.673 107.464 1.00 17.59 145 VAL C CA 1
ATOM 5875 C C . VAL C 1 149 ? 88.794 36.895 106.217 1.00 18.21 145 VAL C C 1
ATOM 5876 O O . VAL C 1 149 ? 89.694 37.300 105.480 1.00 18.49 145 VAL C O 1
ATOM 5880 N N . LEU C 1 150 ? 88.126 35.766 105.993 1.00 17.75 146 LEU C N 1
ATOM 5881 C CA . LEU C 1 150 ? 88.303 35.003 104.764 1.00 17.72 146 LEU C CA 1
ATOM 5882 C C . LEU C 1 150 ? 87.081 35.203 103.868 1.00 17.84 146 LEU C C 1
ATOM 5883 O O . LEU C 1 150 ? 85.938 35.034 104.311 1.00 17.91 146 LEU C O 1
ATOM 5888 N N . VAL C 1 151 ? 87.325 35.567 102.610 1.00 16.26 147 VAL C N 1
ATOM 5889 C CA . VAL C 1 151 ? 86.259 35.725 101.629 1.00 16.21 147 VAL C CA 1
ATOM 5890 C C . VAL C 1 151 ? 86.525 34.799 100.460 1.00 16.42 147 VAL C C 1
ATOM 5891 O O . VAL C 1 151 ? 87.454 35.044 99.684 1.00 16.57 147 VAL C O 1
ATOM 5895 N N . HIS C 1 152 ? 85.720 33.746 100.305 1.00 16.19 148 HIS C N 1
ATOM 5896 C CA . HIS C 1 152 ? 85.867 32.897 99.115 1.00 16.83 148 HIS C CA 1
ATOM 5897 C C . HIS C 1 152 ? 85.340 33.595 97.873 1.00 16.81 148 HIS C C 1
ATOM 5898 O O . HIS C 1 152 ? 84.513 34.506 97.973 1.00 16.31 148 HIS C O 1
ATOM 5905 N N . ALA C 1 153 ? 85.824 33.159 96.709 1.00 16.77 149 ALA C N 1
ATOM 5906 C CA . ALA C 1 153 ? 85.435 33.735 95.417 1.00 16.72 149 ALA C CA 1
ATOM 5907 C C . ALA C 1 153 ? 85.648 35.242 95.435 1.00 17.29 149 ALA C C 1
ATOM 5908 O O . ALA C 1 153 ? 84.711 36.017 95.234 1.00 16.73 149 ALA C O 1
ATOM 5910 N N . GLY C 1 154 ? 86.894 35.640 95.686 1.00 17.21 150 GLY C N 1
ATOM 5911 C CA . GLY C 1 154 ? 87.245 37.040 95.861 1.00 17.59 150 GLY C CA 1
ATOM 5912 C C . GLY C 1 154 ? 87.041 37.915 94.635 1.00 17.06 150 GLY C C 1
ATOM 5913 O O . GLY C 1 154 ? 86.943 39.133 94.771 1.00 18.29 150 GLY C O 1
ATOM 5914 N N . ALA C 1 155 ? 86.980 37.312 93.446 1.00 19.05 151 ALA C N 1
ATOM 5915 C CA . ALA C 1 155 ? 86.834 38.079 92.208 1.00 18.49 151 ALA C CA 1
ATOM 5916 C C . ALA C 1 155 ? 85.428 38.009 91.623 1.00 19.07 151 ALA C C 1
ATOM 5917 O O . ALA C 1 155 ? 85.208 38.404 90.474 1.00 18.63 151 ALA C O 1
ATOM 5919 N N . GLY C 1 156 ? 84.486 37.493 92.407 1.00 17.57 152 GLY C N 1
ATOM 5920 C CA . GLY C 1 156 ? 83.086 37.472 92.018 1.00 17.91 152 GLY C CA 1
ATOM 5921 C C . GLY C 1 156 ? 82.389 38.775 92.374 1.00 17.73 152 GLY C C 1
ATOM 5922 O O . GLY C 1 156 ? 83.020 39.687 92.915 1.00 17.88 152 GLY C O 1
ATOM 5923 N N . GLY C 1 157 ? 81.099 38.874 92.056 1.00 19.10 153 GLY C N 1
ATOM 5924 C CA . GLY C 1 157 ? 80.347 40.093 92.302 1.00 19.55 153 GLY C CA 1
ATOM 5925 C C . GLY C 1 157 ? 80.368 40.508 93.766 1.00 18.82 153 GLY C C 1
ATOM 5926 O O . GLY C 1 157 ? 80.831 41.605 94.111 1.00 19.38 153 GLY C O 1
ATOM 5927 N N . VAL C 1 158 ? 79.877 39.628 94.629 1.00 18.94 154 VAL C N 1
ATOM 5928 C CA . VAL C 1 158 ? 79.875 39.913 96.067 1.00 18.73 154 VAL C CA 1
ATOM 5929 C C . VAL C 1 158 ? 81.302 40.007 96.622 1.00 19.04 154 VAL C C 1
ATOM 5930 O O . VAL C 1 158 ? 81.612 40.897 97.420 1.00 19.11 154 VAL C O 1
ATOM 5934 N N . GLY C 1 159 ? 82.174 39.104 96.180 1.00 17.74 155 GLY C N 1
ATOM 5935 C CA . GLY C 1 159 ? 83.539 39.050 96.684 1.00 17.30 155 GLY C CA 1
ATOM 5936 C C . GLY C 1 159 ? 84.334 40.334 96.535 1.00 17.85 155 GLY C C 1
ATOM 5937 O O . GLY C 1 159 ? 85.040 40.744 97.453 1.00 17.63 155 GLY C O 1
ATOM 5938 N N . LEU C 1 160 ? 84.251 40.963 95.366 1.00 17.75 156 LEU C N 1
ATOM 5939 C CA . LEU C 1 160 ? 85.005 42.185 95.129 1.00 17.49 156 LEU C CA 1
ATOM 5940 C C . LEU C 1 160 ? 84.496 43.313 96.020 1.00 17.39 156 LEU C C 1
ATOM 5941 O O . LEU C 1 160 ? 85.283 44.104 96.550 1.00 17.89 156 LEU C O 1
ATOM 5946 N N . ILE C 1 161 ? 83.180 43.382 96.195 1.00 20.15 157 ILE C N 1
ATOM 5947 C CA . ILE C 1 161 ? 82.597 44.409 97.059 1.00 20.67 157 ILE C CA 1
ATOM 5948 C C . ILE C 1 161 ? 82.961 44.175 98.531 1.00 20.09 157 ILE C C 1
ATOM 5949 O O . ILE C 1 161 ? 83.362 45.117 99.228 1.00 19.55 157 ILE C O 1
ATOM 5954 N N . LEU C 1 162 ? 82.831 42.932 99.003 1.00 19.39 158 LEU C N 1
ATOM 5955 C CA . LEU C 1 162 ? 83.223 42.595 100.384 1.00 19.48 158 LEU C CA 1
ATOM 5956 C C . LEU C 1 162 ? 84.667 42.978 100.653 1.00 20.18 158 LEU C C 1
ATOM 5957 O O . LEU C 1 162 ? 84.993 43.545 101.705 1.00 19.94 158 LEU C O 1
ATOM 5962 N N . THR C 1 163 ? 85.537 42.653 99.701 1.00 19.63 159 THR C N 1
ATOM 5963 C CA . THR C 1 163 ? 86.967 42.891 99.851 1.00 19.92 159 THR C CA 1
ATOM 5964 C C . THR C 1 163 ? 87.291 44.381 99.958 1.00 20.67 159 THR C C 1
ATOM 5965 O O . THR C 1 163 ? 87.986 44.800 100.884 1.00 21.05 159 THR C O 1
ATOM 5969 N N . GLN C 1 164 ? 86.784 45.176 99.017 1.00 24.80 160 GLN C N 1
ATOM 5970 C CA . GLN C 1 164 ? 87.041 46.613 99.028 1.00 24.98 160 GLN C CA 1
ATOM 5971 C C . GLN C 1 164 ? 86.476 47.281 100.277 1.00 25.55 160 GLN C C 1
ATOM 5972 O O . GLN C 1 164 ? 87.145 48.098 100.901 1.00 26.30 160 GLN C O 1
ATOM 5978 N N . TRP C 1 165 ? 85.237 46.945 100.625 1.00 24.23 161 TRP C N 1
ATOM 5979 C CA . TRP C 1 165 ? 84.575 47.572 101.764 1.00 23.18 161 TRP C CA 1
ATOM 5980 C C . TRP C 1 165 ? 85.279 47.199 103.066 1.00 24.57 161 TRP C C 1
ATOM 5981 O O . TRP C 1 165 ? 85.577 48.066 103.889 1.00 23.83 161 TRP C O 1
ATOM 5992 N N . ALA C 1 166 ? 85.555 45.912 103.250 1.00 22.31 162 ALA C N 1
ATOM 5993 C CA . ALA C 1 166 ? 86.218 45.467 104.479 1.00 23.06 162 ALA C CA 1
ATOM 5994 C C . ALA C 1 166 ? 87.588 46.121 104.607 1.00 23.19 162 ALA C C 1
ATOM 5995 O O . ALA C 1 166 ? 87.980 46.556 105.688 1.00 22.92 162 ALA C O 1
ATOM 5997 N N . THR C 1 167 ? 88.309 46.195 103.492 1.00 27.17 163 THR C N 1
ATOM 5998 C CA . THR C 1 167 ? 89.623 46.831 103.462 1.00 25.51 163 THR C CA 1
ATOM 5999 C C . THR C 1 167 ? 89.512 48.297 103.880 1.00 27.04 163 THR C C 1
ATOM 6000 O O . THR C 1 167 ? 90.301 48.788 104.694 1.00 27.38 163 THR C O 1
ATOM 6004 N N . HIS C 1 168 ? 88.509 48.985 103.340 1.00 32.96 164 HIS C N 1
ATOM 6005 C CA . HIS C 1 168 ? 88.257 50.377 103.688 1.00 32.28 164 HIS C CA 1
ATOM 6006 C C . HIS C 1 168 ? 88.024 50.544 105.183 1.00 33.16 164 HIS C C 1
ATOM 6007 O O . HIS C 1 168 ? 88.399 51.567 105.768 1.00 32.51 164 HIS C O 1
ATOM 6014 N N . LEU C 1 169 ? 87.405 49.536 105.794 1.00 27.97 165 LEU C N 1
ATOM 6015 C CA . LEU C 1 169 ? 87.099 49.563 107.224 1.00 27.51 165 LEU C CA 1
ATOM 6016 C C . LEU C 1 169 ? 88.271 49.080 108.077 1.00 27.37 165 LEU C C 1
ATOM 6017 O O . LEU C 1 169 ? 88.108 48.831 109.270 1.00 27.62 165 LEU C O 1
ATOM 6022 N N . GLY C 1 170 ? 89.445 48.943 107.467 1.00 29.95 166 GLY C N 1
ATOM 6023 C CA . GLY C 1 170 ? 90.639 48.534 108.196 1.00 29.63 166 GLY C CA 1
ATOM 6024 C C . GLY C 1 170 ? 90.726 47.047 108.498 1.00 30.05 166 GLY C C 1
ATOM 6025 O O . GLY C 1 170 ? 91.496 46.624 109.363 1.00 29.75 166 GLY C O 1
ATOM 6026 N N . VAL C 1 171 ? 89.944 46.245 107.779 1.00 24.35 167 VAL C N 1
ATOM 6027 C CA . VAL C 1 171 ? 89.990 44.790 107.930 1.00 24.57 167 VAL C CA 1
ATOM 6028 C C . VAL C 1 171 ? 90.974 44.175 106.938 1.00 23.89 167 VAL C C 1
ATOM 6029 O O . VAL C 1 171 ? 91.015 44.567 105.769 1.00 24.40 167 VAL C O 1
ATOM 6033 N N . ARG C 1 172 ? 91.771 43.217 107.406 1.00 27.51 168 ARG C N 1
ATOM 6034 C CA . ARG C 1 172 ? 92.658 42.462 106.524 1.00 27.76 168 ARG C CA 1
ATOM 6035 C C . ARG C 1 172 ? 91.863 41.340 105.858 1.00 27.99 168 ARG C C 1
ATOM 6036 O O . ARG C 1 172 ? 91.147 40.605 106.531 1.00 27.01 168 ARG C O 1
ATOM 6044 N N . VAL C 1 173 ? 91.976 41.215 104.539 1.00 20.29 169 VAL C N 1
ATOM 6045 C CA . VAL C 1 173 ? 91.200 40.206 103.815 1.00 20.17 169 VAL C CA 1
ATOM 6046 C C . VAL C 1 173 ? 92.073 39.163 103.099 1.00 20.90 169 VAL C C 1
ATOM 6047 O O . VAL C 1 173 ? 92.996 39.504 102.345 1.00 21.26 169 VAL C O 1
ATOM 6051 N N . ILE C 1 174 ? 91.758 37.891 103.339 1.00 17.31 170 ILE C N 1
ATOM 6052 C CA . ILE C 1 174 ? 92.314 36.780 102.577 1.00 17.20 170 ILE C CA 1
ATOM 6053 C C . ILE C 1 174 ? 91.213 36.247 101.672 1.00 16.78 170 ILE C C 1
ATOM 6054 O O . ILE C 1 174 ? 90.084 36.060 102.118 1.00 16.84 170 ILE C O 1
ATOM 6059 N N . THR C 1 175 ? 91.519 36.012 100.399 1.00 18.60 171 THR C N 1
ATOM 6060 C CA . THR C 1 175 ? 90.514 35.505 99.481 1.00 18.58 171 THR C CA 1
ATOM 6061 C C . THR C 1 175 ? 90.961 34.228 98.804 1.00 18.22 171 THR C C 1
ATOM 6062 O O . THR C 1 175 ? 92.134 33.870 98.861 1.00 18.46 171 THR C O 1
ATOM 6066 N N . THR C 1 176 ? 90.013 33.557 98.159 1.00 16.21 172 THR C N 1
ATOM 6067 C CA . THR C 1 176 ? 90.323 32.473 97.235 1.00 16.27 172 THR C CA 1
ATOM 6068 C C . THR C 1 176 ? 89.769 32.825 95.844 1.00 16.31 172 THR C C 1
ATOM 6069 O O . THR C 1 176 ? 88.697 33.422 95.734 1.00 16.28 172 THR C O 1
ATOM 6073 N N . VAL C 1 177 ? 90.512 32.486 94.789 1.00 18.39 173 VAL C N 1
ATOM 6074 C CA . VAL C 1 177 ? 90.037 32.624 93.406 1.00 18.93 173 VAL C CA 1
ATOM 6075 C C . VAL C 1 177 ? 90.563 31.450 92.582 1.00 19.13 173 VAL C C 1
ATOM 6076 O O . VAL C 1 177 ? 91.456 30.728 93.029 1.00 18.88 173 VAL C O 1
ATOM 6080 N N . SER C 1 178 ? 90.042 31.275 91.369 1.00 19.16 174 SER C N 1
ATOM 6081 C CA . SER C 1 178 ? 90.424 30.122 90.558 1.00 19.05 174 SER C CA 1
ATOM 6082 C C . SER C 1 178 ? 91.501 30.407 89.505 1.00 20.64 174 SER C C 1
ATOM 6083 O O . SER C 1 178 ? 92.077 29.473 88.962 1.00 19.59 174 SER C O 1
ATOM 6086 N N . THR C 1 179 ? 91.775 31.676 89.209 1.00 19.43 175 THR C N 1
ATOM 6087 C CA . THR C 1 179 ? 92.749 32.005 88.165 1.00 19.14 175 THR C CA 1
ATOM 6088 C C . THR C 1 179 ? 93.675 33.143 88.548 1.00 20.07 175 THR C C 1
ATOM 6089 O O . THR C 1 179 ? 93.381 33.938 89.447 1.00 19.43 175 THR C O 1
ATOM 6093 N N . ALA C 1 180 ? 94.789 33.225 87.833 1.00 18.17 176 ALA C N 1
ATOM 6094 C CA . ALA C 1 180 ? 95.773 34.281 88.030 1.00 19.77 176 ALA C CA 1
ATOM 6095 C C . ALA C 1 180 ? 95.202 35.653 87.708 1.00 18.69 176 ALA C C 1
ATOM 6096 O O . ALA C 1 180 ? 95.526 36.627 88.385 1.00 18.85 176 ALA C O 1
ATOM 6098 N N . GLU C 1 181 ? 94.378 35.734 86.664 1.00 21.62 177 GLU C N 1
ATOM 6099 C CA . GLU C 1 181 ? 93.708 36.985 86.311 1.00 22.28 177 GLU C CA 1
ATOM 6100 C C . GLU C 1 181 ? 92.877 37.461 87.504 1.00 21.93 177 GLU C C 1
ATOM 6101 O O . GLU C 1 181 ? 92.930 38.638 87.897 1.00 21.86 177 GLU C O 1
ATOM 6107 N N . LYS C 1 182 ? 92.106 36.534 88.073 1.00 17.76 178 LYS C N 1
ATOM 6108 C CA . LYS C 1 182 ? 91.241 36.838 89.221 1.00 17.44 178 LYS C CA 1
ATOM 6109 C C . LYS C 1 182 ? 92.048 37.185 90.470 1.00 17.45 178 LYS C C 1
ATOM 6110 O O . LYS C 1 182 ? 91.644 38.025 91.281 1.00 17.76 178 LYS C O 1
ATOM 6116 N N . ALA C 1 183 ? 93.197 36.543 90.631 1.00 18.91 179 ALA C N 1
ATOM 6117 C CA . ALA C 1 183 ? 94.046 36.840 91.777 1.00 19.85 179 ALA C CA 1
ATOM 6118 C C . ALA C 1 183 ? 94.540 38.283 91.718 1.00 19.77 179 ALA C C 1
ATOM 6119 O O . ALA C 1 183 ? 94.591 38.974 92.730 1.00 20.08 179 ALA C O 1
ATOM 6121 N N . LYS C 1 184 ? 94.894 38.745 90.522 1.00 21.77 180 LYS C N 1
ATOM 6122 C CA . LYS C 1 184 ? 95.330 40.125 90.366 1.00 21.69 180 LYS C CA 1
ATOM 6123 C C . LYS C 1 184 ? 94.201 41.104 90.673 1.00 22.68 180 LYS C C 1
ATOM 6124 O O . LYS C 1 184 ? 94.411 42.115 91.349 1.00 23.68 180 LYS C O 1
ATOM 6130 N N . LEU C 1 185 ? 93.007 40.802 90.173 1.00 22.31 181 LEU C N 1
ATOM 6131 C CA . LEU C 1 185 ? 91.833 41.626 90.442 1.00 22.64 181 LEU C CA 1
ATOM 6132 C C . LEU C 1 185 ? 91.517 41.682 91.940 1.00 22.99 181 LEU C C 1
ATOM 6133 O O . LEU C 1 185 ? 91.171 42.743 92.479 1.00 22.34 181 LEU C O 1
ATOM 6138 N N . SER C 1 186 ? 91.629 40.536 92.608 1.00 19.78 182 SER C N 1
ATOM 6139 C CA . SER C 1 186 ? 91.339 40.464 94.049 1.00 20.86 182 SER C CA 1
ATOM 6140 C C . SER C 1 186 ? 92.336 41.273 94.873 1.00 20.50 182 SER C C 1
ATOM 6141 O O . SER C 1 186 ? 91.949 41.968 95.821 1.00 19.87 182 SER C O 1
ATOM 6144 N N . LYS C 1 187 ? 93.614 41.189 94.505 1.00 25.69 183 LYS C N 1
ATOM 6145 C CA . LYS C 1 187 ? 94.643 41.994 95.149 1.00 25.51 183 LYS C CA 1
ATOM 6146 C C . LYS C 1 187 ? 94.371 43.485 94.958 1.00 26.41 183 LYS C C 1
ATOM 6147 O O . LYS C 1 187 ? 94.435 44.260 95.914 1.00 26.43 183 LYS C O 1
ATOM 6153 N N . ASP C 1 188 ? 94.073 43.882 93.722 1.00 28.15 184 ASP C N 1
ATOM 6154 C CA . ASP C 1 188 ? 93.761 45.282 93.426 1.00 28.43 184 ASP C CA 1
ATOM 6155 C C . ASP C 1 188 ? 92.528 45.760 94.199 1.00 27.85 184 ASP C C 1
ATOM 6156 O O . ASP C 1 188 ? 92.364 46.958 94.454 1.00 28.66 184 ASP C O 1
ATOM 6161 N N . ALA C 1 189 ? 91.681 44.813 94.602 1.00 24.41 185 ALA C N 1
ATOM 6162 C CA . ALA C 1 189 ? 90.497 45.119 95.402 1.00 23.61 185 ALA C CA 1
ATOM 6163 C C . ALA C 1 189 ? 90.841 45.355 96.867 1.00 24.53 185 ALA C C 1
ATOM 6164 O O . ALA C 1 189 ? 90.019 45.864 97.629 1.00 24.71 185 ALA C O 1
ATOM 6166 N N . GLY C 1 190 ? 92.047 44.970 97.267 1.00 27.30 186 GLY C N 1
ATOM 6167 C CA . GLY C 1 190 ? 92.482 45.183 98.634 1.00 26.39 186 GLY C CA 1
ATOM 6168 C C . GLY C 1 190 ? 92.862 43.919 99.383 1.00 26.57 186 GLY C C 1
ATOM 6169 O O . GLY C 1 190 ? 93.387 43.998 100.501 1.00 26.00 186 GLY C O 1
ATOM 6170 N N . ALA C 1 191 ? 92.595 42.755 98.788 1.00 19.85 187 ALA C N 1
ATOM 6171 C CA . ALA C 1 191 ? 92.985 41.490 99.425 1.00 20.86 187 ALA C CA 1
ATOM 6172 C C . ALA C 1 191 ? 94.476 41.482 99.759 1.00 21.70 187 ALA C C 1
ATOM 6173 O O . ALA C 1 191 ? 95.315 41.765 98.900 1.00 21.20 187 ALA C O 1
ATOM 6175 N N . ASP C 1 192 ? 94.805 41.165 101.008 1.00 25.39 188 ASP C N 1
ATOM 6176 C CA . ASP C 1 192 ? 96.205 41.123 101.433 1.00 25.14 188 ASP C CA 1
ATOM 6177 C C . ASP C 1 192 ? 96.864 39.837 100.958 1.00 25.14 188 ASP C C 1
ATOM 6178 O O . ASP C 1 192 ? 98.038 39.831 100.582 1.00 26.09 188 ASP C O 1
ATOM 6183 N N . VAL C 1 193 ? 96.108 38.740 100.986 1.00 20.59 189 VAL C N 1
ATOM 6184 C CA . VAL C 1 193 ? 96.610 37.443 100.534 1.00 20.60 189 VAL C CA 1
ATOM 6185 C C . VAL C 1 193 ? 95.546 36.765 99.673 1.00 21.37 189 VAL C C 1
ATOM 6186 O O . VAL C 1 193 ? 94.379 36.734 100.048 1.00 20.40 189 VAL C O 1
ATOM 6190 N N . VAL C 1 194 ? 95.945 36.234 98.520 1.00 20.70 190 VAL C N 1
ATOM 6191 C CA . VAL C 1 194 ? 95.019 35.533 97.633 1.00 20.60 190 VAL C CA 1
ATOM 6192 C C . VAL C 1 194 ? 95.487 34.095 97.462 1.00 21.56 190 VAL C C 1
ATOM 6193 O O . VAL C 1 194 ? 96.584 33.836 96.945 1.00 21.95 190 VAL C O 1
ATOM 6197 N N . LEU C 1 195 ? 94.651 33.161 97.892 1.00 19.74 191 LEU C N 1
ATOM 6198 C CA . LEU C 1 195 ? 95.014 31.751 97.912 1.00 20.48 191 LEU C CA 1
ATOM 6199 C C . LEU C 1 195 ? 94.278 30.975 96.846 1.00 20.76 191 LEU C C 1
ATOM 6200 O O . LEU C 1 195 ? 93.272 31.446 96.295 1.00 20.12 191 LEU C O 1
ATOM 6205 N N . ASP C 1 196 ? 94.768 29.771 96.564 1.00 21.41 192 ASP C N 1
ATOM 6206 C CA . ASP C 1 196 ? 94.002 28.818 95.778 1.00 21.04 192 ASP C CA 1
ATOM 6207 C C . ASP C 1 196 ? 92.886 28.227 96.625 1.00 21.69 192 ASP C C 1
ATOM 6208 O O . ASP C 1 196 ? 92.942 28.266 97.857 1.00 21.56 192 ASP C O 1
ATOM 6213 N N . TYR C 1 197 ? 91.872 27.685 95.961 1.00 20.85 193 TYR C N 1
ATOM 6214 C CA . TYR C 1 197 ? 90.793 26.976 96.638 1.00 21.61 193 TYR C CA 1
ATOM 6215 C C . TYR C 1 197 ? 91.327 25.769 97.399 1.00 21.74 193 TYR C C 1
ATOM 6216 O O . TYR C 1 197 ? 92.293 25.133 96.961 1.00 21.72 193 TYR C O 1
ATOM 6225 N N . PRO C 1 198 ? 90.708 25.463 98.554 1.00 24.24 194 PRO C N 1
ATOM 6226 C CA . PRO C 1 198 ? 91.117 24.339 99.403 1.00 25.01 194 PRO C CA 1
ATOM 6227 C C . PRO C 1 198 ? 91.158 23.026 98.630 1.00 24.28 194 PRO C C 1
ATOM 6228 O O . PRO C 1 198 ? 90.238 22.728 97.869 1.00 25.12 194 PRO C O 1
ATOM 6232 N N . GLU C 1 199 ? 92.221 22.260 98.838 1.00 42.08 195 GLU C N 1
ATOM 6233 C CA . GLU C 1 199 ? 92.300 20.899 98.336 1.00 43.99 195 GLU C CA 1
ATOM 6234 C C . GLU C 1 199 ? 92.040 19.974 99.505 1.00 43.09 195 GLU C C 1
ATOM 6235 O O . GLU C 1 199 ? 91.233 19.043 99.427 1.00 45.02 195 GLU C O 1
ATOM 6241 N N . ASP C 1 200 ? 92.747 20.248 100.591 1.00 35.63 196 ASP C N 1
ATOM 6242 C CA . ASP C 1 200 ? 92.553 19.553 101.851 1.00 35.99 196 ASP C CA 1
ATOM 6243 C C . ASP C 1 200 ? 92.228 20.592 102.920 1.00 34.98 196 ASP C C 1
ATOM 6244 O O . ASP C 1 200 ? 92.995 21.536 103.127 1.00 34.66 196 ASP C O 1
ATOM 6249 N N . ALA C 1 201 ? 91.090 20.414 103.584 1.00 28.99 197 ALA C N 1
ATOM 6250 C CA . ALA C 1 201 ? 90.608 21.362 104.583 1.00 28.42 197 ALA C CA 1
ATOM 6251 C C . ALA C 1 201 ? 91.630 21.640 105.690 1.00 28.64 197 ALA C C 1
ATOM 6252 O O . ALA C 1 201 ? 91.846 22.794 106.067 1.00 29.12 197 ALA C O 1
ATOM 6254 N N . TRP C 1 202 ? 92.250 20.582 106.215 1.00 37.34 198 TRP C N 1
ATOM 6255 C CA . TRP C 1 202 ? 93.296 20.729 107.231 1.00 38.52 198 TRP C CA 1
ATOM 6256 C C . TRP C 1 202 ? 94.471 21.534 106.703 1.00 36.63 198 TRP C C 1
ATOM 6257 O O . TRP C 1 202 ? 94.969 22.444 107.376 1.00 36.54 198 TRP C O 1
ATOM 6268 N N . GLN C 1 203 ? 94.931 21.170 105.507 1.00 33.66 199 GLN C N 1
ATOM 6269 C CA . GLN C 1 203 ? 96.064 21.838 104.883 1.00 33.63 199 GLN C CA 1
ATOM 6270 C C . GLN C 1 203 ? 95.734 23.310 104.654 1.00 32.20 199 GLN C C 1
ATOM 6271 O O . GLN C 1 203 ? 96.524 24.192 104.982 1.00 31.84 199 GLN C O 1
ATOM 6277 N N . PHE C 1 204 ? 94.546 23.561 104.111 1.00 24.22 200 PHE C N 1
ATOM 6278 C CA . PHE C 1 204 ? 94.093 24.926 103.870 1.00 23.48 200 PHE C CA 1
ATOM 6279 C C . PHE C 1 204 ? 93.989 25.704 105.183 1.00 23.11 200 PHE C C 1
ATOM 6280 O O . PHE C 1 204 ? 94.483 26.822 105.276 1.00 23.23 200 PHE C O 1
ATOM 6288 N N . ALA C 1 205 ? 93.361 25.116 106.201 1.00 21.33 201 ALA C N 1
ATOM 6289 C CA . ALA C 1 205 ? 93.247 25.787 107.496 1.00 22.19 201 ALA C CA 1
ATOM 6290 C C . ALA C 1 205 ? 94.620 26.111 108.088 1.00 22.21 201 ALA C C 1
ATOM 6291 O O . ALA C 1 205 ? 94.822 27.184 108.670 1.00 21.75 201 ALA C O 1
ATOM 6293 N N . GLY C 1 206 ? 95.565 25.186 107.925 1.00 25.46 202 GLY C N 1
ATOM 6294 C CA . GLY C 1 206 ? 96.916 25.385 108.416 1.00 25.82 202 GLY C CA 1
ATOM 6295 C C . GLY C 1 206 ? 97.568 26.599 107.784 1.00 26.10 202 GLY C C 1
ATOM 6296 O O . GLY C 1 206 ? 98.264 27.370 108.449 1.00 25.84 202 GLY C O 1
ATOM 6297 N N . ARG C 1 207 ? 97.329 26.769 106.486 1.00 27.39 203 ARG C N 1
ATOM 6298 C CA . ARG C 1 207 ? 97.838 27.922 105.765 1.00 27.49 203 ARG C CA 1
ATOM 6299 C C . ARG C 1 207 ? 97.208 29.221 106.281 1.00 27.71 203 ARG C C 1
ATOM 6300 O O . ARG C 1 207 ? 97.900 30.218 106.479 1.00 27.97 203 ARG C O 1
ATOM 6308 N N . VAL C 1 208 ? 95.896 29.202 106.506 1.00 21.59 204 VAL C N 1
ATOM 6309 C CA . VAL C 1 208 ? 95.194 30.368 107.047 1.00 21.26 204 VAL C CA 1
ATOM 6310 C C . VAL C 1 208 ? 95.703 30.732 108.441 1.00 21.31 204 VAL C C 1
ATOM 6311 O O . VAL C 1 208 ? 95.913 31.908 108.756 1.00 21.68 204 VAL C O 1
ATOM 6315 N N . ARG C 1 209 ? 95.913 29.725 109.277 1.00 25.82 205 ARG C N 1
ATOM 6316 C CA . ARG C 1 209 ? 96.378 29.985 110.630 1.00 25.76 205 ARG C CA 1
ATOM 6317 C C . ARG C 1 209 ? 97.809 30.511 110.611 1.00 26.52 205 ARG C C 1
ATOM 6318 O O . ARG C 1 209 ? 98.187 31.346 111.433 1.00 26.24 205 ARG C O 1
ATOM 6326 N N . GLU C 1 210 ? 98.589 30.042 109.643 1.00 33.36 206 GLU C N 1
ATOM 6327 C CA . GLU C 1 210 ? 99.958 30.504 109.464 1.00 33.91 206 GLU C CA 1
ATOM 6328 C C . GLU C 1 210 ? 99.944 32.004 109.162 1.00 33.32 206 GLU C C 1
ATOM 6329 O O . GLU C 1 210 ? 100.767 32.769 109.664 1.00 33.65 206 GLU C O 1
ATOM 6335 N N . LEU C 1 211 ? 98.983 32.422 108.346 1.00 24.34 207 LEU C N 1
ATOM 6336 C CA . LEU C 1 211 ? 98.867 33.822 107.951 1.00 25.55 207 LEU C CA 1
ATOM 6337 C C . LEU C 1 211 ? 98.278 34.692 109.061 1.00 26.13 207 LEU C C 1
ATOM 6338 O O . LEU C 1 211 ? 98.334 35.920 108.994 1.00 27.48 207 LEU C O 1
ATOM 6343 N N . THR C 1 212 ? 97.712 34.064 110.087 1.00 24.95 208 THR C N 1
ATOM 6344 C CA . THR C 1 212 ? 97.031 34.822 111.129 1.00 25.01 208 THR C CA 1
ATOM 6345 C C . THR C 1 212 ? 97.680 34.611 112.492 1.00 26.17 208 THR C C 1
ATOM 6346 O O . THR C 1 212 ? 97.028 34.757 113.531 1.00 25.66 208 THR C O 1
ATOM 6350 N N . GLY C 1 213 ? 98.965 34.268 112.486 1.00 33.90 209 GLY C N 1
ATOM 6351 C CA . GLY C 1 213 ? 99.704 34.106 113.729 1.00 33.67 209 GLY C CA 1
ATOM 6352 C C . GLY C 1 213 ? 99.175 32.975 114.586 1.00 33.46 209 GLY C C 1
ATOM 6353 O O . GLY C 1 213 ? 99.208 33.038 115.819 1.00 33.25 209 GLY C O 1
ATOM 6354 N N . GLY C 1 214 ? 98.677 31.932 113.932 1.00 29.35 210 GLY C N 1
ATOM 6355 C CA . GLY C 1 214 ? 98.141 30.784 114.639 1.00 30.00 210 GLY C CA 1
ATOM 6356 C C . GLY C 1 214 ? 96.698 30.954 115.084 1.00 29.31 210 GLY C C 1
ATOM 6357 O O . GLY C 1 214 ? 96.087 30.009 115.581 1.00 30.02 210 GLY C O 1
ATOM 6358 N N . THR C 1 215 ? 96.146 32.151 114.888 1.00 25.47 211 THR C N 1
ATOM 6359 C CA . THR C 1 215 ? 94.823 32.487 115.425 1.00 24.93 211 THR C CA 1
ATOM 6360 C C . THR C 1 215 ? 93.639 31.955 114.613 1.00 25.02 211 THR C C 1
ATOM 6361 O O . THR C 1 215 ? 92.632 31.506 115.179 1.00 24.30 211 THR C O 1
ATOM 6365 N N . GLY C 1 216 ? 93.748 32.013 113.290 1.00 18.77 212 GLY C N 1
ATOM 6366 C CA . GLY C 1 216 ? 92.603 31.735 112.443 1.00 19.14 212 GLY C CA 1
ATOM 6367 C C . GLY C 1 216 ? 91.926 33.059 112.173 1.00 19.11 212 GLY C C 1
ATOM 6368 O O . GLY C 1 216 ? 92.320 34.076 112.763 1.00 19.12 212 GLY C O 1
ATOM 6369 N N . VAL C 1 217 ? 90.913 33.060 111.306 1.00 17.66 213 VAL C N 1
ATOM 6370 C CA . VAL C 1 217 ? 90.203 34.298 110.986 1.00 18.41 213 VAL C CA 1
ATOM 6371 C C . VAL C 1 217 ? 89.018 34.563 111.917 1.00 17.56 213 VAL C C 1
ATOM 6372 O O . VAL C 1 217 ? 88.366 33.632 112.407 1.00 17.42 213 VAL C O 1
ATOM 6376 N N . GLN C 1 218 ? 88.741 35.843 112.158 1.00 19.31 214 GLN C N 1
ATOM 6377 C CA . GLN C 1 218 ? 87.591 36.240 112.957 1.00 18.64 214 GLN C CA 1
ATOM 6378 C C . GLN C 1 218 ? 86.271 35.830 112.314 1.00 18.71 214 GLN C C 1
ATOM 6379 O O . GLN C 1 218 ? 85.283 35.605 113.009 1.00 18.70 214 GLN C O 1
ATOM 6385 N N . ALA C 1 219 ? 86.240 35.762 110.987 1.00 17.26 215 ALA C N 1
ATOM 6386 C CA . ALA C 1 219 ? 85.025 35.354 110.292 1.00 16.30 215 ALA C CA 1
ATOM 6387 C C . ALA C 1 219 ? 85.335 34.814 108.912 1.00 17.06 215 ALA C C 1
ATOM 6388 O O . ALA C 1 219 ? 86.339 35.197 108.294 1.00 16.69 215 ALA C O 1
ATOM 6390 N N . VAL C 1 220 ? 84.467 33.928 108.431 1.00 15.67 216 VAL C N 1
ATOM 6391 C CA . VAL C 1 220 ? 84.519 33.500 107.031 1.00 15.87 216 VAL C CA 1
ATOM 6392 C C . VAL C 1 220 ? 83.236 33.880 106.317 1.00 16.13 216 VAL C C 1
ATOM 6393 O O . VAL C 1 220 ? 82.133 33.587 106.791 1.00 16.01 216 VAL C O 1
ATOM 6397 N N . TYR C 1 221 ? 83.380 34.553 105.184 1.00 17.96 217 TYR C N 1
ATOM 6398 C CA . TYR C 1 221 ? 82.249 34.793 104.316 1.00 16.84 217 TYR C CA 1
ATOM 6399 C C . TYR C 1 221 ? 82.330 33.778 103.186 1.00 17.13 217 TYR C C 1
ATOM 6400 O O . TYR C 1 221 ? 83.205 33.849 102.312 1.00 17.56 217 TYR C O 1
ATOM 6409 N N . ASP C 1 222 ? 81.438 32.799 103.232 1.00 16.11 218 ASP C N 1
ATOM 6410 C CA . ASP C 1 222 ? 81.511 31.686 102.301 1.00 17.02 218 ASP C CA 1
ATOM 6411 C C . ASP C 1 222 ? 80.290 31.677 101.396 1.00 16.85 218 ASP C C 1
ATOM 6412 O O . ASP C 1 222 ? 79.206 31.271 101.816 1.00 17.05 218 ASP C O 1
ATOM 6417 N N . GLY C 1 223 ? 80.475 32.113 100.151 1.00 17.34 219 GLY C N 1
ATOM 6418 C CA . GLY C 1 223 ? 79.402 32.090 99.167 1.00 17.66 219 GLY C CA 1
ATOM 6419 C C . GLY C 1 223 ? 79.536 30.940 98.181 1.00 19.06 219 GLY C C 1
ATOM 6420 O O . GLY C 1 223 ? 78.779 30.846 97.203 1.00 19.13 219 GLY C O 1
ATOM 6421 N N . VAL C 1 224 ? 80.485 30.051 98.455 1.00 17.02 220 VAL C N 1
ATOM 6422 C CA . VAL C 1 224 ? 80.783 28.919 97.573 1.00 17.91 220 VAL C CA 1
ATOM 6423 C C . VAL C 1 224 ? 80.111 27.615 98.024 1.00 17.80 220 VAL C C 1
ATOM 6424 O O . VAL C 1 224 ? 79.595 26.851 97.202 1.00 18.57 220 VAL C O 1
ATOM 6428 N N . GLY C 1 225 ? 80.087 27.368 99.332 1.00 18.59 221 GLY C N 1
ATOM 6429 C CA . GLY C 1 225 ? 79.288 26.272 99.841 1.00 19.53 221 GLY C CA 1
ATOM 6430 C C . GLY C 1 225 ? 79.975 24.920 99.875 1.00 19.23 221 GLY C C 1
ATOM 6431 O O . GLY C 1 225 ? 80.925 24.721 100.630 1.00 19.10 221 GLY C O 1
ATOM 6432 N N . ALA C 1 226 ? 79.487 23.978 99.077 1.00 19.30 222 ALA C N 1
ATOM 6433 C CA . ALA C 1 226 ? 79.916 22.579 99.211 1.00 19.83 222 ALA C CA 1
ATOM 6434 C C . ALA C 1 226 ? 81.433 22.341 99.244 1.00 19.63 222 ALA C C 1
ATOM 6435 O O . ALA C 1 226 ? 81.936 21.645 100.121 1.00 20.10 222 ALA C O 1
ATOM 6437 N N . THR C 1 227 ? 82.159 22.911 98.289 1.00 20.01 223 THR C N 1
ATOM 6438 C CA . THR C 1 227 ? 83.585 22.617 98.149 1.00 20.29 223 THR C CA 1
ATOM 6439 C C . THR C 1 227 ? 84.509 23.412 99.062 1.00 20.28 223 THR C C 1
ATOM 6440 O O . THR C 1 227 ? 85.721 23.165 99.089 1.00 19.72 223 THR C O 1
ATOM 6444 N N . THR C 1 228 ? 83.953 24.366 99.806 1.00 16.69 224 THR C N 1
ATOM 6445 C CA . THR C 1 228 ? 84.772 25.188 100.688 1.00 16.91 224 THR C CA 1
ATOM 6446 C C . THR C 1 228 ? 84.353 25.110 102.158 1.00 17.01 224 THR C C 1
ATOM 6447 O O . THR C 1 228 ? 85.075 25.583 103.028 1.00 17.44 224 THR C O 1
ATOM 6451 N N . PHE C 1 229 ? 83.193 24.524 102.436 1.00 17.53 225 PHE C N 1
ATOM 6452 C CA . PHE C 1 229 ? 82.616 24.624 103.780 1.00 17.33 225 PHE C CA 1
ATOM 6453 C C . PHE C 1 229 ? 83.524 24.063 104.871 1.00 17.18 225 PHE C C 1
ATOM 6454 O O . PHE C 1 229 ? 83.799 24.749 105.861 1.00 17.97 225 PHE C O 1
ATOM 6462 N N . ASP C 1 230 ? 83.983 22.822 104.712 1.00 21.12 226 ASP C N 1
ATOM 6463 C CA . ASP C 1 230 ? 84.841 22.220 105.745 1.00 21.85 226 ASP C CA 1
ATOM 6464 C C . ASP C 1 230 ? 86.098 23.050 105.992 1.00 21.01 226 ASP C C 1
ATOM 6465 O O . ASP C 1 230 ? 86.514 23.245 107.136 1.00 20.67 226 ASP C O 1
ATOM 6470 N N . ALA C 1 231 ? 86.707 23.535 104.917 1.00 17.37 227 ALA C N 1
ATOM 6471 C CA . ALA C 1 231 ? 87.889 24.388 105.030 1.00 17.78 227 ALA C CA 1
ATOM 6472 C C . ALA C 1 231 ? 87.581 25.704 105.749 1.00 17.05 227 ALA C C 1
ATOM 6473 O O . ALA C 1 231 ? 88.382 26.183 106.562 1.00 17.53 227 ALA C O 1
ATOM 6475 N N . SER C 1 232 ? 86.429 26.294 105.441 1.00 15.89 228 SER C N 1
ATOM 6476 C CA . SER C 1 232 ? 85.996 27.509 106.126 1.00 15.83 228 SER C CA 1
ATOM 6477 C C . SER C 1 232 ? 85.852 27.247 107.622 1.00 15.77 228 SER C C 1
ATOM 6478 O O . SER C 1 232 ? 86.334 28.023 108.446 1.00 15.74 228 SER C O 1
ATOM 6481 N N . LEU C 1 233 ? 85.193 26.143 107.955 1.00 17.85 229 LEU C N 1
ATOM 6482 C CA . LEU C 1 233 ? 84.955 25.785 109.356 1.00 17.77 229 LEU C CA 1
ATOM 6483 C C . LEU C 1 233 ? 86.285 25.608 110.088 1.00 18.53 229 LEU C C 1
ATOM 6484 O O . LEU C 1 233 ? 86.460 26.087 111.213 1.00 18.45 229 LEU C O 1
ATOM 6489 N N . ALA C 1 234 ? 87.244 24.975 109.421 1.00 18.74 230 ALA C N 1
ATOM 6490 C CA . ALA C 1 234 ? 88.547 24.708 110.028 1.00 18.81 230 ALA C CA 1
ATOM 6491 C C . ALA C 1 234 ? 89.447 25.937 110.146 1.00 19.24 230 ALA C C 1
ATOM 6492 O O . ALA C 1 234 ? 90.431 25.905 110.870 1.00 20.28 230 ALA C O 1
ATOM 6494 N N . SER C 1 235 ? 89.109 27.020 109.451 1.00 18.92 231 SER C N 1
ATOM 6495 C CA . SER C 1 235 ? 89.972 28.198 109.402 1.00 18.66 231 SER C CA 1
ATOM 6496 C C . SER C 1 235 ? 89.648 29.255 110.450 1.00 19.37 231 SER C C 1
ATOM 6497 O O . SER C 1 235 ? 90.380 30.237 110.590 1.00 18.81 231 SER C O 1
ATOM 6500 N N . LEU C 1 236 ? 88.552 29.050 111.174 1.00 17.61 232 LEU C N 1
ATOM 6501 C CA . LEU C 1 236 ? 88.054 30.026 112.141 1.00 17.03 232 LEU C CA 1
ATOM 6502 C C . LEU C 1 236 ? 88.858 30.129 113.423 1.00 17.53 232 LEU C C 1
ATOM 6503 O O . LEU C 1 236 ? 89.296 29.121 113.992 1.00 17.91 232 LEU C O 1
ATOM 6508 N N . ALA C 1 237 ? 89.025 31.361 113.891 1.00 17.09 233 ALA C N 1
ATOM 6509 C CA . ALA C 1 237 ? 89.442 31.603 115.268 1.00 16.99 233 ALA C CA 1
ATOM 6510 C C . ALA C 1 237 ? 88.370 31.056 116.204 1.00 17.51 233 ALA C C 1
ATOM 6511 O O . ALA C 1 237 ? 87.198 30.904 115.816 1.00 16.40 233 ALA C O 1
ATOM 6513 N N . VAL C 1 238 ? 88.775 30.752 117.434 1.00 17.23 234 VAL C N 1
ATOM 6514 C CA . VAL C 1 238 ? 87.846 30.324 118.471 1.00 16.47 234 VAL C CA 1
ATOM 6515 C C . VAL C 1 238 ? 86.722 31.342 118.581 1.00 15.91 234 VAL C C 1
ATOM 6516 O O . VAL C 1 238 ? 86.971 32.555 118.581 1.00 16.10 234 VAL C O 1
ATOM 6520 N N . ARG C 1 239 ? 85.490 30.837 118.633 1.00 17.38 235 ARG C N 1
ATOM 6521 C CA . ARG C 1 239 ? 84.280 31.653 118.708 1.00 15.94 235 ARG C CA 1
ATOM 6522 C C . ARG C 1 239 ? 84.090 32.576 117.496 1.00 16.66 235 ARG C C 1
ATOM 6523 O O . ARG C 1 239 ? 83.343 33.559 117.567 1.00 16.80 235 ARG C O 1
ATOM 6531 N N . GLY C 1 240 ? 84.739 32.247 116.383 1.00 15.32 236 GLY C N 1
ATOM 6532 C CA . GLY C 1 240 ? 84.558 32.995 115.144 1.00 15.35 236 GLY C CA 1
ATOM 6533 C C . GLY C 1 240 ? 83.215 32.722 114.485 1.00 15.35 236 GLY C C 1
ATOM 6534 O O . GLY C 1 240 ? 82.492 31.807 114.892 1.00 15.32 236 GLY C O 1
ATOM 6535 N N . THR C 1 241 ? 82.894 33.489 113.440 1.00 17.41 237 THR C N 1
ATOM 6536 C CA . THR C 1 241 ? 81.602 33.361 112.767 1.00 17.39 237 THR C CA 1
ATOM 6537 C C . THR C 1 241 ? 81.760 32.882 111.331 1.00 17.86 237 THR C C 1
ATOM 6538 O O . THR C 1 241 ? 82.459 33.510 110.531 1.00 17.59 237 THR C O 1
ATOM 6542 N N . LEU C 1 242 ? 81.114 31.763 111.017 1.00 15.82 238 LEU C N 1
ATOM 6543 C CA . LEU C 1 242 ? 81.045 31.268 109.649 1.00 15.84 238 LEU C CA 1
ATOM 6544 C C . LEU C 1 242 ? 79.736 31.754 109.041 1.00 15.96 238 LEU C C 1
ATOM 6545 O O . LEU C 1 242 ? 78.661 31.240 109.367 1.00 15.76 238 LEU C O 1
ATOM 6550 N N . ALA C 1 243 ? 79.835 32.749 108.166 1.00 16.98 239 ALA C N 1
ATOM 6551 C CA . ALA C 1 243 ? 78.672 33.266 107.446 1.00 16.21 239 ALA C CA 1
ATOM 6552 C C . ALA C 1 243 ? 78.565 32.546 106.113 1.00 17.07 239 ALA C C 1
ATOM 6553 O O . ALA C 1 243 ? 79.190 32.958 105.132 1.00 17.03 239 ALA C O 1
ATOM 6555 N N . LEU C 1 244 ? 77.793 31.464 106.087 1.00 17.31 240 LEU C N 1
ATOM 6556 C CA . LEU C 1 244 ? 77.553 30.714 104.860 1.00 17.78 240 LEU C CA 1
ATOM 6557 C C . LEU C 1 244 ? 76.399 31.388 104.142 1.00 18.73 240 LEU C C 1
ATOM 6558 O O . LEU C 1 244 ? 75.244 31.230 104.530 1.00 18.67 240 LEU C O 1
ATOM 6563 N N . PHE C 1 245 ? 76.703 32.158 103.101 1.00 17.07 241 PHE C N 1
ATOM 6564 C CA . PHE C 1 245 ? 75.670 32.977 102.463 1.00 17.43 241 PHE C CA 1
ATOM 6565 C C . PHE C 1 245 ? 75.368 32.582 101.024 1.00 18.23 241 PHE C C 1
ATOM 6566 O O . PHE C 1 245 ? 74.477 33.151 100.386 1.00 17.87 241 PHE C O 1
ATOM 6574 N N . GLY C 1 246 ? 76.096 31.598 100.515 1.00 18.58 242 GLY C N 1
ATOM 6575 C CA . GLY C 1 246 ? 75.881 31.147 99.154 1.00 18.71 242 GLY C CA 1
ATOM 6576 C C . GLY C 1 246 ? 76.232 29.685 98.982 1.00 19.26 242 GLY C C 1
ATOM 6577 O O . GLY C 1 246 ? 76.690 29.037 99.917 1.00 19.65 242 GLY C O 1
ATOM 6578 N N . ALA C 1 247 ? 76.031 29.174 97.771 1.00 19.56 243 ALA C N 1
ATOM 6579 C CA . ALA C 1 247 ? 76.223 27.756 97.492 1.00 19.46 243 ALA C CA 1
ATOM 6580 C C . ALA C 1 247 ? 76.583 27.561 96.016 1.00 20.01 243 ALA C C 1
ATOM 6581 O O . ALA C 1 247 ? 76.019 26.697 95.343 1.00 20.62 243 ALA C O 1
ATOM 6583 N N . ALA C 1 248 ? 77.515 28.366 95.513 1.00 19.86 244 ALA C N 1
ATOM 6584 C CA . ALA C 1 248 ? 77.828 28.347 94.079 1.00 19.96 244 ALA C CA 1
ATOM 6585 C C . ALA C 1 248 ? 78.301 26.981 93.585 1.00 21.01 244 ALA C C 1
ATOM 6586 O O . ALA C 1 248 ? 77.978 26.568 92.464 1.00 21.49 244 ALA C O 1
ATOM 6588 N N . SER C 1 249 ? 79.069 26.293 94.425 1.00 20.95 245 SER C N 1
ATOM 6589 C CA . SER C 1 249 ? 79.611 24.974 94.110 1.00 21.10 245 SER C CA 1
ATOM 6590 C C . SER C 1 249 ? 78.615 23.864 94.432 1.00 22.20 245 SER C C 1
ATOM 6591 O O . SER C 1 249 ? 78.843 22.687 94.116 1.00 22.33 245 SER C O 1
ATOM 6594 N N . GLY C 1 250 ? 77.513 24.235 95.077 1.00 19.61 246 GLY C N 1
ATOM 6595 C CA . GLY C 1 250 ? 76.486 23.273 95.426 1.00 20.96 246 GLY C CA 1
ATOM 6596 C C . GLY C 1 250 ? 76.124 23.404 96.890 1.00 20.33 246 GLY C C 1
ATOM 6597 O O . GLY C 1 250 ? 76.835 24.066 97.641 1.00 19.66 246 GLY C O 1
ATOM 6598 N N . PRO C 1 251 ? 75.014 22.780 97.299 1.00 24.45 247 PRO C N 1
ATOM 6599 C CA . PRO C 1 251 ? 74.492 22.898 98.669 1.00 23.89 247 PRO C CA 1
ATOM 6600 C C . PRO C 1 251 ? 75.435 22.285 99.694 1.00 24.16 247 PRO C C 1
ATOM 6601 O O . PRO C 1 251 ? 76.080 21.284 99.387 1.00 24.12 247 PRO C O 1
ATOM 6605 N N . VAL C 1 252 ? 75.506 22.874 100.889 1.00 20.73 248 VAL C N 1
ATOM 6606 C CA . VAL C 1 252 ? 76.284 22.296 101.989 1.00 21.37 248 VAL C CA 1
ATOM 6607 C C . VAL C 1 252 ? 75.456 21.213 102.674 1.00 20.89 248 VAL C C 1
ATOM 6608 O O . VAL C 1 252 ? 74.298 21.454 103.035 1.00 21.23 248 VAL C O 1
ATOM 6612 N N . PRO C 1 253 ? 76.036 20.007 102.834 1.00 22.96 249 PRO C N 1
ATOM 6613 C CA . PRO C 1 253 ? 75.385 18.892 103.535 1.00 23.40 249 PRO C CA 1
ATOM 6614 C C . PRO C 1 253 ? 75.114 19.235 104.996 1.00 23.28 249 PRO C C 1
ATOM 6615 O O . PRO C 1 253 ? 75.853 20.040 105.575 1.00 22.51 249 PRO C O 1
ATOM 6619 N N . PRO C 1 254 ? 74.082 18.617 105.590 1.00 21.57 250 PRO C N 1
ATOM 6620 C CA . PRO C 1 254 ? 73.679 18.927 106.966 1.00 21.77 250 PRO C CA 1
ATOM 6621 C C . PRO C 1 254 ? 74.870 18.836 107.914 1.00 21.03 250 PRO C C 1
ATOM 6622 O O . PRO C 1 254 ? 75.723 17.962 107.748 1.00 21.95 250 PRO C O 1
ATOM 6626 N N . VAL C 1 255 ? 74.933 19.739 108.887 1.00 20.06 251 VAL C N 1
ATOM 6627 C CA . VAL C 1 255 ? 76.117 19.870 109.723 1.00 19.98 251 VAL C CA 1
ATOM 6628 C C . VAL C 1 255 ? 75.835 19.364 111.126 1.00 19.41 251 VAL C C 1
ATOM 6629 O O . VAL C 1 255 ? 74.918 19.848 111.785 1.00 19.75 251 VAL C O 1
ATOM 6633 N N . ASP C 1 256 ? 76.595 18.362 111.563 1.00 23.33 252 ASP C N 1
ATOM 6634 C CA . ASP C 1 256 ? 76.517 17.897 112.950 1.00 23.47 252 ASP C CA 1
ATOM 6635 C C . ASP C 1 256 ? 76.904 19.083 113.809 1.00 23.02 252 ASP C C 1
ATOM 6636 O O . ASP C 1 256 ? 78.004 19.605 113.656 1.00 22.93 252 ASP C O 1
ATOM 6641 N N . PRO C 1 257 ? 76.009 19.521 114.712 1.00 20.86 253 PRO C N 1
ATOM 6642 C CA . PRO C 1 257 ? 76.326 20.696 115.533 1.00 20.68 253 PRO C CA 1
ATOM 6643 C C . PRO C 1 257 ? 77.602 20.527 116.342 1.00 20.23 253 PRO C C 1
ATOM 6644 O O . PRO C 1 257 ? 78.279 21.522 116.622 1.00 20.51 253 PRO C O 1
ATOM 6648 N N . GLN C 1 258 ? 77.937 19.296 116.722 1.00 22.30 254 GLN C N 1
ATOM 6649 C CA . GLN C 1 258 ? 79.176 19.085 117.477 1.00 21.52 254 GLN C CA 1
ATOM 6650 C C . GLN C 1 258 ? 80.432 19.445 116.679 1.00 21.32 254 GLN C C 1
ATOM 6651 O O . GLN C 1 258 ? 81.493 19.656 117.266 1.00 20.77 254 GLN C O 1
ATOM 6657 N N . ARG C 1 259 ? 80.329 19.537 115.356 1.00 18.21 255 ARG C N 1
ATOM 6658 C CA . ARG C 1 259 ? 81.470 20.017 114.595 1.00 17.79 255 ARG C CA 1
ATOM 6659 C C . ARG C 1 259 ? 81.741 21.485 114.918 1.00 17.25 255 ARG C C 1
ATOM 6660 O O . ARG C 1 259 ? 82.875 21.938 114.813 1.00 18.11 255 ARG C O 1
ATOM 6668 N N . LEU C 1 260 ? 80.700 22.228 115.290 1.00 17.75 256 LEU C N 1
ATOM 6669 C CA . LEU C 1 260 ? 80.854 23.654 115.595 1.00 17.39 256 LEU C CA 1
ATOM 6670 C C . LEU C 1 260 ? 81.557 23.813 116.939 1.00 18.13 256 LEU C C 1
ATOM 6671 O O . LEU C 1 260 ? 82.273 24.790 117.181 1.00 17.69 256 LEU C O 1
ATOM 6676 N N . ASN C 1 261 ? 81.341 22.834 117.814 1.00 18.22 257 ASN C N 1
ATOM 6677 C CA . ASN C 1 261 ? 82.041 22.755 119.090 1.00 18.98 257 ASN C CA 1
ATOM 6678 C C . ASN C 1 261 ? 83.518 22.505 118.813 1.00 19.33 257 ASN C C 1
ATOM 6679 O O . ASN C 1 261 ? 84.385 23.297 119.200 1.00 18.85 257 ASN C O 1
ATOM 6684 N N . ALA C 1 262 ? 83.793 21.410 118.117 1.00 19.56 258 ALA C N 1
ATOM 6685 C CA . ALA C 1 262 ? 85.159 20.989 117.838 1.00 20.38 258 ALA C CA 1
ATOM 6686 C C . ALA C 1 262 ? 85.979 22.055 117.107 1.00 20.10 258 ALA C C 1
ATOM 6687 O O . ALA C 1 262 ? 87.190 22.145 117.298 1.00 20.08 258 ALA C O 1
ATOM 6689 N N . ALA C 1 263 ? 85.321 22.865 116.281 1.00 16.84 259 ALA C N 1
ATOM 6690 C CA . ALA C 1 263 ? 86.005 23.911 115.521 1.00 17.31 259 ALA C CA 1
ATOM 6691 C C . ALA C 1 263 ? 86.400 25.126 116.363 1.00 17.54 259 ALA C C 1
ATOM 6692 O O . ALA C 1 263 ? 87.094 26.026 115.877 1.00 17.49 259 ALA C O 1
ATOM 6694 N N . GLY C 1 264 ? 85.962 25.154 117.618 1.00 15.77 260 GLY C N 1
ATOM 6695 C CA . GLY C 1 264 ? 86.298 26.249 118.516 1.00 16.34 260 GLY C CA 1
ATOM 6696 C C . GLY C 1 264 ? 85.086 26.994 119.046 1.00 15.80 260 GLY C C 1
ATOM 6697 O O . GLY C 1 264 ? 85.146 28.216 119.238 1.00 15.80 260 GLY C O 1
ATOM 6698 N N . SER C 1 265 ? 84.005 26.262 119.310 1.00 15.27 261 SER C N 1
ATOM 6699 C CA . SER C 1 265 ? 82.750 26.866 119.787 1.00 15.20 261 SER C CA 1
ATOM 6700 C C . SER C 1 265 ? 82.363 28.020 118.850 1.00 15.21 261 SER C C 1
ATOM 6701 O O . SER C 1 265 ? 82.114 29.146 119.293 1.00 15.17 261 SER C O 1
ATOM 6704 N N . VAL C 1 266 ? 82.333 27.739 117.554 1.00 15.27 262 VAL C N 1
ATOM 6705 C CA . VAL C 1 266 ? 82.102 28.797 116.577 1.00 15.28 262 VAL C CA 1
ATOM 6706 C C . VAL C 1 266 ? 80.616 29.009 116.321 1.00 15.25 262 VAL C C 1
ATOM 6707 O O . VAL C 1 266 ? 79.781 28.217 116.767 1.00 15.23 262 VAL C O 1
ATOM 6711 N N . TYR C 1 267 ? 80.289 30.091 115.615 1.00 17.07 263 TYR C N 1
ATOM 6712 C CA . TYR C 1 267 ? 78.916 30.345 115.177 1.00 16.26 263 TYR C CA 1
ATOM 6713 C C . TYR C 1 267 ? 78.761 29.994 113.709 1.00 16.70 263 TYR C C 1
ATOM 6714 O O . TYR C 1 267 ? 79.656 30.278 112.912 1.00 16.56 263 TYR C O 1
ATOM 6723 N N . LEU C 1 268 ? 77.621 29.396 113.350 1.00 16.04 264 LEU C N 1
ATOM 6724 C CA . LEU C 1 268 ? 77.241 29.201 111.953 1.00 16.10 264 LEU C CA 1
ATOM 6725 C C . LEU C 1 268 ? 75.946 29.953 111.698 1.00 16.54 264 LEU C C 1
ATOM 6726 O O . LEU C 1 268 ? 75.013 29.903 112.508 1.00 16.31 264 LEU C O 1
ATOM 6731 N N . THR C 1 269 ? 75.889 30.674 110.587 1.00 16.93 265 THR C N 1
ATOM 6732 C CA . THR C 1 269 ? 74.683 31.405 110.245 1.00 17.46 265 THR C CA 1
ATOM 6733 C C . THR C 1 269 ? 74.543 31.331 108.732 1.00 17.28 265 THR C C 1
ATOM 6734 O O . THR C 1 269 ? 75.547 31.386 108.015 1.00 17.28 265 THR C O 1
ATOM 6738 N N . ARG C 1 270 ? 73.311 31.164 108.248 1.00 16.63 266 ARG C N 1
ATOM 6739 C CA . ARG C 1 270 ? 73.047 31.118 106.808 1.00 17.24 266 ARG C CA 1
ATOM 6740 C C . ARG C 1 270 ? 72.068 32.233 106.467 1.00 17.40 266 ARG C C 1
ATOM 6741 O O . ARG C 1 270 ? 70.865 32.010 106.460 1.00 17.28 266 ARG C O 1
ATOM 6749 N N . PRO C 1 271 ? 72.581 33.443 106.202 1.00 17.22 267 PRO C N 1
ATOM 6750 C CA . PRO C 1 271 ? 71.650 34.570 106.089 1.00 17.00 267 PRO C CA 1
ATOM 6751 C C . PRO C 1 271 ? 71.072 34.717 104.695 1.00 18.55 267 PRO C C 1
ATOM 6752 O O . PRO C 1 271 ? 71.642 34.198 103.732 1.00 17.84 267 PRO C O 1
ATOM 6756 N N . SER C 1 272 ? 69.942 35.415 104.610 1.00 24.28 268 SER C N 1
ATOM 6757 C CA . SER C 1 272 ? 69.307 35.743 103.334 1.00 25.03 268 SER C CA 1
ATOM 6758 C C . SER C 1 272 ? 69.061 37.244 103.305 1.00 25.35 268 SER C C 1
ATOM 6759 O O . SER C 1 272 ? 68.684 37.820 104.320 1.00 24.28 268 SER C O 1
ATOM 6762 N N . LEU C 1 273 ? 69.275 37.878 102.154 1.00 21.29 269 LEU C N 1
ATOM 6763 C CA . LEU C 1 273 ? 69.032 39.322 102.003 1.00 21.55 269 LEU C CA 1
ATOM 6764 C C . LEU C 1 273 ? 67.642 39.765 102.514 1.00 20.80 269 LEU C C 1
ATOM 6765 O O . LEU C 1 273 ? 67.470 40.890 102.991 1.00 20.93 269 LEU C O 1
ATOM 6770 N N . PHE C 1 274 ? 66.670 38.865 102.417 1.00 27.45 270 PHE C N 1
ATOM 6771 C CA . PHE C 1 274 ? 65.292 39.112 102.841 1.00 29.11 270 PHE C CA 1
ATOM 6772 C C . PHE C 1 274 ? 65.185 39.577 104.295 1.00 29.28 270 PHE C C 1
ATOM 6773 O O . PHE C 1 274 ? 64.329 40.402 104.640 1.00 28.14 270 PHE C O 1
ATOM 6781 N N . HIS C 1 275 ? 66.065 39.057 105.146 1.00 23.66 271 HIS C N 1
ATOM 6782 C CA . HIS C 1 275 ? 65.992 39.340 106.573 1.00 24.11 271 HIS C CA 1
ATOM 6783 C C . HIS C 1 275 ? 66.781 40.581 106.955 1.00 22.92 271 HIS C C 1
ATOM 6784 O O . HIS C 1 275 ? 66.845 40.961 108.134 1.00 23.87 271 HIS C O 1
ATOM 6791 N N . PHE C 1 276 ? 67.360 41.230 105.951 1.00 20.55 272 PHE C N 1
ATOM 6792 C CA . PHE C 1 276 ? 68.140 42.433 106.174 1.00 19.39 272 PHE C CA 1
ATOM 6793 C C . PHE C 1 276 ? 67.574 43.610 105.369 1.00 20.28 272 PHE C C 1
ATOM 6794 O O . PHE C 1 276 ? 68.174 44.678 105.311 1.00 21.20 272 PHE C O 1
ATOM 6802 N N . THR C 1 277 ? 66.406 43.394 104.773 1.00 22.12 273 THR C N 1
ATOM 6803 C CA . THR C 1 277 ? 65.676 44.440 104.045 1.00 22.82 273 THR C CA 1
ATOM 6804 C C . THR C 1 277 ? 64.208 44.347 104.446 1.00 23.84 273 THR C C 1
ATOM 6805 O O . THR C 1 277 ? 63.304 44.348 103.597 1.00 23.19 273 THR C O 1
ATOM 6809 N N . ARG C 1 278 ? 63.985 44.249 105.756 1.00 27.14 274 ARG C N 1
ATOM 6810 C CA . ARG C 1 278 ? 62.662 43.952 106.294 1.00 27.96 274 ARG C CA 1
ATOM 6811 C C . ARG C 1 278 ? 61.723 45.158 106.254 1.00 27.94 274 ARG C C 1
ATOM 6812 O O . ARG C 1 278 ? 60.505 45.002 106.271 1.00 28.71 274 ARG C O 1
ATOM 6820 N N . THR C 1 279 ? 62.294 46.357 106.219 1.00 31.12 275 THR C N 1
ATOM 6821 C CA . THR C 1 279 ? 61.502 47.576 106.103 1.00 32.20 275 THR C CA 1
ATOM 6822 C C . THR C 1 279 ? 62.125 48.492 105.063 1.00 31.22 275 THR C C 1
ATOM 6823 O O . THR C 1 279 ? 63.238 48.236 104.592 1.00 30.47 275 THR C O 1
ATOM 6827 N N . GLY C 1 280 ? 61.407 49.558 104.711 1.00 30.98 276 GLY C N 1
ATOM 6828 C CA . GLY C 1 280 ? 61.930 50.568 103.808 1.00 30.52 276 GLY C CA 1
ATOM 6829 C C . GLY C 1 280 ? 63.055 51.338 104.468 1.00 30.53 276 GLY C C 1
ATOM 6830 O O . GLY C 1 280 ? 64.027 51.741 103.821 1.00 30.90 276 GLY C O 1
ATOM 6831 N N . GLU C 1 281 ? 62.929 51.525 105.779 1.00 36.64 277 GLU C N 1
ATOM 6832 C CA . GLU C 1 281 ? 63.944 52.224 106.556 1.00 36.62 277 GLU C CA 1
ATOM 6833 C C . GLU C 1 281 ? 65.232 51.423 106.571 1.00 35.22 277 GLU C C 1
ATOM 6834 O O . GLU C 1 281 ? 66.320 51.988 106.494 1.00 36.26 277 GLU C O 1
ATOM 6840 N N . GLU C 1 282 ? 65.111 50.104 106.698 1.00 25.89 278 GLU C N 1
ATOM 6841 C CA . GLU C 1 282 ? 66.302 49.260 106.718 1.00 25.09 278 GLU C CA 1
ATOM 6842 C C . GLU C 1 282 ? 66.929 49.241 105.321 1.00 24.24 278 GLU C C 1
ATOM 6843 O O . GLU C 1 282 ? 68.138 49.413 105.165 1.00 23.93 278 GLU C O 1
ATOM 6849 N N . PHE C 1 283 ? 66.084 49.051 104.312 1.00 27.79 279 PHE C N 1
ATOM 6850 C CA . PHE C 1 283 ? 66.536 49.082 102.923 1.00 27.11 279 PHE C CA 1
ATOM 6851 C C . PHE C 1 283 ? 67.254 50.394 102.621 1.00 26.45 279 PHE C C 1
ATOM 6852 O O . PHE C 1 283 ? 68.390 50.399 102.147 1.00 27.95 279 PHE C O 1
ATOM 6860 N N . SER C 1 284 ? 66.592 51.510 102.921 1.00 31.93 280 SER C N 1
ATOM 6861 C CA . SER C 1 284 ? 67.136 52.831 102.612 1.00 30.93 280 SER C CA 1
ATOM 6862 C C . SER C 1 284 ? 68.451 53.123 103.317 1.00 30.28 280 SER C C 1
ATOM 6863 O O . SER C 1 284 ? 69.319 53.784 102.753 1.00 31.78 280 SER C O 1
ATOM 6866 N N . TRP C 1 285 ? 68.596 52.627 104.545 1.00 26.80 281 TRP C N 1
ATOM 6867 C CA . TRP C 1 285 ? 69.821 52.815 105.313 1.00 26.17 281 TRP C CA 1
ATOM 6868 C C . TRP C 1 285 ? 70.996 52.106 104.641 1.00 25.76 281 TRP C C 1
ATOM 6869 O O . TRP C 1 285 ? 72.052 52.709 104.429 1.00 26.61 281 TRP C O 1
ATOM 6880 N N . ARG C 1 286 ? 70.812 50.834 104.296 1.00 25.68 282 ARG C N 1
ATOM 6881 C CA . ARG C 1 286 ? 71.885 50.069 103.671 1.00 25.84 282 ARG C CA 1
ATOM 6882 C C . ARG C 1 286 ? 72.170 50.600 102.271 1.00 25.43 282 ARG C C 1
ATOM 6883 O O . ARG C 1 286 ? 73.322 50.788 101.901 1.00 25.87 282 ARG C O 1
ATOM 6891 N N . ALA C 1 287 ? 71.116 50.843 101.497 1.00 27.51 283 ALA C N 1
ATOM 6892 C CA . ALA C 1 287 ? 71.288 51.378 100.147 1.00 26.53 283 ALA C CA 1
ATOM 6893 C C . ALA C 1 287 ? 71.997 52.728 100.199 1.00 26.29 283 ALA C C 1
ATOM 6894 O O . ALA C 1 287 ? 72.884 52.991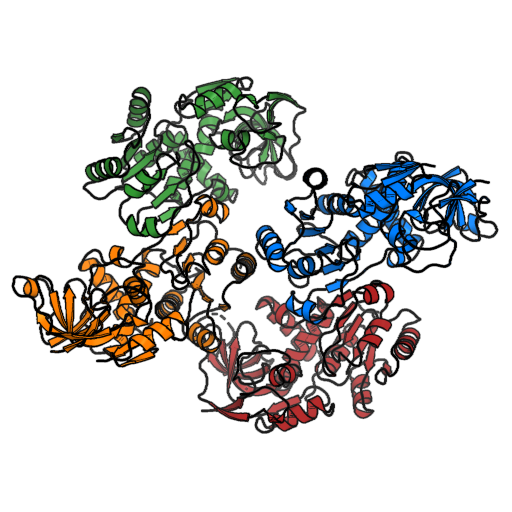 99.402 1.00 25.91 283 ALA C O 1
ATOM 6896 N N . ALA C 1 288 ? 71.622 53.579 101.152 1.00 29.37 284 ALA C N 1
ATOM 6897 C CA . ALA C 1 288 ? 72.314 54.860 101.309 1.00 29.10 284 ALA C CA 1
ATOM 6898 C C . ALA C 1 288 ? 73.795 54.715 101.659 1.00 28.86 284 ALA C C 1
ATOM 6899 O O . ALA C 1 288 ? 74.616 55.462 101.143 1.00 29.98 284 ALA C O 1
ATOM 6901 N N . GLU C 1 289 ? 74.148 53.786 102.550 1.00 32.48 285 GLU C N 1
ATOM 6902 C CA . GLU C 1 289 ? 75.562 53.604 102.918 1.00 31.96 285 GLU C CA 1
ATOM 6903 C C . GLU C 1 289 ? 76.378 52.995 101.773 1.00 32.07 285 GLU C C 1
ATOM 6904 O O . GLU C 1 289 ? 77.566 53.288 101.620 1.00 32.04 285 GLU C O 1
ATOM 6910 N N . LEU C 1 290 ? 75.731 52.152 100.971 1.00 23.56 286 LEU C N 1
ATOM 6911 C CA . LEU C 1 290 ? 76.351 51.600 99.770 1.00 22.84 286 LEU C CA 1
ATOM 6912 C C . LEU C 1 290 ? 76.689 52.731 98.794 1.00 22.48 286 LEU C C 1
ATOM 6913 O O . LEU C 1 290 ? 77.816 52.831 98.301 1.00 24.20 286 LEU C O 1
ATOM 6918 N N . PHE C 1 291 ? 75.711 53.593 98.535 1.00 30.51 287 PHE C N 1
ATOM 6919 C CA . PHE C 1 291 ? 75.900 54.694 97.597 1.00 31.22 287 PHE C CA 1
ATOM 6920 C C . PHE C 1 291 ? 76.834 55.761 98.154 1.00 31.17 287 PHE C C 1
ATOM 6921 O O . PHE C 1 291 ? 77.517 56.442 97.391 1.00 32.19 287 PHE C O 1
ATOM 6929 N N . ASP C 1 292 ? 76.878 55.899 99.479 1.00 37.52 288 ASP C N 1
ATOM 6930 C CA . ASP C 1 292 ? 77.868 56.784 100.101 1.00 37.43 288 ASP C CA 1
ATOM 6931 C C . ASP C 1 292 ? 79.287 56.228 99.896 1.00 37.21 288 ASP C C 1
ATOM 6932 O O . ASP C 1 292 ? 80.234 56.976 99.648 1.00 37.95 288 ASP C O 1
ATOM 6937 N N . ALA C 1 293 ? 79.421 54.906 99.980 1.00 27.29 289 ALA C N 1
ATOM 6938 C CA . ALA C 1 293 ? 80.706 54.236 99.772 1.00 27.30 289 ALA C CA 1
ATOM 6939 C C . ALA C 1 293 ? 81.168 54.365 98.319 1.00 26.89 289 ALA C C 1
ATOM 6940 O O . ALA C 1 293 ? 82.339 54.622 98.048 1.00 27.46 289 ALA C O 1
ATOM 6942 N N . ILE C 1 294 ? 80.241 54.161 97.390 1.00 30.15 290 ILE C N 1
ATOM 6943 C CA . ILE C 1 294 ? 80.535 54.365 95.974 1.00 30.29 290 ILE C CA 1
ATOM 6944 C C . ILE C 1 294 ? 80.869 55.833 95.724 1.00 30.63 290 ILE C C 1
ATOM 6945 O O . ILE C 1 294 ? 81.870 56.150 95.073 1.00 31.51 290 ILE C O 1
ATOM 6950 N N . ASN C 1 295 ? 80.031 56.710 96.264 1.00 70.98 291 ASN C N 1
ATOM 6951 C CA . ASN C 1 295 ? 80.197 58.154 96.145 1.00 71.76 291 ASN C CA 1
ATOM 6952 C C . ASN C 1 295 ? 81.584 58.647 96.557 1.00 72.74 291 ASN C C 1
ATOM 6953 O O . ASN C 1 295 ? 82.168 59.496 95.889 1.00 73.02 291 ASN C O 1
ATOM 6958 N N . SER C 1 296 ? 82.105 58.112 97.657 1.00 38.33 292 SER C N 1
ATOM 6959 C CA . SER C 1 296 ? 83.394 58.544 98.195 1.00 38.18 292 SER C CA 1
ATOM 6960 C C . SER C 1 296 ? 84.576 57.751 97.635 1.00 39.53 292 SER C C 1
ATOM 6961 O O . SER C 1 296 ? 85.732 58.031 97.969 1.00 38.97 292 SER C O 1
ATOM 6964 N N . GLU C 1 297 ? 84.278 56.769 96.784 1.00 38.82 293 GLU C N 1
ATOM 6965 C CA . GLU C 1 297 ? 85.291 55.855 96.243 1.00 39.55 293 GLU C CA 1
ATOM 6966 C C . GLU C 1 297 ? 85.924 54.973 97.330 1.00 38.44 293 GLU C C 1
ATOM 6967 O O . GLU C 1 297 ? 87.049 54.498 97.191 1.00 38.91 293 GLU C O 1
ATOM 6973 N N . ALA C 1 298 ? 85.177 54.762 98.410 1.00 34.70 294 ALA C N 1
ATOM 6974 C CA . ALA C 1 298 ? 85.531 53.759 99.407 1.00 34.86 294 ALA C CA 1
ATOM 6975 C C . ALA C 1 298 ? 85.510 52.394 98.729 1.00 33.67 294 ALA C C 1
ATOM 6976 O O . ALA C 1 298 ? 86.376 51.552 98.958 1.00 35.14 294 ALA C O 1
ATOM 6978 N N . ILE C 1 299 ? 84.496 52.183 97.898 1.00 29.48 295 ILE C N 1
ATOM 6979 C CA . ILE C 1 299 ? 84.466 51.049 96.985 1.00 28.33 295 ILE C CA 1
ATOM 6980 C C . ILE C 1 299 ? 84.292 51.577 95.555 1.00 30.28 295 ILE C C 1
ATOM 6981 O O . ILE C 1 299 ? 83.785 52.687 95.343 1.00 28.90 295 ILE C O 1
ATOM 6986 N N . THR C 1 300 ? 84.731 50.788 94.582 1.00 28.99 296 THR C N 1
ATOM 6987 C CA . THR C 1 300 ? 84.412 51.042 93.177 1.00 30.27 296 THR C CA 1
ATOM 6988 C C . THR C 1 300 ? 83.846 49.751 92.593 1.00 29.35 296 THR C C 1
ATOM 6989 O O . THR C 1 300 ? 84.490 48.704 92.659 1.00 30.11 296 THR C O 1
ATOM 6993 N N . VAL C 1 301 ? 82.638 49.815 92.040 1.00 28.77 297 VAL C N 1
ATOM 6994 C CA . VAL C 1 301 ? 82.016 48.629 91.457 1.00 28.23 297 VAL C CA 1
ATOM 6995 C C . VAL C 1 301 ? 82.119 48.684 89.946 1.00 29.35 297 VAL C C 1
ATOM 6996 O O . VAL C 1 301 ? 81.403 49.450 89.298 1.00 30.21 297 VAL C O 1
ATOM 7000 N N . ALA C 1 302 ? 83.010 47.870 89.386 1.00 25.15 298 ALA C N 1
ATOM 7001 C CA . ALA C 1 302 ? 83.171 47.789 87.935 1.00 24.64 298 ALA C CA 1
ATOM 7002 C C . ALA C 1 302 ? 82.107 46.899 87.293 1.00 25.41 298 ALA C C 1
ATOM 7003 O O . ALA C 1 302 ? 81.575 45.989 87.932 1.00 24.13 298 ALA C O 1
ATOM 7005 N N . VAL C 1 303 ? 81.796 47.176 86.028 1.00 24.26 299 VAL C N 1
ATOM 7006 C CA . VAL C 1 303 ? 80.976 46.281 85.226 1.00 24.08 299 VAL C CA 1
ATOM 7007 C C . VAL C 1 303 ? 81.904 45.189 84.699 1.00 24.73 299 VAL C C 1
ATOM 7008 O O . VAL C 1 303 ? 82.736 45.448 83.829 1.00 25.73 299 VAL C O 1
ATOM 7012 N N . GLY C 1 304 ? 81.782 43.976 85.239 1.00 23.17 300 GLY C N 1
ATOM 7013 C CA . GLY C 1 304 ? 82.700 42.900 84.896 1.00 21.99 300 GLY C CA 1
ATOM 7014 C C . GLY C 1 304 ? 82.359 42.168 83.612 1.00 23.26 300 GLY C C 1
ATOM 7015 O O . GLY C 1 304 ? 83.199 41.469 83.043 1.00 22.92 300 GLY C O 1
ATOM 7016 N N . GLY C 1 305 ? 81.123 42.322 83.150 1.00 19.60 301 GLY C N 1
ATOM 7017 C CA . GLY C 1 305 ? 80.676 41.639 81.954 1.00 20.58 301 GLY C CA 1
ATOM 7018 C C . GLY C 1 305 ? 79.321 42.142 81.503 1.00 20.93 301 GLY C C 1
ATOM 7019 O O . GLY C 1 305 ? 78.507 42.560 82.326 1.00 19.37 301 GLY C O 1
ATOM 7020 N N . ARG C 1 306 ? 79.089 42.102 80.195 1.00 23.60 302 ARG C N 1
ATOM 7021 C CA . ARG C 1 306 ? 77.836 42.547 79.595 1.00 23.36 302 ARG C CA 1
ATOM 7022 C C . ARG C 1 306 ? 77.294 41.507 78.631 1.00 23.73 302 ARG C C 1
ATOM 7023 O O . ARG C 1 306 ? 78.039 40.956 77.818 1.00 24.16 302 ARG C O 1
ATOM 7031 N N . TYR C 1 307 ? 75.992 41.258 78.710 1.00 20.52 303 TYR C N 1
ATOM 7032 C CA . TYR C 1 307 ? 75.322 40.373 77.761 1.00 20.52 303 TYR C CA 1
ATOM 7033 C C . TYR C 1 307 ? 74.028 41.017 77.316 1.00 21.64 303 TYR C C 1
ATOM 7034 O O . TYR C 1 307 ? 73.332 41.641 78.126 1.00 20.58 303 TYR C O 1
ATOM 7043 N N . PRO C 1 308 ? 73.682 40.850 76.032 1.00 20.97 304 PRO C N 1
ATOM 7044 C CA . PRO C 1 308 ? 72.332 41.213 75.595 1.00 20.75 304 PRO C CA 1
ATOM 7045 C C . PRO C 1 308 ? 71.318 40.349 76.344 1.00 21.38 304 PRO C C 1
ATOM 7046 O O . PRO C 1 308 ? 71.599 39.169 76.588 1.00 21.20 304 PRO C O 1
ATOM 7050 N N . LEU C 1 309 ? 70.168 40.918 76.702 1.00 22.50 305 LEU C N 1
ATOM 7051 C CA . LEU C 1 309 ? 69.087 40.159 77.339 1.00 21.29 305 LEU C CA 1
ATOM 7052 C C . LEU C 1 309 ? 68.790 38.844 76.621 1.00 23.53 305 LEU C C 1
ATOM 7053 O O . LEU C 1 309 ? 68.524 37.819 77.256 1.00 22.12 305 LEU C O 1
ATOM 7058 N N . ALA C 1 310 ? 68.862 38.868 75.293 1.00 23.38 306 ALA C N 1
ATOM 7059 C CA . ALA C 1 310 ? 68.659 37.665 74.496 1.00 24.22 306 ALA C CA 1
ATOM 7060 C C . ALA C 1 310 ? 69.645 36.554 74.854 1.00 24.31 306 ALA C C 1
ATOM 7061 O O . ALA C 1 310 ? 69.380 35.371 74.604 1.00 24.85 306 ALA C O 1
ATOM 7063 N N . ASP C 1 311 ? 70.783 36.935 75.428 1.00 24.57 307 ASP C N 1
ATOM 7064 C CA . ASP C 1 311 ? 71.845 35.972 75.713 1.00 26.34 307 ASP C CA 1
ATOM 7065 C C . ASP C 1 311 ? 71.921 35.630 77.196 1.00 24.77 307 ASP C C 1
ATOM 7066 O O . ASP C 1 311 ? 72.994 35.316 77.708 1.00 23.96 307 ASP C O 1
ATOM 7071 N N . ALA C 1 312 ? 70.776 35.679 77.872 1.00 19.48 308 ALA C N 1
ATOM 7072 C CA . ALA C 1 312 ? 70.698 35.358 79.295 1.00 19.87 308 ALA C CA 1
ATOM 7073 C C . ALA C 1 312 ? 71.236 33.953 79.531 1.00 19.66 308 ALA C C 1
ATOM 7074 O O . ALA C 1 312 ? 71.912 33.689 80.521 1.00 18.89 308 ALA C O 1
ATOM 7076 N N . LEU C 1 313 ? 70.930 33.061 78.598 1.00 22.37 309 LEU C N 1
ATOM 7077 C CA . LEU C 1 313 ? 71.432 31.687 78.615 1.00 22.86 309 LEU C CA 1
ATOM 7078 C C . LEU C 1 313 ? 72.965 31.643 78.715 1.00 22.34 309 LEU C C 1
ATOM 7079 O O . LEU C 1 313 ? 73.539 30.883 79.513 1.00 22.31 309 LEU C O 1
ATOM 7084 N N . ARG C 1 314 ? 73.615 32.480 77.918 1.00 23.03 310 ARG C N 1
ATOM 7085 C CA . ARG C 1 314 ? 75.074 32.533 77.831 1.00 23.35 310 ARG C CA 1
ATOM 7086 C C . ARG C 1 314 ? 75.675 33.061 79.131 1.00 22.81 310 ARG C C 1
ATOM 7087 O O . ARG C 1 314 ? 76.748 32.612 79.551 1.00 21.65 310 ARG C O 1
ATOM 7095 N N . ALA C 1 315 ? 74.988 34.011 79.765 1.00 19.09 311 ALA C N 1
ATOM 7096 C CA . ALA C 1 315 ? 75.436 34.535 81.056 1.00 18.96 311 ALA C CA 1
ATOM 7097 C C . ALA C 1 315 ? 75.367 33.454 82.130 1.00 18.87 311 ALA C C 1
ATOM 7098 O O . ALA C 1 315 ? 76.285 33.320 82.927 1.00 18.76 311 ALA C O 1
ATOM 7100 N N . HIS C 1 316 ? 74.282 32.688 82.155 1.00 18.08 312 HIS C N 1
ATOM 7101 C CA . HIS C 1 316 ? 74.180 31.558 83.081 1.00 18.48 312 HIS C CA 1
ATOM 7102 C C . HIS C 1 316 ? 75.253 30.489 82.848 1.00 19.42 312 HIS C C 1
ATOM 7103 O O . HIS C 1 316 ? 75.828 29.966 83.806 1.00 18.68 312 HIS C O 1
ATOM 7110 N N . GLN C 1 317 ? 75.514 30.139 81.589 1.00 18.28 313 GLN C N 1
ATOM 7111 C CA . GLN C 1 317 ? 76.640 29.248 81.297 1.00 18.79 313 GLN C CA 1
ATOM 7112 C C . GLN C 1 317 ? 77.965 29.766 81.844 1.00 18.29 313 GLN C C 1
ATOM 7113 O O . GLN C 1 317 ? 78.722 29.021 82.476 1.00 18.59 313 GLN C O 1
ATOM 7119 N N . ASP C 1 318 ? 78.260 31.038 81.606 1.00 20.17 314 ASP C N 1
ATOM 7120 C CA . ASP C 1 318 ? 79.534 31.593 82.062 1.00 19.33 314 ASP C CA 1
ATOM 7121 C C . ASP C 1 318 ? 79.603 31.653 83.583 1.00 18.83 314 ASP C C 1
ATOM 7122 O O . ASP C 1 318 ? 80.637 31.368 84.176 1.00 18.98 314 ASP C O 1
ATOM 7127 N N . LEU C 1 319 ? 78.495 32.046 84.208 1.00 19.52 315 LEU C N 1
ATOM 7128 C CA . LEU C 1 319 ? 78.436 32.178 85.662 1.00 20.03 315 LEU C CA 1
ATOM 7129 C C . LEU C 1 319 ? 78.726 30.839 86.327 1.00 19.21 315 LEU C C 1
ATOM 7130 O O . LEU C 1 319 ? 79.581 30.741 87.223 1.00 20.40 315 LEU C O 1
ATOM 7135 N N . GLU C 1 320 ? 78.025 29.808 85.868 1.00 21.56 316 GLU C N 1
ATOM 7136 C CA . GLU C 1 320 ? 78.174 28.459 86.416 1.00 22.96 316 GLU C CA 1
ATOM 7137 C C . GLU C 1 320 ? 79.526 27.819 86.106 1.00 22.46 316 GLU C C 1
ATOM 7138 O O . GLU C 1 320 ? 80.000 26.984 86.873 1.00 22.68 316 GLU C O 1
ATOM 7144 N N . ALA C 1 321 ? 80.139 28.206 84.986 1.00 20.32 317 ALA C N 1
ATOM 7145 C CA . ALA C 1 321 ? 81.432 27.644 84.589 1.00 19.80 317 ALA C CA 1
ATOM 7146 C C . ALA C 1 321 ? 82.611 28.397 85.211 1.00 19.25 317 ALA C C 1
ATOM 7147 O O . ALA C 1 321 ? 83.762 28.147 84.864 1.00 19.60 317 ALA C O 1
ATOM 7149 N N . ARG C 1 322 ? 82.319 29.311 86.139 1.00 19.04 318 ARG C N 1
ATOM 7150 C CA . ARG C 1 322 ? 83.344 30.080 86.847 1.00 18.82 318 ARG C CA 1
ATOM 7151 C C . ARG C 1 322 ? 84.116 31.026 85.927 1.00 20.11 318 ARG C C 1
ATOM 7152 O O . ARG C 1 322 ? 85.269 31.376 86.197 1.00 19.93 318 ARG C O 1
ATOM 7160 N N . LYS C 1 323 ? 83.481 31.463 84.848 1.00 20.74 319 LYS C N 1
ATOM 7161 C CA . LYS C 1 323 ? 84.186 32.266 83.855 1.00 22.20 319 LYS C CA 1
ATOM 7162 C C . LYS C 1 323 ? 83.948 33.765 83.992 1.00 22.97 319 LYS C C 1
ATOM 7163 O O . LYS C 1 323 ? 84.654 34.567 83.386 1.00 21.64 319 LYS C O 1
ATOM 7169 N N . THR C 1 324 ? 82.941 34.149 84.767 1.00 18.37 320 THR C N 1
ATOM 7170 C CA . THR C 1 324 ? 82.671 35.568 84.948 1.00 18.57 320 THR C CA 1
ATOM 7171 C C . THR C 1 324 ? 83.674 36.168 85.916 1.00 19.77 320 THR C C 1
ATOM 7172 O O . THR C 1 324 ? 84.279 35.474 86.738 1.00 18.66 320 THR C O 1
ATOM 7176 N N . VAL C 1 325 ? 83.848 37.474 85.801 1.00 22.68 321 VAL C N 1
ATOM 7177 C CA . VAL C 1 325 ? 84.735 38.215 86.665 1.00 23.32 321 VAL C CA 1
ATOM 7178 C C . VAL C 1 325 ? 83.910 39.394 87.162 1.00 23.10 321 VAL C C 1
ATOM 7179 O O . VAL C 1 325 ? 83.379 40.156 86.360 1.00 23.55 321 VAL C O 1
ATOM 7183 N N . GLY C 1 326 ? 83.756 39.530 88.475 1.00 22.09 322 GLY C N 1
ATOM 7184 C CA . GLY C 1 326 ? 82.937 40.605 89.015 1.00 21.22 322 GLY C CA 1
ATOM 7185 C C . GLY C 1 326 ? 81.455 40.501 88.700 1.00 20.71 322 GLY C C 1
ATOM 7186 O O . GLY C 1 326 ? 80.943 39.426 88.372 1.00 21.03 322 GLY C O 1
ATOM 7187 N N . SER C 1 327 ? 80.759 41.631 88.794 1.00 20.02 323 SER C N 1
ATOM 7188 C CA . SER C 1 327 ? 79.336 41.686 88.478 1.00 20.13 323 SER C CA 1
ATOM 7189 C C . SER C 1 327 ? 79.128 41.705 86.969 1.00 20.17 323 SER C C 1
ATOM 7190 O O . SER C 1 327 ? 79.832 42.422 86.264 1.00 20.51 323 SER C O 1
ATOM 7193 N N . VAL C 1 328 ? 78.166 40.927 86.477 1.00 19.30 324 VAL C N 1
ATOM 7194 C CA . VAL C 1 328 ? 77.777 41.024 85.071 1.00 19.83 324 VAL C CA 1
ATOM 7195 C C . VAL C 1 328 ? 76.332 41.505 84.963 1.00 19.57 324 VAL C C 1
ATOM 7196 O O . VAL C 1 328 ? 75.530 41.334 85.893 1.00 19.36 324 VAL C O 1
ATOM 7200 N N . VAL C 1 329 ? 76.006 42.131 83.837 1.00 19.32 325 VAL C N 1
ATOM 7201 C CA . VAL C 1 329 ? 74.670 42.678 83.626 1.00 18.16 325 VAL C CA 1
ATOM 7202 C C . VAL C 1 329 ? 74.083 42.203 82.300 1.00 20.31 325 VAL C C 1
ATOM 7203 O O . VAL C 1 329 ? 74.819 41.839 81.380 1.00 19.44 325 VAL C O 1
ATOM 7207 N N . LEU C 1 330 ? 72.754 42.201 82.222 1.00 21.00 326 LEU C N 1
ATOM 7208 C CA . LEU C 1 330 ? 72.035 41.945 80.978 1.00 22.03 326 LEU C CA 1
ATOM 7209 C C . LEU C 1 330 ? 71.599 43.297 80.427 1.00 21.71 326 LEU C C 1
ATOM 7210 O O . LEU C 1 330 ? 71.162 44.154 81.187 1.00 21.28 326 LEU C O 1
ATOM 7215 N N . LEU C 1 331 ? 71.725 43.500 79.116 1.00 22.21 327 LEU C N 1
ATOM 7216 C CA . LEU C 1 331 ? 71.283 44.759 78.522 1.00 22.93 327 LEU C CA 1
ATOM 7217 C C . LEU C 1 331 ? 70.054 44.552 77.638 1.00 22.10 327 LEU C C 1
ATOM 7218 O O . LEU C 1 331 ? 70.092 43.795 76.664 1.00 22.16 327 LEU C O 1
ATOM 7223 N N . PRO C 1 332 ? 68.947 45.223 77.987 1.00 27.33 328 PRO C N 1
ATOM 7224 C CA . PRO C 1 332 ? 67.733 45.155 77.182 1.00 27.64 328 PRO C CA 1
ATOM 7225 C C . PRO C 1 332 ? 67.785 46.212 76.086 1.00 27.60 328 PRO C C 1
ATOM 7226 O O . PRO C 1 332 ? 66.964 46.091 75.184 1.00 31.79 328 PRO C O 1
ATOM 7230 N N . SER D 1 4 ? 53.419 28.382 158.867 1.00 27.47 0 SER D N 1
ATOM 7231 C CA . SER D 1 4 ? 52.477 27.394 158.329 1.00 26.26 0 SER D CA 1
ATOM 7232 C C . SER D 1 4 ? 51.092 27.994 158.066 1.00 25.28 0 SER D C 1
ATOM 7233 O O . SER D 1 4 ? 50.766 29.086 158.547 1.00 25.41 0 SER D O 1
ATOM 7236 N N . MET D 1 5 ? 50.288 27.275 157.289 1.00 18.74 1 MET D N 1
ATOM 7237 C CA . MET D 1 5 ? 48.927 27.700 156.974 1.00 18.39 1 MET D CA 1
ATOM 7238 C C . MET D 1 5 ? 48.053 26.472 156.825 1.00 18.65 1 MET D C 1
ATOM 7239 O O . MET D 1 5 ? 48.563 25.370 156.597 1.00 19.05 1 MET D O 1
ATOM 7244 N N . HIS D 1 6 ? 46.740 26.661 156.932 1.00 18.11 2 HIS D N 1
ATOM 7245 C CA . HIS D 1 6 ? 45.790 25.582 156.672 1.00 17.99 2 HIS D CA 1
ATOM 7246 C C . HIS D 1 6 ? 45.463 25.566 155.193 1.00 17.99 2 HIS D C 1
ATOM 7247 O O . HIS D 1 6 ? 45.407 26.623 154.550 1.00 17.58 2 HIS D O 1
ATOM 7254 N N . ALA D 1 7 ? 45.261 24.368 154.650 1.00 15.09 3 ALA D N 1
ATOM 7255 C CA . ALA D 1 7 ? 44.915 24.210 153.242 1.00 14.87 3 ALA D CA 1
ATOM 7256 C C . ALA D 1 7 ? 44.067 22.960 153.069 1.00 14.48 3 ALA D C 1
ATOM 7257 O O . ALA D 1 7 ? 43.981 22.126 153.978 1.00 14.95 3 ALA D O 1
ATOM 7259 N N . ILE D 1 8 ? 43.440 22.843 151.905 1.00 15.17 4 ILE D N 1
ATOM 7260 C CA . ILE D 1 8 ? 42.662 21.657 151.548 1.00 15.50 4 ILE D CA 1
ATOM 7261 C C . ILE D 1 8 ? 43.333 20.995 150.353 1.00 15.74 4 ILE D C 1
ATOM 7262 O O . ILE D 1 8 ? 43.438 21.584 149.273 1.00 15.77 4 ILE D O 1
ATOM 7267 N N . GLU D 1 9 ? 43.774 19.754 150.552 1.00 23.69 5 GLU D N 1
ATOM 7268 C CA . GLU D 1 9 ? 44.614 19.048 149.593 1.00 24.19 5 GLU D CA 1
ATOM 7269 C C . GLU D 1 9 ? 43.877 17.833 149.048 1.00 24.38 5 GLU D C 1
ATOM 7270 O O . GLU D 1 9 ? 42.984 17.281 149.710 1.00 24.66 5 GLU D O 1
ATOM 7276 N N . VAL D 1 10 ? 44.236 17.425 147.835 1.00 23.50 6 VAL D N 1
ATOM 7277 C CA . VAL D 1 10 ? 43.802 16.143 147.298 1.00 23.87 6 VAL D CA 1
ATOM 7278 C C . VAL D 1 10 ? 45.046 15.289 146.991 1.00 24.75 6 VAL D C 1
ATOM 7279 O O . VAL D 1 10 ? 45.941 15.728 146.273 1.00 24.71 6 VAL D O 1
ATOM 7283 N N . THR D 1 11 ? 45.126 14.095 147.576 1.00 24.17 7 THR D N 1
ATOM 7284 C CA . THR D 1 11 ? 46.241 13.185 147.289 1.00 24.36 7 THR D CA 1
ATOM 7285 C C . THR D 1 11 ? 45.801 12.041 146.388 1.00 25.48 7 THR D C 1
ATOM 7286 O O . THR D 1 11 ? 46.629 11.379 145.759 1.00 25.69 7 THR D O 1
ATOM 7290 N N . GLU D 1 12 ? 44.494 11.803 146.350 1.00 31.54 8 GLU D N 1
ATOM 7291 C CA . GLU D 1 12 ? 43.898 10.878 145.393 1.00 32.03 8 GLU D CA 1
ATOM 7292 C C . GLU D 1 12 ? 42.608 11.521 144.902 1.00 32.41 8 GLU D C 1
ATOM 7293 O O . GLU D 1 12 ? 41.987 12.297 145.633 1.00 31.70 8 GLU D O 1
ATOM 7299 N N . THR D 1 13 ? 42.205 11.226 143.669 1.00 20.47 9 THR D N 1
ATOM 7300 C CA . THR D 1 13 ? 40.957 11.781 143.158 1.00 20.19 9 THR D CA 1
ATOM 7301 C C . THR D 1 13 ? 39.762 10.906 143.553 1.00 20.58 9 THR D C 1
ATOM 7302 O O . THR D 1 13 ? 39.915 9.708 143.837 1.00 20.03 9 THR D O 1
ATOM 7306 N N . GLY D 1 14 ? 38.578 11.507 143.597 1.00 18.37 10 GLY D N 1
ATOM 7307 C CA . GLY D 1 14 ? 37.382 10.792 144.024 1.00 18.81 10 GLY D CA 1
ATOM 7308 C C . GLY D 1 14 ? 36.269 11.755 144.405 1.00 19.77 10 GLY D C 1
ATOM 7309 O O . GLY D 1 14 ? 36.238 12.890 143.929 1.00 18.17 10 GLY D O 1
ATOM 7310 N N . GLY D 1 15 ? 35.345 11.305 145.250 1.00 19.68 11 GLY D N 1
ATOM 7311 C CA . GLY D 1 15 ? 34.257 12.152 145.713 1.00 19.53 11 GLY D CA 1
ATOM 7312 C C . GLY D 1 15 ? 34.701 13.153 146.762 1.00 19.62 11 GLY D C 1
ATOM 7313 O O . GLY D 1 15 ? 35.885 13.232 147.084 1.00 18.67 11 GLY D O 1
ATOM 7314 N N . PRO D 1 16 ? 33.748 13.919 147.319 1.00 20.32 12 PRO D N 1
ATOM 7315 C CA . PRO D 1 16 ? 34.070 14.942 148.324 1.00 19.45 12 PRO D CA 1
ATOM 7316 C C . PRO D 1 16 ? 34.913 14.399 149.461 1.00 19.34 12 PRO D C 1
ATOM 7317 O O . PRO D 1 16 ? 35.717 15.142 150.034 1.00 19.42 12 PRO D O 1
ATOM 7321 N N . GLY D 1 17 ? 34.747 13.114 149.779 1.00 20.72 13 GLY D N 1
ATOM 7322 C CA . GLY D 1 17 ? 35.532 12.480 150.827 1.00 21.25 13 GLY D CA 1
ATOM 7323 C C . GLY D 1 17 ? 37.047 12.515 150.694 1.00 21.56 13 GLY D C 1
ATOM 7324 O O . GLY D 1 17 ? 37.755 12.363 151.697 1.00 20.90 13 GLY D O 1
ATOM 7325 N N . VAL D 1 18 ? 37.567 12.711 149.480 1.00 20.04 14 VAL D N 1
ATOM 7326 C CA . VAL D 1 18 ? 39.020 12.766 149.313 1.00 20.66 14 VAL D CA 1
ATOM 7327 C C . VAL D 1 18 ? 39.634 14.121 149.668 1.00 21.14 14 VAL D C 1
ATOM 7328 O O . VAL D 1 18 ? 40.855 14.259 149.679 1.00 21.01 14 VAL D O 1
ATOM 7332 N N . LEU D 1 19 ? 38.804 15.125 149.939 1.00 19.31 15 LEU D N 1
ATOM 7333 C CA . LEU D 1 19 ? 39.342 16.422 150.376 1.00 19.00 15 LEU D CA 1
ATOM 7334 C C . LEU D 1 19 ? 39.977 16.249 151.760 1.00 20.18 15 LEU D C 1
ATOM 7335 O O . LEU D 1 19 ? 39.357 15.668 152.648 1.00 20.51 15 LEU D O 1
ATOM 7340 N N . ARG D 1 20 ? 41.216 16.726 151.928 1.00 26.08 16 ARG D N 1
ATOM 7341 C CA . ARG D 1 20 ? 42.000 16.511 153.151 1.00 26.57 16 ARG D CA 1
ATOM 7342 C C . ARG D 1 20 ? 42.451 17.824 153.752 1.00 26.27 16 ARG D C 1
ATOM 7343 O O . ARG D 1 20 ? 42.896 18.712 153.036 1.00 25.75 16 ARG D O 1
ATOM 7351 N N . HIS D 1 21 ? 42.387 17.930 155.068 1.00 24.61 17 HIS D N 1
ATOM 7352 C CA . HIS D 1 21 ? 43.010 19.052 155.760 1.00 25.70 17 HIS D CA 1
ATOM 7353 C C . HIS D 1 21 ? 44.510 18.818 155.825 1.00 26.54 17 HIS D C 1
ATOM 7354 O O . HIS D 1 21 ? 44.962 17.732 156.190 1.00 27.37 17 HIS D O 1
ATOM 7361 N N . VAL D 1 22 ? 45.284 19.830 155.456 1.00 23.58 18 VAL D N 1
ATOM 7362 C CA . VAL D 1 22 ? 46.739 19.762 155.581 1.00 23.30 18 VAL D CA 1
ATOM 7363 C C . VAL D 1 22 ? 47.232 21.110 156.076 1.00 25.25 18 VAL D C 1
ATOM 7364 O O . VAL D 1 22 ? 46.578 22.135 155.858 1.00 24.27 18 VAL D O 1
ATOM 7368 N N . ASP D 1 23 ? 48.360 21.099 156.778 1.00 28.00 19 ASP D N 1
ATOM 7369 C CA . ASP D 1 23 ? 49.099 22.320 157.041 1.00 27.57 19 ASP D CA 1
ATOM 7370 C C . ASP D 1 23 ? 50.261 22.307 156.069 1.00 27.98 19 ASP D C 1
ATOM 7371 O O . ASP D 1 23 ? 50.828 21.247 155.779 1.00 27.69 19 ASP D O 1
ATOM 7376 N N . GLN D 1 24 ? 50.598 23.475 155.542 1.00 20.69 20 GLN D N 1
ATOM 7377 C CA . GLN D 1 24 ? 51.699 23.598 154.613 1.00 21.63 20 GLN D CA 1
ATOM 7378 C C . GLN D 1 24 ? 52.470 24.831 154.996 1.00 21.70 20 GLN D C 1
ATOM 7379 O O . GLN D 1 24 ? 51.931 25.705 155.673 1.00 21.37 20 GLN D O 1
ATOM 7385 N N . PRO D 1 25 ? 53.747 24.901 154.586 1.00 21.11 21 PRO D N 1
ATOM 7386 C CA . PRO D 1 25 ? 54.452 26.171 154.768 1.00 21.50 21 PRO D CA 1
ATOM 7387 C C . PRO D 1 25 ? 53.786 27.234 153.911 1.00 21.84 21 PRO D C 1
ATOM 7388 O O . PRO D 1 25 ? 53.269 26.903 152.841 1.00 21.80 21 PRO D O 1
ATOM 7392 N N . GLN D 1 26 ? 53.787 28.485 154.354 1.00 25.83 22 GLN D N 1
ATOM 7393 C CA . GLN D 1 26 ? 53.282 29.546 153.496 1.00 26.34 22 GLN D CA 1
ATOM 7394 C C . GLN D 1 26 ? 54.142 29.602 152.245 1.00 26.98 22 GLN D C 1
ATOM 7395 O O . GLN D 1 26 ? 55.374 29.525 152.335 1.00 27.16 22 GLN D O 1
ATOM 7401 N N . PRO D 1 27 ? 53.500 29.715 151.068 1.00 22.99 23 PRO D N 1
ATOM 7402 C CA . PRO D 1 27 ? 54.218 29.768 149.786 1.00 23.37 23 PRO D CA 1
ATOM 7403 C C . PRO D 1 27 ? 54.959 31.089 149.595 1.00 23.60 23 PRO D C 1
ATOM 7404 O O . PRO D 1 27 ? 54.618 32.081 150.241 1.00 23.21 23 PRO D O 1
ATOM 7408 N N . GLN D 1 28 ? 55.985 31.092 148.747 1.00 29.22 24 GLN D N 1
ATOM 7409 C CA . GLN D 1 28 ? 56.562 32.341 148.270 1.00 30.04 24 GLN D CA 1
ATOM 7410 C C . GLN D 1 28 ? 56.089 32.511 146.836 1.00 29.11 24 GLN D C 1
ATOM 7411 O O . GLN D 1 28 ? 55.953 31.526 146.106 1.00 29.17 24 GLN D O 1
ATOM 7417 N N . PRO D 1 29 ? 55.813 33.757 146.424 1.00 20.09 25 PRO D N 1
ATOM 7418 C CA . PRO D 1 29 ? 55.393 33.969 145.039 1.00 20.31 25 PRO D CA 1
ATOM 7419 C C . PRO D 1 29 ? 56.591 33.909 144.109 1.00 21.18 25 PRO D C 1
ATOM 7420 O O . PRO D 1 29 ? 57.671 34.388 144.481 1.00 21.27 25 PRO D O 1
ATOM 7424 N N . GLY D 1 30 ? 56.406 33.309 142.937 1.00 20.38 26 GLY D N 1
ATOM 7425 C CA . GLY D 1 30 ? 57.433 33.281 141.912 1.00 20.39 26 GLY D CA 1
ATOM 7426 C C . GLY D 1 30 ? 57.384 34.555 141.091 1.00 20.27 26 GLY D C 1
ATOM 7427 O O . GLY D 1 30 ? 56.659 35.498 141.423 1.00 19.77 26 GLY D O 1
ATOM 7428 N N . HIS D 1 31 ? 58.167 34.588 140.020 1.00 23.83 27 HIS D N 1
ATOM 7429 C CA . HIS D 1 31 ? 58.245 35.754 139.148 1.00 24.69 27 HIS D CA 1
ATOM 7430 C C . HIS D 1 31 ? 56.871 36.138 138.590 1.00 24.54 27 HIS D C 1
ATOM 7431 O O . HIS D 1 31 ? 56.147 35.297 138.055 1.00 25.22 27 HIS D O 1
ATOM 7438 N N . GLY D 1 32 ? 56.514 37.408 138.711 1.00 20.34 28 GLY D N 1
ATOM 7439 C CA . GLY D 1 32 ? 55.255 37.886 138.165 1.00 20.01 28 GLY D CA 1
ATOM 7440 C C . GLY D 1 32 ? 54.046 37.465 138.990 1.00 19.38 28 GLY D C 1
ATOM 7441 O O . GLY D 1 32 ? 52.904 37.727 138.605 1.00 20.02 28 GLY D O 1
ATOM 7442 N N . GLU D 1 33 ? 54.289 36.819 140.124 1.00 20.22 29 GLU D N 1
ATOM 7443 C CA . GLU D 1 33 ? 53.197 36.353 140.970 1.00 19.66 29 GLU D CA 1
ATOM 7444 C C . GLU D 1 33 ? 52.979 37.224 142.206 1.00 20.32 29 GLU D C 1
ATOM 7445 O O . GLU D 1 33 ? 53.881 37.932 142.668 1.00 20.05 29 GLU D O 1
ATOM 7451 N N . LEU D 1 34 ? 51.763 37.150 142.734 1.00 16.93 30 LEU D N 1
ATOM 7452 C CA . LEU D 1 34 ? 51.407 37.760 144.005 1.00 17.01 30 LEU D CA 1
ATOM 7453 C C . LEU D 1 34 ? 51.162 36.660 145.032 1.00 16.42 30 LEU D C 1
ATOM 7454 O O . LEU D 1 34 ? 50.615 35.606 144.691 1.00 17.31 30 LEU D O 1
ATOM 7459 N N . LEU D 1 35 ? 51.578 36.884 146.277 1.00 15.90 31 LEU D N 1
ATOM 7460 C CA . LEU D 1 35 ? 51.133 36.047 147.393 1.00 16.70 31 LEU D CA 1
ATOM 7461 C C . LEU D 1 35 ? 49.918 36.710 148.027 1.00 16.85 31 LEU D C 1
ATOM 7462 O O . LEU D 1 35 ? 49.990 37.854 148.485 1.00 16.57 31 LEU D O 1
ATOM 7467 N N . ILE D 1 36 ? 48.793 35.995 148.046 1.00 14.05 32 ILE D N 1
ATOM 7468 C CA . ILE D 1 36 ? 47.544 36.560 148.545 1.00 13.59 32 ILE D CA 1
ATOM 7469 C C . ILE D 1 36 ? 47.117 35.902 149.845 1.00 13.78 32 ILE D C 1
ATOM 7470 O O . ILE D 1 36 ? 46.993 34.675 149.917 1.00 13.92 32 ILE D O 1
ATOM 7475 N N . LYS D 1 37 ? 46.899 36.720 150.874 1.00 15.83 33 LYS D N 1
ATOM 7476 C CA . LYS D 1 37 ? 46.273 36.256 152.108 1.00 16.45 33 LYS D CA 1
ATOM 7477 C C . LYS D 1 37 ? 44.755 36.282 151.969 1.00 16.12 33 LYS D C 1
ATOM 7478 O O . LYS D 1 37 ? 44.143 37.352 151.894 1.00 16.16 33 LYS D O 1
ATOM 7484 N N . ALA D 1 38 ? 44.142 35.100 151.945 1.00 14.34 34 ALA D N 1
ATOM 7485 C CA . ALA D 1 38 ? 42.712 34.993 151.659 1.00 13.85 34 ALA D CA 1
ATOM 7486 C C . ALA D 1 38 ? 41.806 35.656 152.691 1.00 14.40 34 ALA D C 1
ATOM 7487 O O . ALA D 1 38 ? 42.010 35.521 153.907 1.00 14.31 34 ALA D O 1
ATOM 7489 N N . GLU D 1 39 ? 40.790 36.357 152.186 1.00 16.60 35 GLU D N 1
ATOM 7490 C CA . GLU D 1 39 ? 39.683 36.842 153.005 1.00 17.30 35 GLU D CA 1
ATOM 7491 C C . GLU D 1 39 ? 38.395 36.069 152.670 1.00 16.24 35 GLU D C 1
ATOM 7492 O O . GLU D 1 39 ? 37.553 35.836 153.541 1.00 15.76 35 GLU D O 1
ATOM 7498 N N . ALA D 1 40 ? 38.272 35.660 151.405 1.00 13.36 36 ALA D N 1
ATOM 7499 C CA . ALA D 1 40 ? 37.179 34.813 150.938 1.00 13.38 36 ALA D CA 1
ATOM 7500 C C . ALA D 1 40 ? 37.682 34.002 149.756 1.00 13.43 36 ALA D C 1
ATOM 7501 O O . ALA D 1 40 ? 38.407 34.517 148.906 1.00 13.46 36 ALA D O 1
ATOM 7503 N N . ILE D 1 41 ? 37.294 32.731 149.707 1.00 13.43 37 ILE D N 1
ATOM 7504 C CA . ILE D 1 41 ? 37.783 31.810 148.681 1.00 13.47 37 ILE D CA 1
ATOM 7505 C C . ILE D 1 41 ? 36.584 31.401 147.847 1.00 13.50 37 ILE D C 1
ATOM 7506 O O . ILE D 1 41 ? 35.556 31.024 148.398 1.00 13.49 37 ILE D O 1
ATOM 7511 N N . GLY D 1 42 ? 36.698 31.482 146.523 1.00 15.52 38 GLY D N 1
ATOM 7512 C CA . GLY D 1 42 ? 35.586 31.118 145.660 1.00 15.49 38 GLY D CA 1
ATOM 7513 C C . GLY D 1 42 ? 35.392 29.617 145.576 1.00 16.73 38 GLY D C 1
ATOM 7514 O O . GLY D 1 42 ? 36.340 28.855 145.692 1.00 17.27 38 GLY D O 1
ATOM 7515 N N . VAL D 1 43 ? 34.153 29.188 145.391 1.00 13.86 39 VAL D N 1
ATOM 7516 C CA . VAL D 1 43 ? 33.873 27.782 145.149 1.00 14.04 39 VAL D CA 1
ATOM 7517 C C . VAL D 1 43 ? 33.294 27.662 143.753 1.00 14.81 39 VAL D C 1
ATOM 7518 O O . VAL D 1 43 ? 32.365 28.398 143.380 1.00 15.24 39 VAL D O 1
ATOM 7522 N N . ASN D 1 44 ? 33.857 26.757 142.962 1.00 13.71 40 ASN D N 1
ATOM 7523 C CA . ASN D 1 44 ? 33.455 26.636 141.576 1.00 13.77 40 ASN D CA 1
ATOM 7524 C C . ASN D 1 44 ? 33.242 25.195 141.190 1.00 14.18 40 ASN D C 1
ATOM 7525 O O . ASN D 1 44 ? 33.955 24.315 141.662 1.00 13.77 40 ASN D O 1
ATOM 7530 N N . PHE D 1 45 ? 32.264 24.941 140.329 1.00 16.09 41 PHE D N 1
ATOM 7531 C CA . PHE D 1 45 ? 32.022 23.566 139.938 1.00 17.32 41 PHE D CA 1
ATOM 7532 C C . PHE D 1 45 ? 33.270 22.887 139.359 1.00 17.18 41 PHE D C 1
ATOM 7533 O O . PHE D 1 45 ? 33.474 21.690 139.571 1.00 16.96 41 PHE D O 1
ATOM 7541 N N . ILE D 1 46 ? 34.118 23.638 138.660 1.00 18.18 42 ILE D N 1
ATOM 7542 C CA . ILE D 1 46 ? 35.374 23.064 138.170 1.00 18.50 42 ILE D CA 1
ATOM 7543 C C . ILE D 1 46 ? 36.259 22.485 139.283 1.00 18.51 42 ILE D C 1
ATOM 7544 O O . ILE D 1 46 ? 37.044 21.558 139.035 1.00 18.17 42 ILE D O 1
ATOM 7549 N N . ASP D 1 47 ? 36.134 23.000 140.508 1.00 14.55 43 ASP D N 1
ATOM 7550 C CA . ASP D 1 47 ? 36.911 22.442 141.615 1.00 14.50 43 ASP D CA 1
ATOM 7551 C C . ASP D 1 47 ? 36.564 20.966 141.766 1.00 15.03 43 ASP D C 1
ATOM 7552 O O . ASP D 1 47 ? 37.420 20.156 142.119 1.00 15.63 43 ASP D O 1
ATOM 7557 N N . THR D 1 48 ? 35.306 20.620 141.504 1.00 17.00 44 THR D N 1
ATOM 7558 C CA . THR D 1 48 ? 34.866 19.239 141.661 1.00 17.93 44 THR D CA 1
ATOM 7559 C C . THR D 1 48 ? 35.397 18.338 140.546 1.00 18.47 44 THR D C 1
ATOM 7560 O O . THR D 1 48 ? 35.587 17.146 140.766 1.00 18.33 44 THR D O 1
ATOM 7564 N N . TYR D 1 49 ? 35.628 18.900 139.359 1.00 19.40 45 TYR D N 1
ATOM 7565 C CA . TYR D 1 49 ? 36.129 18.113 138.226 1.00 20.90 45 TYR D CA 1
ATOM 7566 C C . TYR D 1 49 ? 37.605 17.779 138.439 1.00 20.70 45 TYR D C 1
ATOM 7567 O O . TYR D 1 49 ? 38.073 16.699 138.065 1.00 21.17 45 TYR D O 1
ATOM 7576 N N . PHE D 1 50 ? 38.347 18.718 139.018 1.00 17.07 46 PHE D N 1
ATOM 7577 C CA . PHE D 1 50 ? 39.725 18.434 139.426 1.00 16.34 46 PHE D CA 1
ATOM 7578 C C . PHE D 1 50 ? 39.774 17.453 140.594 1.00 16.52 46 PHE D C 1
ATOM 7579 O O . PHE D 1 50 ? 40.639 16.576 140.641 1.00 16.71 46 PHE D O 1
ATOM 7587 N N . ARG D 1 51 ? 38.851 17.596 141.538 1.00 19.29 47 ARG D N 1
ATOM 7588 C CA . ARG D 1 51 ? 38.837 16.694 142.688 1.00 18.88 47 ARG D CA 1
ATOM 7589 C C . ARG D 1 51 ? 38.496 15.265 142.236 1.00 18.89 47 ARG D C 1
ATOM 7590 O O . ARG D 1 51 ? 39.036 14.296 142.772 1.00 19.13 47 ARG D O 1
ATOM 7598 N N . SER D 1 52 ? 37.627 15.142 141.237 1.00 19.49 48 SER D N 1
ATOM 7599 C CA . SER D 1 52 ? 37.110 13.831 140.837 1.00 19.31 48 SER D CA 1
ATOM 7600 C C . SER D 1 52 ? 38.028 13.151 139.837 1.00 20.51 48 SER D C 1
ATOM 7601 O O . SER D 1 52 ? 37.894 11.954 139.574 1.00 19.87 48 SER D O 1
ATOM 7604 N N . GLY D 1 53 ? 38.955 13.919 139.270 1.00 20.69 49 GLY D N 1
ATOM 7605 C CA . GLY D 1 53 ? 39.864 13.399 138.264 1.00 21.96 49 GLY D CA 1
ATOM 7606 C C . GLY D 1 53 ? 39.312 13.515 136.857 1.00 22.02 49 GLY D C 1
ATOM 7607 O O . GLY D 1 53 ? 39.978 13.127 135.896 1.00 22.02 49 GLY D O 1
ATOM 7608 N N . GLN D 1 54 ? 38.096 14.045 136.728 1.00 29.06 50 GLN D N 1
ATOM 7609 C CA . GLN D 1 54 ? 37.486 14.258 135.412 1.00 30.02 50 GLN D CA 1
ATOM 7610 C C . GLN D 1 54 ? 38.344 15.227 134.609 1.00 30.62 50 GLN D C 1
ATOM 7611 O O . GLN D 1 54 ? 38.441 15.132 133.379 1.00 29.59 50 GLN D O 1
ATOM 7617 N N . TYR D 1 55 ? 38.965 16.160 135.321 1.00 21.92 51 TYR D N 1
ATOM 7618 C CA . TYR D 1 55 ? 39.990 17.028 134.757 1.00 22.37 51 TYR D CA 1
ATOM 7619 C C . TYR D 1 55 ? 41.312 16.606 135.379 1.00 23.27 51 TYR D C 1
ATOM 7620 O O . TYR D 1 55 ? 41.543 16.848 136.565 1.00 22.83 51 TYR D O 1
ATOM 7629 N N . PRO D 1 56 ? 42.181 15.945 134.599 1.00 25.20 52 PRO D N 1
ATOM 7630 C CA . PRO D 1 56 ? 43.410 15.429 135.225 1.00 25.24 52 PRO D CA 1
ATOM 7631 C C . PRO D 1 56 ? 44.349 16.533 135.672 1.00 25.05 52 PRO D C 1
ATOM 7632 O O . PRO D 1 56 ? 44.378 17.598 135.052 1.00 25.92 52 PRO D O 1
ATOM 7636 N N . ARG D 1 57 ? 45.083 16.278 136.756 1.00 25.93 53 ARG D N 1
ATOM 7637 C CA . ARG D 1 57 ? 46.124 17.172 137.242 1.00 26.76 53 ARG D CA 1
ATOM 7638 C C . ARG D 1 57 ? 47.115 16.353 138.076 1.00 26.37 53 ARG D C 1
ATOM 7639 O O . ARG D 1 57 ? 46.715 15.407 138.763 1.00 25.78 53 ARG D O 1
ATOM 7647 N N . GLU D 1 58 ? 48.401 16.702 138.017 1.00 28.49 54 GLU D N 1
ATOM 7648 C CA . GLU D 1 58 ? 49.426 15.991 138.796 1.00 28.35 54 GLU D CA 1
ATOM 7649 C C . GLU D 1 58 ? 49.135 16.035 140.294 1.00 29.19 54 GLU D C 1
ATOM 7650 O O . GLU D 1 58 ? 48.982 17.119 140.871 1.00 27.92 54 GLU D O 1
ATOM 7656 N N . LEU D 1 59 ? 49.054 14.868 140.922 1.00 24.06 55 LEU D N 1
ATOM 7657 C CA . LEU D 1 59 ? 48.765 14.795 142.348 1.00 25.40 55 LEU D CA 1
ATOM 7658 C C . LEU D 1 59 ? 50.043 14.883 143.173 1.00 27.66 55 LEU D C 1
ATOM 7659 O O . LEU D 1 59 ? 51.078 14.352 142.780 1.00 30.56 55 LEU D O 1
ATOM 7664 N N . PRO D 1 60 ? 50.026 15.306 144.424 1.00 29.12 56 PRO D N 1
ATOM 7665 C CA . PRO D 1 60 ? 48.903 15.905 145.107 1.00 29.01 56 PRO D CA 1
ATOM 7666 C C . PRO D 1 60 ? 48.882 17.363 144.795 1.00 29.04 56 PRO D C 1
ATOM 7667 O O . PRO D 1 60 ? 49.837 17.903 144.363 1.00 29.11 56 PRO D O 1
ATOM 7671 N N . PHE D 1 61 ? 47.767 17.982 145.084 1.00 22.00 57 PHE D N 1
ATOM 7672 C CA . PHE D 1 61 ? 47.568 19.408 144.812 1.00 21.48 57 PHE D CA 1
ATOM 7673 C C . PHE D 1 61 ? 46.504 20.030 145.716 1.00 20.89 57 PHE D C 1
ATOM 7674 O O . PHE D 1 61 ? 45.623 19.339 146.223 1.00 20.08 57 PHE D O 1
ATOM 7682 N N . VAL D 1 62 ? 46.604 21.339 145.919 1.00 17.47 58 VAL D N 1
ATOM 7683 C CA . VAL D 1 62 ? 45.612 22.072 146.689 1.00 17.90 58 VAL D CA 1
ATOM 7684 C C . VAL D 1 62 ? 44.543 22.583 145.735 1.00 18.66 58 VAL D C 1
ATOM 7685 O O . VAL D 1 62 ? 44.864 23.140 144.691 1.00 18.53 58 VAL D O 1
ATOM 7689 N N . ILE D 1 63 ? 43.279 22.372 146.097 1.00 17.56 59 ILE D N 1
ATOM 7690 C CA . ILE D 1 63 ? 42.133 22.665 145.240 1.00 18.15 59 ILE D CA 1
ATOM 7691 C C . ILE D 1 63 ? 41.909 24.174 145.082 1.00 17.80 59 ILE D C 1
ATOM 7692 O O . ILE D 1 63 ? 42.190 24.932 146.009 1.00 17.31 59 ILE D O 1
ATOM 7697 N N . GLY D 1 64 ? 41.397 24.594 143.919 1.00 16.26 60 GLY D N 1
ATOM 7698 C CA . GLY D 1 64 ? 40.738 25.887 143.787 1.00 15.84 60 GLY D CA 1
ATOM 7699 C C . GLY D 1 64 ? 41.556 26.938 143.075 1.00 16.19 60 GLY D C 1
ATOM 7700 O O . GLY D 1 64 ? 42.790 26.911 143.132 1.00 15.67 60 GLY D O 1
ATOM 7701 N N . SER D 1 65 ? 40.886 27.879 142.413 1.00 13.72 61 SER D N 1
ATOM 7702 C CA . SER D 1 65 ? 41.636 28.938 141.721 1.00 13.75 61 SER D CA 1
ATOM 7703 C C . SER D 1 65 ? 41.090 30.339 141.935 1.00 13.73 61 SER D C 1
ATOM 7704 O O . SER D 1 65 ? 41.646 31.308 141.419 1.00 13.75 61 SER D O 1
ATOM 7707 N N . GLU D 1 66 ? 40.023 30.462 142.712 1.00 14.93 62 GLU D N 1
ATOM 7708 C CA . GLU D 1 66 ? 39.428 31.777 142.919 1.00 14.18 62 GLU D CA 1
ATOM 7709 C C . GLU D 1 66 ? 39.622 32.251 144.347 1.00 13.75 62 GLU D C 1
ATOM 7710 O O . GLU D 1 66 ? 39.307 31.539 145.318 1.00 13.86 62 GLU D O 1
ATOM 7716 N N . VAL D 1 67 ? 40.164 33.457 144.490 1.00 13.63 63 VAL D N 1
ATOM 7717 C CA . VAL D 1 67 ? 40.445 34.001 145.811 1.00 13.57 63 VAL D CA 1
ATOM 7718 C C . VAL D 1 67 ? 40.382 35.514 145.780 1.00 13.57 63 VAL D C 1
ATOM 7719 O O . VAL D 1 67 ? 40.726 36.139 144.771 1.00 13.61 63 VAL D O 1
ATOM 7723 N N . CYS D 1 68 ? 39.881 36.084 146.869 1.00 13.53 64 CYS D N 1
ATOM 7724 C CA . CYS D 1 68 ? 40.045 37.505 147.146 1.00 13.52 64 CYS D CA 1
ATOM 7725 C C . CYS D 1 68 ? 40.737 37.694 148.500 1.00 13.47 64 CYS D C 1
ATOM 7726 O O . CYS D 1 68 ? 40.370 37.070 149.506 1.00 13.43 64 CYS D O 1
ATOM 7729 N N . GLY D 1 69 ? 41.763 38.537 148.528 1.00 14.88 65 GLY D N 1
ATOM 7730 C CA . GLY D 1 69 ? 42.461 38.808 149.769 1.00 15.69 65 GLY D CA 1
ATOM 7731 C C . GLY D 1 69 ? 43.483 39.907 149.583 1.00 15.47 65 GLY D C 1
ATOM 7732 O O . GLY D 1 69 ? 43.457 40.621 148.586 1.00 15.89 65 GLY D O 1
ATOM 7733 N N . THR D 1 70 ? 44.382 40.045 150.546 1.00 16.59 66 THR D N 1
ATOM 7734 C CA . THR D 1 70 ? 45.354 41.123 150.481 1.00 16.37 66 THR D CA 1
ATOM 7735 C C . THR D 1 70 ? 46.686 40.611 149.971 1.00 17.01 66 THR D C 1
ATOM 7736 O O . THR D 1 70 ? 47.070 39.465 150.239 1.00 16.93 66 THR D O 1
ATOM 7740 N N . VAL D 1 71 ? 47.393 41.460 149.238 1.00 16.14 67 VAL D N 1
ATOM 7741 C CA . VAL D 1 71 ? 48.711 41.089 148.743 1.00 15.82 67 VAL D CA 1
ATOM 7742 C C . VAL D 1 71 ? 49.711 41.093 149.886 1.00 17.27 67 VAL D C 1
ATOM 7743 O O . VAL D 1 71 ? 50.006 42.135 150.468 1.00 16.66 67 VAL D O 1
ATOM 7747 N N . GLU D 1 72 ? 50.217 39.907 150.210 1.00 22.92 68 GLU D N 1
ATOM 7748 C CA . GLU D 1 72 ? 51.137 39.727 151.322 1.00 23.14 68 GLU D CA 1
ATOM 7749 C C . GLU D 1 72 ? 52.588 39.890 150.852 1.00 24.16 68 GLU D C 1
ATOM 7750 O O . GLU D 1 72 ? 53.462 40.329 151.609 1.00 24.50 68 GLU D O 1
ATOM 7756 N N . ALA D 1 73 ? 52.836 39.537 149.597 1.00 21.31 69 ALA D N 1
ATOM 7757 C CA . ALA D 1 73 ? 54.177 39.596 149.027 1.00 22.49 69 ALA D CA 1
ATOM 7758 C C . ALA D 1 73 ? 54.081 39.600 147.520 1.00 22.75 69 ALA D C 1
ATOM 7759 O O . ALA D 1 73 ? 53.085 39.151 146.955 1.00 21.86 69 ALA D O 1
ATOM 7761 N N . VAL D 1 74 ? 55.117 40.101 146.857 1.00 21.79 70 VAL D N 1
ATOM 7762 C CA . VAL D 1 74 ? 55.139 40.087 145.404 1.00 22.51 70 VAL D CA 1
ATOM 7763 C C . VAL D 1 74 ? 56.376 39.351 144.919 1.00 24.47 70 VAL D C 1
ATOM 7764 O O . VAL D 1 74 ? 57.426 39.374 145.567 1.00 24.47 70 VAL D O 1
ATOM 7768 N N . GLY D 1 75 ? 56.256 38.672 143.792 1.00 30.51 71 GLY D N 1
ATOM 7769 C CA . GLY D 1 75 ? 57.433 38.095 143.188 1.00 31.61 71 GLY D CA 1
ATOM 7770 C C . GLY D 1 75 ? 58.188 39.239 142.547 1.00 33.24 71 GLY D C 1
ATOM 7771 O O . GLY D 1 75 ? 57.616 40.309 142.305 1.00 34.23 71 GLY D O 1
ATOM 7772 N N . PRO D 1 76 ? 59.478 39.034 142.270 1.00 47.72 72 PRO D N 1
ATOM 7773 C CA . PRO D 1 76 ? 60.178 40.078 141.522 1.00 47.59 72 PRO D CA 1
ATOM 7774 C C . PRO D 1 76 ? 59.619 40.142 140.103 1.00 47.21 72 PRO D C 1
ATOM 7775 O O . PRO D 1 76 ? 59.005 39.173 139.644 1.00 47.21 72 PRO D O 1
ATOM 7779 N N . GLY D 1 77 ? 59.803 41.270 139.426 1.00 44.51 73 GLY D N 1
ATOM 7780 C CA . GLY D 1 77 ? 59.245 41.446 138.098 1.00 46.03 73 GLY D CA 1
ATOM 7781 C C . GLY D 1 77 ? 57.882 42.109 138.120 1.00 47.24 73 GLY D C 1
ATOM 7782 O O . GLY D 1 77 ? 57.078 41.930 137.203 1.00 48.34 73 GLY D O 1
ATOM 7783 N N . ALA D 1 84 ? 50.278 47.831 138.674 1.00 34.91 80 ALA D N 1
ATOM 7784 C CA . ALA D 1 84 ? 50.074 48.821 139.732 1.00 34.03 80 ALA D CA 1
ATOM 7785 C C . ALA D 1 84 ? 49.632 48.194 141.051 1.00 33.41 80 ALA D C 1
ATOM 7786 O O . ALA D 1 84 ? 49.181 48.897 141.958 1.00 34.05 80 ALA D O 1
ATOM 7788 N N . ILE D 1 85 ? 49.770 46.876 141.164 1.00 21.87 81 ILE D N 1
ATOM 7789 C CA . ILE D 1 85 ? 49.441 46.185 142.416 1.00 20.72 81 ILE D CA 1
ATOM 7790 C C . ILE D 1 85 ? 50.639 46.133 143.377 1.00 20.83 81 ILE D C 1
ATOM 7791 O O . ILE D 1 85 ? 51.742 45.763 142.970 1.00 20.98 81 ILE D O 1
ATOM 7796 N N . SER D 1 86 ? 50.401 46.481 144.646 1.00 21.33 82 SER D N 1
ATOM 7797 C CA . SER D 1 86 ? 51.444 46.524 145.678 1.00 21.75 82 SER D CA 1
ATOM 7798 C C . SER D 1 86 ? 51.072 45.679 146.887 1.00 21.84 82 SER D C 1
ATOM 7799 O O . SER D 1 86 ? 49.899 45.378 147.093 1.00 21.32 82 SER D O 1
ATOM 7802 N N . VAL D 1 87 ? 52.065 45.302 147.694 1.00 18.16 83 VAL D N 1
ATOM 7803 C CA . VAL D 1 87 ? 51.780 44.652 148.959 1.00 18.01 83 VAL D CA 1
ATOM 7804 C C . VAL D 1 87 ? 50.813 45.527 149.756 1.00 18.67 83 VAL D C 1
ATOM 7805 O O . VAL D 1 87 ? 50.979 46.749 149.812 1.00 18.92 83 VAL D O 1
ATOM 7809 N N . GLY D 1 88 ? 49.766 44.915 150.310 1.00 18.18 84 GLY D N 1
ATOM 7810 C CA . GLY D 1 88 ? 48.797 45.637 151.122 1.00 17.97 84 GLY D CA 1
ATOM 7811 C C . GLY D 1 88 ? 47.491 45.886 150.377 1.00 19.50 84 GLY D C 1
ATOM 7812 O O . GLY D 1 88 ? 46.464 46.191 150.996 1.00 19.48 84 GLY D O 1
ATOM 7813 N N . ASP D 1 89 ? 47.505 45.734 149.065 1.00 17.44 85 ASP D N 1
ATOM 7814 C CA . ASP D 1 89 ? 46.343 45.955 148.216 1.00 17.46 85 ASP D CA 1
ATOM 7815 C C . ASP D 1 89 ? 45.365 44.759 148.275 1.00 18.10 85 ASP D C 1
ATOM 7816 O O . ASP D 1 89 ? 45.801 43.666 148.459 1.00 17.75 85 ASP D O 1
ATOM 7821 N N . ARG D 1 90 ? 44.085 45.041 148.117 1.00 24.46 86 ARG D N 1
ATOM 7822 C CA . ARG D 1 90 ? 43.057 44.046 148.156 1.00 24.46 86 ARG D CA 1
ATOM 7823 C C . ARG D 1 90 ? 42.741 43.686 146.718 1.00 24.51 86 ARG D C 1
ATOM 7824 O O . ARG D 1 90 ? 42.442 44.527 145.942 1.00 24.55 86 ARG D O 1
ATOM 7832 N N . VAL D 1 91 ? 42.831 42.394 146.409 1.00 14.66 87 VAL D N 1
ATOM 7833 C CA . VAL D 1 91 ? 42.787 41.899 145.067 1.00 14.18 87 VAL D CA 1
ATOM 7834 C C . VAL D 1 91 ? 41.949 40.631 144.929 1.00 14.53 87 VAL D C 1
ATOM 7835 O O . VAL D 1 91 ? 41.615 40.020 145.874 1.00 14.56 87 VAL D O 1
ATOM 7839 N N . VAL D 1 92 ? 41.649 40.278 143.709 1.00 13.65 88 VAL D N 1
ATOM 7840 C CA . VAL D 1 92 ? 40.900 39.054 143.441 1.00 13.66 88 VAL D CA 1
ATOM 7841 C C . VAL D 1 92 ? 41.404 38.424 142.142 1.00 13.71 88 VAL D C 1
ATOM 7842 O O . VAL D 1 92 ? 41.713 39.126 141.179 1.00 13.75 88 VAL D O 1
ATOM 7846 N N . SER D 1 93 ? 41.530 37.098 142.130 1.00 13.71 89 SER D N 1
ATOM 7847 C CA . SER D 1 93 ? 41.967 36.382 140.924 1.00 13.76 89 SER D CA 1
ATOM 7848 C C . SER D 1 93 ? 41.140 35.113 140.760 1.00 13.77 89 SER D C 1
ATOM 7849 O O . SER D 1 93 ? 40.684 34.542 141.752 1.00 13.73 89 SER D O 1
ATOM 7852 N N . ALA D 1 94 ? 40.972 34.679 139.513 1.00 13.82 90 ALA D N 1
ATOM 7853 C CA . ALA D 1 94 ? 40.269 33.439 139.179 1.00 14.11 90 ALA D CA 1
ATOM 7854 C C . ALA D 1 94 ? 41.276 32.419 138.658 1.00 14.88 90 ALA D C 1
ATOM 7855 O O . ALA D 1 94 ? 40.892 31.333 138.203 1.00 14.78 90 ALA D O 1
ATOM 7857 N N . SER D 1 95 ? 42.563 32.772 138.735 1.00 15.55 91 SER D N 1
ATOM 7858 C CA . SER D 1 95 ? 43.635 31.984 138.128 1.00 16.13 91 SER D CA 1
ATOM 7859 C C . SER D 1 95 ? 44.736 31.652 139.129 1.00 16.50 91 SER D C 1
ATOM 7860 O O . SER D 1 95 ? 45.890 31.462 138.745 1.00 16.77 91 SER D O 1
ATOM 7863 N N . ALA D 1 96 ? 44.373 31.584 140.406 1.00 15.55 92 ALA D N 1
ATOM 7864 C CA . ALA D 1 96 ? 45.324 31.317 141.477 1.00 14.93 92 ALA D CA 1
ATOM 7865 C C . ALA D 1 96 ? 45.677 29.839 141.527 1.00 14.91 92 ALA D C 1
ATOM 7866 O O . ALA D 1 96 ? 44.931 28.992 141.025 1.00 15.49 92 ALA D O 1
ATOM 7868 N N . ASN D 1 97 ? 46.824 29.533 142.120 1.00 17.51 93 ASN D N 1
ATOM 7869 C CA . ASN D 1 97 ? 47.200 28.145 142.362 1.00 18.68 93 ASN D CA 1
ATOM 7870 C C . ASN D 1 97 ? 46.969 27.813 143.822 1.00 17.93 93 ASN D C 1
ATOM 7871 O O . ASN D 1 97 ? 47.531 28.460 144.698 1.00 17.48 93 ASN D O 1
ATOM 7876 N N . GLY D 1 98 ? 46.129 26.816 144.084 1.00 16.03 94 GLY D N 1
ATOM 7877 C CA . GLY D 1 98 ? 45.902 26.350 145.440 1.00 16.30 94 GLY D CA 1
ATOM 7878 C C . GLY D 1 98 ? 45.094 27.299 146.310 1.00 15.60 94 GLY D C 1
ATOM 7879 O O . GLY D 1 98 ? 45.498 27.616 147.433 1.00 15.30 94 GLY D O 1
ATOM 7880 N N . ALA D 1 99 ? 43.944 27.733 145.803 1.00 13.61 95 ALA D N 1
ATOM 7881 C CA . ALA D 1 99 ? 43.151 28.772 146.466 1.00 14.20 95 ALA D CA 1
ATOM 7882 C C . ALA D 1 99 ? 42.463 28.348 147.761 1.00 13.52 95 ALA D C 1
ATOM 7883 O O . ALA D 1 99 ? 42.173 29.201 148.594 1.00 13.49 95 ALA D O 1
ATOM 7885 N N . TYR D 1 100 ? 42.169 27.052 147.931 1.00 13.52 96 TYR D N 1
ATOM 7886 C CA . TYR D 1 100 ? 41.608 26.572 149.205 1.00 13.48 96 TYR D CA 1
ATOM 7887 C C . TYR D 1 100 ? 42.692 26.522 150.293 1.00 13.44 96 TYR D C 1
ATOM 7888 O O . TYR D 1 100 ? 43.100 25.436 150.753 1.00 13.43 96 TYR D O 1
ATOM 7897 N N . ALA D 1 101 ? 43.126 27.694 150.736 1.00 13.50 97 ALA D N 1
ATOM 7898 C CA . ALA D 1 101 ? 44.217 27.799 151.696 1.00 13.48 97 ALA D CA 1
ATOM 7899 C C . ALA D 1 101 ? 44.211 29.194 152.282 1.00 14.32 97 ALA D C 1
ATOM 7900 O O . ALA D 1 101 ? 43.606 30.099 151.715 1.00 13.46 97 ALA D O 1
ATOM 7902 N N . GLU D 1 102 ? 44.898 29.379 153.407 1.00 15.86 98 GLU D N 1
ATOM 7903 C CA . GLU D 1 102 ? 44.969 30.709 154.000 1.00 14.90 98 GLU D CA 1
ATOM 7904 C C . GLU D 1 102 ? 45.778 31.686 153.153 1.00 15.92 98 GLU D C 1
ATOM 7905 O O . GLU D 1 102 ? 45.542 32.893 153.205 1.00 15.95 98 GLU D O 1
ATOM 7911 N N . PHE D 1 103 ? 46.716 31.160 152.367 1.00 15.84 99 PHE D N 1
ATOM 7912 C CA . PHE D 1 103 ? 47.547 31.955 151.464 1.00 15.97 99 PHE D CA 1
ATOM 7913 C C . PHE D 1 103 ? 47.704 31.192 150.167 1.00 16.69 99 PHE D C 1
ATOM 7914 O O . PHE D 1 103 ? 47.787 29.959 150.180 1.00 16.57 99 PHE D O 1
ATOM 7922 N N . CYS D 1 104 ? 47.789 31.908 149.052 1.00 14.71 100 CYS D N 1
ATOM 7923 C CA . CYS D 1 104 ? 48.052 31.256 147.778 1.00 15.06 100 CYS D CA 1
ATOM 7924 C C . CYS D 1 104 ? 48.734 32.224 146.834 1.00 15.27 100 CYS D C 1
ATOM 7925 O O . CYS D 1 104 ? 48.895 33.404 147.152 1.00 15.81 100 CYS D O 1
ATOM 7928 N N . THR D 1 105 ? 49.130 31.728 145.670 1.00 15.72 101 THR D N 1
ATOM 7929 C CA . THR D 1 105 ? 49.748 32.566 144.652 1.00 16.17 101 THR D CA 1
ATOM 7930 C C . THR D 1 105 ? 48.831 32.742 143.436 1.00 16.15 101 THR D C 1
ATOM 7931 O O . THR D 1 105 ? 48.010 31.882 143.134 1.00 16.57 101 THR D O 1
ATOM 7935 N N . ALA D 1 106 ? 48.996 33.859 142.734 1.00 15.22 102 ALA D N 1
ATOM 7936 C CA . ALA D 1 106 ? 48.292 34.114 141.486 1.00 15.69 102 ALA D CA 1
ATOM 7937 C C . ALA D 1 106 ? 49.137 35.045 140.633 1.00 16.02 102 ALA D C 1
ATOM 7938 O O . ALA D 1 106 ? 49.869 35.886 141.173 1.00 15.34 102 ALA D O 1
ATOM 7940 N N . PRO D 1 107 ? 49.031 34.907 139.306 1.00 16.88 103 PRO D N 1
ATOM 7941 C CA . PRO D 1 107 ? 49.759 35.795 138.394 1.00 17.29 103 PRO D CA 1
ATOM 7942 C C . PRO D 1 107 ? 49.182 37.195 138.485 1.00 16.61 103 PRO D C 1
ATOM 7943 O O . PRO D 1 107 ? 47.958 37.354 138.416 1.00 16.03 103 PRO D O 1
ATOM 7947 N N . ALA D 1 108 ? 50.039 38.196 138.660 1.00 15.67 104 ALA D N 1
ATOM 7948 C CA . ALA D 1 108 ? 49.581 39.581 138.710 1.00 15.72 104 ALA D CA 1
ATOM 7949 C C . ALA D 1 108 ? 48.803 39.984 137.461 1.00 15.21 104 ALA D C 1
ATOM 7950 O O . ALA D 1 108 ? 47.865 40.775 137.539 1.00 16.00 104 ALA D O 1
ATOM 7952 N N . SER D 1 109 ? 49.196 39.461 136.304 1.00 15.02 105 SER D N 1
ATOM 7953 C CA . SER D 1 109 ? 48.528 39.834 135.056 1.00 15.60 105 SER D CA 1
ATOM 7954 C C . SER D 1 109 ? 47.092 39.335 134.999 1.00 15.16 105 SER D C 1
ATOM 7955 O O . SER D 1 109 ? 46.305 39.823 134.206 1.00 14.91 105 SER D O 1
ATOM 7958 N N . LEU D 1 110 ? 46.757 38.363 135.846 1.00 15.95 106 LEU D N 1
ATOM 7959 C CA . LEU D 1 110 ? 45.395 37.821 135.910 1.00 15.67 106 LEU D CA 1
ATOM 7960 C C . LEU D 1 110 ? 44.763 38.047 137.283 1.00 15.62 106 LEU D C 1
ATOM 7961 O O . LEU D 1 110 ? 43.952 37.241 137.753 1.00 15.91 106 LEU D O 1
ATOM 7966 N N . THR D 1 111 ? 45.131 39.161 137.910 1.00 14.19 107 THR D N 1
ATOM 7967 C CA . THR D 1 111 ? 44.593 39.553 139.207 1.00 14.38 107 THR D CA 1
ATOM 7968 C C . THR D 1 111 ? 44.061 40.976 139.056 1.00 14.80 107 THR D C 1
ATOM 7969 O O . THR D 1 111 ? 44.692 41.804 138.394 1.00 15.14 107 THR D O 1
ATOM 7973 N N . ALA D 1 112 ? 42.894 41.246 139.631 1.00 14.27 108 ALA D N 1
ATOM 7974 C CA . ALA D 1 112 ? 42.288 42.575 139.567 1.00 14.47 108 ALA D CA 1
ATOM 7975 C C . ALA D 1 112 ? 42.280 43.193 140.948 1.00 14.60 108 ALA D C 1
ATOM 7976 O O . ALA D 1 112 ? 42.135 42.493 141.951 1.00 14.00 108 ALA D O 1
ATOM 7978 N N . LYS D 1 113 ? 42.432 44.509 141.021 1.00 20.35 109 LYS D N 1
ATOM 7979 C CA . LYS D 1 113 ? 42.210 45.185 142.291 1.00 20.04 109 LYS D CA 1
ATOM 7980 C C . LYS D 1 113 ? 40.713 45.187 142.555 1.00 20.20 109 LYS D C 1
ATOM 7981 O O . LYS D 1 113 ? 39.932 45.411 141.630 1.00 20.80 109 LYS D O 1
ATOM 7987 N N . VAL D 1 114 ? 40.319 44.947 143.805 1.00 15.48 110 VAL D N 1
ATOM 7988 C CA . VAL D 1 114 ? 38.907 44.955 144.186 1.00 15.44 110 VAL D CA 1
ATOM 7989 C C . VAL D 1 114 ? 38.452 46.399 144.424 1.00 15.33 110 VAL D C 1
ATOM 7990 O O . VAL D 1 114 ? 39.111 47.137 145.154 1.00 15.89 110 VAL D O 1
ATOM 7994 N N . PRO D 1 115 ? 37.332 46.815 143.801 1.00 16.48 111 PRO D N 1
ATOM 7995 C CA . PRO D 1 115 ? 36.835 48.171 144.090 1.00 16.83 111 PRO D CA 1
ATOM 7996 C C . PRO D 1 115 ? 36.547 48.338 145.578 1.00 16.99 111 PRO D C 1
ATOM 7997 O O . PRO D 1 115 ? 36.124 47.385 146.242 1.00 16.79 111 PRO D O 1
ATOM 8001 N N . ASP D 1 116 ? 36.785 49.533 146.107 1.00 19.17 112 ASP D N 1
ATOM 8002 C CA . ASP D 1 116 ? 36.793 49.719 147.554 1.00 19.32 112 ASP D CA 1
ATOM 8003 C C . ASP D 1 116 ? 35.453 49.371 148.185 1.00 19.54 112 ASP D C 1
ATOM 8004 O O . ASP D 1 116 ? 35.405 48.932 149.338 1.00 20.28 112 ASP D O 1
ATOM 8009 N N . ASP D 1 117 ? 34.376 49.532 147.424 1.00 21.67 113 ASP D N 1
ATOM 8010 C CA . ASP D 1 117 ? 33.032 49.273 147.942 1.00 23.31 113 ASP D CA 1
ATOM 8011 C C . ASP D 1 117 ? 32.469 47.909 147.538 1.00 22.80 113 ASP D C 1
ATOM 8012 O O . ASP D 1 117 ? 31.251 47.692 147.576 1.00 23.11 113 ASP D O 1
ATOM 8017 N N . VAL D 1 118 ? 33.353 47.000 147.142 1.00 15.22 114 VAL D N 1
ATOM 8018 C CA . VAL D 1 118 ? 32.945 45.622 146.885 1.00 16.63 114 VAL D CA 1
ATOM 8019 C C . VAL D 1 118 ? 33.520 44.778 148.007 1.00 14.87 114 VAL D C 1
ATOM 8020 O O . VAL D 1 118 ? 34.724 44.821 148.265 1.00 15.61 114 VAL D O 1
ATOM 8024 N N . THR D 1 119 ? 32.675 44.030 148.710 1.00 14.41 115 THR D N 1
ATOM 8025 C CA . THR D 1 119 ? 33.189 43.223 149.816 1.00 14.28 115 THR D CA 1
ATOM 8026 C C . THR D 1 119 ? 34.034 42.082 149.286 1.00 14.28 115 THR D C 1
ATOM 8027 O O . THR D 1 119 ? 33.899 41.685 148.132 1.00 14.63 115 THR D O 1
ATOM 8031 N N . SER D 1 120 ? 34.919 41.559 150.125 1.00 13.43 116 SER D N 1
ATOM 8032 C CA . SER D 1 120 ? 35.804 40.493 149.686 1.00 13.44 116 SER D CA 1
ATOM 8033 C C . SER D 1 120 ? 35.012 39.241 149.303 1.00 13.46 116 SER D C 1
ATOM 8034 O O . SER D 1 120 ? 35.372 38.550 148.344 1.00 13.49 116 SER D O 1
ATOM 8037 N N . GLU D 1 121 ? 33.936 38.957 150.037 1.00 13.85 117 GLU D N 1
ATOM 8038 C CA . GLU D 1 121 ? 33.071 37.829 149.680 1.00 13.70 117 GLU D CA 1
ATOM 8039 C C . GLU D 1 121 ? 32.407 38.013 148.330 1.00 13.76 117 GLU D C 1
ATOM 8040 O O . GLU D 1 121 ? 32.262 37.055 147.571 1.00 13.78 117 GLU D O 1
ATOM 8046 N N . VAL D 1 122 ? 31.966 39.233 148.027 1.00 13.53 118 VAL D N 1
ATOM 8047 C CA . VAL D 1 122 ? 31.337 39.474 146.736 1.00 13.58 118 VAL D CA 1
ATOM 8048 C C . VAL D 1 122 ? 32.375 39.339 145.641 1.00 13.62 118 VAL D C 1
ATOM 8049 O O . VAL D 1 122 ? 32.093 38.765 144.590 1.00 13.66 118 VAL D O 1
ATOM 8053 N N . ALA D 1 123 ? 33.595 39.819 145.895 1.00 13.60 119 ALA D N 1
ATOM 8054 C CA . ALA D 1 123 ? 34.649 39.673 144.890 1.00 13.63 119 ALA D CA 1
ATOM 8055 C C . ALA D 1 123 ? 34.885 38.189 144.562 1.00 13.64 119 ALA D C 1
ATOM 8056 O O . ALA D 1 123 ? 34.993 37.815 143.388 1.00 13.69 119 ALA D O 1
ATOM 8058 N N . ALA D 1 124 ? 34.936 37.351 145.593 1.00 13.60 120 ALA D N 1
ATOM 8059 C CA . ALA D 1 124 ? 35.220 35.918 145.412 1.00 13.60 120 ALA D CA 1
ATOM 8060 C C . ALA D 1 124 ? 33.974 35.164 144.964 1.00 13.63 120 ALA D C 1
ATOM 8061 O O . ALA D 1 124 ? 34.048 33.973 144.645 1.00 13.64 120 ALA D O 1
ATOM 8063 N N . SER D 1 125 ? 32.836 35.857 144.954 1.00 13.63 121 SER D N 1
ATOM 8064 C CA . SER D 1 125 ? 31.585 35.319 144.411 1.00 13.66 121 SER D CA 1
ATOM 8065 C C . SER D 1 125 ? 31.404 35.700 142.945 1.00 13.73 121 SER D C 1
ATOM 8066 O O . SER D 1 125 ? 30.638 35.056 142.199 1.00 13.76 121 SER D O 1
ATOM 8069 N N . ALA D 1 126 ? 32.103 36.752 142.527 1.00 13.74 122 ALA D N 1
ATOM 8070 C CA . ALA D 1 126 ? 31.845 37.369 141.224 1.00 13.80 122 ALA D CA 1
ATOM 8071 C C . ALA D 1 126 ? 32.886 37.161 140.142 1.00 13.83 122 ALA D C 1
ATOM 8072 O O . ALA D 1 126 ? 32.547 37.154 138.963 1.00 13.89 122 ALA D O 1
ATOM 8074 N N . LEU D 1 127 ? 34.159 37.044 140.494 1.00 13.81 123 LEU D N 1
ATOM 8075 C CA . LEU D 1 127 ? 35.170 37.176 139.442 1.00 13.85 123 LEU D CA 1
ATOM 8076 C C . LEU D 1 127 ? 35.209 36.029 138.447 1.00 13.89 123 LEU D C 1
ATOM 8077 O O . LEU D 1 127 ? 35.046 36.253 137.252 1.00 13.94 123 LEU D O 1
ATOM 8082 N N . LEU D 1 128 ? 35.439 34.805 138.917 1.00 13.86 124 LEU D N 1
ATOM 8083 C CA . LEU D 1 128 ? 35.578 33.682 137.982 1.00 13.90 124 LEU D CA 1
ATOM 8084 C C . LEU D 1 128 ? 34.303 33.542 137.165 1.00 13.94 124 LEU D C 1
ATOM 8085 O O . LEU D 1 128 ? 34.334 33.450 135.935 1.00 13.99 124 LEU D O 1
ATOM 8090 N N . LYS D 1 129 ? 33.181 33.527 137.868 1.00 13.92 125 LYS D N 1
ATOM 8091 C CA . LYS D 1 129 ? 31.875 33.340 137.237 1.00 13.96 125 LYS D CA 1
ATOM 8092 C C . LYS D 1 129 ? 31.438 34.542 136.407 1.00 14.00 125 LYS D C 1
ATOM 8093 O O . LYS D 1 129 ? 30.702 34.386 135.436 1.00 14.05 125 LYS D O 1
ATOM 8099 N N . GLY D 1 130 ? 31.869 35.739 136.805 1.00 13.98 126 GLY D N 1
ATOM 8100 C CA . GLY D 1 130 ? 31.533 36.959 136.086 1.00 14.02 126 GLY D CA 1
ATOM 8101 C C . GLY D 1 130 ? 32.369 37.134 134.829 1.00 14.07 126 GLY D C 1
ATOM 8102 O O . GLY D 1 130 ? 31.875 37.615 133.812 1.00 14.12 126 GLY D O 1
ATOM 8103 N N . LEU D 1 131 ? 33.650 36.772 134.887 1.00 14.19 127 LEU D N 1
ATOM 8104 C CA . LEU D 1 131 ? 34.466 36.751 133.669 1.00 15.33 127 LEU D CA 1
ATOM 8105 C C . LEU D 1 131 ? 33.876 35.744 132.690 1.00 15.15 127 LEU D C 1
ATOM 8106 O O . LEU D 1 131 ? 33.873 35.952 131.471 1.00 15.54 127 LEU D O 1
ATOM 8111 N N . THR D 1 132 ? 33.370 34.642 133.230 1.00 14.12 128 THR D N 1
ATOM 8112 C CA . THR D 1 132 ? 32.743 33.622 132.401 1.00 14.16 128 THR D CA 1
ATOM 8113 C C . THR D 1 132 ? 31.472 34.171 131.757 1.00 14.20 128 THR D C 1
ATOM 8114 O O . THR D 1 132 ? 31.270 34.010 130.554 1.00 14.26 128 THR D O 1
ATOM 8118 N N . ALA D 1 133 ? 30.631 34.844 132.539 1.00 14.18 129 ALA D N 1
ATOM 8119 C CA . ALA D 1 133 ? 29.412 35.445 131.973 1.00 14.87 129 ALA D CA 1
ATOM 8120 C C . ALA D 1 133 ? 29.773 36.472 130.903 1.00 14.49 129 ALA D C 1
ATOM 8121 O O . ALA D 1 133 ? 29.127 36.547 129.860 1.00 14.32 129 ALA D O 1
ATOM 8123 N N . HIS D 1 134 ? 30.822 37.251 131.148 1.00 14.25 130 HIS D N 1
ATOM 8124 C CA . HIS D 1 134 ? 31.266 38.249 130.165 1.00 14.29 130 HIS D CA 1
ATOM 8125 C C . HIS D 1 134 ? 31.642 37.593 128.841 1.00 14.34 130 HIS D C 1
ATOM 8126 O O . HIS D 1 134 ? 31.151 37.986 127.775 1.00 14.40 130 HIS D O 1
ATOM 8133 N N . TYR D 1 135 ? 32.497 36.575 128.889 1.00 14.33 131 TYR D N 1
ATOM 8134 C CA . TYR D 1 135 ? 32.955 35.996 127.627 1.00 14.38 131 TYR D CA 1
ATOM 8135 C C . TYR D 1 135 ? 31.814 35.266 126.910 1.00 14.42 131 TYR D C 1
ATOM 8136 O O . TYR D 1 135 ? 31.743 35.267 125.671 1.00 15.01 131 TYR D O 1
ATOM 8145 N N . LEU D 1 136 ? 30.912 34.673 127.687 1.00 14.39 132 LEU D N 1
ATOM 8146 C CA . LEU D 1 136 ? 29.765 33.950 127.127 1.00 14.43 132 LEU D CA 1
ATOM 8147 C C . LEU D 1 136 ? 28.827 34.900 126.395 1.00 14.48 132 LEU D C 1
ATOM 8148 O O . LEU D 1 136 ? 28.334 34.581 125.318 1.00 14.53 132 LEU D O 1
ATOM 8153 N N . LEU D 1 137 ? 28.589 36.072 126.985 1.00 14.46 133 LEU D N 1
ATOM 8154 C CA . LEU D 1 137 ? 27.623 37.031 126.443 1.00 14.50 133 LEU D CA 1
ATOM 8155 C C . LEU D 1 137 ? 28.201 37.991 125.412 1.00 14.79 133 LEU D C 1
ATOM 8156 O O . LEU D 1 137 ? 27.465 38.548 124.594 1.00 14.60 133 LEU D O 1
ATOM 8161 N N . LYS D 1 138 ? 29.511 38.197 125.444 1.00 20.17 134 LYS D N 1
ATOM 8162 C CA . LYS D 1 138 ? 30.128 39.185 124.561 1.00 20.38 134 LYS D CA 1
ATOM 8163 C C . LYS D 1 138 ? 31.031 38.584 123.496 1.00 21.20 134 LYS D C 1
ATOM 8164 O O . LYS D 1 138 ? 31.288 39.211 122.462 1.00 20.66 134 LYS D O 1
ATOM 8170 N N . SER D 1 139 ? 31.507 37.368 123.733 1.00 16.80 135 SER D N 1
ATOM 8171 C CA . SER D 1 139 ? 32.491 36.773 122.838 1.00 16.64 135 SER D CA 1
ATOM 8172 C C . SER D 1 139 ? 32.040 35.476 122.178 1.00 17.36 135 SER D C 1
ATOM 8173 O O . SER D 1 139 ? 32.138 35.344 120.959 1.00 17.51 135 SER D O 1
ATOM 8176 N N . VAL D 1 140 ? 31.546 34.522 122.963 1.00 15.61 136 VAL D N 1
ATOM 8177 C CA . VAL D 1 140 ? 31.147 33.234 122.394 1.00 15.24 136 VAL D CA 1
ATOM 8178 C C . VAL D 1 140 ? 29.917 33.371 121.514 1.00 15.98 136 VAL D C 1
ATOM 8179 O O . VAL D 1 140 ? 29.897 32.915 120.361 1.00 16.27 136 VAL D O 1
ATOM 8183 N N . TYR D 1 141 ? 28.880 33.982 122.074 1.00 16.21 137 TYR D N 1
ATOM 8184 C CA . TYR D 1 141 ? 27.763 34.471 121.285 1.00 15.70 137 TYR D CA 1
ATOM 8185 C C . TYR D 1 141 ? 27.439 35.878 121.739 1.00 16.07 137 TYR D C 1
ATOM 8186 O O . TYR D 1 141 ? 26.978 36.082 122.867 1.00 15.92 137 TYR D O 1
ATOM 8195 N N . PRO D 1 142 ? 27.702 36.861 120.870 1.00 19.10 138 PRO D N 1
ATOM 8196 C CA . PRO D 1 142 ? 27.465 38.262 121.211 1.00 18.82 138 PRO D CA 1
ATOM 8197 C C . PRO D 1 142 ? 25.975 38.560 121.187 1.00 20.09 138 PRO D C 1
ATOM 8198 O O . PRO D 1 142 ? 25.398 38.783 120.118 1.00 20.23 138 PRO D O 1
ATOM 8202 N N . VAL D 1 143 ? 25.349 38.547 122.356 1.00 17.14 139 VAL D N 1
ATOM 8203 C CA . VAL D 1 143 ? 23.907 38.764 122.420 1.00 16.78 139 VAL D CA 1
ATOM 8204 C C . VAL D 1 143 ? 23.549 40.175 121.981 1.00 17.76 139 VAL D C 1
ATOM 8205 O O . VAL D 1 143 ? 24.332 41.106 122.184 1.00 17.99 139 VAL D O 1
ATOM 8209 N N . LYS D 1 144 ? 22.355 40.321 121.399 1.00 22.15 140 LYS D N 1
ATOM 8210 C CA . LYS D 1 144 ? 21.866 41.602 120.902 1.00 22.84 140 LYS D CA 1
ATOM 8211 C C . LYS D 1 144 ? 20.541 41.888 121.569 1.00 21.81 140 LYS D C 1
ATOM 8212 O O . LYS D 1 144 ? 19.809 40.961 121.917 1.00 22.43 140 LYS D O 1
ATOM 8218 N N . ARG D 1 145 ? 20.219 43.166 121.728 1.00 24.89 141 ARG D N 1
ATOM 8219 C CA . ARG D 1 145 ? 18.899 43.534 122.214 1.00 26.62 141 ARG D CA 1
ATOM 8220 C C . ARG D 1 145 ? 17.862 42.890 121.303 1.00 25.60 141 ARG D C 1
ATOM 8221 O O . ARG D 1 145 ? 18.003 42.919 120.079 1.00 25.83 141 ARG D O 1
ATOM 8229 N N . GLY D 1 146 ? 16.850 42.266 121.899 1.00 22.46 142 GLY D N 1
ATOM 8230 C CA . GLY D 1 146 ? 15.827 41.588 121.121 1.00 24.09 142 GLY D CA 1
ATOM 8231 C C . GLY D 1 146 ? 16.015 40.082 121.044 1.00 23.69 142 GLY D C 1
ATOM 8232 O O . GLY D 1 146 ? 15.089 39.361 120.663 1.00 23.66 142 GLY D O 1
ATOM 8233 N N . ASP D 1 147 ? 17.209 39.601 121.395 1.00 18.69 143 ASP D N 1
ATOM 8234 C CA . ASP D 1 147 ? 17.473 38.160 121.422 1.00 18.71 143 ASP D CA 1
ATOM 8235 C C . ASP D 1 147 ? 16.718 37.517 122.580 1.00 18.19 143 ASP D C 1
ATOM 8236 O O . ASP D 1 147 ? 16.371 38.194 123.553 1.00 17.54 143 ASP D O 1
ATOM 8241 N N . THR D 1 148 ? 16.490 36.208 122.478 1.00 19.30 144 THR D N 1
ATOM 8242 C CA . THR D 1 148 ? 16.064 35.387 123.611 1.00 19.12 144 THR D CA 1
ATOM 8243 C C . THR D 1 148 ? 17.107 34.283 123.797 1.00 19.32 144 THR D C 1
ATOM 8244 O O . THR D 1 148 ? 17.527 33.645 122.826 1.00 19.02 144 THR D O 1
ATOM 8248 N N . VAL D 1 149 ? 17.544 34.061 125.032 1.00 14.82 145 VAL D N 1
ATOM 8249 C CA . VAL D 1 149 ? 18.486 32.981 125.287 1.00 14.68 145 VAL D CA 1
ATOM 8250 C C . VAL D 1 149 ? 17.967 32.053 126.371 1.00 14.64 145 VAL D C 1
ATOM 8251 O O . VAL D 1 149 ? 17.128 32.432 127.193 1.00 14.61 145 VAL D O 1
ATOM 8255 N N . LEU D 1 150 ? 18.452 30.820 126.349 1.00 14.62 146 LEU D N 1
ATOM 8256 C CA . LEU D 1 150 ? 18.126 29.851 127.384 1.00 14.57 146 LEU D CA 1
ATOM 8257 C C . LEU D 1 150 ? 19.365 29.675 128.255 1.00 14.51 146 LEU D C 1
ATOM 8258 O O . LEU D 1 150 ? 20.453 29.417 127.732 1.00 14.69 146 LEU D O 1
ATOM 8263 N N . VAL D 1 151 ? 19.204 29.843 129.569 1.00 14.45 147 VAL D N 1
ATOM 8264 C CA . VAL D 1 151 ? 20.285 29.628 130.533 1.00 14.38 147 VAL D CA 1
ATOM 8265 C C . VAL D 1 151 ? 19.861 28.535 131.501 1.00 14.34 147 VAL D C 1
ATOM 8266 O O . VAL D 1 151 ? 18.939 28.731 132.297 1.00 14.32 147 VAL D O 1
ATOM 8270 N N . HIS D 1 152 ? 20.507 27.372 131.434 1.00 14.33 148 HIS D N 1
ATOM 8271 C CA . HIS D 1 152 ? 20.234 26.333 132.433 1.00 15.27 148 HIS D CA 1
ATOM 8272 C C . HIS D 1 152 ? 20.817 26.689 133.813 1.00 14.81 148 HIS D C 1
ATOM 8273 O O . HIS D 1 152 ? 21.756 27.482 133.906 1.00 15.29 148 HIS D O 1
ATOM 8280 N N . ALA D 1 153 ? 20.258 26.096 134.870 1.00 14.17 149 ALA D N 1
ATOM 8281 C CA . ALA D 1 153 ? 20.692 26.355 136.256 1.00 14.11 149 ALA D CA 1
ATOM 8282 C C . ALA D 1 153 ? 20.699 27.849 136.538 1.00 14.10 149 ALA D C 1
ATOM 8283 O O . ALA D 1 153 ? 21.728 28.425 136.903 1.00 14.07 149 ALA D O 1
ATOM 8285 N N . GLY D 1 154 ? 19.538 28.471 136.362 1.00 14.12 150 GLY D N 1
ATOM 8286 C CA . GLY D 1 154 ? 19.423 29.916 136.478 1.00 14.89 150 GLY D CA 1
ATOM 8287 C C . GLY D 1 154 ? 19.725 30.501 137.850 1.00 14.56 150 GLY D C 1
ATOM 8288 O O . GLY D 1 154 ? 20.002 31.693 137.946 1.00 14.45 150 GLY D O 1
ATOM 8289 N N . ALA D 1 155 ? 19.665 29.688 138.910 1.00 14.01 151 ALA D N 1
ATOM 8290 C CA . ALA D 1 155 ? 19.962 30.194 140.249 1.00 13.95 151 ALA D CA 1
ATOM 8291 C C . ALA D 1 155 ? 21.341 29.778 140.753 1.00 13.91 151 ALA D C 1
ATOM 8292 O O . ALA D 1 155 ? 21.621 29.873 141.954 1.00 13.86 151 ALA D O 1
ATOM 8294 N N . GLY D 1 156 ? 22.187 29.311 139.843 1.00 13.94 152 GLY D N 1
ATOM 8295 C CA . GLY D 1 156 ? 23.553 28.966 140.204 1.00 13.90 152 GLY D CA 1
ATOM 8296 C C . GLY D 1 156 ? 24.402 30.215 140.127 1.00 13.90 152 GLY D C 1
ATOM 8297 O O . GLY D 1 156 ? 23.899 31.283 139.762 1.00 13.92 152 GLY D O 1
ATOM 8298 N N . GLY D 1 157 ? 25.684 30.092 140.461 1.00 13.87 153 GLY D N 1
ATOM 8299 C CA . GLY D 1 157 ? 26.564 31.242 140.454 1.00 13.86 153 GLY D CA 1
ATOM 8300 C C . GLY D 1 157 ? 26.655 31.915 139.090 1.00 13.92 153 GLY D C 1
ATOM 8301 O O . GLY D 1 157 ? 26.406 33.121 138.968 1.00 13.93 153 GLY D O 1
ATOM 8302 N N . VAL D 1 158 ? 27.030 31.148 138.072 1.00 13.96 154 VAL D N 1
ATOM 8303 C CA . VAL D 1 158 ? 27.138 31.680 136.714 1.00 14.02 154 VAL D CA 1
ATOM 8304 C C . VAL D 1 158 ? 25.756 32.082 136.204 1.00 14.06 154 VAL D C 1
ATOM 8305 O O . VAL D 1 158 ? 25.597 33.142 135.577 1.00 14.09 154 VAL D O 1
ATOM 8309 N N . GLY D 1 159 ? 24.753 31.249 136.491 1.00 14.15 155 GLY D N 1
ATOM 8310 C CA . GLY D 1 159 ? 23.412 31.478 135.966 1.00 14.10 155 GLY D CA 1
ATOM 8311 C C . GLY D 1 159 ? 22.770 32.794 136.378 1.00 14.51 155 GLY D C 1
ATOM 8312 O O . GLY D 1 159 ? 22.112 33.449 135.559 1.00 15.11 155 GLY D O 1
ATOM 8313 N N . LEU D 1 160 ? 22.936 33.181 137.640 1.00 14.04 156 LEU D N 1
ATOM 8314 C CA . LEU D 1 160 ? 22.382 34.446 138.115 1.00 14.03 156 LEU D CA 1
ATOM 8315 C C . LEU D 1 160 ? 23.045 35.649 137.445 1.00 14.06 156 LEU D C 1
ATOM 8316 O O . LEU D 1 160 ? 22.388 36.641 137.123 1.00 14.09 156 LEU D O 1
ATOM 8321 N N . ILE D 1 161 ? 24.350 35.568 137.239 1.00 14.18 157 ILE D N 1
ATOM 8322 C CA . ILE D 1 161 ? 25.065 36.665 136.602 1.00 14.43 157 ILE D CA 1
ATOM 8323 C C . ILE D 1 161 ? 24.699 36.758 135.112 1.00 14.74 157 ILE D C 1
ATOM 8324 O O . ILE D 1 161 ? 24.420 37.850 134.611 1.00 14.77 157 ILE D O 1
ATOM 8329 N N . LEU D 1 162 ? 24.706 35.619 134.415 1.00 14.17 158 LEU D N 1
ATOM 8330 C CA . LEU D 1 162 ? 24.304 35.576 133.010 1.00 14.27 158 LEU D CA 1
ATOM 8331 C C . LEU D 1 162 ? 22.923 36.205 132.855 1.00 15.24 158 LEU D C 1
ATOM 8332 O O . LEU D 1 162 ? 22.692 36.987 131.934 1.00 14.43 158 LEU D O 1
ATOM 8337 N N . THR D 1 163 ? 22.017 35.879 133.773 1.00 15.09 159 THR D N 1
ATOM 8338 C CA . THR D 1 163 ? 20.631 36.344 133.674 1.00 15.23 159 THR D CA 1
ATOM 8339 C C . THR D 1 163 ? 20.538 37.854 133.864 1.00 14.83 159 THR D C 1
ATOM 8340 O O . THR D 1 163 ? 19.878 38.545 133.094 1.00 14.98 159 THR D O 1
ATOM 8344 N N . GLN D 1 164 ? 21.217 38.371 134.878 1.00 17.85 160 GLN D N 1
ATOM 8345 C CA . GLN D 1 164 ? 21.138 39.794 135.148 1.00 17.39 160 GLN D CA 1
ATOM 8346 C C . GLN D 1 164 ? 21.803 40.583 134.042 1.00 17.90 160 GLN D C 1
ATOM 8347 O O . GLN D 1 164 ? 21.260 41.591 133.579 1.00 18.25 160 GLN D O 1
ATOM 8353 N N . TRP D 1 165 ? 22.979 40.127 133.616 1.00 17.08 161 TRP D N 1
ATOM 8354 C CA . TRP D 1 165 ? 23.745 40.842 132.600 1.00 17.12 161 TRP D CA 1
ATOM 8355 C C . TRP D 1 165 ? 23.020 40.828 131.267 1.00 17.71 161 TRP D C 1
ATOM 8356 O O . TRP D 1 165 ? 22.890 41.868 130.619 1.00 17.69 161 TRP D O 1
ATOM 8367 N N . ALA D 1 166 ? 22.537 39.655 130.857 1.00 15.96 162 ALA D N 1
ATOM 8368 C CA . ALA D 1 166 ? 21.768 39.560 129.616 1.00 17.09 162 ALA D CA 1
ATOM 8369 C C . ALA D 1 166 ? 20.548 40.478 129.652 1.00 17.55 162 ALA D C 1
ATOM 8370 O O . ALA D 1 166 ? 20.265 41.173 128.679 1.00 17.54 162 ALA D O 1
ATOM 8372 N N . THR D 1 167 ? 19.823 40.461 130.765 1.00 19.90 163 THR D N 1
ATOM 8373 C CA . THR D 1 167 ? 18.621 41.287 130.916 1.00 20.63 163 THR D CA 1
ATOM 8374 C C . THR D 1 167 ? 18.964 42.772 130.782 1.00 21.61 163 THR D C 1
ATOM 8375 O O . THR D 1 167 ? 18.257 43.533 130.113 1.00 21.01 163 THR D O 1
ATOM 8379 N N . HIS D 1 168 ? 20.071 43.170 131.402 1.00 21.83 164 HIS D N 1
ATOM 8380 C CA . HIS D 1 168 ? 20.580 44.528 131.278 1.00 22.56 164 HIS D CA 1
ATOM 8381 C C . HIS D 1 168 ? 20.843 44.900 129.827 1.00 22.70 164 HIS D C 1
ATOM 8382 O O . HIS D 1 168 ? 20.616 46.046 129.422 1.00 23.79 164 HIS D O 1
ATOM 8389 N N . LEU D 1 169 ? 21.320 43.932 129.045 1.00 18.89 165 LEU D N 1
ATOM 8390 C CA . LEU D 1 169 ? 21.651 44.162 127.640 1.00 19.31 165 LEU D CA 1
ATOM 8391 C C . LEU D 1 169 ? 20.427 44.120 126.722 1.00 19.72 165 LEU D C 1
ATOM 8392 O O . LEU D 1 169 ? 20.556 44.215 125.504 1.00 20.00 165 LEU D O 1
ATOM 8397 N N . GLY D 1 170 ? 19.241 43.962 127.298 1.00 20.64 166 GLY D N 1
ATOM 8398 C CA . GLY D 1 170 ? 18.024 43.987 126.500 1.00 21.08 166 GLY D CA 1
ATOM 8399 C C . GLY D 1 170 ? 17.684 42.632 125.917 1.00 21.32 166 GLY D C 1
ATOM 8400 O O . GLY D 1 170 ? 16.935 42.534 124.943 1.00 21.46 166 GLY D O 1
ATOM 8401 N N . VAL D 1 171 ? 18.218 41.581 126.536 1.00 17.64 167 VAL D N 1
ATOM 8402 C CA . VAL D 1 171 ? 17.993 40.205 126.090 1.00 16.76 167 VAL D CA 1
ATOM 8403 C C . VAL D 1 171 ? 16.948 39.523 126.970 1.00 17.44 167 VAL D C 1
ATOM 8404 O O . VAL D 1 171 ? 16.968 39.677 128.199 1.00 17.50 167 VAL D O 1
ATOM 8408 N N . ARG D 1 172 ? 16.031 38.782 126.345 1.00 22.24 168 ARG D N 1
ATOM 8409 C CA . ARG D 1 172 ? 15.054 37.982 127.077 1.00 22.63 168 ARG D CA 1
ATOM 8410 C C . ARG D 1 172 ? 15.689 36.664 127.526 1.00 22.06 168 ARG D C 1
ATOM 8411 O O . ARG D 1 172 ? 16.345 35.987 126.741 1.00 22.26 168 ARG D O 1
ATOM 8419 N N . VAL D 1 173 ? 15.503 36.300 128.789 1.00 15.97 169 VAL D N 1
ATOM 8420 C CA . VAL D 1 173 ? 16.131 35.087 129.302 1.00 15.77 169 VAL D CA 1
ATOM 8421 C C . VAL D 1 173 ? 15.109 34.071 129.797 1.00 16.69 169 VAL D C 1
ATOM 8422 O O . VAL D 1 173 ? 14.228 34.395 130.602 1.00 16.11 169 VAL D O 1
ATOM 8426 N N . ILE D 1 174 ? 15.232 32.842 129.304 1.00 16.62 170 ILE D N 1
ATOM 8427 C CA . ILE D 1 174 ? 14.486 31.716 129.846 1.00 16.23 170 ILE D CA 1
ATOM 8428 C C . ILE D 1 174 ? 15.451 30.841 130.641 1.00 15.99 170 ILE D C 1
ATOM 8429 O O . ILE D 1 174 ? 16.549 30.555 130.170 1.00 16.32 170 ILE D O 1
ATOM 8434 N N . THR D 1 175 ? 15.058 30.415 131.840 1.00 14.42 171 THR D N 1
ATOM 8435 C CA . THR D 1 175 ? 15.943 29.582 132.655 1.00 14.72 171 THR D CA 1
ATOM 8436 C C . THR D 1 175 ? 15.315 28.264 133.088 1.00 15.08 171 THR D C 1
ATOM 8437 O O . THR D 1 175 ? 14.104 28.073 132.966 1.00 15.25 171 THR D O 1
ATOM 8441 N N . THR D 1 176 ? 16.158 27.360 133.588 1.00 14.52 172 THR D N 1
ATOM 8442 C CA . THR D 1 176 ? 15.711 26.175 134.310 1.00 14.27 172 THR D CA 1
ATOM 8443 C C . THR D 1 176 ? 16.314 26.188 135.714 1.00 14.20 172 THR D C 1
ATOM 8444 O O . THR D 1 176 ? 17.452 26.623 135.903 1.00 14.17 172 THR D O 1
ATOM 8448 N N . VAL D 1 177 ? 15.534 25.732 136.695 1.00 16.32 173 VAL D N 1
ATOM 8449 C CA . VAL D 1 177 ? 15.989 25.543 138.075 1.00 16.23 173 VAL D CA 1
ATOM 8450 C C . VAL D 1 177 ? 15.248 24.343 138.659 1.00 16.08 173 VAL D C 1
ATOM 8451 O O . VAL D 1 177 ? 14.249 23.880 138.089 1.00 16.24 173 VAL D O 1
ATOM 8455 N N . SER D 1 178 ? 15.730 23.846 139.791 1.00 16.71 174 SER D N 1
ATOM 8456 C CA . SER D 1 178 ? 15.181 22.631 140.395 1.00 16.73 174 SER D CA 1
ATOM 8457 C C . SER D 1 178 ? 14.142 22.854 141.503 1.00 16.58 174 SER D C 1
ATOM 8458 O O . SER D 1 178 ? 13.424 21.917 141.867 1.00 16.79 174 SER D O 1
ATOM 8461 N N . THR D 1 179 ? 14.056 24.074 142.038 1.00 15.20 175 THR D N 1
ATOM 8462 C CA . THR D 1 179 ? 13.190 24.348 143.193 1.00 15.85 175 THR D CA 1
ATOM 8463 C C . THR D 1 179 ? 12.440 25.659 143.075 1.00 15.90 175 THR D C 1
ATOM 8464 O O . THR D 1 179 ? 12.805 26.529 142.281 1.00 15.96 175 THR D O 1
ATOM 8468 N N . ALA D 1 180 ? 11.409 25.811 143.905 1.00 15.42 176 ALA D N 1
ATOM 8469 C CA . ALA D 1 180 ? 10.603 27.015 143.866 1.00 16.29 176 ALA D CA 1
ATOM 8470 C C . ALA D 1 180 ? 11.377 28.205 144.412 1.00 15.84 176 ALA D C 1
ATOM 8471 O O . ALA D 1 180 ? 11.209 29.319 143.925 1.00 15.56 176 ALA D O 1
ATOM 8473 N N . GLU D 1 181 ? 12.226 27.964 145.413 1.00 17.60 177 GLU D N 1
ATOM 8474 C CA . GLU D 1 181 ? 13.093 29.004 145.976 1.00 18.95 177 GLU D CA 1
ATOM 8475 C C . GLU D 1 181 ? 13.974 29.546 144.867 1.00 18.16 177 GLU D C 1
ATOM 8476 O O . GLU D 1 181 ? 14.110 30.763 144.698 1.00 18.07 177 GLU D O 1
ATOM 8482 N N . LYS D 1 182 ? 14.586 28.632 144.121 1.00 13.98 178 LYS D N 1
ATOM 8483 C CA . LYS D 1 182 ? 15.485 29.022 143.041 1.00 14.65 178 LYS D CA 1
ATOM 8484 C C . LYS D 1 182 ? 14.718 29.729 141.925 1.00 14.81 178 LYS D C 1
ATOM 8485 O O . LYS D 1 182 ? 15.219 30.684 141.320 1.00 15.18 178 LYS D O 1
ATOM 8491 N N . ALA D 1 183 ? 13.495 29.276 141.660 1.00 14.03 179 ALA D N 1
ATOM 8492 C CA . ALA D 1 183 ? 12.688 29.913 140.621 1.00 14.44 179 ALA D CA 1
ATOM 8493 C C . ALA D 1 183 ? 12.430 31.377 140.950 1.00 14.58 179 ALA D C 1
ATOM 8494 O O . ALA D 1 183 ? 12.483 32.237 140.070 1.00 14.93 179 ALA D O 1
ATOM 8496 N N . LYS D 1 184 ? 12.137 31.656 142.212 1.00 19.12 180 LYS D N 1
ATOM 8497 C CA . LYS D 1 184 ? 11.915 33.026 142.655 1.00 19.86 180 LYS D CA 1
ATOM 8498 C C . LYS D 1 184 ? 13.170 33.868 142.429 1.00 19.59 180 LYS D C 1
ATOM 8499 O O . LYS D 1 184 ? 13.089 34.989 141.933 1.00 19.88 180 LYS D O 1
ATOM 8505 N N . LEU D 1 185 ? 14.331 33.332 142.801 1.00 16.92 181 LEU D N 1
ATOM 8506 C CA . LEU D 1 185 ? 15.580 34.081 142.658 1.00 17.10 181 LEU D CA 1
ATOM 8507 C C . LEU D 1 185 ? 15.906 34.358 141.204 1.00 17.61 181 LEU D C 1
ATOM 8508 O O . LEU D 1 185 ? 16.428 35.425 140.854 1.00 17.56 181 LEU D O 1
ATOM 8513 N N . SER D 1 186 ? 15.594 33.389 140.353 1.00 14.71 182 SER D N 1
ATOM 8514 C CA . SER D 1 186 ? 15.870 33.517 138.925 1.00 14.70 182 SER D CA 1
ATOM 8515 C C . SER D 1 186 ? 14.999 34.609 138.295 1.00 15.73 182 SER D C 1
ATOM 8516 O O . SER D 1 186 ? 15.484 35.422 137.502 1.00 15.56 182 SER D O 1
ATOM 8519 N N . LYS D 1 187 ? 13.718 34.642 138.656 1.00 20.15 183 LYS D N 1
ATOM 8520 C CA . LYS D 1 187 ? 12.846 35.724 138.196 1.00 19.42 183 LYS D CA 1
ATOM 8521 C C . LYS D 1 187 ? 13.340 37.077 138.693 1.00 20.07 183 LYS D C 1
ATOM 8522 O O . LYS D 1 187 ? 13.341 38.056 137.952 1.00 20.37 183 LYS D O 1
ATOM 8528 N N . ASP D 1 188 ? 13.756 37.134 139.951 1.00 22.41 184 ASP D N 1
ATOM 8529 C CA . ASP D 1 188 ? 14.250 38.394 140.506 1.00 22.69 184 ASP D CA 1
ATOM 8530 C C . ASP D 1 188 ? 15.543 38.838 139.821 1.00 22.85 184 ASP D C 1
ATOM 8531 O O . ASP D 1 188 ? 15.837 40.030 139.761 1.00 22.31 184 ASP D O 1
ATOM 8536 N N . ALA D 1 189 ? 16.292 37.881 139.271 1.00 16.45 185 ALA D N 1
ATOM 8537 C CA . ALA D 1 189 ? 17.497 38.199 138.506 1.00 16.74 185 ALA D CA 1
ATOM 8538 C C . ALA D 1 189 ? 17.153 38.736 137.125 1.00 16.83 185 ALA D C 1
ATOM 8539 O O . ALA D 1 189 ? 18.024 39.246 136.414 1.00 17.72 185 ALA D O 1
ATOM 8541 N N . GLY D 1 190 ? 15.889 38.599 136.724 1.00 16.35 186 GLY D N 1
ATOM 8542 C CA . GLY D 1 190 ? 15.458 39.123 135.440 1.00 16.17 186 GLY D CA 1
ATOM 8543 C C . GLY D 1 190 ? 14.927 38.103 134.459 1.00 17.09 186 GLY D C 1
ATOM 8544 O O . GLY D 1 190 ? 14.543 38.468 133.348 1.00 16.74 186 GLY D O 1
ATOM 8545 N N . ALA D 1 191 ? 14.902 36.827 134.845 1.00 17.09 187 ALA D N 1
ATOM 8546 C CA . ALA D 1 191 ? 14.424 35.789 133.929 1.00 16.74 187 ALA D CA 1
ATOM 8547 C C . ALA D 1 191 ? 12.964 36.039 133.583 1.00 17.85 187 ALA D C 1
ATOM 8548 O O . ALA D 1 191 ? 12.146 36.278 134.471 1.00 18.10 187 ALA D O 1
ATOM 8550 N N . ASP D 1 192 ? 12.639 35.981 132.299 1.00 21.76 188 ASP D N 1
ATOM 8551 C CA . ASP D 1 192 ? 11.268 36.248 131.876 1.00 22.79 188 ASP D CA 1
ATOM 8552 C C . ASP D 1 192 ? 10.377 35.027 132.113 1.00 22.83 188 ASP D C 1
ATOM 8553 O O . ASP D 1 192 ? 9.211 35.157 132.490 1.00 22.75 188 ASP D O 1
ATOM 8558 N N . VAL D 1 193 ? 10.926 33.843 131.879 1.00 18.82 189 VAL D N 1
ATOM 8559 C CA . VAL D 1 193 ? 10.212 32.597 132.130 1.00 18.30 189 VAL D CA 1
ATOM 8560 C C . VAL D 1 193 ? 11.165 31.641 132.826 1.00 19.11 189 VAL D C 1
ATOM 8561 O O . VAL D 1 193 ? 12.326 31.522 132.420 1.00 18.75 189 VAL D O 1
ATOM 8565 N N . VAL D 1 194 ? 10.692 30.970 133.876 1.00 18.17 190 VAL D N 1
ATOM 8566 C CA . VAL D 1 194 ? 11.511 29.975 134.572 1.00 18.25 190 VAL D CA 1
ATOM 8567 C C . VAL D 1 194 ? 10.854 28.599 134.468 1.00 19.97 190 VAL D C 1
ATOM 8568 O O . VAL D 1 194 ? 9.725 28.400 134.927 1.00 19.75 190 VAL D O 1
ATOM 8572 N N . LEU D 1 195 ? 11.561 27.649 133.864 1.00 18.38 191 LEU D N 1
ATOM 8573 C CA . LEU D 1 195 ? 10.971 26.352 133.529 1.00 19.53 191 LEU D CA 1
ATOM 8574 C C . LEU D 1 195 ? 11.520 25.248 134.402 1.00 19.10 191 LEU D C 1
ATOM 8575 O O . LEU D 1 195 ? 12.595 25.386 134.977 1.00 18.66 191 LEU D O 1
ATOM 8580 N N . ASP D 1 196 ? 10.791 24.143 134.501 1.00 18.99 192 ASP D N 1
ATOM 8581 C CA . ASP D 1 196 ? 11.377 22.947 135.077 1.00 18.46 192 ASP D CA 1
ATOM 8582 C C . ASP D 1 196 ? 12.407 22.366 134.121 1.00 19.68 192 ASP D C 1
ATOM 8583 O O . ASP D 1 196 ? 12.336 22.616 132.912 1.00 19.73 192 ASP D O 1
ATOM 8588 N N . TYR D 1 197 ? 13.360 21.604 134.659 1.00 18.56 193 TYR D N 1
ATOM 8589 C CA . TYR D 1 197 ? 14.336 20.894 133.830 1.00 18.35 193 TYR D CA 1
ATOM 8590 C C . TYR D 1 197 ? 13.630 19.972 132.849 1.00 19.50 193 TYR D C 1
ATOM 8591 O O . TYR D 1 197 ? 12.541 19.475 133.145 1.00 18.95 193 TYR D O 1
ATOM 8600 N N . PRO D 1 198 ? 14.245 19.753 131.671 1.00 22.76 194 PRO D N 1
ATOM 8601 C CA . PRO D 1 198 ? 13.650 18.912 130.627 1.00 23.78 194 PRO D CA 1
ATOM 8602 C C . PRO D 1 198 ? 13.450 17.487 131.120 1.00 23.12 194 PRO D C 1
ATOM 8603 O O . PRO D 1 198 ? 14.355 16.934 131.749 1.00 24.51 194 PRO D O 1
ATOM 8607 N N . GLU D 1 199 ? 12.290 16.902 130.841 1.00 45.32 195 GLU D N 1
ATOM 8608 C CA . GLU D 1 199 ? 12.102 15.466 131.025 1.00 44.86 195 GLU D CA 1
ATOM 8609 C C . GLU D 1 199 ? 12.223 14.808 129.660 1.00 45.81 195 GLU D C 1
ATOM 8610 O O . GLU D 1 199 ? 12.989 13.860 129.467 1.00 47.65 195 GLU D O 1
ATOM 8616 N N . ASP D 1 200 ? 11.464 15.335 128.709 1.00 31.07 196 ASP D N 1
ATOM 8617 C CA . ASP D 1 200 ? 11.601 14.928 127.322 1.00 30.51 196 ASP D CA 1
ATOM 8618 C C . ASP D 1 200 ? 12.105 16.105 126.499 1.00 29.28 196 ASP D C 1
ATOM 8619 O O . ASP D 1 200 ? 11.481 17.169 126.471 1.00 29.48 196 ASP D O 1
ATOM 8624 N N . ALA D 1 201 ? 13.233 15.899 125.822 1.00 27.58 197 ALA D N 1
ATOM 8625 C CA . ALA D 1 201 ? 13.869 16.946 125.033 1.00 26.99 197 ALA D CA 1
ATOM 8626 C C . ALA D 1 201 ? 12.923 17.598 124.032 1.00 27.27 197 ALA D C 1
ATOM 8627 O O . ALA D 1 201 ? 12.905 18.820 123.894 1.00 27.52 197 ALA D O 1
ATOM 8629 N N . TRP D 1 202 ? 12.151 16.784 123.320 1.00 35.95 198 TRP D N 1
ATOM 8630 C CA . TRP D 1 202 ? 11.256 17.313 122.292 1.00 37.70 198 TRP D CA 1
ATOM 8631 C C . TRP D 1 202 ? 10.133 18.165 122.884 1.00 35.84 198 TRP D C 1
ATOM 8632 O O . TRP D 1 202 ? 9.771 19.208 122.332 1.00 35.71 198 TRP D O 1
ATOM 8643 N N . GLN D 1 203 ? 9.586 17.724 124.013 1.00 32.36 199 GLN D N 1
ATOM 8644 C CA . GLN D 1 203 ? 8.513 18.461 124.668 1.00 32.35 199 GLN D CA 1
ATOM 8645 C C . GLN D 1 203 ? 9.038 19.755 125.271 1.00 31.30 199 GLN D C 1
ATOM 8646 O O . GLN D 1 203 ? 8.381 20.798 125.191 1.00 31.86 199 GLN D O 1
ATOM 8652 N N . PHE D 1 204 ? 10.227 19.683 125.863 1.00 20.56 200 PHE D N 1
ATOM 8653 C CA . PHE D 1 204 ? 10.877 20.878 126.389 1.00 20.73 200 PHE D CA 1
ATOM 8654 C C . PHE D 1 204 ? 11.097 21.891 125.265 1.00 20.71 200 PHE D C 1
ATOM 8655 O O . PHE D 1 204 ? 10.688 23.050 125.377 1.00 20.23 200 PHE D O 1
ATOM 8663 N N . ALA D 1 205 ? 11.733 21.449 124.181 1.00 21.51 201 ALA D N 1
ATOM 8664 C CA . ALA D 1 205 ? 11.979 22.306 123.026 1.00 21.49 201 ALA D CA 1
ATOM 8665 C C . ALA D 1 205 ? 10.671 22.877 122.486 1.00 21.63 201 ALA D C 1
ATOM 8666 O O . ALA D 1 205 ? 10.596 24.048 122.092 1.00 21.41 201 ALA D O 1
ATOM 8668 N N . GLY D 1 206 ? 9.634 22.044 122.480 1.00 24.84 202 GLY D N 1
ATOM 8669 C CA . GLY D 1 206 ? 8.317 22.486 122.054 1.00 24.62 202 GLY D CA 1
ATOM 8670 C C . GLY D 1 206 ? 7.862 23.687 122.859 1.00 24.80 202 GLY D C 1
ATOM 8671 O O . GLY D 1 206 ? 7.364 24.675 122.306 1.00 24.72 202 GLY D O 1
ATOM 8672 N N . ARG D 1 207 ? 8.068 23.611 124.172 1.00 27.97 203 ARG D N 1
ATOM 8673 C CA . ARG D 1 207 ? 7.701 24.698 125.066 1.00 27.38 203 ARG D CA 1
ATOM 8674 C C . ARG D 1 207 ? 8.522 25.954 124.773 1.00 27.02 203 ARG D C 1
ATOM 8675 O O . ARG D 1 207 ? 7.984 27.065 124.735 1.00 27.62 203 ARG D O 1
ATOM 8683 N N . VAL D 1 208 ? 9.824 25.773 124.552 1.00 20.34 204 VAL D N 1
ATOM 8684 C CA . VAL D 1 208 ? 10.705 26.907 124.269 1.00 21.00 204 VAL D CA 1
ATOM 8685 C C . VAL D 1 208 ? 10.300 27.570 122.956 1.00 21.62 204 VAL D C 1
ATOM 8686 O O . VAL D 1 208 ? 10.292 28.798 122.840 1.00 20.83 204 VAL D O 1
ATOM 8690 N N . ARG D 1 209 ? 9.941 26.761 121.965 1.00 25.45 205 ARG D N 1
ATOM 8691 C CA . ARG D 1 209 ? 9.500 27.328 120.703 1.00 25.23 205 ARG D CA 1
ATOM 8692 C C . ARG D 1 209 ? 8.178 28.097 120.841 1.00 25.33 205 ARG D C 1
ATOM 8693 O O . ARG D 1 209 ? 8.023 29.161 120.245 1.00 26.11 205 ARG D O 1
ATOM 8701 N N . GLU D 1 210 ? 7.256 27.590 121.662 1.00 34.48 206 GLU D N 1
ATOM 8702 C CA . GLU D 1 210 ? 6.018 28.321 121.975 1.00 35.27 206 GLU D CA 1
ATOM 8703 C C . GLU D 1 210 ? 6.310 29.691 122.568 1.00 35.30 206 GLU D C 1
ATOM 8704 O O . GLU D 1 210 ? 5.605 30.662 122.292 1.00 34.80 206 GLU D O 1
ATOM 8710 N N . LEU D 1 211 ? 7.348 29.757 123.401 1.00 26.30 207 LEU D N 1
ATOM 8711 C CA . LEU D 1 211 ? 7.709 30.983 124.095 1.00 25.40 207 LEU D CA 1
ATOM 8712 C C . LEU D 1 211 ? 8.427 31.983 123.193 1.00 27.19 207 LEU D C 1
ATOM 8713 O O . LEU D 1 211 ? 8.529 33.163 123.531 1.00 27.80 207 LEU D O 1
ATOM 8718 N N . THR D 1 212 ? 8.928 31.517 122.050 1.00 22.86 208 THR D N 1
ATOM 8719 C CA . THR D 1 212 ? 9.731 32.373 121.180 1.00 22.77 208 THR D CA 1
ATOM 8720 C C . THR D 1 212 ? 9.091 32.575 119.805 1.00 23.93 208 THR D C 1
ATOM 8721 O O . THR D 1 212 ? 9.785 32.807 118.810 1.00 23.52 208 THR D O 1
ATOM 8725 N N . GLY D 1 213 ? 7.765 32.489 119.754 1.00 32.10 209 GLY D N 1
ATOM 8726 C CA . GLY D 1 213 ? 7.047 32.669 118.504 1.00 32.41 209 GLY D CA 1
ATOM 8727 C C . GLY D 1 213 ? 7.382 31.635 117.443 1.00 31.95 209 GLY D C 1
ATOM 8728 O O . GLY D 1 213 ? 7.350 31.933 116.243 1.00 33.36 209 GLY D O 1
ATOM 8729 N N . GLY D 1 214 ? 7.703 30.419 117.882 1.00 28.58 210 GLY D N 1
ATOM 8730 C CA . GLY D 1 214 ? 8.051 29.334 116.978 1.00 28.96 210 GLY D CA 1
ATOM 8731 C C . GLY D 1 214 ? 9.536 29.258 116.654 1.00 29.18 210 GLY D C 1
ATOM 8732 O O . GLY D 1 214 ? 10.036 28.232 116.198 1.00 30.11 210 GLY D O 1
ATOM 8733 N N . THR D 1 215 ? 10.246 30.350 116.918 1.00 25.18 211 THR D N 1
ATOM 8734 C CA . THR D 1 215 ? 11.620 30.531 116.447 1.00 24.90 211 THR D CA 1
ATOM 8735 C C . THR D 1 215 ? 12.679 29.666 117.151 1.00 25.06 211 THR D C 1
ATOM 8736 O O . THR D 1 215 ? 13.634 29.204 116.509 1.00 23.98 211 THR D O 1
ATOM 8740 N N . GLY D 1 216 ? 12.514 29.433 118.451 1.00 17.61 212 GLY D N 1
ATOM 8741 C CA . GLY D 1 216 ? 13.598 28.859 119.237 1.00 17.82 212 GLY D CA 1
ATOM 8742 C C . GLY D 1 216 ? 14.502 29.984 119.715 1.00 18.13 212 GLY D C 1
ATOM 8743 O O . GLY D 1 216 ? 14.275 31.145 119.345 1.00 17.80 212 GLY D O 1
ATOM 8744 N N . VAL D 1 217 ? 15.514 29.665 120.532 1.00 16.65 213 VAL D N 1
ATOM 8745 C CA . VAL D 1 217 ? 16.379 30.705 121.109 1.00 16.76 213 VAL D CA 1
ATOM 8746 C C . VAL D 1 217 ? 17.627 30.961 120.262 1.00 16.31 213 VAL D C 1
ATOM 8747 O O . VAL D 1 217 ? 18.112 30.061 119.573 1.00 16.95 213 VAL D O 1
ATOM 8751 N N . GLN D 1 218 ? 18.145 32.187 120.314 1.00 16.95 214 GLN D N 1
ATOM 8752 C CA . GLN D 1 218 ? 19.343 32.536 119.557 1.00 17.65 214 GLN D CA 1
ATOM 8753 C C . GLN D 1 218 ? 20.571 31.805 120.080 1.00 16.81 214 GLN D C 1
ATOM 8754 O O . GLN D 1 218 ? 21.512 31.536 119.328 1.00 17.26 214 GLN D O 1
ATOM 8760 N N . ALA D 1 219 ? 20.564 31.485 121.368 1.00 14.83 215 ALA D N 1
ATOM 8761 C CA . ALA D 1 219 ? 21.670 30.767 121.991 1.00 14.98 215 ALA D CA 1
ATOM 8762 C C . ALA D 1 219 ? 21.209 30.040 123.241 1.00 14.72 215 ALA D C 1
ATOM 8763 O O . ALA D 1 219 ? 20.249 30.468 123.893 1.00 14.70 215 ALA D O 1
ATOM 8765 N N . VAL D 1 220 ? 21.879 28.931 123.557 1.00 14.69 216 VAL D N 1
ATOM 8766 C CA . VAL D 1 220 ? 21.685 28.256 124.847 1.00 14.62 216 VAL D CA 1
ATOM 8767 C C . VAL D 1 220 ? 23.012 28.278 125.586 1.00 14.57 216 VAL D C 1
ATOM 8768 O O . VAL D 1 220 ? 24.044 27.892 125.030 1.00 14.58 216 VAL D O 1
ATOM 8772 N N . TYR D 1 221 ? 22.989 28.751 126.828 1.00 14.51 217 TYR D N 1
ATOM 8773 C CA . TYR D 1 221 ? 24.151 28.648 127.698 1.00 14.45 217 TYR D CA 1
ATOM 8774 C C . TYR D 1 221 ? 23.900 27.476 128.632 1.00 14.41 217 TYR D C 1
ATOM 8775 O O . TYR D 1 221 ? 23.048 27.541 129.529 1.00 14.38 217 TYR D O 1
ATOM 8784 N N . ASP D 1 222 ? 24.610 26.381 128.388 1.00 14.98 218 ASP D N 1
ATOM 8785 C CA . ASP D 1 222 ? 24.349 25.131 129.087 1.00 15.65 218 ASP D CA 1
ATOM 8786 C C . ASP D 1 222 ? 25.556 24.741 129.930 1.00 15.74 218 ASP D C 1
ATOM 8787 O O . ASP D 1 222 ? 26.577 24.304 129.400 1.00 15.25 218 ASP D O 1
ATOM 8792 N N . GLY D 1 223 ? 25.435 24.903 131.247 1.00 15.32 219 GLY D N 1
ATOM 8793 C CA . GLY D 1 223 ? 26.490 24.502 132.164 1.00 15.83 219 GLY D CA 1
ATOM 8794 C C . GLY D 1 223 ? 26.159 23.232 132.940 1.00 16.28 219 GLY D C 1
ATOM 8795 O O . GLY D 1 223 ? 26.866 22.861 133.888 1.00 15.45 219 GLY D O 1
ATOM 8796 N N . VAL D 1 224 ? 25.084 22.564 132.530 1.00 18.27 220 VAL D N 1
ATOM 8797 C CA . VAL D 1 224 ? 24.582 21.373 133.226 1.00 18.28 220 VAL D CA 1
ATOM 8798 C C . VAL D 1 224 ? 25.026 20.083 132.519 1.00 18.75 220 VAL D C 1
ATOM 8799 O O . VAL D 1 224 ? 25.351 19.077 133.163 1.00 18.39 220 VAL D O 1
ATOM 8803 N N . GLY D 1 225 ? 25.061 20.112 131.193 1.00 16.48 221 GLY D N 1
ATOM 8804 C CA . GLY D 1 225 ? 25.663 19.015 130.456 1.00 16.24 221 GLY D CA 1
ATOM 8805 C C . GLY D 1 225 ? 24.766 17.817 130.189 1.00 16.58 221 GLY D C 1
ATOM 8806 O O . GLY D 1 225 ? 23.804 17.910 129.439 1.00 16.24 221 GLY D O 1
ATOM 8807 N N . ALA D 1 226 ? 25.085 16.682 130.801 1.00 19.29 222 ALA D N 1
ATOM 8808 C CA . ALA D 1 226 ? 24.455 15.404 130.452 1.00 19.21 222 ALA D CA 1
ATOM 8809 C C . ALA D 1 226 ? 22.923 15.401 130.405 1.00 19.00 222 ALA D C 1
ATOM 8810 O O . ALA D 1 226 ? 22.325 14.869 129.466 1.00 19.69 222 ALA D O 1
ATOM 8812 N N . THR D 1 227 ? 22.287 15.999 131.407 1.00 18.25 223 THR D N 1
ATOM 8813 C CA . THR D 1 227 ? 20.834 15.915 131.537 1.00 18.16 223 THR D CA 1
ATOM 8814 C C . THR D 1 227 ? 20.046 16.968 130.763 1.00 18.87 223 THR D C 1
ATOM 8815 O O . THR D 1 227 ? 18.819 16.893 130.687 1.00 18.10 223 THR D O 1
ATOM 8819 N N . THR D 1 228 ? 20.741 17.941 130.183 1.00 15.66 224 THR D N 1
ATOM 8820 C CA . THR D 1 228 ? 20.070 19.020 129.464 1.00 15.83 224 THR D CA 1
ATOM 8821 C C . THR D 1 228 ? 20.473 19.125 127.993 1.00 16.43 224 THR D C 1
ATOM 8822 O O . THR D 1 228 ? 19.803 19.809 127.211 1.00 16.07 224 THR D O 1
ATOM 8826 N N . PHE D 1 229 ? 21.571 18.470 127.620 1.00 17.66 225 PHE D N 1
ATOM 8827 C CA . PHE D 1 229 ? 22.166 18.731 126.312 1.00 18.16 225 PHE D CA 1
ATOM 8828 C C . PHE D 1 229 ? 21.195 18.514 125.157 1.00 17.13 225 PHE D C 1
ATOM 8829 O O . PHE D 1 229 ? 21.086 19.365 124.271 1.00 17.76 225 PHE D O 1
ATOM 8837 N N . ASP D 1 230 ? 20.490 17.388 125.151 1.00 21.28 226 ASP D N 1
ATOM 8838 C CA . ASP D 1 230 ? 19.597 17.105 124.023 1.00 21.66 226 ASP D CA 1
ATOM 8839 C C . ASP D 1 230 ? 18.504 18.164 123.889 1.00 21.93 226 ASP D C 1
ATOM 8840 O O . ASP D 1 230 ? 18.177 18.593 122.782 1.00 22.02 226 ASP D O 1
ATOM 8845 N N . ALA D 1 231 ? 17.942 18.592 125.020 1.00 17.09 227 ALA D N 1
ATOM 8846 C CA . ALA D 1 231 ? 16.931 19.640 125.010 1.00 16.87 227 ALA D CA 1
ATOM 8847 C C . ALA D 1 231 ? 17.491 20.985 124.572 1.00 17.34 227 ALA D C 1
ATOM 8848 O O . ALA D 1 231 ? 16.814 21.745 123.874 1.00 17.91 227 ALA D O 1
ATOM 8850 N N . SER D 1 232 ? 18.713 21.293 124.998 1.00 15.36 228 SER D N 1
ATOM 8851 C CA . SER D 1 232 ? 19.377 22.525 124.579 1.00 15.24 228 SER D CA 1
ATOM 8852 C C . SER D 1 232 ? 19.484 22.562 123.061 1.00 15.01 228 SER D C 1
ATOM 8853 O O . SER D 1 232 ? 19.159 23.571 122.409 1.00 15.30 228 SER D O 1
ATOM 8856 N N . LEU D 1 233 ? 19.939 21.444 122.505 1.00 15.61 229 LEU D N 1
ATOM 8857 C CA . LEU D 1 233 ? 20.157 21.319 121.063 1.00 17.02 229 LEU D CA 1
ATOM 8858 C C . LEU D 1 233 ? 18.839 21.459 120.299 1.00 16.84 229 LEU D C 1
ATOM 8859 O O . LEU D 1 233 ? 18.782 22.106 119.257 1.00 17.21 229 LEU D O 1
ATOM 8864 N N . ALA D 1 234 ? 17.768 20.892 120.849 1.00 20.62 230 ALA D N 1
ATOM 8865 C CA . ALA D 1 234 ? 16.462 20.926 120.191 1.00 20.19 230 ALA D CA 1
ATOM 8866 C C . ALA D 1 234 ? 15.740 22.267 120.308 1.00 20.75 230 ALA D C 1
ATOM 8867 O O . ALA D 1 234 ? 14.748 22.492 119.616 1.00 20.91 230 ALA D O 1
ATOM 8869 N N . SER D 1 235 ? 16.235 23.157 121.171 1.00 16.46 231 SER D N 1
ATOM 8870 C CA . SER D 1 235 ? 15.552 24.425 121.448 1.00 16.92 231 SER D CA 1
ATOM 8871 C C . SER D 1 235 ? 16.078 25.595 120.627 1.00 17.19 231 SER D C 1
ATOM 8872 O O . SER D 1 235 ? 15.537 26.702 120.693 1.00 17.18 231 SER D O 1
ATOM 8875 N N . LEU D 1 236 ? 17.132 25.354 119.856 1.00 18.28 232 LEU D N 1
ATOM 8876 C CA . LEU D 1 236 ? 17.808 26.427 119.136 1.00 18.31 232 LEU D CA 1
ATOM 8877 C C . LEU D 1 236 ? 17.066 26.934 117.901 1.00 18.57 232 LEU D C 1
ATOM 8878 O O . LEU D 1 236 ? 16.468 26.162 117.144 1.00 19.14 232 LEU D O 1
ATOM 8883 N N . ALA D 1 237 ? 17.126 28.242 117.692 1.00 15.51 233 ALA D N 1
ATOM 8884 C CA . ALA D 1 237 ? 16.753 28.811 116.406 1.00 15.75 233 ALA D CA 1
ATOM 8885 C C . ALA D 1 237 ? 17.753 28.336 115.358 1.00 15.55 233 ALA D C 1
ATOM 8886 O O . ALA D 1 237 ? 18.865 27.917 115.690 1.00 15.52 233 ALA D O 1
ATOM 8888 N N . VAL D 1 238 ? 17.339 28.372 114.095 1.00 15.97 234 VAL D N 1
ATOM 8889 C CA . VAL D 1 238 ? 18.217 28.032 112.980 1.00 15.86 234 VAL D CA 1
ATOM 8890 C C . VAL D 1 238 ? 19.509 28.841 113.066 1.00 15.55 234 VAL D C 1
ATOM 8891 O O . VAL D 1 238 ? 19.472 30.061 113.295 1.00 16.60 234 VAL D O 1
ATOM 8895 N N . ARG D 1 239 ? 20.637 28.149 112.912 1.00 15.59 235 ARG D N 1
ATOM 8896 C CA . ARG D 1 239 ? 21.986 28.747 112.964 1.00 16.20 235 ARG D CA 1
ATOM 8897 C C . ARG D 1 239 ? 22.319 29.366 114.326 1.00 16.72 235 ARG D C 1
ATOM 8898 O O . ARG D 1 239 ? 23.245 30.187 114.453 1.00 16.38 235 ARG D O 1
ATOM 8906 N N . GLY D 1 240 ? 21.577 28.950 115.346 1.00 15.10 236 GLY D N 1
ATOM 8907 C CA . GLY D 1 240 ? 21.838 29.380 116.717 1.00 15.03 236 GLY D CA 1
ATOM 8908 C C . GLY D 1 240 ? 23.107 28.776 117.298 1.00 14.97 236 GLY D C 1
ATOM 8909 O O . GLY D 1 240 ? 23.737 27.907 116.684 1.00 15.44 236 GLY D O 1
ATOM 8910 N N . THR D 1 241 ? 23.490 29.231 118.488 1.00 14.91 237 THR D N 1
ATOM 8911 C CA . THR D 1 241 ? 24.725 28.754 119.118 1.00 14.86 237 THR D CA 1
ATOM 8912 C C . THR D 1 241 ? 24.450 28.050 120.437 1.00 14.79 237 THR D C 1
ATOM 8913 O O . THR D 1 241 ? 23.816 28.604 121.332 1.00 14.76 237 THR D O 1
ATOM 8917 N N . LEU D 1 242 ? 24.912 26.811 120.536 1.00 15.65 238 LEU D N 1
ATOM 8918 C CA . LEU D 1 242 ? 24.850 26.060 121.784 1.00 16.17 238 LEU D CA 1
ATOM 8919 C C . LEU D 1 242 ? 26.214 26.223 122.451 1.00 15.86 238 LEU D C 1
ATOM 8920 O O . LEU D 1 242 ? 27.220 25.656 121.995 1.00 15.69 238 LEU D O 1
ATOM 8925 N N . ALA D 1 243 ? 26.256 27.046 123.496 1.00 14.62 239 ALA D N 1
ATOM 8926 C CA . ALA D 1 243 ? 27.473 27.208 124.290 1.00 14.57 239 ALA D CA 1
ATOM 8927 C C . ALA D 1 243 ? 27.424 26.252 125.467 1.00 14.51 239 ALA D C 1
ATOM 8928 O O . ALA D 1 243 ? 26.817 26.551 126.512 1.00 14.91 239 ALA D O 1
ATOM 8930 N N . LEU D 1 244 ? 28.046 25.090 125.284 1.00 15.77 240 LEU D N 1
ATOM 8931 C CA . LEU D 1 244 ? 28.169 24.088 126.335 1.00 16.07 240 LEU D CA 1
ATOM 8932 C C . LEU D 1 244 ? 29.410 24.407 127.148 1.00 16.34 240 LEU D C 1
ATOM 8933 O O . LEU D 1 244 ? 30.521 24.057 126.753 1.00 15.70 240 LEU D O 1
ATOM 8938 N N . PHE D 1 245 ? 29.234 25.081 128.286 1.00 15.55 241 PHE D N 1
ATOM 8939 C CA . PHE D 1 245 ? 30.384 25.572 129.049 1.00 15.53 241 PHE D CA 1
ATOM 8940 C C . PHE D 1 245 ? 30.554 24.836 130.369 1.00 16.15 241 PHE D C 1
ATOM 8941 O O . PHE D 1 245 ? 31.449 25.138 131.140 1.00 15.82 241 PHE D O 1
ATOM 8949 N N . GLY D 1 246 ? 29.697 23.859 130.630 1.00 18.58 242 GLY D N 1
ATOM 8950 C CA . GLY D 1 246 ? 29.797 23.126 131.874 1.00 18.77 242 GLY D CA 1
ATOM 8951 C C . GLY D 1 246 ? 29.248 21.726 131.790 1.00 18.86 242 GLY D C 1
ATOM 8952 O O . GLY D 1 246 ? 28.737 21.313 130.756 1.00 17.48 242 GLY D O 1
ATOM 8953 N N . ALA D 1 247 ? 29.333 21.003 132.898 1.00 19.04 243 ALA D N 1
ATOM 8954 C CA . ALA D 1 247 ? 28.900 19.614 132.936 1.00 19.10 243 ALA D CA 1
ATOM 8955 C C . ALA D 1 247 ? 28.498 19.243 134.359 1.00 18.19 243 ALA D C 1
ATOM 8956 O O . ALA D 1 247 ? 28.906 18.194 134.865 1.00 18.20 243 ALA D O 1
ATOM 8958 N N . ALA D 1 248 ? 27.713 20.099 135.014 1.00 19.59 244 ALA D N 1
ATOM 8959 C CA . ALA D 1 248 ? 27.326 19.851 136.419 1.00 19.86 244 ALA D CA 1
ATOM 8960 C C . ALA D 1 248 ? 26.627 18.511 136.645 1.00 20.08 244 ALA D C 1
ATOM 8961 O O . ALA D 1 248 ? 26.833 17.872 137.683 1.00 20.57 244 ALA D O 1
ATOM 8963 N N . SER D 1 249 ? 25.799 18.089 135.686 1.00 19.24 245 SER D N 1
ATOM 8964 C CA . SER D 1 249 ? 25.071 16.820 135.803 1.00 19.71 245 SER D CA 1
ATOM 8965 C C . SER D 1 249 ? 25.892 15.641 135.296 1.00 20.32 245 SER D C 1
ATOM 8966 O O . SER D 1 249 ? 25.434 14.491 135.327 1.00 20.45 245 SER D O 1
ATOM 8969 N N . GLY D 1 250 ? 27.097 15.926 134.815 1.00 18.71 246 GLY D N 1
ATOM 8970 C CA . GLY D 1 250 ? 27.924 14.905 134.201 1.00 18.73 246 GLY D CA 1
ATOM 8971 C C . GLY D 1 250 ? 28.242 15.243 132.758 1.00 19.37 246 GLY D C 1
ATOM 8972 O O . GLY D 1 250 ? 27.588 16.099 132.155 1.00 19.32 246 GLY D O 1
ATOM 8973 N N . PRO D 1 251 ? 29.253 14.569 132.197 1.00 24.08 247 PRO D N 1
ATOM 8974 C CA . PRO D 1 251 ? 29.767 14.868 130.855 1.00 24.87 247 PRO D CA 1
ATOM 8975 C C . PRO D 1 251 ? 28.751 14.584 129.758 1.00 24.77 247 PRO D C 1
ATOM 8976 O O . PRO D 1 251 ? 27.987 13.618 129.848 1.00 24.51 247 PRO D O 1
ATOM 8980 N N . VAL D 1 252 ? 28.755 15.419 128.719 1.00 20.14 248 VAL D N 1
ATOM 8981 C CA . VAL D 1 252 ? 27.917 15.189 127.553 1.00 19.32 248 VAL D CA 1
ATOM 8982 C C . VAL D 1 252 ? 28.547 14.089 126.700 1.00 19.29 248 VAL D C 1
ATOM 8983 O O . VAL D 1 252 ? 29.735 14.164 126.375 1.00 19.54 248 VAL D O 1
ATOM 8987 N N . PRO D 1 253 ? 27.758 13.055 126.361 1.00 22.42 249 PRO D N 1
ATOM 8988 C CA . PRO D 1 253 ? 28.182 11.957 125.473 1.00 22.84 249 PRO D CA 1
ATOM 8989 C C . PRO D 1 253 ? 28.612 12.479 124.100 1.00 22.32 249 PRO D C 1
ATOM 8990 O O . PRO D 1 253 ? 28.108 13.520 123.670 1.00 22.98 249 PRO D O 1
ATOM 8994 N N . PRO D 1 254 ? 29.543 11.777 123.426 1.00 22.29 250 PRO D N 1
ATOM 8995 C CA . PRO D 1 254 ? 29.987 12.185 122.083 1.00 22.97 250 PRO D CA 1
ATOM 8996 C C . PRO D 1 254 ? 28.808 12.529 121.163 1.00 22.07 250 PRO D C 1
ATOM 8997 O O . PRO D 1 254 ? 27.806 11.805 121.145 1.00 21.89 250 PRO D O 1
ATOM 9001 N N . VAL D 1 255 ? 28.927 13.635 120.425 1.00 19.40 251 VAL D N 1
ATOM 9002 C CA . VAL D 1 255 ? 27.819 14.186 119.639 1.00 19.12 251 VAL D CA 1
ATOM 9003 C C . VAL D 1 255 ? 28.009 13.928 118.141 1.00 18.94 251 VAL D C 1
ATOM 9004 O O . VAL D 1 255 ? 29.005 14.358 117.563 1.00 20.00 251 VAL D O 1
ATOM 9008 N N . ASP D 1 256 ? 27.066 13.210 117.531 1.00 22.28 252 ASP D N 1
ATOM 9009 C CA . ASP D 1 256 ? 27.081 12.979 116.081 1.00 22.71 252 ASP D CA 1
ATOM 9010 C C . ASP D 1 256 ? 26.924 14.338 115.422 1.00 21.32 252 ASP D C 1
ATOM 9011 O O . ASP D 1 256 ? 25.916 14.994 115.629 1.00 21.71 252 ASP D O 1
ATOM 9016 N N . PRO D 1 257 ? 27.926 14.769 114.638 1.00 20.16 253 PRO D N 1
ATOM 9017 C CA . PRO D 1 257 ? 27.852 16.105 114.032 1.00 21.28 253 PRO D CA 1
ATOM 9018 C C . PRO D 1 257 ? 26.601 16.320 113.181 1.00 19.83 253 PRO D C 1
ATOM 9019 O O . PRO D 1 257 ? 26.153 17.462 113.033 1.00 20.50 253 PRO D O 1
ATOM 9023 N N . GLN D 1 258 ? 26.037 15.247 112.633 1.00 20.99 254 GLN D N 1
ATOM 9024 C CA . GLN D 1 258 ? 24.821 15.389 111.850 1.00 20.99 254 GLN D CA 1
ATOM 9025 C C . GLN D 1 258 ? 23.634 15.848 112.702 1.00 20.63 254 GLN D C 1
ATOM 9026 O O . GLN D 1 258 ? 22.650 16.331 112.163 1.00 20.37 254 GLN D O 1
ATOM 9032 N N . ARG D 1 259 ? 23.716 15.702 114.027 1.00 21.30 255 ARG D N 1
ATOM 9033 C CA . ARG D 1 259 ? 22.665 16.252 114.882 1.00 21.13 255 ARG D CA 1
ATOM 9034 C C . ARG D 1 259 ? 22.656 17.781 114.820 1.00 21.15 255 ARG D C 1
ATOM 9035 O O . ARG D 1 259 ? 21.609 18.402 115.013 1.00 21.15 255 ARG D O 1
ATOM 9043 N N . LEU D 1 260 ? 23.816 18.379 114.544 1.00 16.70 256 LEU D N 1
ATOM 9044 C CA . LEU D 1 260 ? 23.924 19.838 114.443 1.00 16.61 256 LEU D CA 1
ATOM 9045 C C . LEU D 1 260 ? 23.282 20.332 113.152 1.00 17.53 256 LEU D C 1
ATOM 9046 O O . LEU D 1 260 ? 22.775 21.451 113.080 1.00 17.06 256 LEU D O 1
ATOM 9051 N N . ASN D 1 261 ? 23.322 19.489 112.126 1.00 18.27 257 ASN D N 1
ATOM 9052 C CA . ASN D 1 261 ? 22.637 19.752 110.867 1.00 19.29 257 ASN D CA 1
ATOM 9053 C C . ASN D 1 261 ? 21.127 19.743 111.092 1.00 18.86 257 ASN D C 1
ATOM 9054 O O . ASN D 1 261 ? 20.436 20.740 110.860 1.00 18.48 257 ASN D O 1
ATOM 9059 N N . ALA D 1 262 ? 20.630 18.606 111.560 1.00 22.30 258 ALA D N 1
ATOM 9060 C CA . ALA D 1 262 ? 19.205 18.410 111.815 1.00 22.51 258 ALA D CA 1
ATOM 9061 C C . ALA D 1 262 ? 18.602 19.462 112.752 1.00 22.56 258 ALA D C 1
ATOM 9062 O O . ALA D 1 262 ? 17.437 19.825 112.608 1.00 22.58 258 ALA D O 1
ATOM 9064 N N . ALA D 1 263 ? 19.394 19.948 113.706 1.00 18.44 259 ALA D N 1
ATOM 9065 C CA . ALA D 1 263 ? 18.908 20.931 114.668 1.00 19.37 259 ALA D CA 1
ATOM 9066 C C . ALA D 1 263 ? 18.777 22.327 114.064 1.00 19.40 259 ALA D C 1
ATOM 9067 O O . ALA D 1 263 ? 18.240 23.241 114.707 1.00 19.06 259 ALA D O 1
ATOM 9069 N N . GLY D 1 264 ? 19.269 22.496 112.838 1.00 15.82 260 GLY D N 1
ATOM 9070 C CA . GLY D 1 264 ? 19.149 23.770 112.154 1.00 15.85 260 GLY D CA 1
ATOM 9071 C C . GLY D 1 264 ? 20.458 24.431 111.760 1.00 15.51 260 GLY D C 1
ATOM 9072 O O . GLY D 1 264 ? 20.565 25.670 111.799 1.00 16.02 260 GLY D O 1
ATOM 9073 N N . SER D 1 265 ? 21.428 23.619 111.342 1.00 16.27 261 SER D N 1
ATOM 9074 C CA . SER D 1 265 ? 22.770 24.107 111.006 1.00 15.96 261 SER D CA 1
ATOM 9075 C C . SER D 1 265 ? 23.295 24.980 112.154 1.00 16.12 261 SER D C 1
ATOM 9076 O O . SER D 1 265 ? 23.730 26.120 111.957 1.00 16.04 261 SER D O 1
ATOM 9079 N N . VAL D 1 266 ? 23.221 24.439 113.364 1.00 15.38 262 VAL D N 1
ATOM 9080 C CA . VAL D 1 266 ? 23.605 25.196 114.542 1.00 15.09 262 VAL D CA 1
ATOM 9081 C C . VAL D 1 266 ? 25.103 25.076 114.801 1.00 15.46 262 VAL D C 1
ATOM 9082 O O . VAL D 1 266 ? 25.780 24.232 114.211 1.00 15.26 262 VAL D O 1
ATOM 9086 N N . TYR D 1 267 ? 25.609 25.931 115.687 1.00 15.81 263 TYR D N 1
ATOM 9087 C CA . TYR D 1 267 ? 26.999 25.860 116.103 1.00 15.24 263 TYR D CA 1
ATOM 9088 C C . TYR D 1 267 ? 27.037 25.205 117.465 1.00 15.72 263 TYR D C 1
ATOM 9089 O O . TYR D 1 267 ? 26.178 25.483 118.308 1.00 15.47 263 TYR D O 1
ATOM 9098 N N . LEU D 1 268 ? 28.037 24.357 117.695 1.00 14.87 264 LEU D N 1
ATOM 9099 C CA . LEU D 1 268 ? 28.295 23.834 119.031 1.00 14.81 264 LEU D CA 1
ATOM 9100 C C . LEU D 1 268 ? 29.686 24.282 119.438 1.00 14.77 264 LEU D C 1
ATOM 9101 O O . LEU D 1 268 ? 30.636 24.189 118.650 1.00 14.80 264 LEU D O 1
ATOM 9106 N N . THR D 1 269 ? 29.822 24.794 120.658 1.00 14.71 265 THR D N 1
ATOM 9107 C CA . THR D 1 269 ? 31.143 25.199 121.123 1.00 14.68 265 THR D CA 1
ATOM 9108 C C . THR D 1 269 ? 31.286 24.848 122.594 1.00 14.68 265 THR D C 1
ATOM 9109 O O . THR D 1 269 ? 30.314 24.926 123.355 1.00 14.91 265 THR D O 1
ATOM 9113 N N . ARG D 1 270 ? 32.485 24.418 122.986 1.00 16.41 266 ARG D N 1
ATOM 9114 C CA . ARG D 1 270 ? 32.758 24.103 124.396 1.00 16.63 266 ARG D CA 1
ATOM 9115 C C . ARG D 1 270 ? 33.891 24.994 124.893 1.00 16.71 266 ARG D C 1
ATOM 9116 O O . ARG D 1 270 ? 35.056 24.615 124.825 1.00 17.66 266 ARG D O 1
ATOM 9124 N N . PRO D 1 271 ? 33.547 26.188 125.403 1.00 15.41 267 PRO D N 1
ATOM 9125 C CA . PRO D 1 271 ? 34.577 27.165 125.761 1.00 15.30 267 PRO D CA 1
ATOM 9126 C C . PRO D 1 271 ? 35.181 26.953 127.154 1.00 15.88 267 PRO D C 1
ATOM 9127 O O . PRO D 1 271 ? 34.575 26.314 128.022 1.00 15.36 267 PRO D O 1
ATOM 9131 N N . SER D 1 272 ? 36.389 27.479 127.334 1.00 18.98 268 SER D N 1
ATOM 9132 C CA . SER D 1 272 ? 37.091 27.464 128.619 1.00 19.81 268 SER D CA 1
ATOM 9133 C C . SER D 1 272 ? 37.564 28.875 128.907 1.00 19.04 268 SER D C 1
ATOM 9134 O O . SER D 1 272 ? 38.064 29.549 128.010 1.00 19.59 268 SER D O 1
ATOM 9137 N N . LEU D 1 273 ? 37.434 29.317 130.157 1.00 16.86 269 LEU D N 1
ATOM 9138 C CA . LEU D 1 273 ? 37.877 30.659 130.557 1.00 16.18 269 LEU D CA 1
ATOM 9139 C C . LEU D 1 273 ? 39.327 30.927 130.148 1.00 16.06 269 LEU D C 1
ATOM 9140 O O . LEU D 1 273 ? 39.687 32.054 129.822 1.00 16.37 269 LEU D O 1
ATOM 9145 N N . PHE D 1 274 ? 40.153 29.885 130.164 1.00 20.18 270 PHE D N 1
ATOM 9146 C CA . PHE D 1 274 ? 41.545 29.982 129.730 1.00 21.36 270 PHE D CA 1
ATOM 9147 C C . PHE D 1 274 ? 41.727 30.698 128.383 1.00 22.02 270 PHE D C 1
ATOM 9148 O O . PHE D 1 274 ? 42.640 31.516 128.220 1.00 21.38 270 PHE D O 1
ATOM 9156 N N . HIS D 1 275 ? 40.849 30.403 127.427 1.00 17.82 271 HIS D N 1
ATOM 9157 C CA . HIS D 1 275 ? 40.983 30.938 126.081 1.00 17.63 271 HIS D CA 1
ATOM 9158 C C . HIS D 1 275 ? 40.386 32.335 125.943 1.00 17.58 271 HIS D C 1
ATOM 9159 O O . HIS D 1 275 ? 40.397 32.905 124.850 1.00 17.66 271 HIS D O 1
ATOM 9166 N N . PHE D 1 276 ? 39.871 32.881 127.049 1.00 15.67 272 PHE D N 1
ATOM 9167 C CA . PHE D 1 276 ? 39.302 34.229 127.043 1.00 15.46 272 PHE D CA 1
ATOM 9168 C C . PHE D 1 276 ? 39.994 35.147 128.050 1.00 16.01 272 PHE D C 1
ATOM 9169 O O . PHE D 1 276 ? 39.518 36.255 128.336 1.00 15.52 272 PHE D O 1
ATOM 9177 N N . THR D 1 277 ? 41.118 34.669 128.592 1.00 15.94 273 THR D N 1
ATOM 9178 C CA . THR D 1 277 ? 41.980 35.449 129.481 1.00 16.71 273 THR D CA 1
ATOM 9179 C C . THR D 1 277 ? 43.428 35.231 129.043 1.00 16.41 273 THR D C 1
ATOM 9180 O O . THR D 1 277 ? 44.301 34.892 129.848 1.00 17.08 273 THR D O 1
ATOM 9184 N N . ARG D 1 278 ? 43.672 35.413 127.749 1.00 22.32 274 ARG D N 1
ATOM 9185 C CA . ARG D 1 278 ? 44.928 35.006 127.132 1.00 23.14 274 ARG D CA 1
ATOM 9186 C C . ARG D 1 278 ? 46.039 36.016 127.325 1.00 23.86 274 ARG D C 1
ATOM 9187 O O . ARG D 1 278 ? 47.219 35.681 127.216 1.00 24.28 274 ARG D O 1
ATOM 9195 N N . THR D 1 279 ? 45.662 37.256 127.600 1.00 20.92 275 THR D N 1
ATOM 9196 C CA . THR D 1 279 ? 46.635 38.295 127.893 1.00 20.79 275 THR D CA 1
ATOM 9197 C C . THR D 1 279 ? 46.163 39.027 129.134 1.00 21.16 275 THR D C 1
ATOM 9198 O O . THR D 1 279 ? 45.004 38.880 129.534 1.00 20.20 275 THR D O 1
ATOM 9202 N N . GLY D 1 280 ? 47.050 39.820 129.733 1.00 19.48 276 GLY D N 1
ATOM 9203 C CA . GLY D 1 280 ? 46.653 40.691 130.828 1.00 19.19 276 GLY D CA 1
ATOM 9204 C C . GLY D 1 280 ? 45.658 41.723 130.328 1.00 19.81 276 GLY D C 1
ATOM 9205 O O . GLY D 1 280 ? 44.729 42.103 131.043 1.00 19.11 276 GLY D O 1
ATOM 9206 N N . GLU D 1 281 ? 45.851 42.165 129.085 1.00 23.80 277 GLU D N 1
ATOM 9207 C CA . GLU D 1 281 ? 44.976 43.154 128.454 1.00 23.60 277 GLU D CA 1
ATOM 9208 C C . GLU D 1 281 ? 43.550 42.632 128.326 1.00 23.96 277 GLU D C 1
ATOM 9209 O O . GLU D 1 281 ? 42.577 43.340 128.592 1.00 23.52 277 GLU D O 1
ATOM 9215 N N . GLU D 1 282 ? 43.438 41.378 127.913 1.00 17.42 278 GLU D N 1
ATOM 9216 C CA . GLU D 1 282 ? 42.144 40.738 127.761 1.00 17.72 278 GLU D CA 1
ATOM 9217 C C . GLU D 1 282 ? 41.468 40.579 129.125 1.00 17.66 278 GLU D C 1
ATOM 9218 O O . GLU D 1 282 ? 40.282 40.900 129.288 1.00 16.86 278 GLU D O 1
ATOM 9224 N N . PHE D 1 283 ? 42.229 40.089 130.095 1.00 15.37 279 PHE D N 1
ATOM 9225 C CA . PHE D 1 283 ? 41.718 39.919 131.453 1.00 14.16 279 PHE D CA 1
ATOM 9226 C C . PHE D 1 283 ? 41.210 41.251 131.993 1.00 14.29 279 PHE D C 1
ATOM 9227 O O . PHE D 1 283 ? 40.131 41.330 132.580 1.00 14.77 279 PHE D O 1
ATOM 9235 N N . SER D 1 284 ? 42.005 42.294 131.801 1.00 19.60 280 SER D N 1
ATOM 9236 C CA . SER D 1 284 ? 41.697 43.594 132.383 1.00 20.28 280 SER D CA 1
ATOM 9237 C C . SER D 1 284 ? 40.431 44.191 131.785 1.00 20.08 280 SER D C 1
ATOM 9238 O O . SER D 1 284 ? 39.643 44.826 132.485 1.00 20.31 280 SER D O 1
ATOM 9241 N N . TRP D 1 285 ? 40.250 43.975 130.490 1.00 17.74 281 TRP D N 1
ATOM 9242 C CA . TRP D 1 285 ? 39.065 44.436 129.782 1.00 18.77 281 TRP D CA 1
ATOM 9243 C C . TRP D 1 285 ? 37.820 43.771 130.349 1.00 17.78 281 TRP D C 1
ATOM 9244 O O . TRP D 1 285 ? 36.837 44.443 130.657 1.00 17.98 281 TRP D O 1
ATOM 9255 N N . ARG D 1 286 ? 37.857 42.446 130.479 1.00 17.34 282 ARG D N 1
ATOM 9256 C CA . ARG D 1 286 ? 36.686 41.713 130.943 1.00 17.77 282 ARG D CA 1
ATOM 9257 C C . ARG D 1 286 ? 36.398 42.055 132.396 1.00 17.21 282 ARG D C 1
ATOM 9258 O O . ARG D 1 286 ? 35.254 42.278 132.776 1.00 16.61 282 ARG D O 1
ATOM 9266 N N . ALA D 1 287 ? 37.446 42.117 133.206 1.00 14.79 283 ALA D N 1
ATOM 9267 C CA . ALA D 1 287 ? 37.310 42.444 134.617 1.00 14.07 283 ALA D CA 1
ATOM 9268 C C . ALA D 1 287 ? 36.721 43.840 134.819 1.00 14.08 283 ALA D C 1
ATOM 9269 O O . ALA D 1 287 ? 35.893 44.044 135.701 1.00 14.13 283 ALA D O 1
ATOM 9271 N N . ALA D 1 288 ? 37.164 44.801 134.015 1.00 16.91 284 ALA D N 1
ATOM 9272 C CA . ALA D 1 288 ? 36.698 46.180 134.153 1.00 17.39 284 ALA D CA 1
ATOM 9273 C C . ALA D 1 288 ? 35.221 46.270 133.802 1.00 17.17 284 ALA D C 1
ATOM 9274 O O . ALA D 1 288 ? 34.444 46.943 134.484 1.00 17.91 284 ALA D O 1
ATOM 9276 N N . GLU D 1 289 ? 34.823 45.587 132.734 1.00 18.45 285 GLU D N 1
ATOM 9277 C CA . GLU D 1 289 ? 33.411 45.592 132.363 1.00 17.97 285 GLU D CA 1
ATOM 9278 C C . GLU D 1 289 ? 32.553 44.901 133.419 1.00 18.94 285 GLU D C 1
ATOM 9279 O O . GLU D 1 289 ? 31.423 45.327 133.694 1.00 18.24 285 GLU D O 1
ATOM 9285 N N . LEU D 1 290 ? 33.086 43.846 134.028 1.00 14.13 286 LEU D N 1
ATOM 9286 C CA . LEU D 1 290 ? 32.381 43.195 135.135 1.00 14.08 286 LEU D CA 1
ATOM 9287 C C . LEU D 1 290 ? 32.184 44.142 136.314 1.00 14.04 286 LEU D C 1
ATOM 9288 O O . LEU D 1 290 ? 31.077 44.278 136.831 1.00 14.03 286 LEU D O 1
ATOM 9293 N N . PHE D 1 291 ? 33.259 44.798 136.745 1.00 17.65 287 PHE D N 1
ATOM 9294 C CA . PHE D 1 291 ? 33.153 45.713 137.873 1.00 17.72 287 PHE D CA 1
ATOM 9295 C C . PHE D 1 291 ? 32.336 46.969 137.547 1.00 17.98 287 PHE D C 1
ATOM 9296 O O . PHE D 1 291 ? 31.646 47.492 138.421 1.00 18.02 287 PHE D O 1
ATOM 9304 N N . ASP D 1 292 ? 32.372 47.417 136.294 1.00 21.50 288 ASP D N 1
ATOM 9305 C CA . ASP D 1 292 ? 31.506 48.527 135.867 1.00 20.73 288 ASP D CA 1
ATOM 9306 C C . ASP D 1 292 ? 30.034 48.171 136.040 1.00 22.61 288 ASP D C 1
ATOM 9307 O O . ASP D 1 292 ? 29.237 48.984 136.521 1.00 22.60 288 ASP D O 1
ATOM 9312 N N . ALA D 1 293 ? 29.684 46.943 135.666 1.00 17.58 289 ALA D N 1
ATOM 9313 C CA . ALA D 1 293 ? 28.306 46.465 135.757 1.00 17.29 289 ALA D CA 1
ATOM 9314 C C . ALA D 1 293 ? 27.866 46.346 137.199 1.00 16.92 289 ALA D C 1
ATOM 9315 O O . ALA D 1 293 ? 26.727 46.675 137.544 1.00 17.62 289 ALA D O 1
ATOM 9317 N N . ILE D 1 294 ? 28.770 45.857 138.046 1.00 19.12 290 ILE D N 1
ATOM 9318 C CA . ILE D 1 294 ? 28.514 45.796 139.475 1.00 18.51 290 ILE D CA 1
ATOM 9319 C C . ILE D 1 294 ? 28.387 47.207 140.050 1.00 18.88 290 ILE D C 1
ATOM 9320 O O . ILE D 1 294 ? 27.505 47.481 140.879 1.00 19.40 290 ILE D O 1
ATOM 9325 N N . ASN D 1 295 ? 29.243 48.109 139.612 1.00 26.72 291 ASN D N 1
ATOM 9326 C CA . ASN D 1 295 ? 29.232 49.467 140.179 1.00 27.79 291 ASN D CA 1
ATOM 9327 C C . ASN D 1 295 ? 27.994 50.261 139.800 1.00 28.42 291 ASN D C 1
ATOM 9328 O O . ASN D 1 295 ? 27.577 51.082 140.553 1.00 28.86 291 ASN D O 1
ATOM 9333 N N . SER D 1 296 ? 27.431 49.984 138.644 1.00 23.19 292 SER D N 1
ATOM 9334 C CA . SER D 1 296 ? 26.232 50.710 138.214 1.00 23.54 292 SER D CA 1
ATOM 9335 C C . SER D 1 296 ? 24.946 49.987 138.618 1.00 24.11 292 SER D C 1
ATOM 9336 O O . SER D 1 296 ? 23.846 50.470 138.347 1.00 24.59 292 SER D O 1
ATOM 9339 N N . GLU D 1 297 ? 25.101 48.831 139.264 1.00 27.87 293 GLU D N 1
ATOM 9340 C CA . GLU D 1 297 ? 23.992 47.935 139.630 1.00 29.78 293 GLU D CA 1
ATOM 9341 C C . GLU D 1 297 ? 23.255 47.340 138.436 1.00 29.92 293 GLU D C 1
ATOM 9342 O O . GLU D 1 297 ? 22.092 46.948 138.553 1.00 31.57 293 GLU D O 1
ATOM 9348 N N . ALA D 1 298 ? 23.932 47.266 137.294 1.00 25.26 294 ALA D N 1
ATOM 9349 C CA . ALA D 1 298 ? 23.412 46.530 136.147 1.00 24.69 294 ALA D CA 1
ATOM 9350 C C . ALA D 1 298 ? 23.300 45.062 136.540 1.00 26.19 294 ALA D C 1
ATOM 9351 O O . ALA D 1 298 ? 22.409 44.340 136.086 1.00 25.83 294 ALA D O 1
ATOM 9353 N N . ILE D 1 299 ? 24.235 44.619 137.375 1.00 21.49 295 ILE D N 1
ATOM 9354 C CA . ILE D 1 299 ? 24.133 43.321 138.028 1.00 21.44 295 ILE D CA 1
ATOM 9355 C C . ILE D 1 299 ? 24.425 43.513 139.511 1.00 21.11 295 ILE D C 1
ATOM 9356 O O . ILE D 1 299 ? 25.046 44.504 139.907 1.00 21.15 295 ILE D O 1
ATOM 9361 N N . THR D 1 300 ? 23.962 42.577 140.335 1.00 20.01 296 THR D N 1
ATOM 9362 C CA . THR D 1 300 ? 24.270 42.576 141.757 1.00 19.53 296 THR D CA 1
ATOM 9363 C C . THR D 1 300 ? 24.627 41.145 142.113 1.00 20.90 296 THR D C 1
ATOM 9364 O O . THR D 1 300 ? 23.827 40.232 141.897 1.00 19.99 296 THR D O 1
ATOM 9368 N N . VAL D 1 301 ? 25.837 40.934 142.624 1.00 17.02 297 VAL D N 1
ATOM 9369 C CA . VAL D 1 301 ? 26.267 39.579 142.958 1.00 16.81 297 VAL D CA 1
ATOM 9370 C C . VAL D 1 301 ? 26.077 39.336 144.433 1.00 17.46 297 VAL D C 1
ATOM 9371 O O . VAL D 1 301 ? 26.734 39.965 145.264 1.00 17.20 297 VAL D O 1
ATOM 9375 N N . ALA D 1 302 ? 25.154 38.441 144.765 1.00 15.92 298 ALA D N 1
ATOM 9376 C CA . ALA D 1 302 ? 24.862 38.139 146.155 1.00 15.82 298 ALA D CA 1
ATOM 9377 C C . ALA D 1 302 ? 25.755 36.997 146.619 1.00 16.13 298 ALA D C 1
ATOM 9378 O O . ALA D 1 302 ? 26.153 36.151 145.823 1.00 15.72 298 ALA D O 1
ATOM 9380 N N . VAL D 1 303 ? 26.073 36.975 147.909 1.00 16.22 299 VAL D N 1
ATOM 9381 C CA . VAL D 1 303 ? 26.769 35.836 148.490 1.00 16.00 299 VAL D CA 1
ATOM 9382 C C . VAL D 1 303 ? 25.690 34.826 148.841 1.00 16.38 299 VAL D C 1
ATOM 9383 O O . VAL D 1 303 ? 24.839 35.097 149.685 1.00 16.70 299 VAL D O 1
ATOM 9387 N N . GLY D 1 304 ? 25.697 33.671 148.187 1.00 15.31 300 GLY D N 1
ATOM 9388 C CA . GLY D 1 304 ? 24.614 32.720 148.381 1.00 15.60 300 GLY D CA 1
ATOM 9389 C C . GLY D 1 304 ? 24.831 31.719 149.502 1.00 15.74 300 GLY D C 1
ATOM 9390 O O . GLY D 1 304 ? 23.909 31.002 149.895 1.00 15.41 300 GLY D O 1
ATOM 9391 N N . GLY D 1 305 ? 26.050 31.649 150.016 1.00 14.35 301 GLY D N 1
ATOM 9392 C CA . GLY D 1 305 ? 26.330 30.724 151.103 1.00 14.82 301 GLY D CA 1
ATOM 9393 C C . GLY D 1 305 ? 27.775 30.832 151.524 1.00 13.78 301 GLY D C 1
ATOM 9394 O O . GLY D 1 305 ? 28.603 31.282 150.741 1.00 13.66 301 GLY D O 1
ATOM 9395 N N . ARG D 1 306 ? 28.073 30.459 152.766 1.00 15.59 302 ARG D N 1
ATOM 9396 C CA . ARG D 1 306 ? 29.444 30.498 153.277 1.00 15.12 302 ARG D CA 1
ATOM 9397 C C . ARG D 1 306 ? 29.736 29.200 154.015 1.00 15.56 302 ARG D C 1
ATOM 9398 O O . ARG D 1 306 ? 28.852 28.657 154.686 1.00 15.29 302 ARG D O 1
ATOM 9406 N N . TYR D 1 307 ? 30.970 28.715 153.880 1.00 13.30 303 TYR D N 1
ATOM 9407 C CA . TYR D 1 307 ? 31.442 27.550 154.618 1.00 13.27 303 TYR D CA 1
ATOM 9408 C C . TYR D 1 307 ? 32.827 27.837 155.177 1.00 13.25 303 TYR D C 1
ATOM 9409 O O . TYR D 1 307 ? 33.645 28.486 154.523 1.00 13.27 303 TYR D O 1
ATOM 9418 N N . PRO D 1 308 ? 33.118 27.320 156.369 1.00 13.21 304 PRO D N 1
ATOM 9419 C CA . PRO D 1 308 ? 34.504 27.384 156.843 1.00 13.19 304 PRO D CA 1
ATOM 9420 C C . PRO D 1 308 ? 35.445 26.652 155.878 1.00 13.23 304 PRO D C 1
ATOM 9421 O O . PRO D 1 308 ? 35.020 25.671 155.260 1.00 13.25 304 PRO D O 1
ATOM 9425 N N . LEU D 1 309 ? 36.681 27.125 155.729 1.00 13.23 305 LEU D N 1
ATOM 9426 C CA . LEU D 1 309 ? 37.668 26.445 154.881 1.00 13.43 305 LEU D CA 1
ATOM 9427 C C . LEU D 1 309 ? 37.759 24.960 155.264 1.00 13.38 305 LEU D C 1
ATOM 9428 O O . LEU D 1 309 ? 37.815 24.083 154.395 1.00 13.42 305 LEU D O 1
ATOM 9433 N N . ALA D 1 310 ? 37.732 24.693 156.570 1.00 14.66 306 ALA D N 1
ATOM 9434 C CA . ALA D 1 310 ? 37.807 23.329 157.085 1.00 15.45 306 ALA D CA 1
ATOM 9435 C C . ALA D 1 310 ? 36.643 22.456 156.632 1.00 14.93 306 ALA D C 1
ATOM 9436 O O . ALA D 1 310 ? 36.731 21.223 156.701 1.00 15.16 306 ALA D O 1
ATOM 9438 N N . ASP D 1 311 ? 35.551 23.084 156.187 1.00 14.44 307 ASP D N 1
ATOM 9439 C CA . ASP D 1 311 ? 34.344 22.346 155.794 1.00 15.30 307 ASP D CA 1
ATOM 9440 C C . ASP D 1 311 ? 34.155 22.275 154.284 1.00 15.23 307 ASP D C 1
ATOM 9441 O O . ASP D 1 311 ? 33.028 22.188 153.800 1.00 14.82 307 ASP D O 1
ATOM 9446 N N . ALA D 1 312 ? 35.257 22.321 153.538 1.00 14.25 308 ALA D N 1
ATOM 9447 C CA . ALA D 1 312 ? 35.224 22.204 152.084 1.00 13.78 308 ALA D CA 1
ATOM 9448 C C . ALA D 1 312 ? 34.490 20.937 151.627 1.00 13.80 308 ALA D C 1
ATOM 9449 O O . ALA D 1 312 ? 33.803 20.946 150.596 1.00 13.92 308 ALA D O 1
ATOM 9451 N N . LEU D 1 313 ? 34.639 19.858 152.398 1.00 18.46 309 LEU D N 1
ATOM 9452 C CA . LEU D 1 313 ? 33.887 18.627 152.168 1.00 18.86 309 LEU D CA 1
ATOM 9453 C C . LEU D 1 313 ? 32.393 18.922 152.071 1.00 18.43 309 LEU D C 1
ATOM 9454 O O . LEU D 1 313 ? 31.737 18.560 151.093 1.00 18.14 309 LEU D O 1
ATOM 9459 N N . ARG D 1 314 ? 31.851 19.583 153.090 1.00 16.39 310 ARG D N 1
ATOM 9460 C CA . ARG D 1 314 ? 30.416 19.887 153.114 1.00 16.83 310 ARG D CA 1
ATOM 9461 C C . ARG D 1 314 ? 30.013 20.815 151.966 1.00 16.50 310 ARG D C 1
ATOM 9462 O O . ARG D 1 314 ? 28.922 20.673 151.394 1.00 16.26 310 ARG D O 1
ATOM 9470 N N . ALA D 1 315 ? 30.885 21.757 151.608 1.00 13.54 311 ALA D N 1
ATOM 9471 C CA . ALA D 1 315 ? 30.610 22.644 150.473 1.00 13.58 311 ALA D CA 1
ATOM 9472 C C . ALA D 1 315 ? 30.488 21.842 149.186 1.00 13.63 311 ALA D C 1
ATOM 9473 O O . ALA D 1 315 ? 29.555 22.049 148.395 1.00 13.67 311 ALA D O 1
ATOM 9475 N N . HIS D 1 316 ? 31.426 20.922 148.968 1.00 14.41 312 HIS D N 1
ATOM 9476 C CA . HIS D 1 316 ? 31.387 20.098 147.758 1.00 15.03 312 HIS D CA 1
ATOM 9477 C C . HIS D 1 316 ? 30.181 19.147 147.752 1.00 14.61 312 HIS D C 1
ATOM 9478 O O . HIS D 1 316 ? 29.586 18.909 146.702 1.00 14.81 312 HIS D O 1
ATOM 9485 N N . GLN D 1 317 ? 29.822 18.613 148.915 1.00 17.35 313 GLN D N 1
ATOM 9486 C CA . GLN D 1 317 ? 28.620 17.790 149.033 1.00 18.11 313 GLN D CA 1
ATOM 9487 C C . GLN D 1 317 ? 27.374 18.578 148.657 1.00 17.83 313 GLN D C 1
ATOM 9488 O O . GLN D 1 317 ? 26.528 18.094 147.900 1.00 17.16 313 GLN D O 1
ATOM 9494 N N . ASP D 1 318 ? 27.261 19.789 149.189 1.00 15.11 314 ASP D N 1
ATOM 9495 C CA . ASP D 1 318 ? 26.112 20.634 148.880 1.00 15.73 314 ASP D CA 1
ATOM 9496 C C . ASP D 1 318 ? 26.086 20.994 147.407 1.00 15.70 314 ASP D C 1
ATOM 9497 O O . ASP D 1 318 ? 25.029 20.977 146.779 1.00 15.33 314 ASP D O 1
ATOM 9502 N N . LEU D 1 319 ? 27.246 21.318 146.844 1.00 15.12 315 LEU D N 1
ATOM 9503 C CA . LEU D 1 319 ? 27.308 21.730 145.445 1.00 15.87 315 LEU D CA 1
ATOM 9504 C C . LEU D 1 319 ? 26.802 20.605 144.535 1.00 15.73 315 LEU D C 1
ATOM 9505 O O . LEU D 1 319 ? 25.950 20.818 143.668 1.00 16.19 315 LEU D O 1
ATOM 9510 N N . GLU D 1 320 ? 27.290 19.392 144.767 1.00 19.58 316 GLU D N 1
ATOM 9511 C CA . GLU D 1 320 ? 26.939 18.276 143.894 1.00 20.23 316 GLU D CA 1
ATOM 9512 C C . GLU D 1 320 ? 25.499 17.810 144.111 1.00 20.05 316 GLU D C 1
ATOM 9513 O O . GLU D 1 320 ? 24.879 17.246 143.203 1.00 20.27 316 GLU D O 1
ATOM 9519 N N . ALA D 1 321 ? 24.965 18.069 145.302 1.00 15.11 317 ALA D N 1
ATOM 9520 C CA . ALA D 1 321 ? 23.594 17.678 145.640 1.00 15.78 317 ALA D CA 1
ATOM 9521 C C . ALA D 1 321 ? 22.566 18.717 145.179 1.00 16.04 317 ALA D C 1
ATOM 9522 O O . ALA D 1 321 ? 21.374 18.594 145.469 1.00 15.46 317 ALA D O 1
ATOM 9524 N N . ARG D 1 322 ? 23.034 19.726 144.449 1.00 16.88 318 ARG D N 1
ATOM 9525 C CA . ARG D 1 322 ? 22.183 20.794 143.914 1.00 17.33 318 ARG D CA 1
ATOM 9526 C C . ARG D 1 322 ? 21.563 21.652 145.022 1.00 17.35 318 ARG D C 1
ATOM 9527 O O . ARG D 1 322 ? 20.529 22.300 144.809 1.00 17.58 318 ARG D O 1
ATOM 9535 N N . LYS D 1 323 ? 22.192 21.663 146.193 1.00 18.80 319 LYS D N 1
ATOM 9536 C CA . LYS D 1 323 ? 21.632 22.372 147.334 1.00 18.80 319 LYS D CA 1
ATOM 9537 C C . LYS D 1 323 ? 22.086 23.824 147.458 1.00 20.08 319 LYS D C 1
ATOM 9538 O O . LYS D 1 323 ? 21.513 24.593 148.236 1.00 19.87 319 LYS D O 1
ATOM 9544 N N . THR D 1 324 ? 23.122 24.204 146.720 1.00 14.54 320 THR D N 1
ATOM 9545 C CA . THR D 1 324 ? 23.614 25.571 146.825 1.00 14.97 320 THR D CA 1
ATOM 9546 C C . THR D 1 324 ? 22.715 26.483 146.020 1.00 15.60 320 THR D C 1
ATOM 9547 O O . THR D 1 324 ? 22.036 26.049 145.081 1.00 15.65 320 THR D O 1
ATOM 9551 N N . VAL D 1 325 ? 22.715 27.756 146.396 1.00 17.70 321 VAL D N 1
ATOM 9552 C CA . VAL D 1 325 ? 21.896 28.751 145.741 1.00 18.85 321 VAL D CA 1
ATOM 9553 C C . VAL D 1 325 ? 22.809 29.935 145.470 1.00 19.77 321 VAL D C 1
ATOM 9554 O O . VAL D 1 325 ? 23.308 30.551 146.410 1.00 19.85 321 VAL D O 1
ATOM 9558 N N . GLY D 1 326 ? 23.062 30.225 144.194 1.00 14.66 322 GLY D N 1
ATOM 9559 C CA . GLY D 1 326 ? 23.982 31.285 143.800 1.00 15.19 322 GLY D CA 1
ATOM 9560 C C . GLY D 1 326 ? 25.447 30.973 144.080 1.00 15.09 322 GLY D C 1
ATOM 9561 O O . GLY D 1 326 ? 25.835 29.804 144.238 1.00 14.34 322 GLY D O 1
ATOM 9562 N N . SER D 1 327 ? 26.271 32.018 144.148 1.00 13.71 323 SER D N 1
ATOM 9563 C CA . SER D 1 327 ? 27.686 31.861 144.487 1.00 13.69 323 SER D CA 1
ATOM 9564 C C . SER D 1 327 ? 27.896 31.499 145.963 1.00 13.62 323 SER D C 1
ATOM 9565 O O . SER D 1 327 ? 27.262 32.078 146.853 1.00 13.59 323 SER D O 1
ATOM 9568 N N . VAL D 1 328 ? 28.801 30.563 146.241 1.00 13.76 324 VAL D N 1
ATOM 9569 C CA . VAL D 1 328 ? 29.172 30.313 147.639 1.00 13.55 324 VAL D CA 1
ATOM 9570 C C . VAL D 1 328 ? 30.675 30.513 147.836 1.00 13.53 324 VAL D C 1
ATOM 9571 O O . VAL D 1 328 ? 31.453 30.450 146.874 1.00 13.56 324 VAL D O 1
ATOM 9575 N N . VAL D 1 329 ? 31.072 30.787 149.076 1.00 13.48 325 VAL D N 1
ATOM 9576 C CA . VAL D 1 329 ? 32.476 31.028 149.391 1.00 13.46 325 VAL D CA 1
ATOM 9577 C C . VAL D 1 329 ? 32.931 30.202 150.584 1.00 13.41 325 VAL D C 1
ATOM 9578 O O . VAL D 1 329 ? 32.121 29.786 151.423 1.00 13.38 325 VAL D O 1
ATOM 9582 N N . LEU D 1 330 ? 34.242 29.978 150.656 1.00 13.41 326 LEU D N 1
ATOM 9583 C CA . LEU D 1 330 ? 34.870 29.463 151.858 1.00 13.36 326 LEU D CA 1
ATOM 9584 C C . LEU D 1 330 ? 35.508 30.627 152.594 1.00 13.33 326 LEU D C 1
ATOM 9585 O O . LEU D 1 330 ? 36.077 31.523 151.973 1.00 13.35 326 LEU D O 1
ATOM 9590 N N . LEU D 1 331 ? 35.396 30.620 153.918 1.00 13.28 327 LEU D N 1
ATOM 9591 C CA . LEU D 1 331 ? 36.045 31.635 154.745 1.00 13.25 327 LEU D CA 1
ATOM 9592 C C . LEU D 1 331 ? 37.170 31.026 155.575 1.00 13.22 327 LEU D C 1
ATOM 9593 O O . LEU D 1 331 ? 37.022 29.943 156.161 1.00 13.20 327 LEU D O 1
ATOM 9598 N N . PRO D 1 332 ? 38.308 31.718 155.635 1.00 16.23 328 PRO D N 1
ATOM 9599 C CA . PRO D 1 332 ? 39.381 31.222 156.496 1.00 16.34 328 PRO D CA 1
ATOM 9600 C C . PRO D 1 332 ? 39.048 31.481 157.967 1.00 16.82 328 PRO D C 1
ATOM 9601 O O . PRO D 1 332 ? 39.797 30.888 158.753 1.00 19.23 328 PRO D O 1
#

B-factor: mean 23.94, std 8.69, range [13.13, 73.02]

Sequence (1308 aa):
SMHAIEVTETGGPGVLRHVDQPQPQPGHGELLIKAEAIGVNFIDTYFRSGQYPRELPFVIGSEVCGTVEAVGPGVTAADTAISVGDRVVSASANGAYAEFCTAPASLTAKVPDDVTSEVAASALLKGLTAHYLLKSVYPVKRGDTVLVHAGAGGVGLILTQWATHLGVRVITTVSTAEKAKLSKDAGADVVLDYPEDAWQFAGRVRELTGGTGVQAVYDGVGATTFDASLASLAVRGTLALFGAASGPVPPVDPQRLNAAGSVYLTRPSLFHFTRTGEEFSWRAAELFDAINSEAITVAVGGRYPLADALRAHQDLEARKTVGSVVLLPSMHAIEVTETGGPGVLRHVDQPQPQPGHGELLIKAEAIGVNFIDTYFRSGQYPRELPFVIGSEVCGTVEAVGPGVTAADTAISVGDRVVSASANGAYAEFCTAPASLTAKVPDDVTSEVAASALLKGLTAHYLLKSVYPVKRGDTVLVHAGAGGVGLILTQWATHLGVRVITTVSTAEKAKLSKDAGADVVLDYPEDAWQFAGRVRELGGTGVQAVYDGVGATTFDASLASLAVRGTLALFGAASGPVPPVDPQRLNAAGSVYLTRPSLFHFTRTGEEFSWRAAELFDAINSEAITVAVGGRYPLADALRAHQDLEARKTVGSVVLLPMHAIEVTETGGPGVLRHVDQPQPQPGHGELLIKAEAIGVNFIDTYFRSGQYPRELPFVIGSEVCGTVEAVGPGVTAADTAISVGDRVVSASANGAYAEFCTAPASLTAKVPDDVTSEVAASALLKGLTAHYLLKSVYPVKRGDTVLVHAGAGGVGLILTQWATHLGVRVITTVSTAEKAKLSKDAGADVVLDYPEDAWQFAGRVRELTGGTGVQAVYDGVGATTFDASLASLAVRGTLALFGAASGPVPPVDPQRLNAAGSVYLTRPSLFHFTRTGEEFSWRAAELFDAINSEAITVAVGGRYPLADALRAHQDLEARKTVGSVVLLPSMHAIEVTETGGPGVLRHVDQPQPQPGHGELLIKAEAIGVNFIDTYFRSGQYPRELPFVIGSEVCGTVEAVGPGAISVGDRVVSASANGAYAEFCTAPASLTAKVPDDVTSEVAASALLKGLTAHYLLKSVYPVKRGDTVLVHAGAGGVGLILTQWATHLGVRVITTVSTAEKAKLSKDAGADVVLDYPEDAWQFAGRVRELTGGTGVQAVYDGVGATTFDASLASLAVRGTLALFGAASGPVPPVDPQRLNAAGSVYLTRPSLFHFTRTGEEFSWRAAELFDAINSEAITVAVGGRYPLADALRAHQDLEARKTVGSVVLLP

InterPro domains:
  IPR011032 GroES-like superfamily [SSF50129] (1-146)
  IPR013149 Alcohol dehydrogenase-like, C-terminal [PF00107] (153-283)
  IPR013154 Alcohol dehydrogenase-like, N-terminal [PF08240] (27-112)
  IPR020843 Enoylreductase domain [SM00829] (10-326)
  IPR036291 NAD(P)-binding domain superfamily [SSF51735] (114-274)
  IPR047618 Quinone oxidoreductase-like [cd05286] (2-328)